Protein AF-0000000084486365 (afdb_homodimer)

pLDDT: mean 83.42, std 15.16, range [34.78, 98.06]

Nearest PDB structures (foldseek):
  6p5a-assembly1_G  TM=8.362E-01  e=6.648E-23  Drosophila melanogaster
  2bw3-assembly1_A  TM=2.701E-01  e=7.515E-05  Musca domestica
  3n4q-assembly1_B  TM=5.132E-01  e=3.048E+00  Human herpesvirus 5 strain Towne
  8iyj-assembly1_IK  TM=4.017E-01  e=9.179E+00  Mus musculus
  6p5a-assembly1_G  TM=8.385E-01  e=1.028E-22  Drosophila melanogaster

Radius of gyration: 39.22 Å; Cα contacts (8 Å, |Δi|>4): 2254; chains: 2; bounding box: 100×98×135 Å

Secondary structure (DSSP, 8-state):
---S-GGGS-HHHHHHHHHHHHHHHHHHHHHHHHHHHHHHHHHHHHHHHHHHHHHHHSS-HHHHHHHHHHHHHTTS-GGG----HHHHHHHHHHHHH-HHHHHHHHHHS----HHHHHHHHHTS---SS--HHHHHHHHHHHHTS-TGGGEEEEEEEEEE-B---EEETTTTEEESEEE-SS-EEEEE--EEEEEEEEESSS-EEEEEEEEEESSS--HHHHHHHHHHHHHHHHHTT-EEEEEEE---HHHHHHHHHHHHHHHHHHHHHT-----SSEEETTEEEEEEE-HHHHHHHHHHHHHHEEEEEEETTEEEEE-HHHHHHHHHHHT-SSS--SSTT--HHHH-TTT--TT-HHHHHHHT-HHHHHHHHHHTT-EETTEE-S-TTHHHHHHHHHHHHHHHHHTS--SSS-SSTTSS-B-TTSTHHHHHHHHHHHHHH-EEEETTT--EEPPPHHHHHHHHHHHHHHHHHHHHHHHT-S-B-GGGSSSHHHHHHHHHHHHTSSS-SS-BHHHHHHHHHHHHHSTT-----TT-SS----PEES---HHHHHTS------------S----------HHHHHHHHHHHHHHHHHHHHHTTT-HHHHHHHB-SS--GGGHHHHHT--STTSS--B-HHHHHHHHHHHHHHHHHHHHHTTSB-HHHHHHHHHHHH-------SSS-HHHHHHHHHHHHHHHHHHHHHHHHHTTTT-TT--GGG---HHHHHHHHHHHHHGGG-/---S-GGGS-HHHHHHHHHHHHHHHHHHHHHHHHHHHHHHHHHHHHHHHSTTTSTTTSS-HHHHHHHHHHHHHTTS-GGG----HHHHHHHHHHHHH-HHHHHHHHHHS----HHHHHHHHHTS---SS--HHHHHHHHHHHHTS-TGGGEEEEEEEEEE-B---EEETTTTEEESEEE-SS-EEEEE--EEEEEEEEESSS-EEEEEEEEEESSS--HHHHHHHHHHHHHHHHHTT-EEEEEEE---HHHHHHHHHHHHHHHHHHHHHT-----SSEEETTEEEEEEE-HHHHHHHHHHHHHHEEEEEEETTEEEEE-HHHHHHHHHHHT-SSS--SSTT--HHHH-TTT--TT-HHHHHHHT-HHHHHHHHHHTT-EETTEE-S-TTHHHHHHHHHHHHHHHHHTS--SSS-SSTTSS-B-TTSTHHHHHHHHHHHHHH-EEEETTT--EEPPPHHHHHHHHHHHHHHHHHHHHHHHT-S-B-GGGSSSHHHHHHHHHHHHTTTT-SS-BHHHHHHHHHHHHHSTT-----TT-SS----PEES---HHHHHTS------------S----------HHHHHHHHHHHHHHHHHHHHHTTT-HHHHHHHB-SS--GGGHHHHHT--STTSS--B-HHHHHHHHHHHHHHHHHHHHHTTSB-HHHHHHHHHHHH-------SSS-HHHHHHHHHHHHHHHHHHHHHHHHHTTTT-TT--GGG---HHHHHHHHHHHHHGGG-

Organism: NCBI:txid1629725

Sequence (1486 aa):
MNVNSVNQLHPQAKRLYWEVRRLLKRQVYLKMKTSKFQERARQYRNWVKNHEHEIVNGMNKLACGFIKAQLRNYNRKKSSRRFSEDDKVFALTLFKSSPRCYKLLRGIFALPSKTILLQTLRKFPFKTGINDNVLESLKLRISKMSKYDRYSILMFDEMQLSANITYNISEDCFVGFQDVGEETHKVIANHVLVFMLRGLRSKWKQPLAYYFVYRTMSSAQLYVTIKSVIRACQNIGLNIVATVSDQGSTNRGAVSLLMSETNRLCAQKGEENKYLGYLIDNKEVVHIFDPPHLLKCLRNTFLDNNIHFLWEGVQKTASWSHVIMFYENDQGNDDIRLVPKLTDRHIYKEKINKMKVSLAAQIFSQRLSATMRKFAGCNIPGVMVLEKSAADTADFLLFIDKVFDSVNGTAVVSNKHLRCAISNKSPHISFWNNAIEVFSSMKFCNRYTNKPVPAPPTINNWILALKGLRYIWNKLEQVGFKFLSLRNINQDPLENLFGCIRAHGFRDVNPTCSNFVYLFKTSVLNNAMNAHSKFANCEEDGSTGLLDSFKCILECHDENYGHTAHFSGNIHVSPLKDNSVSEATKAYVAGYVARQLLNVVRNCDTCKKELIADEQTDLHAVIQARSYSPQALCYPSTYFSKLFGNLIHIIADTLPQIGHLKHVSVIMKTFIFENLKSTFSCTSHQLFEHMVNFTITFMCRVWAKNVNNILKGATCYGKDPDSIHDSVKKIALKYCLTHRKRKMNVNSVNQLHPQAKRLYWEVRRLLKRQVYLKMKTSKFQERARQYRNWVKNHEHEIVNGMNKLACGFIKAQLRNYNRKKSSRRFSEDDKVFALTLFKSSPRCYKLLRGIFALPSKTILLQTLRKFPFKTGINDNVLESLKLRISKMSKYDRYSILMFDEMQLSANITYNISEDCFVGFQDVGEETHKVIANHVLVFMLRGLRSKWKQPLAYYFVYRTMSSAQLYVTIKSVIRACQNIGLNIVATVSDQGSTNRGAVSLLMSETNRLCAQKGEENKYLGYLIDNKEVVHIFDPPHLLKCLRNTFLDNNIHFLWEGVQKTASWSHVIMFYENDQGNDDIRLVPKLTDRHIYKEKINKMKVSLAAQIFSQRLSATMRKFAGCNIPGVMVLEKSAADTADFLLFIDKVFDSVNGTAVVSNKHLRCAISNKSPHISFWNNAIEVFSSMKFCNRYTNKPVPAPPTINNWILALKGLRYIWNKLEQVGFKFLSLRNINQDPLENLFGCIRAHGFRDVNPTCSNFVYLFKTSVLNNAMNAHSKFANCEEDGSTGLLDSFKCILECHDENYGHTAHFSGNIHVSPLKDNSVSEATKAYVAGYVARQLLNVVRNCDTCKKELIADEQTDLHAVIQARSYSPQALCYPSTYFSKLFGNLIHIIADTLPQIGHLKHVSVIMKTFIFENLKSTFSCTSHQLFEHMVNFTITFMCRVWAKNVNNILKGATCYGKDPDSIHDSVKKIALKYCLTHRKRK

Solvent-accessible surface area (backbone atoms only — not comparable to full-atom values): 79668 Å² total; per-residue (Å²): 127,89,76,90,62,73,84,78,41,54,76,67,33,36,55,36,47,53,49,36,52,52,46,48,53,50,36,52,51,32,47,50,51,24,48,50,18,43,46,45,36,44,47,46,46,46,40,48,62,56,38,50,48,53,69,32,63,67,33,50,70,64,44,35,52,47,53,50,46,35,66,70,24,52,86,41,56,84,90,67,48,78,75,54,70,67,52,47,52,51,48,45,52,46,33,55,56,27,56,67,42,34,54,53,45,44,74,51,40,72,55,82,51,71,68,55,47,51,52,56,50,62,58,47,85,76,61,58,25,80,40,64,68,59,48,52,56,46,28,59,52,48,70,72,45,55,81,68,53,33,33,26,33,40,32,44,53,72,45,72,33,34,62,37,49,42,66,38,77,91,73,27,30,51,40,22,38,19,26,71,48,88,50,59,39,94,43,68,14,32,18,35,39,37,36,32,38,32,28,53,74,44,58,31,38,41,77,60,31,39,30,34,24,52,79,62,68,53,28,68,57,47,39,52,49,52,52,51,53,51,49,56,44,42,73,46,64,37,42,59,52,30,35,34,31,58,84,48,69,42,52,49,46,16,52,50,52,42,40,51,51,34,49,50,52,25,54,73,69,73,42,80,76,83,64,92,37,24,57,57,93,87,40,64,30,33,63,31,51,21,58,68,55,45,49,25,52,45,48,61,52,38,65,53,21,26,40,36,31,46,56,97,89,38,85,38,49,27,45,49,66,50,56,50,42,44,54,64,61,41,62,49,92,67,74,63,46,82,62,70,87,65,43,38,46,66,65,39,78,92,55,38,56,76,83,45,43,61,55,36,51,56,64,26,22,60,66,51,15,36,53,40,39,67,37,25,50,42,70,44,92,93,47,82,52,34,55,53,63,29,33,35,25,16,49,48,25,36,52,51,33,50,54,54,31,48,51,51,2,60,41,79,72,46,93,48,82,46,36,15,23,46,35,94,84,41,64,55,65,65,50,45,55,52,47,43,52,27,54,71,51,48,43,36,25,31,64,88,75,69,41,78,42,82,76,58,68,57,51,59,42,50,42,46,26,51,53,39,51,54,52,49,50,56,55,41,42,74,76,63,51,72,61,44,36,36,49,58,68,46,56,48,67,59,51,46,50,52,50,54,56,26,57,51,31,57,75,49,61,44,45,32,50,60,54,41,51,53,46,52,51,45,48,53,56,55,26,53,79,63,80,65,57,91,81,46,86,43,75,77,68,90,39,43,38,67,55,69,68,67,62,64,55,56,64,51,67,73,74,72,71,79,68,76,72,78,74,82,70,86,82,66,70,75,83,89,82,76,50,70,67,53,49,39,42,40,29,43,51,35,6,48,52,41,48,55,49,35,60,73,57,70,63,41,67,66,53,45,61,53,37,35,38,93,65,90,53,80,62,41,49,63,51,60,56,64,54,86,54,94,79,79,67,49,55,45,13,72,66,40,30,52,52,48,43,53,49,50,50,48,49,57,46,40,42,58,75,43,46,52,38,75,40,38,63,60,50,48,49,56,51,44,66,73,75,52,86,81,85,77,78,52,83,88,47,68,58,67,59,52,49,50,54,50,49,51,56,51,46,45,48,48,49,27,49,53,41,33,32,22,39,72,52,36,65,42,83,93,63,55,51,87,76,45,80,49,60,52,48,24,51,28,38,51,48,24,66,68,54,47,80,76,108,128,90,72,91,60,71,86,77,43,52,74,68,34,35,52,36,47,52,47,36,50,50,46,49,51,48,37,52,48,35,48,51,46,21,49,49,24,42,48,44,26,48,49,46,47,42,25,65,75,24,26,70,44,40,68,16,57,75,25,46,66,65,42,20,52,47,52,49,44,33,66,69,25,48,84,41,55,81,90,67,47,78,75,53,72,66,52,46,52,52,48,45,52,45,32,56,58,29,56,67,43,34,52,54,46,44,74,52,39,74,55,82,51,70,66,56,47,52,50,55,51,62,58,46,83,75,63,55,25,81,41,64,68,59,50,53,56,47,28,60,54,48,70,73,44,55,81,68,52,33,34,24,35,40,32,45,54,72,46,70,33,33,64,36,49,44,66,38,77,92,73,26,28,51,39,20,38,19,26,70,48,87,51,59,38,93,42,69,15,33,18,36,39,36,36,33,38,30,28,54,72,46,58,33,38,41,78,60,32,39,30,34,23,50,79,62,66,53,28,69,58,47,38,53,49,52,52,53,53,51,50,56,44,42,72,45,63,37,41,58,52,29,38,35,31,60,83,46,68,42,52,51,48,15,52,49,51,43,40,51,50,33,50,49,53,26,54,73,69,73,41,80,75,83,64,92,37,24,57,57,95,87,39,64,30,33,64,32,51,21,56,67,57,45,49,25,51,46,48,61,50,38,66,55,22,27,40,34,32,46,54,97,90,38,86,37,49,27,44,48,64,48,56,49,44,42,54,65,61,41,61,51,91,67,75,64,47,82,65,71,87,67,44,38,45,65,65,39,78,94,54,39,55,75,82,46,42,61,54,37,52,55,64,27,21,61,66,52,15,35,54,40,39,66,37,25,51,41,70,44,92,93,47,82,54,34,57,54,63,29,34,36,25,17,49,49,25,35,51,53,32,50,54,53,30,47,51,52,3,62,40,79,74,44,95,46,80,45,37,16,23,46,35,92,83,40,65,52,66,65,50,47,56,52,49,42,52,28,54,69,50,49,43,36,24,30,63,86,77,68,40,78,44,82,78,59,68,57,52,58,42,49,42,45,24,51,53,40,50,53,51,50,48,57,55,41,42,72,75,63,48,72,61,44,36,36,50,60,69,45,56,46,65,59,52,46,51,51,51,54,54,26,57,50,39,56,72,46,61,44,43,31,50,60,53,42,51,53,46,52,50,45,53,54,56,55,26,50,77,65,80,66,59,92,83,46,87,42,74,76,68,90,34,41,38,67,57,70,68,67,62,64,56,53,65,52,66,73,73,73,71,80,68,77,72,77,75,83,70,88,82,66,72,76,81,89,81,77,48,69,66,54,50,37,40,39,29,43,52,36,6,48,53,42,49,55,50,35,61,74,56,70,64,41,66,66,55,46,62,53,37,36,37,94,65,89,53,81,61,41,48,63,52,60,57,65,55,85,55,96,78,77,66,49,54,44,13,73,66,42,30,52,53,48,45,52,49,50,49,51,49,57,45,40,41,58,74,42,47,53,39,75,40,38,64,60,48,50,49,57,52,44,65,72,75,51,86,82,84,78,77,51,83,88,47,67,58,68,59,53,48,51,55,50,49,50,55,51,46,45,48,46,48,26,50,53,41,32,32,22,38,72,52,37,65,41,82,93,66,55,50,86,77,46,80,48,59,52,49,22,52,28,36,52,49,25,67,68,55,47,78,76,108

Foldseek 3Di:
DPPPDLVPDPPVVSVVVVVVVVVVVVVVVVVVVVVVVVVVVVVVVCCCVVVLCVVCVVPDPLVSLQVVLQVQPVPPDLVPRDDDPSLLLSLLVVCLLDVVVSVVVVVVTNHDDPVVSVVLLVLFDDDAAFDPLVLVLLLVLLVVDDPQQLEKAKEKDKDFFAQFWFQDPSQRAIFFFWFNPPDTDLAGFGMKMWMKMATWPAQAIFTGHMTTHHPDDALVSVLVRVLVVVVSSVVSPHAHAEYEYADDPSPVSNQVVQQVVQCVVCVVVVHDPPALGGDRPNHGYAYAYFLLNLLLVVLVQLLFKWKWWADPNDTAIAHLVQVVLQVVLQCDDPNDGQQVVDDCCLRPPVNHDSVFSVSSLSSLDLSSLVVQLVLAVVCDPPDNSGHVSSNRNSVVSPLSNLLSLQLQAADCDDPDQRNHWDAPPRCNVVSLVVSLRGLVRMWIAGPVPRHTDDDDVSSVSSNSNSVSVVVSCVVVVVVPDGTTRSNSVHCQLVQLLLVSLLSSDPPGSHHGSVSSSSSSSSCNASWVPRDDDPPRSHDDSPHTYSRPHPVSSSPPPPPPPPPPPPPPDDQDADDDDDDPVNLLVLQQVLQVLLVVLCVVVVNDPLSCPQFADPDDDPSCVVVVVPCPDPPDTGRGDPQSSVLSSVLLRLLVRRCLVCNRDTNSLSVSVVVCVVPGDDPRDDPVDPSVVVSSNVVNVVSSRVVSVVLVCLLVVVPQPPDDLVPDPRPSSSSSNVNNVVCVVVD/DPPVDLVPDPPVVSVVVVVVVVVVVVVVVVVVVVCVVVVVVCCVVCCVVCVLPVVCPVPPVLVSLQVNLQVQPVPDDLVPRDDDPSLLLSLLVVCLLPVVVSVVVVVVGNHDDPVVSVVLLVLFDDDAAFDPLVLVLLLVLLVVDDPLQLEKAKEKDKDFFAQFWFQDPSQRAIFFFWFNPVDTDLAGFGMKMWMKMATWPAQAIFTGHMTTHHPDDALVSVLVRVLVVVVSSVVSPHAHAEYEYADDPSPVSNQVVQQVVQCVVCVVVVHDPPALGGDRPNHGYAYAYFLLNLLLVVLVQLLFKWKWWADPNDTAIAHLVQVVLQVVLQCDDPNDGQQVVDDCCLRPPVNHDSVFSVSSLSSLDLSSLVVQLVLAVVCDPPDNSGHVSSNRNSVVSPLSNLLSLQLQAADCDDPDQRNHWDAPPGCNVVSLVVSLRGLVGMWIAGPVPRHTDDDDVSSVSSNSNSVSVVVSVVVVVVVPDGTTRSNSVHCQVVQLLLVSLLVSVVPRSHHGSVSSSSSSSSPNASWLPRDDDPPRSHDRSPHTYSRDHPVSSSPPPPPPPPPPPPPPDDQDADDDDDDPVNLLVLQQVLQVLLVVLCVVVVNDPLSCPQFADPDDDPSCVVVVVPCPDPPDTGRGHPQSSVLSSVLLRSLVRRCLVCNRDTNNLSVSVVVCVVPGDDPRDDPVDPSVVVSSNVVNVVSSRVVSVVLVCLLVVVPQPPDDLVPDPRPSSSSSNVNNVVCVVVD

Structure (mmCIF, N/CA/C/O backbone):
data_AF-0000000084486365-model_v1
#
loop_
_entity.id
_entity.type
_entity.pdbx_description
1 polymer 'THAP-type domain-containing protein'
#
loop_
_atom_site.group_PDB
_atom_site.id
_atom_site.type_symbol
_atom_site.label_atom_id
_atom_site.label_alt_id
_atom_site.label_comp_id
_atom_site.label_asym_id
_atom_site.label_entity_id
_atom_site.label_seq_id
_atom_site.pdbx_PDB_ins_code
_atom_site.Cartn_x
_atom_site.Cartn_y
_atom_site.Cartn_z
_atom_site.occupancy
_atom_site.B_iso_or_equiv
_atom_site.auth_seq_id
_atom_site.auth_comp_id
_atom_site.auth_asym_id
_atom_site.auth_atom_id
_atom_site.pdbx_PDB_model_num
ATOM 1 N N . MET A 1 1 ? 1.528 24.141 -79.062 1 48 1 MET A N 1
ATOM 2 C CA . MET A 1 1 ? 1.257 23.125 -80.062 1 48 1 MET A CA 1
ATOM 3 C C . MET A 1 1 ? 0.77 23.766 -81.375 1 48 1 MET A C 1
ATOM 5 O O . MET A 1 1 ? -0.382 24.203 -81.438 1 48 1 MET A O 1
ATOM 9 N N . ASN A 1 2 ? 1.585 24.5 -81.938 1 50.94 2 ASN A N 1
ATOM 10 C CA . ASN A 1 2 ? 1.21 25.375 -83.062 1 50.94 2 ASN A CA 1
ATOM 11 C C . ASN A 1 2 ? 0.78 24.562 -84.25 1 50.94 2 ASN A C 1
ATOM 13 O O . ASN A 1 2 ? 1.569 24.359 -85.188 1 50.94 2 ASN A O 1
ATOM 17 N N . VAL A 1 3 ? -0.101 23.391 -84.125 1 57.38 3 VAL A N 1
ATOM 18 C CA . VAL A 1 3 ? -0.648 22.812 -85.375 1 57.38 3 VAL A CA 1
ATOM 19 C C . VAL A 1 3 ? -1.825 23.656 -85.875 1 57.38 3 VAL A C 1
ATOM 21 O O . VAL A 1 3 ? -2.812 23.828 -85.125 1 57.38 3 VAL A O 1
ATOM 24 N N . ASN A 1 4 ? -1.7 24.578 -86.875 1 55.47 4 ASN A N 1
ATOM 25 C CA . ASN A 1 4 ? -2.654 25.516 -87.438 1 55.47 4 ASN A CA 1
ATOM 26 C C . ASN A 1 4 ? -3.904 24.812 -87.938 1 55.47 4 ASN A C 1
ATOM 28 O O . ASN A 1 4 ? -5.008 25.359 -87.875 1 55.47 4 ASN A O 1
ATOM 32 N N . SER A 1 5 ? -3.93 23.719 -88.938 1 60.94 5 SER A N 1
ATOM 33 C CA . SER A 1 5 ? -5.117 23.031 -89.438 1 60.94 5 SER A CA 1
ATOM 34 C C . SER A 1 5 ? -4.996 21.516 -89.25 1 60.94 5 SER A C 1
ATOM 36 O O . SER A 1 5 ? -4.016 20.922 -89.688 1 60.94 5 SER A O 1
ATOM 38 N N . VAL A 1 6 ? -5.754 20.797 -88.375 1 65.81 6 VAL A N 1
ATOM 39 C CA . VAL A 1 6 ? -5.707 19.391 -88 1 65.81 6 VAL A CA 1
ATOM 40 C C . VAL A 1 6 ? -5.934 18.516 -89.188 1 65.81 6 VAL A C 1
ATOM 42 O O . VAL A 1 6 ? -5.383 17.422 -89.312 1 65.81 6 VAL A O 1
ATOM 45 N N . ASN A 1 7 ? -6.648 19.062 -90.25 1 63.66 7 ASN A N 1
ATOM 46 C CA . ASN A 1 7 ? -6.992 18.297 -91.438 1 63.66 7 ASN A CA 1
ATOM 47 C C . ASN A 1 7 ? -5.781 18.094 -92.312 1 63.66 7 ASN A C 1
ATOM 49 O O . ASN A 1 7 ? -5.797 17.234 -93.25 1 63.66 7 ASN A O 1
ATOM 53 N N . GLN A 1 8 ? -4.758 18.906 -92.375 1 63.84 8 GLN A N 1
ATOM 54 C CA . GLN A 1 8 ? -3.615 18.766 -93.312 1 63.84 8 GLN A CA 1
ATOM 55 C C . GLN A 1 8 ? -2.559 17.844 -92.688 1 63.84 8 GLN A C 1
ATOM 57 O O . GLN A 1 8 ? -1.506 17.625 -93.312 1 63.84 8 GLN A O 1
ATOM 62 N N . LEU A 1 9 ? -2.791 17.312 -91.625 1 64.94 9 LEU A N 1
ATOM 63 C CA . LEU A 1 9 ? -1.78 16.469 -91 1 64.94 9 LEU A CA 1
ATOM 64 C C . LEU A 1 9 ? -1.882 15.039 -91.5 1 64.94 9 LEU A C 1
ATOM 66 O O . LEU A 1 9 ? -2.961 14.586 -91.875 1 64.94 9 LEU A O 1
ATOM 70 N N . HIS A 1 10 ? -0.843 14.32 -91.938 1 70.06 10 HIS A N 1
ATOM 71 C CA . HIS A 1 10 ? -0.833 12.914 -92.312 1 70.06 10 HIS A CA 1
ATOM 72 C C . HIS A 1 10 ? -1.563 12.047 -91.312 1 70.06 10 HIS A C 1
ATOM 74 O O . HIS A 1 10 ? -1.609 12.391 -90.125 1 70.06 10 HIS A O 1
ATOM 80 N N . PRO A 1 11 ? -2.26 11.008 -91.875 1 68.25 11 PRO A N 1
ATOM 81 C CA . PRO A 1 11 ? -3.189 10.242 -91.062 1 68.25 11 PRO A CA 1
ATOM 82 C C . PRO A 1 11 ? -2.574 9.82 -89.688 1 68.25 11 PRO A C 1
ATOM 84 O O . PRO A 1 11 ? -3.248 9.852 -88.688 1 68.25 11 PRO A O 1
ATOM 87 N N . GLN A 1 12 ? -1.379 9.602 -89.688 1 69.69 12 GLN A N 1
ATOM 88 C CA . GLN A 1 12 ? -0.752 9.18 -88.438 1 69.69 12 GLN A CA 1
ATOM 89 C C . GLN A 1 12 ? -0.535 10.367 -87.5 1 69.69 12 GLN A C 1
ATOM 91 O O . GLN A 1 12 ? -0.711 10.242 -86.312 1 69.69 12 GLN A O 1
ATOM 96 N N . ALA A 1 13 ? -0.317 11.484 -88.125 1 69.81 13 ALA A N 1
ATOM 97 C CA . ALA A 1 13 ? -0.112 12.703 -87.312 1 69.81 13 ALA A CA 1
ATOM 98 C C . ALA A 1 13 ? -1.427 13.203 -86.75 1 69.81 13 ALA A C 1
ATOM 100 O O . ALA A 1 13 ? -1.454 13.719 -85.625 1 69.81 13 ALA A O 1
ATOM 101 N N . LYS A 1 14 ? -2.41 12.898 -87.562 1 74.19 14 LYS A N 1
ATOM 102 C CA . LYS A 1 14 ? -3.732 13.305 -87.062 1 74.19 14 LYS A CA 1
ATOM 103 C C . LYS A 1 14 ? -4.145 12.516 -85.875 1 74.19 14 LYS A C 1
ATOM 105 O O . LYS A 1 14 ? -4.695 13.078 -84.875 1 74.19 14 LYS A O 1
ATOM 110 N N . ARG A 1 15 ? -3.834 11.195 -85.875 1 74.75 15 ARG A N 1
ATOM 111 C CA . ARG A 1 15 ? -4.148 10.359 -84.688 1 74.75 15 ARG A CA 1
ATOM 112 C C . ARG A 1 15 ? -3.361 10.805 -83.5 1 74.75 15 ARG A C 1
ATOM 114 O O . ARG A 1 15 ? -3.906 10.867 -82.375 1 74.75 15 ARG A O 1
ATOM 121 N N . LEU A 1 16 ? -2.197 11.195 -83.688 1 73.12 16 LEU A N 1
ATOM 122 C CA . LEU A 1 16 ? -1.341 11.586 -82.625 1 73.12 16 LEU A CA 1
ATOM 123 C C . LEU A 1 16 ? -1.734 12.953 -82.062 1 73.12 16 LEU A C 1
ATOM 125 O O . LEU A 1 16 ? -1.661 13.195 -80.875 1 73.12 16 LEU A O 1
ATOM 129 N N . TYR A 1 17 ? -2.234 13.719 -82.938 1 73.38 17 TYR A N 1
ATOM 130 C CA . TYR A 1 17 ? -2.707 15.031 -82.562 1 73.38 17 TYR A CA 1
ATOM 131 C C . TYR A 1 17 ? -3.908 14.906 -81.625 1 73.38 17 TYR A C 1
ATOM 133 O O . TYR A 1 17 ? -3.965 15.562 -80.562 1 73.38 17 TYR A O 1
ATOM 141 N N . TRP A 1 18 ? -4.82 14.047 -82.062 1 76 18 TRP A N 1
ATOM 142 C CA . TRP A 1 18 ? -6.004 13.898 -81.25 1 76 18 TRP A CA 1
ATOM 143 C C . TRP A 1 18 ? -5.652 13.203 -79.938 1 76 18 TRP A C 1
ATOM 145 O O . TRP A 1 18 ? -6.234 13.508 -78.875 1 76 18 TRP A O 1
ATOM 155 N N . GLU A 1 19 ? -4.59 12.406 -79.938 1 75.69 19 GLU A N 1
ATOM 156 C CA . GLU A 1 19 ? -4.137 11.797 -78.688 1 75.69 19 GLU A CA 1
ATOM 157 C C . GLU A 1 19 ? -3.461 12.82 -77.812 1 75.69 19 GLU A C 1
ATOM 159 O O . GLU A 1 19 ? -3.646 12.797 -76.562 1 75.69 19 GLU A O 1
ATOM 164 N N . VAL A 1 20 ? -2.807 13.766 -78.312 1 73.5 20 VAL A N 1
ATOM 165 C CA . VAL A 1 20 ? -2.189 14.836 -77.562 1 73.5 20 VAL A CA 1
ATOM 166 C C . VAL A 1 20 ? -3.275 15.719 -76.938 1 73.5 20 VAL A C 1
ATOM 168 O O . VAL A 1 20 ? -3.191 16.078 -75.75 1 73.5 20 VAL A O 1
ATOM 171 N N . ARG A 1 21 ? -4.301 15.969 -77.75 1 72 21 ARG A N 1
ATOM 172 C CA . ARG A 1 21 ? -5.375 16.812 -77.25 1 72 21 ARG A CA 1
ATOM 173 C C . ARG A 1 21 ? -6.117 16.125 -76.125 1 72 21 ARG A C 1
ATOM 175 O O . ARG A 1 21 ? -6.465 16.766 -75.125 1 72 21 ARG A O 1
ATOM 182 N N . ARG A 1 22 ? -6.332 14.812 -76.312 1 74.25 22 ARG A N 1
ATOM 183 C CA . ARG A 1 22 ? -6.973 14.047 -75.25 1 74.25 22 ARG A CA 1
ATOM 184 C C . ARG A 1 22 ? -6.109 14.016 -74 1 74.25 22 ARG A C 1
ATOM 186 O O . ARG A 1 22 ? -6.613 14.203 -72.875 1 74.25 22 ARG A O 1
ATOM 193 N N . LEU A 1 23 ? -4.879 13.938 -74.125 1 73.94 23 LEU A N 1
ATOM 194 C CA . LEU A 1 23 ? -3.979 13.844 -73 1 73.94 23 LEU A CA 1
ATOM 195 C C . LEU A 1 23 ? -3.809 15.203 -72.312 1 73.94 23 LEU A C 1
ATOM 197 O O . LEU A 1 23 ? -3.699 15.281 -71.125 1 73.94 23 LEU A O 1
ATOM 201 N N . LEU A 1 24 ? -3.924 16.234 -73.062 1 74.62 24 LEU A N 1
ATOM 202 C CA . LEU A 1 24 ? -3.848 17.578 -72.5 1 74.62 24 LEU A CA 1
ATOM 203 C C . LEU A 1 24 ? -5.09 17.891 -71.688 1 74.62 24 LEU A C 1
ATOM 205 O O . LEU A 1 24 ? -4.988 18.453 -70.625 1 74.62 24 LEU A O 1
ATOM 209 N N . LYS A 1 25 ? -6.207 17.5 -72.25 1 74.25 25 LYS A N 1
ATOM 210 C CA . LYS A 1 25 ? -7.426 17.688 -71.438 1 74.25 25 LYS A CA 1
ATOM 211 C C . LYS A 1 25 ? -7.387 16.875 -70.125 1 74.25 25 LYS A C 1
ATOM 213 O O . LYS A 1 25 ? -7.793 17.359 -69.125 1 74.25 25 LYS A O 1
ATOM 218 N N . ARG A 1 26 ? -6.898 15.688 -70.25 1 73.75 26 ARG A N 1
ATOM 219 C CA . ARG A 1 26 ? -6.793 14.844 -69.062 1 73.75 26 ARG A CA 1
ATOM 220 C C . ARG A 1 26 ? -5.766 15.414 -68.125 1 73.75 26 ARG A C 1
ATOM 222 O O . ARG A 1 26 ? -5.965 15.359 -66.875 1 73.75 26 ARG A O 1
ATOM 229 N N . GLN A 1 27 ? -4.789 16.047 -68.625 1 70.69 27 GLN A N 1
ATOM 230 C CA . GLN A 1 27 ? -3.793 16.688 -67.75 1 70.69 27 GLN A CA 1
ATOM 231 C C . GLN A 1 27 ? -4.387 17.891 -67.062 1 70.69 27 GLN A C 1
ATOM 233 O O . GLN A 1 27 ? -4.129 18.078 -65.875 1 70.69 27 GLN A O 1
ATOM 238 N N . VAL A 1 28 ? -5.133 18.641 -67.75 1 72.62 28 VAL A N 1
ATOM 239 C CA . VAL A 1 28 ? -5.781 19.781 -67.125 1 72.62 28 VAL A CA 1
ATOM 240 C C . VAL A 1 28 ? -6.734 19.297 -66 1 72.62 28 VAL A C 1
ATOM 242 O O . VAL A 1 28 ? -6.773 19.859 -64.938 1 72.62 28 VAL A O 1
ATOM 245 N N . TYR A 1 29 ? -7.441 18.234 -66.375 1 71.25 29 TYR A N 1
ATOM 246 C CA . TYR A 1 29 ? -8.344 17.656 -65.375 1 71.25 29 TYR A CA 1
ATOM 247 C C . TYR A 1 29 ? -7.574 17.125 -64.188 1 71.25 29 TYR A C 1
ATOM 249 O O . TYR A 1 29 ? -7.953 17.375 -63.031 1 71.25 29 TYR A O 1
ATOM 257 N N . LEU A 1 30 ? -6.473 16.531 -64.375 1 68.5 30 LEU A N 1
ATOM 258 C CA . LEU A 1 30 ? -5.684 15.992 -63.281 1 68.5 30 LEU A CA 1
ATOM 259 C C . LEU A 1 30 ? -5 17.109 -62.5 1 68.5 30 LEU A C 1
ATOM 261 O O . LEU A 1 30 ? -4.895 17.031 -61.281 1 68.5 30 LEU A O 1
ATOM 265 N N . LYS A 1 31 ? -4.68 18.156 -63.125 1 70.88 31 LYS A N 1
ATOM 266 C CA . LYS A 1 31 ? -4.121 19.312 -62.438 1 70.88 31 LYS A CA 1
ATOM 267 C C . LYS A 1 31 ? -5.176 20 -61.562 1 70.88 31 LYS A C 1
ATOM 269 O O . LYS A 1 31 ? -4.887 20.422 -60.438 1 70.88 31 LYS A O 1
ATOM 274 N N . MET A 1 32 ? -6.262 20.109 -62.125 1 68 32 MET A N 1
ATOM 275 C CA . MET A 1 32 ? -7.344 20.688 -61.312 1 68 32 MET A CA 1
ATOM 276 C C . MET A 1 32 ? -7.688 19.781 -60.125 1 68 32 MET A C 1
ATOM 278 O O . MET A 1 32 ? -7.914 20.266 -59.031 1 68 32 MET A O 1
ATOM 282 N N . LYS A 1 33 ? -7.75 18.5 -60.406 1 65.19 33 LYS A N 1
ATOM 283 C CA . LYS A 1 33 ? -8 17.547 -59.312 1 65.19 33 LYS A CA 1
ATOM 284 C C . LYS A 1 33 ? -6.863 17.578 -58.312 1 65.19 33 LYS A C 1
ATOM 286 O O . LYS A 1 33 ? -7.105 17.531 -57.094 1 65.19 33 LYS A O 1
ATOM 291 N N . THR A 1 34 ? -5.707 17.703 -58.812 1 63.44 34 THR A N 1
ATOM 292 C CA . THR A 1 34 ? -4.547 17.828 -57.938 1 63.44 34 THR A CA 1
ATOM 293 C C . THR A 1 34 ? -4.59 19.156 -57.188 1 63.44 34 THR A C 1
ATOM 295 O O . THR A 1 34 ? -4.305 19.188 -55.969 1 63.44 34 THR A O 1
ATOM 298 N N . SER A 1 35 ? -4.906 20.188 -57.844 1 69.5 35 SER A N 1
ATOM 299 C CA . SER A 1 35 ? -5.027 21.484 -57.156 1 69.5 35 SER A CA 1
ATOM 300 C C . SER A 1 35 ? -6.16 21.453 -56.125 1 69.5 35 SER A C 1
ATOM 302 O O . SER A 1 35 ? -6.02 22 -55.031 1 69.5 35 SER A O 1
ATOM 304 N N . LYS A 1 36 ? -7.223 20.828 -56.406 1 62.78 36 LYS A N 1
ATOM 305 C CA . LYS A 1 36 ? -8.312 20.703 -55.438 1 62.78 36 LYS A CA 1
ATOM 306 C C . LYS A 1 36 ? -7.914 19.828 -54.281 1 62.78 36 LYS A C 1
ATOM 308 O O . LYS A 1 36 ? -8.211 20.141 -53.125 1 62.78 36 LYS A O 1
ATOM 313 N N . PHE A 1 37 ? -7.18 18.797 -54.688 1 57.91 37 PHE A N 1
ATOM 314 C CA . PHE A 1 37 ? -6.738 17.938 -53.594 1 57.91 37 PHE A CA 1
ATOM 315 C C . PHE A 1 37 ? -5.574 18.578 -52.844 1 57.91 37 PHE A C 1
ATOM 317 O O . PHE A 1 37 ? -5.473 18.438 -51.625 1 57.91 37 PHE A O 1
ATOM 324 N N . GLN A 1 38 ? -4.848 19.312 -53.438 1 61.28 38 GLN A N 1
ATOM 325 C CA . GLN A 1 38 ? -3.82 20.141 -52.812 1 61.28 38 GLN A CA 1
ATOM 326 C C . GLN A 1 38 ? -4.441 21.25 -51.969 1 61.28 38 GLN A C 1
ATOM 328 O O . GLN A 1 38 ? -3.977 21.531 -50.875 1 61.28 38 GLN A O 1
ATOM 333 N N . GLU A 1 39 ? -5.387 21.875 -52.531 1 61.94 39 GLU A N 1
ATOM 334 C CA . GLU A 1 39 ? -6.105 22.875 -51.719 1 61.94 39 GLU A CA 1
ATOM 335 C C . GLU A 1 39 ? -6.867 22.219 -50.562 1 61.94 39 GLU A C 1
ATOM 337 O O . GLU A 1 39 ? -6.883 22.734 -49.469 1 61.94 39 GLU A O 1
ATOM 342 N N . ARG A 1 40 ? -7.473 21.047 -50.75 1 50.38 40 ARG A N 1
ATOM 343 C CA . ARG A 1 40 ? -8.078 20.328 -49.656 1 50.38 40 ARG A CA 1
ATOM 344 C C . ARG A 1 40 ? -7.02 19.797 -48.688 1 50.38 40 ARG A C 1
ATOM 346 O O . ARG A 1 40 ? -7.191 19.875 -47.469 1 50.38 40 ARG A O 1
ATOM 353 N N . ALA A 1 41 ? -5.938 19.375 -49.219 1 49.5 41 ALA A N 1
ATOM 354 C CA . ALA A 1 41 ? -4.793 19 -48.375 1 49.5 41 ALA A CA 1
ATOM 355 C C . ALA A 1 41 ? -4.199 20.234 -47.688 1 49.5 41 ALA A C 1
ATOM 357 O O . ALA A 1 41 ? -3.826 20.172 -46.531 1 49.5 41 ALA A O 1
ATOM 358 N N . ARG A 1 42 ? -4.094 21.297 -48.312 1 53.16 42 ARG A N 1
ATOM 359 C CA . ARG A 1 42 ? -3.725 22.562 -47.719 1 53.16 42 ARG A CA 1
ATOM 360 C C . ARG A 1 42 ? -4.809 23.047 -46.75 1 53.16 42 ARG A C 1
ATOM 362 O O . ARG A 1 42 ? -4.508 23.547 -45.688 1 53.16 42 ARG A O 1
ATOM 369 N N . GLN A 1 43 ? -6.055 22.953 -47.062 1 49.22 43 GLN A N 1
ATOM 370 C CA . GLN A 1 43 ? -7.109 23.297 -46.125 1 49.22 43 GLN A CA 1
ATOM 371 C C . GLN A 1 43 ? -7.121 22.328 -44.938 1 49.22 43 GLN A C 1
ATOM 373 O O . GLN A 1 43 ? -7.262 22.75 -43.781 1 49.22 43 GLN A O 1
ATOM 378 N N . TYR A 1 44 ? -6.867 21.031 -45.219 1 43 44 TYR A N 1
ATOM 379 C CA . TYR A 1 44 ? -6.727 20.078 -44.094 1 43 44 TYR A CA 1
ATOM 380 C C . TYR A 1 44 ? -5.402 20.281 -43.375 1 43 44 TYR A C 1
ATOM 382 O O . TYR A 1 44 ? -5.352 20.25 -42.156 1 43 44 TYR A O 1
ATOM 390 N N . ARG A 1 45 ? -4.359 20.531 -43.844 1 42.81 45 ARG A N 1
ATOM 391 C CA . ARG A 1 45 ? -3.107 21.016 -43.281 1 42.81 45 ARG A CA 1
ATOM 392 C C . ARG A 1 45 ? -3.277 22.391 -42.656 1 42.81 45 ARG A C 1
ATOM 394 O O . ARG A 1 45 ? -2.795 22.641 -41.531 1 42.81 45 ARG A O 1
ATOM 401 N N . ASN A 1 46 ? -3.77 23.312 -43.312 1 44.5 46 ASN A N 1
ATOM 402 C CA . ASN A 1 46 ? -4.137 24.562 -42.688 1 44.5 46 ASN A CA 1
ATOM 403 C C . ASN A 1 46 ? -5.234 24.375 -41.625 1 44.5 46 ASN A C 1
ATOM 405 O O . ASN A 1 46 ? -5.234 25.031 -40.594 1 44.5 46 ASN A O 1
ATOM 409 N N . TRP A 1 47 ? -6.238 23.469 -41.844 1 41.78 47 TRP A N 1
ATOM 410 C CA . TRP A 1 47 ? -7.164 23.109 -40.781 1 41.78 47 TRP A CA 1
ATOM 411 C C . TRP A 1 47 ? -6.449 22.344 -39.656 1 41.78 47 TRP A C 1
ATOM 413 O O . TRP A 1 47 ? -6.637 22.641 -38.469 1 41.78 47 TRP A O 1
ATOM 423 N N . VAL A 1 48 ? -5.582 21.344 -39.688 1 41.25 48 VAL A N 1
ATOM 424 C CA . VAL A 1 48 ? -4.66 20.766 -38.688 1 41.25 48 VAL A CA 1
ATOM 425 C C . VAL A 1 48 ? -3.674 21.844 -38.25 1 41.25 48 VAL A C 1
ATOM 427 O O . VAL A 1 48 ? -3.402 21.969 -37.031 1 41.25 48 VAL A O 1
ATOM 430 N N . LYS A 1 49 ? -3.016 22.531 -38.812 1 42.09 49 LYS A N 1
ATOM 431 C CA . LYS A 1 49 ? -2.186 23.672 -38.469 1 42.09 49 LYS A CA 1
ATOM 432 C C . LYS A 1 49 ? -3.029 24.797 -37.844 1 42.09 49 LYS A C 1
ATOM 434 O O . LYS A 1 49 ? -2.627 25.422 -36.875 1 42.09 49 LYS A O 1
ATOM 439 N N . ASN A 1 50 ? -4.055 25.266 -38.344 1 38.78 50 ASN A N 1
ATOM 440 C CA . ASN A 1 50 ? -4.996 26.219 -37.781 1 38.78 50 ASN A CA 1
ATOM 441 C C . ASN A 1 50 ? -5.938 25.547 -36.781 1 38.78 50 ASN A C 1
ATOM 443 O O . ASN A 1 50 ? -6.383 26.172 -35.812 1 38.78 50 ASN A O 1
ATOM 447 N N . HIS A 1 51 ? -6.496 24.312 -36.875 1 39.31 51 HIS A N 1
ATOM 448 C CA . HIS A 1 51 ? -7.305 23.672 -35.844 1 39.31 51 HIS A CA 1
ATOM 449 C C . HIS A 1 51 ? -6.449 22.797 -34.938 1 39.31 51 HIS A C 1
ATOM 451 O O . HIS A 1 51 ? -6.949 22.234 -33.938 1 39.31 51 HIS A O 1
ATOM 457 N N . GLU A 1 52 ? -5.379 22.188 -35.062 1 42.44 52 GLU A N 1
ATOM 458 C CA . GLU A 1 52 ? -4.379 21.906 -34.031 1 42.44 52 GLU A CA 1
ATOM 459 C C . GLU A 1 52 ? -4.234 23.062 -33.062 1 42.44 52 GLU A C 1
ATOM 461 O O . GLU A 1 52 ? -4.094 22.859 -31.859 1 42.44 52 GLU A O 1
ATOM 466 N N . HIS A 1 53 ? -4.203 24.172 -33.469 1 40.44 53 HIS A N 1
ATOM 467 C CA . HIS A 1 53 ? -4.246 25.375 -32.625 1 40.44 53 HIS A CA 1
ATOM 468 C C . HIS A 1 53 ? -5.613 25.547 -31.969 1 40.44 53 HIS A C 1
ATOM 470 O O . HIS A 1 53 ? -5.715 26.047 -30.859 1 40.44 53 HIS A O 1
ATOM 476 N N . GLU A 1 54 ? -6.695 25.328 -32.562 1 41.09 54 GLU A N 1
ATOM 477 C CA . GLU A 1 54 ? -8.023 25.484 -31.969 1 41.09 54 GLU A CA 1
ATOM 478 C C . GLU A 1 54 ? -8.383 24.312 -31.078 1 41.09 54 GLU A C 1
ATOM 480 O O . GLU A 1 54 ? -9.039 24.484 -30.047 1 41.09 54 GLU A O 1
ATOM 485 N N . ILE A 1 55 ? -8.227 23.031 -31.531 1 42.28 55 ILE A N 1
ATOM 486 C CA . ILE A 1 55 ? -8.453 21.938 -30.609 1 42.28 55 ILE A CA 1
ATOM 487 C C . ILE A 1 55 ? -7.711 22.188 -29.297 1 42.28 55 ILE A C 1
ATOM 489 O O . ILE A 1 55 ? -8.242 21.938 -28.203 1 42.28 55 ILE A O 1
ATOM 493 N N . VAL A 1 56 ? -6.355 22.578 -29.391 1 46.28 56 VAL A N 1
ATOM 494 C CA . VAL A 1 56 ? -5.41 22.75 -28.281 1 46.28 56 VAL A CA 1
ATOM 495 C C . VAL A 1 56 ? -5.676 24.062 -27.578 1 46.28 56 VAL A C 1
ATOM 497 O O . VAL A 1 56 ? -5.191 24.281 -26.453 1 46.28 56 VAL A O 1
ATOM 500 N N . ASN A 1 57 ? -6.148 24.953 -28.281 1 44.78 57 ASN A N 1
ATOM 501 C CA . ASN A 1 57 ? -6.188 26.25 -27.609 1 44.78 57 ASN A CA 1
ATOM 502 C C . ASN A 1 57 ? -6.938 26.188 -26.281 1 44.78 57 ASN A C 1
ATOM 504 O O . ASN A 1 57 ? -6.559 26.844 -25.312 1 44.78 57 ASN A O 1
ATOM 508 N N . GLY A 1 58 ? -8.023 25.391 -26.312 1 53.94 58 GLY A N 1
ATOM 509 C CA . GLY A 1 58 ? -8.719 25.438 -25.047 1 53.94 58 GLY A CA 1
ATOM 510 C C . GLY A 1 58 ? -8.266 24.359 -24.078 1 53.94 58 GLY A C 1
ATOM 511 O O . GLY A 1 58 ? -8.664 24.359 -22.906 1 53.94 58 GLY A O 1
ATOM 512 N N . MET A 1 59 ? -7.359 23.516 -24.656 1 60.25 59 MET A N 1
ATOM 513 C CA . MET A 1 59 ? -6.961 22.422 -23.781 1 60.25 59 MET A CA 1
ATOM 514 C C . MET A 1 59 ? -5.715 22.797 -22.984 1 60.25 59 MET A C 1
ATOM 516 O O . MET A 1 59 ? -4.922 23.641 -23.406 1 60.25 59 MET A O 1
ATOM 520 N N . ASN A 1 60 ? -5.691 22.281 -21.844 1 67.94 60 ASN A N 1
ATOM 521 C CA . ASN A 1 60 ? -4.48 22.422 -21.031 1 67.94 60 ASN A CA 1
ATOM 522 C C . ASN A 1 60 ? -3.244 21.953 -21.797 1 67.94 60 ASN A C 1
ATOM 524 O O . ASN A 1 60 ? -3.326 21.031 -22.609 1 67.94 60 ASN A O 1
ATOM 528 N N . LYS A 1 61 ? -2.176 22.641 -21.719 1 69.38 61 LYS A N 1
ATOM 529 C CA . LYS A 1 61 ? -0.926 22.406 -22.422 1 69.38 61 LYS A CA 1
ATOM 530 C C . LYS A 1 61 ? -0.494 20.938 -22.312 1 69.38 61 LYS A C 1
ATOM 532 O O . LYS A 1 61 ? -0.016 20.359 -23.281 1 69.38 61 LYS A O 1
ATOM 537 N N . LEU A 1 62 ? -0.726 20.391 -21.266 1 75.06 62 LEU A N 1
ATOM 538 C CA . LEU A 1 62 ? -0.304 19.016 -21.047 1 75.06 62 LEU A CA 1
ATOM 539 C C . LEU A 1 62 ? -1.162 18.047 -21.844 1 75.06 62 LEU A C 1
ATOM 541 O O . LEU A 1 62 ? -0.643 17.094 -22.453 1 75.06 62 LEU A O 1
ATOM 545 N N . ALA A 1 63 ? -2.436 18.312 -21.812 1 76.12 63 ALA A N 1
ATOM 546 C CA . ALA A 1 63 ? -3.346 17.453 -22.578 1 76.12 63 ALA A CA 1
ATOM 547 C C . ALA A 1 63 ? -3.064 17.547 -24.062 1 76.12 63 ALA A C 1
ATOM 549 O O . ALA A 1 63 ? -3.07 16.531 -24.766 1 76.12 63 ALA A O 1
ATOM 550 N N . CYS A 1 64 ? -2.783 18.719 -24.422 1 76.44 64 CYS A N 1
ATOM 551 C CA . CYS A 1 64 ? -2.465 18.938 -25.828 1 76.44 64 CYS A CA 1
ATOM 552 C C . CYS A 1 64 ? -1.177 18.219 -26.219 1 76.44 64 CYS A C 1
ATOM 554 O O . CYS A 1 64 ? -1.112 17.578 -27.266 1 76.44 64 CYS A O 1
ATOM 556 N N . GLY A 1 65 ? -0.226 18.422 -25.391 1 76.56 65 GLY A N 1
ATOM 557 C CA . GLY A 1 65 ? 1.037 17.734 -25.641 1 76.56 65 GLY A CA 1
ATOM 558 C C . GLY A 1 65 ? 0.899 16.234 -25.703 1 76.56 65 GLY A C 1
ATOM 559 O O . GLY A 1 65 ? 1.528 15.586 -26.547 1 76.56 65 GLY A O 1
ATOM 560 N N . PHE A 1 66 ? 0.09 15.758 -24.922 1 84.56 66 PHE A N 1
ATOM 561 C CA . PHE A 1 66 ? -0.143 14.32 -24.859 1 84.56 66 PHE A CA 1
ATOM 562 C C . PHE A 1 66 ? -0.788 13.828 -26.156 1 84.56 66 PHE A C 1
ATOM 564 O O . PHE A 1 66 ? -0.354 12.828 -26.734 1 84.56 66 PHE A O 1
ATOM 571 N N . ILE A 1 67 ? -1.815 14.484 -26.516 1 78.19 67 ILE A N 1
ATOM 572 C CA . ILE A 1 67 ? -2.545 14.078 -27.703 1 78.19 67 ILE A CA 1
ATOM 573 C C . ILE A 1 67 ? -1.626 14.164 -28.922 1 78.19 67 ILE A C 1
ATOM 575 O O . ILE A 1 67 ? -1.625 13.266 -29.781 1 78.19 67 ILE A O 1
ATOM 579 N N . LYS A 1 68 ? -0.805 15.164 -28.891 1 75.81 68 LYS A N 1
ATOM 580 C CA . LYS A 1 68 ? 0.161 15.32 -29.969 1 75.81 68 LYS A CA 1
ATOM 581 C C . LYS A 1 68 ? 1.152 14.156 -30 1 75.81 68 LYS A C 1
ATOM 583 O O . LYS A 1 68 ? 1.509 13.656 -31.062 1 75.81 68 LYS A O 1
ATOM 588 N N . ALA A 1 69 ? 1.543 13.797 -28.859 1 83.75 69 ALA A N 1
ATOM 589 C CA . ALA A 1 69 ? 2.492 12.695 -28.734 1 83.75 69 ALA A CA 1
ATOM 590 C C . ALA A 1 69 ? 1.877 11.383 -29.234 1 83.75 69 ALA A C 1
ATOM 592 O O . ALA A 1 69 ? 2.559 10.57 -29.859 1 83.75 69 ALA A O 1
ATOM 593 N N . GLN A 1 70 ? 0.651 11.227 -28.859 1 82.19 70 GLN A N 1
ATOM 594 C CA . GLN A 1 70 ? -0.028 10.008 -29.297 1 82.19 70 GLN A CA 1
ATOM 595 C C . GLN A 1 70 ? -0.158 9.961 -30.812 1 82.19 70 GLN A C 1
ATOM 597 O O . GLN A 1 70 ? 0.051 8.914 -31.438 1 82.19 70 GLN A O 1
ATOM 602 N N . LEU A 1 71 ? -0.426 11.086 -31.312 1 72.94 71 LEU A N 1
ATOM 603 C CA . LEU A 1 71 ? -0.61 11.172 -32.75 1 72.94 71 LEU A CA 1
ATOM 604 C C . LEU A 1 71 ? 0.714 10.977 -33.5 1 72.94 71 LEU A C 1
ATOM 606 O O . LEU A 1 71 ? 0.753 10.367 -34.562 1 72.94 71 LEU A O 1
ATOM 610 N N . ARG A 1 72 ? 1.728 11.391 -32.875 1 76.88 72 ARG A N 1
ATOM 611 C CA . ARG A 1 72 ? 3.062 11.258 -33.438 1 76.88 72 ARG A CA 1
ATOM 612 C C . ARG A 1 72 ? 3.525 9.805 -33.406 1 76.88 72 ARG A C 1
ATOM 614 O O . ARG A 1 72 ? 4.184 9.352 -34.344 1 76.88 72 ARG A O 1
ATOM 621 N N . ASN A 1 73 ? 3.15 9.047 -32.344 1 80.69 73 ASN A N 1
ATOM 622 C CA . ASN A 1 73 ? 3.756 7.746 -32.125 1 80.69 73 ASN A CA 1
ATOM 623 C C . ASN A 1 73 ? 2.797 6.609 -32.469 1 80.69 73 ASN A C 1
ATOM 625 O O . ASN A 1 73 ? 3.174 5.438 -32.438 1 80.69 73 ASN A O 1
ATOM 629 N N . TYR A 1 74 ? 1.591 6.836 -32.688 1 68.81 74 TYR A N 1
ATOM 630 C CA . TYR A 1 74 ? 0.578 5.789 -32.781 1 68.81 74 TYR A CA 1
ATOM 631 C C . TYR A 1 74 ? 0.893 4.828 -33.906 1 68.81 74 TYR A C 1
ATOM 633 O O . TYR A 1 74 ? 0.627 3.627 -33.812 1 68.81 74 TYR A O 1
ATOM 641 N N . ASN A 1 75 ? 1.509 5.258 -34.969 1 61.88 75 ASN A N 1
ATOM 642 C CA . ASN A 1 75 ? 1.739 4.387 -36.125 1 61.88 75 ASN A CA 1
ATOM 643 C C . ASN A 1 75 ? 3.164 3.84 -36.125 1 61.88 75 ASN A C 1
ATOM 645 O O . ASN A 1 75 ? 3.59 3.23 -37.094 1 61.88 75 ASN A O 1
ATOM 649 N N . ARG A 1 76 ? 3.801 4.098 -35.094 1 72.44 76 ARG A N 1
ATOM 650 C CA . ARG A 1 76 ? 5.184 3.643 -35.031 1 72.44 76 ARG A CA 1
ATOM 651 C C . ARG A 1 76 ? 5.309 2.375 -34.188 1 72.44 76 ARG A C 1
ATOM 653 O O . ARG A 1 76 ? 4.539 2.17 -33.25 1 72.44 76 ARG A O 1
ATOM 660 N N . LYS A 1 77 ? 6.207 1.558 -34.719 1 71.25 77 LYS A N 1
ATOM 661 C CA . LYS A 1 77 ? 6.516 0.395 -33.875 1 71.25 77 LYS A CA 1
ATOM 662 C C . LYS A 1 77 ? 7.074 0.818 -32.531 1 71.25 77 LYS A C 1
ATOM 664 O O . LYS A 1 77 ? 7.605 1.921 -32.406 1 71.25 77 LYS A O 1
ATOM 669 N N . LYS A 1 78 ? 6.941 0.028 -31.578 1 77 78 LYS A N 1
ATOM 670 C CA . LYS A 1 78 ? 7.34 0.353 -30.203 1 77 78 LYS A CA 1
ATOM 671 C C . LYS A 1 78 ? 8.789 0.833 -30.156 1 77 78 LYS A C 1
ATOM 673 O O . LYS A 1 78 ? 9.102 1.802 -29.469 1 77 78 LYS A O 1
ATOM 678 N N . SER A 1 79 ? 9.648 0.189 -30.891 1 74.31 79 SER A N 1
ATOM 679 C CA . SER A 1 79 ? 11.07 0.498 -30.828 1 74.31 79 SER A CA 1
ATOM 680 C C . SER A 1 79 ? 11.391 1.788 -31.578 1 74.31 79 SER A C 1
ATOM 682 O O . SER A 1 79 ? 12.422 2.414 -31.344 1 74.31 79 SER A O 1
ATOM 684 N N . SER A 1 80 ? 10.43 2.322 -32.438 1 75.12 80 SER A N 1
ATOM 685 C CA . SER A 1 80 ? 10.703 3.482 -33.281 1 75.12 80 SER A CA 1
ATOM 686 C C . SER A 1 80 ? 10.008 4.73 -32.75 1 75.12 80 SER A C 1
ATOM 688 O O . SER A 1 80 ? 10.094 5.801 -33.344 1 75.12 80 SER A O 1
ATOM 690 N N . ARG A 1 81 ? 9.312 4.539 -31.719 1 84.25 81 ARG A N 1
ATOM 691 C CA . ARG A 1 81 ? 8.625 5.688 -31.141 1 84.25 81 ARG A CA 1
ATOM 692 C C . ARG A 1 81 ? 9.625 6.707 -30.594 1 84.25 81 ARG A C 1
ATOM 694 O O . ARG A 1 81 ? 10.688 6.336 -30.094 1 84.25 81 ARG A O 1
ATOM 701 N N . ARG A 1 82 ? 9.383 7.988 -30.844 1 82.12 82 ARG A N 1
ATOM 702 C CA . ARG A 1 82 ? 10.227 9.078 -30.359 1 82.12 82 ARG A CA 1
ATOM 703 C C . ARG A 1 82 ? 9.453 9.984 -29.406 1 82.12 82 ARG A C 1
ATOM 705 O O . ARG A 1 82 ? 8.305 10.352 -29.688 1 82.12 82 ARG A O 1
ATOM 712 N N . PHE A 1 83 ? 10.07 10.258 -28.344 1 87.5 83 PHE A N 1
ATOM 713 C CA . PHE A 1 83 ? 9.422 11.062 -27.312 1 87.5 83 PHE A CA 1
ATOM 714 C C . PHE A 1 83 ? 10.211 12.336 -27.047 1 87.5 83 PHE A C 1
ATOM 716 O O . PHE A 1 83 ? 11.445 12.305 -26.953 1 87.5 83 PHE A O 1
ATOM 723 N N . SER A 1 84 ? 9.523 13.414 -27.016 1 82.25 84 SER A N 1
ATOM 724 C CA . SER A 1 84 ? 10.148 14.672 -26.609 1 82.25 84 SER A CA 1
ATOM 725 C C . SER A 1 84 ? 10.453 14.68 -25.125 1 82.25 84 SER A C 1
ATOM 727 O O . SER A 1 84 ? 10 13.805 -24.391 1 82.25 84 SER A O 1
ATOM 729 N N . GLU A 1 85 ? 11.156 15.68 -24.688 1 78.31 85 GLU A N 1
ATOM 730 C CA . GLU A 1 85 ? 11.477 15.805 -23.266 1 78.31 85 GLU A CA 1
ATOM 731 C C . GLU A 1 85 ? 10.227 16.078 -22.438 1 78.31 85 GLU A C 1
ATOM 733 O O . GLU A 1 85 ? 10.094 15.578 -21.312 1 78.31 85 GLU A O 1
ATOM 738 N N . ASP A 1 86 ? 9.367 16.812 -23.078 1 75.88 86 ASP A N 1
ATOM 739 C CA . ASP A 1 86 ? 8.117 17.094 -22.391 1 75.88 86 ASP A CA 1
ATOM 740 C C . ASP A 1 86 ? 7.27 15.836 -22.234 1 75.88 86 ASP A C 1
ATOM 742 O O . ASP A 1 86 ? 6.609 15.648 -21.203 1 75.88 86 ASP A O 1
ATOM 746 N N . ASP A 1 87 ? 7.395 15.039 -23.25 1 83.88 87 ASP A N 1
ATOM 747 C CA . ASP A 1 87 ? 6.68 13.766 -23.188 1 83.88 87 ASP A CA 1
ATOM 748 C C . ASP A 1 87 ? 7.203 12.898 -22.047 1 83.88 87 ASP A C 1
ATOM 750 O O . ASP A 1 87 ? 6.426 12.266 -21.328 1 83.88 87 ASP A O 1
ATOM 754 N N . LYS A 1 88 ? 8.453 12.93 -21.953 1 83.31 88 LYS A N 1
ATOM 755 C CA . LYS A 1 88 ? 9.102 12.086 -20.953 1 83.31 88 LYS A CA 1
ATOM 756 C C . LYS A 1 88 ? 8.805 12.578 -19.547 1 83.31 88 LYS A C 1
ATOM 758 O O . LYS A 1 88 ? 8.602 11.773 -18.625 1 83.31 88 LYS A O 1
ATOM 763 N N . VAL A 1 89 ? 8.773 13.867 -19.453 1 76.56 89 VAL A N 1
ATOM 764 C CA . VAL A 1 89 ? 8.5 14.453 -18.156 1 76.56 89 VAL A CA 1
ATOM 765 C C . VAL A 1 89 ? 7.062 14.125 -17.734 1 76.56 89 VAL A C 1
ATOM 767 O O . VAL A 1 89 ? 6.809 13.789 -16.578 1 76.56 89 VAL A O 1
ATOM 770 N N . PHE A 1 90 ? 6.254 14.234 -18.703 1 78.56 90 PHE A N 1
ATOM 771 C CA . PHE A 1 90 ? 4.855 13.898 -18.438 1 78.56 90 PHE A CA 1
ATOM 772 C C . PHE A 1 90 ? 4.715 12.43 -18.062 1 78.56 90 PHE A C 1
ATOM 774 O O . PHE A 1 90 ? 4.02 12.102 -17.094 1 78.56 90 PHE A O 1
ATOM 781 N N . ALA A 1 91 ? 5.328 11.625 -18.75 1 85.25 91 ALA A N 1
ATOM 782 C CA . ALA A 1 91 ? 5.27 10.18 -18.516 1 85.25 91 ALA A CA 1
ATOM 783 C C . ALA A 1 91 ? 5.867 9.836 -17.156 1 85.25 91 ALA A C 1
ATOM 785 O O . ALA A 1 91 ? 5.379 8.938 -16.469 1 85.25 91 ALA A O 1
ATOM 786 N N . LEU A 1 92 ? 6.863 10.57 -16.781 1 80.62 92 LEU A N 1
ATOM 787 C CA . LEU A 1 92 ? 7.5 10.352 -15.492 1 80.62 92 LEU A CA 1
ATOM 788 C C . LEU A 1 92 ? 6.539 10.68 -14.352 1 80.62 92 LEU A C 1
ATOM 790 O O . LEU A 1 92 ? 6.523 9.992 -13.328 1 80.62 92 LEU A O 1
ATOM 794 N N . THR A 1 93 ? 5.828 11.664 -14.609 1 74.81 93 THR A N 1
ATOM 795 C CA . THR A 1 93 ? 4.848 12.062 -13.609 1 74.81 93 THR A CA 1
ATOM 796 C C . THR A 1 93 ? 3.789 10.977 -13.422 1 74.81 93 THR A C 1
ATOM 798 O O . THR A 1 93 ? 3.406 10.664 -12.289 1 74.81 93 THR A O 1
ATOM 801 N N . LEU A 1 94 ? 3.379 10.453 -14.492 1 78.56 94 LEU A N 1
ATOM 802 C CA . LEU A 1 94 ? 2.385 9.383 -14.453 1 78.56 94 LEU A CA 1
ATOM 803 C C . LEU A 1 94 ? 2.967 8.125 -13.82 1 78.56 94 LEU A C 1
ATOM 805 O O . LEU A 1 94 ? 2.307 7.465 -13.016 1 78.56 94 LEU A O 1
ATOM 809 N N . PHE A 1 95 ? 4.121 7.809 -14.148 1 78.62 95 PHE A N 1
ATOM 810 C CA . PHE A 1 95 ? 4.781 6.598 -13.68 1 78.62 95 PHE A CA 1
ATOM 811 C C . PHE A 1 95 ? 5.008 6.656 -12.172 1 78.62 95 PHE A C 1
ATOM 813 O O . PHE A 1 95 ? 4.816 5.66 -11.469 1 78.62 95 PHE A O 1
ATOM 820 N N . LYS A 1 96 ? 5.375 7.688 -11.766 1 72.5 96 LYS A N 1
ATOM 821 C CA . LYS A 1 96 ? 5.68 7.832 -10.344 1 72.5 96 LYS A CA 1
ATOM 822 C C . LYS A 1 96 ? 4.402 7.867 -9.508 1 72.5 96 LYS A C 1
ATOM 824 O O . LYS A 1 96 ? 4.414 7.5 -8.328 1 72.5 96 LYS A O 1
ATOM 829 N N . SER A 1 97 ? 3.381 8.43 -10.141 1 71.19 97 SER A N 1
ATOM 830 C CA . SER A 1 97 ? 2.105 8.414 -9.43 1 71.19 97 SER A CA 1
ATOM 831 C C . SER A 1 97 ? 1.62 6.984 -9.203 1 71.19 97 SER A C 1
ATOM 833 O O . SER A 1 97 ? 1.082 6.668 -8.141 1 71.19 97 SER A O 1
ATO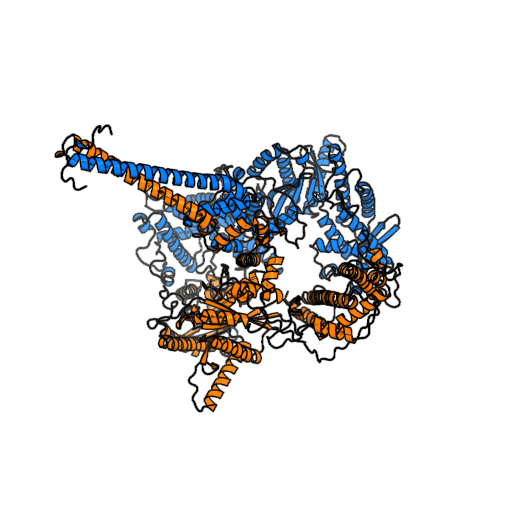M 835 N N . SER A 1 98 ? 1.801 6.172 -10.219 1 73.5 98 SER A N 1
ATOM 836 C CA . SER A 1 98 ? 1.46 4.758 -10.094 1 73.5 98 SER A CA 1
ATOM 837 C C . SER A 1 98 ? 2.086 3.941 -11.227 1 73.5 98 SER A C 1
ATOM 839 O O . SER A 1 98 ? 1.611 3.977 -12.359 1 73.5 98 SER A O 1
ATOM 841 N N . PRO A 1 99 ? 3.068 3.211 -10.844 1 73.38 99 PRO A N 1
ATOM 842 C CA . PRO A 1 99 ? 3.678 2.375 -11.875 1 73.38 99 PRO A CA 1
ATOM 843 C C . PRO A 1 99 ? 2.697 1.366 -12.477 1 73.38 99 PRO A C 1
ATOM 845 O O . PRO A 1 99 ? 2.768 1.062 -13.664 1 73.38 99 PRO A O 1
ATOM 848 N N . ARG A 1 100 ? 1.814 0.936 -11.656 1 72.12 100 ARG A N 1
ATOM 849 C CA . ARG A 1 100 ? 0.828 -0.025 -12.141 1 72.12 100 ARG A CA 1
ATOM 850 C C . ARG A 1 100 ? -0.104 0.615 -13.164 1 72.12 100 ARG A C 1
ATOM 852 O O . ARG A 1 100 ? -0.38 0.028 -14.211 1 72.12 100 ARG A O 1
ATOM 859 N N . CYS A 1 101 ? -0.56 1.755 -12.75 1 74.88 101 CYS A N 1
ATOM 860 C CA . CYS A 1 101 ? -1.434 2.469 -13.672 1 74.88 101 CYS A CA 1
ATOM 861 C C . CYS A 1 101 ? -0.688 2.844 -14.945 1 74.88 101 CYS A C 1
ATOM 863 O O . CYS A 1 101 ? -1.263 2.818 -16.031 1 74.88 101 CYS A O 1
ATOM 865 N N . TYR A 1 102 ? 0.561 3.15 -14.789 1 82.75 102 TYR A N 1
ATOM 866 C CA . TYR A 1 102 ? 1.363 3.514 -15.953 1 82.75 102 TYR A CA 1
ATOM 867 C C . TYR A 1 102 ? 1.484 2.342 -16.922 1 82.75 102 TYR A C 1
ATOM 869 O O . TYR A 1 102 ? 1.443 2.525 -18.141 1 82.75 102 TYR A O 1
ATOM 877 N N . LYS A 1 103 ? 1.683 1.185 -16.344 1 80.06 103 LYS A N 1
ATOM 878 C CA . LYS A 1 103 ? 1.755 -0.005 -17.188 1 80.06 103 LYS A CA 1
ATOM 879 C C . LYS A 1 103 ? 0.458 -0.207 -17.953 1 80.06 103 LYS A C 1
ATOM 881 O O . LYS A 1 103 ? 0.484 -0.588 -19.125 1 80.06 103 LYS A O 1
ATOM 886 N N . LEU A 1 104 ? -0.609 -0.01 -17.312 1 76.81 104 LEU A N 1
ATOM 887 C CA . LEU A 1 104 ? -1.904 -0.096 -17.984 1 76.81 104 LEU A CA 1
ATOM 888 C C . LEU A 1 104 ? -2.018 0.947 -19.078 1 76.81 104 LEU A C 1
ATOM 890 O O . LEU A 1 104 ? -2.455 0.636 -20.188 1 76.81 104 LEU A O 1
ATOM 894 N N . LEU A 1 105 ? -1.6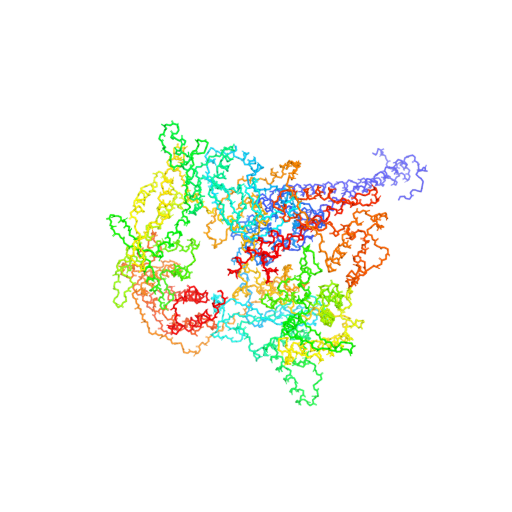12 2.131 -18.828 1 84 105 LEU A N 1
ATOM 895 C CA . LEU A 1 105 ? -1.683 3.225 -19.797 1 84 105 LEU A CA 1
ATOM 896 C C . LEU A 1 105 ? -0.773 2.957 -20.984 1 84 105 LEU A C 1
ATOM 898 O O . LEU A 1 105 ? -1.106 3.314 -22.125 1 84 105 LEU A O 1
ATOM 902 N N . ARG A 1 106 ? 0.326 2.326 -20.672 1 84.81 106 ARG A N 1
ATOM 903 C CA . ARG A 1 106 ? 1.267 2.004 -21.734 1 84.81 106 ARG A CA 1
ATOM 904 C C . ARG A 1 106 ? 0.677 0.971 -22.688 1 84.81 106 ARG A C 1
ATOM 906 O O . ARG A 1 106 ? 1.049 0.92 -23.859 1 84.81 106 ARG A O 1
ATOM 913 N N . GLY A 1 107 ? -0.147 0.143 -22.125 1 76.62 107 GLY A N 1
ATOM 914 C CA . GLY A 1 107 ? -0.831 -0.829 -22.953 1 76.62 107 GLY A CA 1
ATOM 915 C C . GLY A 1 107 ? -1.866 -0.204 -23.875 1 76.62 107 GLY A C 1
ATOM 916 O O . GLY A 1 107 ? -2.203 -0.769 -24.922 1 76.62 107 GLY A O 1
ATOM 917 N N . ILE A 1 108 ? -2.275 0.968 -23.5 1 77.38 108 ILE A N 1
ATOM 918 C CA . ILE A 1 108 ? -3.348 1.636 -24.234 1 77.38 108 ILE A CA 1
ATOM 919 C C . ILE A 1 108 ? -2.764 2.744 -25.109 1 77.38 108 ILE A C 1
ATOM 921 O O . ILE A 1 108 ? -3.191 2.934 -26.25 1 77.38 108 ILE A O 1
ATOM 925 N N . PHE A 1 109 ? -1.717 3.463 -24.531 1 85.31 109 PHE A N 1
ATOM 926 C CA . PHE A 1 109 ? -1.161 4.637 -25.203 1 85.31 109 PHE A CA 1
ATOM 927 C C . PHE A 1 109 ? 0.31 4.422 -25.531 1 85.31 109 PHE A C 1
ATOM 929 O O . PHE A 1 109 ? 0.952 3.521 -24.984 1 85.31 109 PHE A O 1
ATOM 936 N N . ALA A 1 110 ? 0.677 5.238 -26.438 1 87.19 110 ALA A N 1
ATOM 937 C CA . ALA A 1 110 ? 2.104 5.238 -26.766 1 87.19 110 ALA A CA 1
ATOM 938 C C . ALA A 1 110 ? 2.891 6.066 -25.75 1 87.19 110 ALA A C 1
ATOM 940 O O . ALA A 1 110 ? 3.084 7.27 -25.938 1 87.19 110 ALA A O 1
ATOM 941 N N . LEU A 1 111 ? 3.361 5.418 -24.781 1 89.31 111 LEU A N 1
ATOM 942 C CA . LEU A 1 111 ? 4.137 6.062 -23.734 1 89.31 111 LEU A CA 1
ATOM 943 C C . LEU A 1 111 ? 5.523 5.441 -23.625 1 89.31 111 LEU A C 1
ATOM 945 O O . LEU A 1 111 ? 5.719 4.277 -23.969 1 89.31 111 LEU A O 1
ATOM 949 N N . PRO A 1 112 ? 6.477 6.258 -23.203 1 88.44 112 PRO A N 1
ATOM 950 C CA . PRO A 1 112 ? 7.832 5.723 -23.047 1 88.44 112 PRO A CA 1
ATOM 951 C C . PRO A 1 112 ? 7.898 4.551 -22.062 1 88.44 112 PRO A C 1
ATOM 953 O O . PRO A 1 112 ? 7.117 4.492 -21.109 1 88.44 112 PRO A O 1
ATOM 956 N N . SER A 1 113 ? 8.82 3.682 -22.328 1 86.81 113 SER A N 1
ATOM 957 C CA . SER A 1 113 ? 9.023 2.543 -21.438 1 86.81 113 SER A CA 1
ATOM 958 C C . SER A 1 113 ? 9.688 2.971 -20.125 1 86.81 113 SER A C 1
ATOM 960 O O . SER A 1 113 ? 10.211 4.082 -20.031 1 86.81 113 SER A O 1
ATOM 962 N N . LYS A 1 114 ? 9.625 2.119 -19.188 1 85.38 114 LYS A N 1
ATOM 963 C CA . LYS A 1 114 ? 10.258 2.365 -17.891 1 85.38 114 LYS A CA 1
ATOM 964 C C . LYS A 1 114 ? 11.75 2.625 -18.047 1 85.38 114 LYS A C 1
ATOM 966 O O . LYS A 1 114 ? 12.312 3.488 -17.375 1 85.38 114 LYS A O 1
ATOM 971 N N . THR A 1 115 ? 12.359 1.947 -18.953 1 82.38 115 THR A N 1
ATOM 972 C CA . THR A 1 115 ? 13.797 2.076 -19.172 1 82.38 115 THR A CA 1
ATOM 973 C C . THR A 1 115 ? 14.148 3.469 -19.688 1 82.38 115 THR A C 1
ATOM 975 O O . THR A 1 115 ? 15.133 4.066 -19.266 1 82.38 115 THR A O 1
ATOM 978 N N . ILE A 1 116 ? 13.312 3.965 -20.562 1 85.25 116 ILE A N 1
ATOM 979 C CA . ILE A 1 116 ? 13.531 5.297 -21.109 1 85.25 116 ILE A CA 1
ATOM 980 C C . ILE A 1 116 ? 13.383 6.344 -20 1 85.25 116 ILE A C 1
ATOM 982 O O . ILE A 1 116 ? 14.156 7.297 -19.938 1 85.25 116 ILE A O 1
ATOM 986 N N . LEU A 1 117 ? 12.383 6.145 -19.188 1 84.94 117 LEU A N 1
ATOM 987 C CA . LEU A 1 117 ? 12.133 7.094 -18.109 1 84.94 117 LEU A CA 1
ATOM 988 C C . LEU A 1 117 ? 13.289 7.098 -17.109 1 84.94 117 LEU A C 1
ATOM 990 O O . LEU A 1 117 ? 13.719 8.164 -16.672 1 84.94 117 LEU A O 1
ATOM 994 N N . LEU A 1 118 ? 13.805 5.93 -16.828 1 79.62 118 LEU A N 1
ATOM 995 C CA . LEU A 1 118 ? 14.906 5.824 -15.891 1 79.62 118 LEU A CA 1
ATOM 996 C C . LEU A 1 118 ? 16.188 6.418 -16.484 1 79.62 118 LEU A C 1
ATOM 998 O O . LEU A 1 118 ? 16.969 7.035 -15.766 1 79.62 118 LEU A O 1
ATOM 1002 N N . GLN A 1 119 ? 16.312 6.215 -17.766 1 79.62 119 GLN A N 1
ATOM 1003 C CA . GLN A 1 119 ? 17.469 6.809 -18.438 1 79.62 119 GLN A CA 1
ATOM 1004 C C . GLN A 1 119 ? 17.375 8.336 -18.438 1 79.62 119 GLN A C 1
ATOM 1006 O O . GLN A 1 119 ? 18.406 9.008 -18.281 1 79.62 119 GLN A O 1
ATOM 1011 N N . THR A 1 120 ? 16.219 8.758 -18.625 1 77.88 120 THR A N 1
ATOM 1012 C CA . THR A 1 120 ? 16 10.203 -18.594 1 77.88 120 THR A CA 1
ATOM 1013 C C . THR A 1 120 ? 16.359 10.766 -17.219 1 77.88 120 THR A C 1
ATOM 1015 O O . THR A 1 120 ? 16.969 11.828 -17.109 1 77.88 120 THR A O 1
ATOM 1018 N N . LEU A 1 121 ? 16.047 10.125 -16.219 1 77.25 121 LEU A N 1
ATOM 1019 C CA . LEU A 1 121 ? 16.312 10.578 -14.859 1 77.25 121 LEU A CA 1
ATOM 1020 C C . LEU A 1 121 ? 17.812 10.516 -14.562 1 77.25 121 LEU A C 1
ATOM 1022 O O . LEU A 1 121 ? 18.328 11.32 -13.773 1 77.25 121 LEU A O 1
ATOM 1026 N N . ARG A 1 122 ? 18.453 9.562 -15.18 1 75 122 ARG A N 1
ATOM 1027 C CA . ARG A 1 122 ? 19.891 9.406 -14.969 1 75 122 ARG A CA 1
ATOM 1028 C C . ARG A 1 122 ? 20.656 10.586 -15.555 1 75 122 ARG A C 1
ATOM 1030 O O . ARG A 1 122 ? 21.75 10.898 -15.094 1 75 122 ARG A O 1
ATOM 1037 N N . LYS A 1 123 ? 20.062 11.141 -16.531 1 72.31 123 LYS A N 1
ATOM 1038 C CA . LYS A 1 123 ? 20.703 12.281 -17.156 1 72.31 123 LYS A CA 1
ATOM 1039 C C . LYS A 1 123 ? 20.672 13.508 -16.25 1 72.31 123 LYS A C 1
ATOM 1041 O O . LYS A 1 123 ? 21.422 14.461 -16.469 1 72.31 123 LYS A O 1
ATOM 1046 N N . PHE A 1 124 ? 19.875 13.438 -15.258 1 71.81 124 PHE A N 1
ATOM 1047 C CA . PHE A 1 124 ? 19.781 14.531 -14.297 1 71.81 124 PHE A CA 1
ATOM 1048 C C . PHE A 1 124 ? 20.594 14.227 -13.047 1 71.81 124 PHE A C 1
ATOM 1050 O O . PHE A 1 124 ? 20.109 13.531 -12.148 1 71.81 124 PHE A O 1
ATOM 1057 N N . PRO A 1 125 ? 21.766 14.805 -13.086 1 69.81 125 PRO A N 1
ATOM 1058 C CA . PRO A 1 125 ? 22.578 14.492 -11.906 1 69.81 125 PRO A CA 1
ATOM 1059 C C . PRO A 1 125 ? 22.078 15.219 -10.656 1 69.81 125 PRO A C 1
ATOM 1061 O O . PRO A 1 125 ? 21.859 16.438 -10.68 1 69.81 125 PRO A O 1
ATOM 1064 N N . PHE A 1 126 ? 21.609 14.641 -9.742 1 76.44 126 PHE A N 1
ATOM 1065 C CA . PHE A 1 126 ? 21.266 15.195 -8.438 1 76.44 126 PHE A CA 1
ATOM 1066 C C . PHE A 1 126 ? 21.953 14.406 -7.324 1 76.44 126 PHE A C 1
ATOM 1068 O O . PHE A 1 126 ? 21.5 13.328 -6.953 1 76.44 126 PHE A O 1
ATOM 1075 N N . LYS A 1 127 ? 23.016 14.961 -6.852 1 81.62 127 LYS A N 1
ATOM 1076 C CA . LYS A 1 127 ? 23.797 14.312 -5.809 1 81.62 127 LYS A CA 1
ATOM 1077 C C . LYS A 1 127 ? 23.469 14.875 -4.43 1 81.62 127 LYS A C 1
ATOM 1079 O O . LYS A 1 127 ? 22.703 15.836 -4.316 1 81.62 127 LYS A O 1
ATOM 1084 N N . THR A 1 128 ? 23.953 14.195 -3.48 1 89.75 128 THR A N 1
ATOM 1085 C CA . THR A 1 128 ? 23.766 14.672 -2.113 1 89.75 128 THR A CA 1
ATOM 1086 C C . THR A 1 128 ? 24.438 16.031 -1.911 1 89.75 128 THR A C 1
ATOM 1088 O O . THR A 1 128 ? 25.531 16.266 -2.432 1 89.75 128 THR A O 1
ATOM 1091 N N . GLY A 1 129 ? 23.766 16.828 -1.185 1 89.88 129 GLY A N 1
ATOM 1092 C CA . GLY A 1 129 ? 24.297 18.156 -0.942 1 89.88 129 GLY A CA 1
ATOM 1093 C C . GLY A 1 129 ? 23.719 19.219 -1.873 1 89.88 129 GLY A C 1
ATOM 1094 O O . GLY A 1 129 ? 22.656 19.016 -2.461 1 89.88 129 GLY A O 1
ATOM 1095 N N . ILE A 1 130 ? 24.375 20.297 -1.918 1 88.5 130 ILE A N 1
ATOM 1096 C CA . ILE A 1 130 ? 23.922 21.422 -2.729 1 88.5 130 ILE A CA 1
ATOM 1097 C C . ILE A 1 130 ? 24.297 21.188 -4.191 1 88.5 130 ILE A C 1
ATOM 1099 O O . ILE A 1 130 ? 25.438 20.859 -4.508 1 88.5 130 ILE A O 1
ATOM 1103 N N . ASN A 1 131 ? 23.328 21.188 -4.98 1 79.56 131 ASN A N 1
ATOM 1104 C CA . ASN A 1 131 ? 23.547 20.953 -6.402 1 79.56 131 ASN A CA 1
ATOM 1105 C C . ASN A 1 131 ? 23.734 22.266 -7.168 1 79.56 131 ASN A C 1
ATOM 1107 O O . ASN A 1 131 ? 22.781 23.031 -7.32 1 79.56 131 ASN A O 1
ATOM 1111 N N . ASP A 1 132 ? 24.812 22.359 -7.777 1 76.88 132 ASP A N 1
ATOM 1112 C CA . ASP A 1 132 ? 25.172 23.609 -8.461 1 76.88 132 ASP A CA 1
ATOM 1113 C C . ASP A 1 132 ? 24.297 23.828 -9.688 1 76.88 132 ASP A C 1
ATOM 1115 O O . ASP A 1 132 ? 23.938 24.969 -10.008 1 76.88 132 ASP A O 1
ATOM 1119 N N . ASN A 1 133 ? 23.953 22.766 -10.281 1 72.56 133 ASN A N 1
ATOM 1120 C CA . ASN A 1 133 ? 23.125 22.891 -11.477 1 72.56 133 ASN A CA 1
ATOM 1121 C C . ASN A 1 133 ? 21.734 23.406 -11.148 1 72.56 133 ASN A C 1
ATOM 1123 O O . ASN A 1 133 ? 21.172 24.219 -11.891 1 72.56 133 ASN A O 1
ATOM 1127 N N . VAL A 1 134 ? 21.312 23 -10.078 1 76.38 134 VAL A N 1
ATOM 1128 C CA . VAL A 1 134 ? 20 23.453 -9.641 1 76.38 134 VAL A CA 1
ATOM 1129 C C . VAL A 1 134 ? 20.062 24.922 -9.219 1 76.38 134 VAL A C 1
ATOM 1131 O O . VAL A 1 134 ? 19.156 25.703 -9.531 1 76.38 134 VAL A O 1
ATOM 1134 N N . LEU A 1 135 ? 21.156 25.297 -8.625 1 83.69 135 LEU A N 1
ATOM 1135 C CA . LEU A 1 135 ? 21.312 26.672 -8.148 1 83.69 135 LEU A CA 1
ATOM 1136 C C . LEU A 1 135 ? 21.438 27.641 -9.32 1 83.69 135 LEU A C 1
ATOM 1138 O O . LEU A 1 135 ? 20.922 28.75 -9.258 1 83.69 135 LEU A O 1
ATOM 1142 N N . GLU A 1 136 ? 22.047 27.125 -10.289 1 79.94 136 GLU A N 1
ATOM 1143 C CA . GLU A 1 136 ? 22.203 27.984 -11.461 1 79.94 136 GLU A CA 1
ATOM 1144 C C . GLU A 1 136 ? 20.875 28.203 -12.164 1 79.94 136 GLU A C 1
ATOM 1146 O O . GLU A 1 136 ? 20.594 29.328 -12.617 1 79.94 136 GLU A O 1
ATOM 1151 N N . SER A 1 137 ? 20.203 27.234 -12.219 1 76.31 137 SER A N 1
ATOM 1152 C CA . SER A 1 137 ? 18.891 27.344 -12.828 1 76.31 137 SER A CA 1
ATOM 1153 C C . SER A 1 137 ? 17.969 28.25 -12 1 76.31 137 SER A C 1
ATOM 1155 O O . SER A 1 137 ? 17.156 28.984 -12.547 1 76.31 137 SER A O 1
ATOM 1157 N N . LEU A 1 138 ? 18.125 28.156 -10.734 1 83 138 LEU A N 1
ATOM 1158 C CA . LEU A 1 138 ? 17.328 28.969 -9.828 1 83 138 LEU A CA 1
ATOM 1159 C C . LEU A 1 138 ? 17.734 30.438 -9.922 1 83 138 LEU A C 1
ATOM 1161 O O . LEU A 1 138 ? 16.891 31.328 -9.812 1 83 138 LEU A O 1
ATOM 1165 N N . LYS A 1 139 ? 19 30.641 -10.117 1 86.06 139 LYS A N 1
ATOM 1166 C CA . LYS A 1 139 ? 19.516 32 -10.234 1 86.06 139 LYS A CA 1
ATOM 1167 C C . LYS A 1 139 ? 18.859 32.75 -11.406 1 86.06 139 LYS A C 1
ATOM 1169 O O . LYS A 1 139 ? 18.5 33.906 -11.289 1 86.06 139 LYS A O 1
ATOM 1174 N N . LEU A 1 140 ? 18.688 32 -12.43 1 79.69 140 LEU A N 1
ATOM 1175 C CA . LEU A 1 140 ? 18.078 32.594 -13.617 1 79.69 140 LEU A CA 1
ATOM 1176 C C . LEU A 1 140 ? 16.625 32.969 -13.359 1 79.69 140 LEU A C 1
ATOM 1178 O O . LEU A 1 140 ? 16.172 34.031 -13.781 1 79.69 140 LEU A O 1
ATOM 1182 N N . ARG A 1 141 ? 15.977 32.188 -12.711 1 79.88 141 ARG A N 1
ATOM 1183 C CA . ARG A 1 141 ? 14.57 32.438 -12.414 1 79.88 141 ARG A CA 1
ATOM 1184 C C . ARG A 1 141 ? 14.422 33.562 -11.406 1 79.88 141 ARG A C 1
ATOM 1186 O O . ARG A 1 141 ? 13.477 34.344 -11.484 1 79.88 141 ARG A O 1
ATOM 1193 N N . ILE A 1 142 ? 15.266 33.562 -10.477 1 87.31 142 ILE A N 1
ATOM 1194 C CA . ILE A 1 142 ? 15.211 34.562 -9.398 1 87.31 142 ILE A CA 1
ATOM 1195 C C . ILE A 1 142 ? 15.492 35.938 -9.953 1 87.31 142 ILE A C 1
ATOM 1197 O O . ILE A 1 142 ? 14.898 36.938 -9.508 1 87.31 142 ILE A O 1
ATOM 1201 N N . SER A 1 143 ? 16.281 35.969 -10.922 1 85.62 143 SER A N 1
ATOM 1202 C CA . SER A 1 143 ? 16.625 37.281 -11.523 1 85.62 143 SER A CA 1
ATOM 1203 C C . SER A 1 143 ? 15.406 37.906 -12.18 1 85.62 143 SER A C 1
ATOM 1205 O O . SER A 1 143 ? 15.328 39.125 -12.305 1 85.62 143 SER A O 1
ATOM 1207 N N . LYS A 1 144 ? 14.445 37.062 -12.492 1 82.5 144 LYS A N 1
ATOM 1208 C CA . LYS A 1 144 ? 13.242 37.562 -13.164 1 82.5 144 LYS A CA 1
ATOM 1209 C C . LYS A 1 144 ? 12.133 37.875 -12.164 1 82.5 144 LYS A C 1
ATOM 1211 O O . LYS A 1 144 ? 11.117 38.469 -12.516 1 82.5 144 LYS A O 1
ATOM 1216 N N . MET A 1 145 ? 12.406 37.594 -10.977 1 85.62 145 MET A N 1
ATOM 1217 C CA . MET A 1 145 ? 11.398 37.781 -9.938 1 85.62 145 MET A CA 1
ATOM 1218 C C . MET A 1 145 ? 11.398 39.219 -9.422 1 85.62 145 MET A C 1
ATOM 1220 O O . MET A 1 145 ? 12.414 39.906 -9.492 1 85.62 145 MET A O 1
ATOM 1224 N N . SER A 1 146 ? 10.258 39.531 -8.953 1 86.19 146 SER A N 1
ATOM 1225 C CA . SER A 1 146 ? 10.164 40.844 -8.297 1 86.19 146 SER A CA 1
ATOM 1226 C C . SER A 1 146 ? 10.922 40.844 -6.977 1 86.19 146 SER A C 1
ATOM 1228 O O . SER A 1 146 ? 11.227 39.781 -6.422 1 86.19 146 SER A O 1
ATOM 1230 N N . LYS A 1 147 ? 11.148 41.969 -6.477 1 85.62 147 LYS A N 1
ATOM 1231 C CA . LYS A 1 147 ? 11.898 42.156 -5.238 1 85.62 147 LYS A CA 1
ATOM 1232 C C . LYS A 1 147 ? 11.203 41.469 -4.062 1 85.62 147 LYS A C 1
ATOM 1234 O O . LYS A 1 147 ? 11.859 40.875 -3.199 1 85.62 147 LYS A O 1
ATOM 1239 N N . TYR A 1 148 ? 9.945 41.5 -4.078 1 87.12 148 TYR A N 1
ATOM 1240 C CA . TYR A 1 148 ? 9.188 40.969 -2.949 1 87.12 148 TYR A CA 1
ATOM 1241 C C . TYR A 1 148 ? 9.078 39.469 -3.02 1 87.12 148 TYR A C 1
ATOM 1243 O O . TYR A 1 148 ? 8.969 38.781 -1.988 1 87.12 148 TYR A O 1
ATOM 1251 N N . ASP A 1 149 ? 9.219 38.938 -4.203 1 89.25 149 ASP A N 1
ATOM 1252 C CA . ASP A 1 149 ? 9.07 37.5 -4.395 1 89.25 149 ASP A CA 1
ATOM 1253 C C . ASP A 1 149 ? 10.367 36.781 -4.039 1 89.25 149 ASP A C 1
ATOM 1255 O O . ASP A 1 149 ? 10.375 35.531 -3.951 1 89.25 149 ASP A O 1
ATOM 1259 N N . ARG A 1 150 ? 11.367 37.531 -3.701 1 92.69 150 ARG A N 1
ATOM 1260 C CA . ARG A 1 150 ? 12.664 36.938 -3.381 1 92.69 150 ARG A CA 1
ATOM 1261 C C . ARG A 1 150 ? 12.758 36.594 -1.9 1 92.69 150 ARG A C 1
ATOM 1263 O O . ARG A 1 150 ? 13.664 35.844 -1.484 1 92.69 150 ARG A O 1
ATOM 1270 N N . TYR A 1 151 ? 11.781 37.062 -1.137 1 94.69 151 TYR A N 1
ATOM 1271 C CA . TYR A 1 151 ? 11.75 36.719 0.281 1 94.69 151 TYR A CA 1
ATOM 1272 C C . TYR A 1 151 ? 11.203 35.312 0.49 1 94.69 151 TYR A C 1
ATOM 1274 O O . TYR A 1 151 ? 10.141 34.969 -0.023 1 94.69 151 TYR A O 1
ATOM 1282 N N . SER A 1 152 ? 11.992 34.5 1.165 1 94.62 152 SER A N 1
ATOM 1283 C CA . SER A 1 152 ? 11.625 33.094 1.309 1 94.62 152 SER A CA 1
ATOM 1284 C C . SER A 1 152 ? 12.055 32.531 2.664 1 94.62 152 SER A C 1
ATOM 1286 O O . SER A 1 152 ? 12.734 33.219 3.43 1 94.62 152 SER A O 1
ATOM 1288 N N . ILE A 1 153 ? 11.57 31.375 2.965 1 96.31 153 ILE A N 1
ATOM 1289 C CA . ILE A 1 153 ? 11.977 30.656 4.168 1 96.31 153 ILE A CA 1
ATOM 1290 C C . ILE A 1 153 ? 12.648 29.344 3.781 1 96.31 153 ILE A C 1
ATOM 1292 O O . ILE A 1 153 ? 12.43 28.828 2.684 1 96.31 153 ILE A O 1
ATOM 1296 N N . LEU A 1 154 ? 13.5 28.891 4.672 1 97.19 154 LEU A N 1
ATOM 1297 C CA . LEU A 1 154 ? 14.18 27.609 4.5 1 97.19 154 LEU A CA 1
ATOM 1298 C C . LEU A 1 154 ? 13.719 26.609 5.551 1 97.19 154 LEU A C 1
ATOM 1300 O O . LEU A 1 154 ? 13.859 26.859 6.754 1 97.19 154 LEU A O 1
ATOM 1304 N N . MET A 1 155 ? 13.164 25.578 5.102 1 97 155 MET A N 1
ATOM 1305 C CA . MET A 1 155 ? 12.727 24.547 6.027 1 97 155 MET A CA 1
ATOM 1306 C C . MET A 1 155 ? 13.562 23.281 5.867 1 97 155 MET A C 1
ATOM 1308 O O . MET A 1 155 ? 14.109 23.031 4.793 1 97 155 MET A O 1
ATOM 1312 N N . PHE A 1 156 ? 13.695 22.516 6.898 1 97.25 156 PHE A N 1
ATOM 1313 C CA . PHE A 1 156 ? 14.398 21.25 6.809 1 97.25 156 PHE A CA 1
ATOM 1314 C C . PHE A 1 156 ? 13.812 20.234 7.785 1 97.25 156 PHE A C 1
ATOM 1316 O O . PHE A 1 156 ? 13.297 20.609 8.84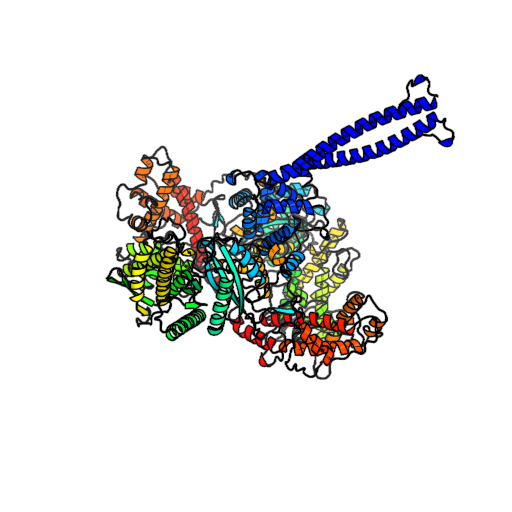4 1 97.25 156 PHE A O 1
ATOM 1323 N N . ASP A 1 157 ? 13.766 19.062 7.402 1 95.38 157 ASP A N 1
ATOM 1324 C CA . ASP A 1 157 ? 13.258 17.953 8.188 1 95.38 157 ASP A CA 1
ATOM 1325 C C . ASP A 1 157 ? 13.844 16.625 7.703 1 95.38 157 ASP A C 1
ATOM 1327 O O . ASP A 1 157 ? 14.508 16.578 6.664 1 95.38 157 ASP A O 1
ATOM 1331 N N . GLU A 1 158 ? 13.656 15.633 8.586 1 94.75 158 GLU A N 1
ATOM 1332 C CA . GLU A 1 158 ? 14.18 14.305 8.273 1 94.75 158 GLU A CA 1
ATOM 1333 C C . GLU A 1 158 ? 13.047 13.32 7.992 1 94.75 158 GLU A C 1
ATOM 1335 O O . GLU A 1 158 ? 11.945 13.469 8.516 1 94.75 158 GLU A O 1
ATOM 1340 N N . MET A 1 159 ? 13.297 12.375 7.133 1 93.31 159 MET A N 1
ATOM 1341 C CA . MET A 1 159 ? 12.375 11.281 6.836 1 93.31 159 MET A CA 1
ATOM 1342 C C . MET A 1 159 ? 13.07 9.93 6.969 1 93.31 159 MET A C 1
ATOM 1344 O O . MET A 1 159 ? 14.242 9.797 6.609 1 93.31 159 MET A O 1
ATOM 1348 N N . GLN A 1 160 ? 12.375 9.008 7.43 1 93.31 160 GLN A N 1
ATOM 1349 C CA . GLN A 1 160 ? 12.922 7.664 7.578 1 93.31 160 GLN A CA 1
ATOM 1350 C C . GLN A 1 160 ? 13.008 6.953 6.234 1 93.31 160 GLN A C 1
ATOM 1352 O O . GLN A 1 160 ? 12.102 7.082 5.402 1 93.31 160 GLN A O 1
ATOM 1357 N N . LEU A 1 161 ? 14.062 6.238 6.043 1 94.25 161 LEU A N 1
ATOM 1358 C CA . LEU A 1 161 ? 14.289 5.422 4.855 1 94.25 161 LEU A CA 1
ATOM 1359 C C . LEU A 1 161 ? 14.531 3.967 5.234 1 94.25 161 LEU A C 1
ATOM 1361 O O . LEU A 1 161 ? 14.852 3.666 6.387 1 94.25 161 LEU A O 1
ATOM 1365 N N . SER A 1 162 ? 14.336 3.08 4.254 1 92.5 162 SER A N 1
ATOM 1366 C CA . SER A 1 162 ? 14.719 1.687 4.445 1 92.5 162 SER A CA 1
ATOM 1367 C C . SER A 1 162 ? 16.219 1.488 4.203 1 92.5 162 SER A C 1
ATOM 1369 O O . SER A 1 162 ? 16.75 1.963 3.201 1 92.5 162 SER A O 1
ATOM 1371 N N . ALA A 1 163 ? 16.812 0.799 5.098 1 94.25 163 ALA A N 1
ATOM 1372 C CA . ALA A 1 163 ? 18.234 0.521 4.938 1 94.25 163 ALA A CA 1
ATOM 1373 C C . ALA A 1 163 ? 18.484 -0.396 3.744 1 94.25 163 ALA A C 1
ATOM 1375 O O . ALA A 1 163 ? 17.938 -1.499 3.676 1 94.25 163 ALA A O 1
ATOM 1376 N N . ASN A 1 164 ? 19.297 0.067 2.799 1 95.56 164 ASN A N 1
ATOM 1377 C CA . ASN A 1 164 ? 19.578 -0.645 1.558 1 95.56 164 ASN A CA 1
ATOM 1378 C C . ASN A 1 164 ? 20.781 -0.042 0.833 1 95.56 164 ASN A C 1
ATOM 1380 O O . ASN A 1 164 ? 21 1.171 0.878 1 95.56 164 ASN A O 1
ATOM 1384 N N . ILE A 1 165 ? 21.547 -0.862 0.262 1 96.38 165 ILE A N 1
ATOM 1385 C CA . ILE A 1 165 ? 22.672 -0.387 -0.544 1 96.38 165 ILE A CA 1
ATOM 1386 C C . ILE A 1 165 ? 22.484 -0.815 -1.997 1 96.38 165 ILE A C 1
ATOM 1388 O O . ILE A 1 165 ? 22.078 -1.95 -2.27 1 96.38 165 ILE A O 1
ATOM 1392 N N . THR A 1 166 ? 22.656 0.053 -2.936 1 95.69 166 THR A N 1
ATOM 1393 C CA . THR A 1 166 ? 22.516 -0.224 -4.359 1 95.69 166 THR A CA 1
ATOM 1394 C C . THR A 1 166 ? 23.703 0.341 -5.137 1 95.69 166 THR A C 1
ATOM 1396 O O . THR A 1 166 ? 24.156 1.458 -4.867 1 95.69 166 THR A O 1
ATOM 1399 N N . TYR A 1 167 ? 24.188 -0.465 -6.016 1 95.38 167 TYR A N 1
ATOM 1400 C CA . TYR A 1 167 ? 25.312 -0.018 -6.832 1 95.38 167 TYR A CA 1
ATOM 1401 C C . TYR A 1 167 ? 24.828 0.772 -8.039 1 95.38 167 TYR A C 1
ATOM 1403 O O . TYR A 1 167 ? 24.078 0.256 -8.867 1 95.38 167 TYR A O 1
ATOM 1411 N N . ASN A 1 168 ? 25.203 2.002 -8.055 1 89.81 168 ASN A N 1
ATOM 1412 C CA . ASN A 1 168 ? 24.922 2.855 -9.203 1 89.81 168 ASN A CA 1
ATOM 1413 C C . ASN A 1 168 ? 26.078 2.828 -10.203 1 89.81 168 ASN A C 1
ATOM 1415 O O . ASN A 1 168 ? 27.125 3.447 -9.977 1 89.81 168 ASN A O 1
ATOM 1419 N N . ILE A 1 169 ? 25.875 2.297 -11.352 1 86.5 169 ILE A N 1
ATOM 1420 C CA . ILE A 1 169 ? 26.922 2.068 -12.336 1 86.5 169 ILE A CA 1
ATOM 1421 C C . ILE A 1 169 ? 27.328 3.398 -12.969 1 86.5 169 ILE A C 1
ATOM 1423 O O . ILE A 1 169 ? 28.516 3.617 -13.242 1 86.5 169 ILE A O 1
ATOM 1427 N N . SER A 1 170 ? 26.406 4.289 -13.195 1 79.31 170 SER A N 1
ATOM 1428 C CA . SER A 1 170 ? 26.672 5.547 -13.875 1 79.31 170 SER A CA 1
ATOM 1429 C C . SER A 1 170 ? 27.594 6.441 -13.047 1 79.31 170 SER A C 1
ATOM 1431 O O . SER A 1 170 ? 28.484 7.094 -13.586 1 79.31 170 SER A O 1
ATOM 1433 N N . GLU A 1 171 ? 27.406 6.41 -11.781 1 84.19 171 GLU A N 1
ATOM 1434 C CA . GLU A 1 171 ? 28.219 7.254 -10.898 1 84.19 171 GLU A CA 1
ATOM 1435 C C . GLU A 1 171 ? 29.328 6.453 -10.234 1 84.19 171 GLU A C 1
ATOM 1437 O O . GLU A 1 171 ? 30.234 7.027 -9.617 1 84.19 171 GLU A O 1
ATOM 1442 N N . ASP A 1 172 ? 29.344 5.16 -10.406 1 90.75 172 ASP A N 1
ATOM 1443 C CA . ASP A 1 172 ? 30.344 4.246 -9.867 1 90.75 172 ASP A CA 1
ATOM 1444 C C . ASP A 1 172 ? 30.453 4.379 -8.352 1 90.75 172 ASP A C 1
ATOM 1446 O O . ASP A 1 172 ? 31.547 4.613 -7.82 1 90.75 172 ASP A O 1
ATOM 1450 N N . CYS A 1 173 ? 29.406 4.328 -7.703 1 92.38 173 CYS A N 1
ATOM 1451 C CA . CYS A 1 173 ? 29.375 4.383 -6.246 1 92.38 173 CYS A CA 1
ATOM 1452 C C . CYS A 1 173 ? 28.172 3.617 -5.695 1 92.38 173 CYS A C 1
ATOM 1454 O O . CYS A 1 173 ? 27.219 3.34 -6.426 1 92.38 173 CYS A O 1
ATOM 1456 N N . PHE A 1 174 ? 28.266 3.217 -4.473 1 95.19 174 PHE A N 1
ATOM 1457 C CA . PHE A 1 174 ? 27.141 2.611 -3.781 1 95.19 174 PHE A CA 1
ATOM 1458 C C . PHE A 1 174 ? 26.266 3.678 -3.123 1 95.19 174 PHE A C 1
ATOM 1460 O O . PHE A 1 174 ? 26.781 4.562 -2.434 1 95.19 174 PHE A O 1
ATOM 1467 N N . VAL A 1 175 ? 24.984 3.674 -3.418 1 94.56 175 VAL A N 1
ATOM 1468 C CA . VAL A 1 175 ? 24.016 4.551 -2.76 1 94.56 175 VAL A CA 1
ATOM 1469 C C . VAL A 1 175 ? 23.391 3.832 -1.566 1 94.56 175 VAL A C 1
ATOM 1471 O O . VAL A 1 175 ? 22.844 2.734 -1.711 1 94.56 175 VAL A O 1
ATOM 1474 N N . GLY A 1 176 ? 23.484 4.379 -0.41 1 95.69 176 GLY A N 1
ATOM 1475 C CA . GLY A 1 176 ? 22.922 3.758 0.777 1 95.69 176 GLY A CA 1
ATOM 1476 C C . GLY A 1 176 ? 23.719 4.02 2.033 1 95.69 176 GLY A C 1
ATOM 1477 O O . GLY A 1 176 ? 23.234 3.812 3.146 1 95.69 176 GLY A O 1
ATOM 1478 N N . PHE A 1 177 ? 24.953 4.469 1.813 1 95.94 177 PHE A N 1
ATOM 1479 C CA . PHE A 1 177 ? 25.812 4.832 2.939 1 95.94 177 PHE A CA 1
ATOM 1480 C C . PHE A 1 177 ? 25.547 6.27 3.377 1 95.94 177 PHE A C 1
ATOM 1482 O O . PHE A 1 177 ? 24.969 7.055 2.623 1 95.94 177 PHE A O 1
ATOM 1489 N N . GLN A 1 178 ? 25.906 6.516 4.598 1 95.38 178 GLN A N 1
ATOM 1490 C CA . GLN A 1 178 ? 25.797 7.895 5.066 1 95.38 178 GLN A CA 1
ATOM 1491 C C . GLN A 1 178 ? 26.625 8.836 4.199 1 95.38 178 GLN A C 1
ATOM 1493 O O . GLN A 1 178 ? 27.797 8.578 3.93 1 95.38 178 GLN A O 1
ATOM 1498 N N . ASP A 1 179 ? 25.953 9.781 3.678 1 93.25 179 ASP A N 1
ATOM 1499 C CA . ASP A 1 179 ? 26.547 10.758 2.766 1 93.25 179 ASP A CA 1
ATOM 1500 C C . ASP A 1 179 ? 26.125 12.18 3.125 1 93.25 179 ASP A C 1
ATOM 1502 O O . ASP A 1 179 ? 24.984 12.578 2.865 1 93.25 179 ASP A O 1
ATOM 1506 N N . VAL A 1 180 ? 27.078 13.008 3.65 1 87.38 180 VAL A N 1
ATOM 1507 C CA . VAL A 1 180 ? 26.766 14.359 4.098 1 87.38 180 VAL A CA 1
ATOM 1508 C C . VAL A 1 180 ? 27.234 15.367 3.053 1 87.38 180 VAL A C 1
ATOM 1510 O O . VAL A 1 180 ? 27.453 16.547 3.367 1 87.38 180 VAL A O 1
ATOM 1513 N N . GLY A 1 181 ? 27.406 14.875 1.785 1 81 181 GLY A N 1
ATOM 1514 C CA . GLY A 1 181 ? 27.797 15.75 0.695 1 81 181 GLY A CA 1
ATOM 1515 C C . GLY A 1 181 ? 29.297 15.711 0.41 1 81 181 GLY A C 1
ATOM 1516 O O . GLY A 1 181 ? 29.719 15.188 -0.617 1 81 181 GLY A O 1
ATOM 1517 N N . GLU A 1 182 ? 30.094 16.125 1.377 1 76.25 182 GLU A N 1
ATOM 1518 C CA . GLU A 1 182 ? 31.547 16.188 1.198 1 76.25 182 GLU A CA 1
ATOM 1519 C C . GLU A 1 182 ? 32.219 14.867 1.595 1 76.25 182 GLU A C 1
ATOM 1521 O O . GLU A 1 182 ? 33.25 14.508 1.056 1 76.25 182 GLU A O 1
ATOM 1526 N N . GLU A 1 183 ? 31.562 14.203 2.486 1 83.62 183 GLU A N 1
ATOM 1527 C CA . GLU A 1 183 ? 32.156 12.992 3.023 1 83.62 183 GLU A CA 1
ATOM 1528 C C . GLU A 1 183 ? 31.156 11.852 3.113 1 83.62 183 GLU A C 1
ATOM 1530 O O . GLU A 1 183 ? 29.969 12.086 3.385 1 83.62 183 GLU A O 1
ATOM 1535 N N . THR A 1 184 ? 31.688 10.711 2.795 1 89.88 184 THR A N 1
ATOM 1536 C CA . THR A 1 184 ? 30.906 9.5 2.971 1 89.88 184 THR A CA 1
ATOM 1537 C C . THR A 1 184 ? 31.453 8.664 4.125 1 89.88 184 THR A C 1
ATOM 1539 O O . THR A 1 184 ? 32.656 8.641 4.363 1 89.88 184 THR A O 1
ATOM 1542 N N . HIS A 1 185 ? 30.578 8.062 4.844 1 91.19 185 HIS A N 1
ATOM 1543 C CA . HIS A 1 185 ? 30.969 7.246 5.984 1 91.19 185 HIS A CA 1
ATOM 1544 C C . HIS A 1 185 ? 30.516 5.801 5.812 1 91.19 185 HIS A C 1
ATOM 1546 O O . HIS A 1 185 ? 29.5 5.547 5.156 1 91.19 185 HIS A O 1
ATOM 1552 N N . LYS A 1 186 ? 31.328 4.93 6.5 1 91 186 LYS A N 1
ATOM 1553 C CA . LYS A 1 186 ? 31.016 3.506 6.406 1 91 186 LYS A CA 1
ATOM 1554 C C . LYS A 1 186 ? 29.875 3.125 7.344 1 91 186 LYS A C 1
ATOM 1556 O O . LYS A 1 186 ? 30.031 2.23 8.18 1 91 186 LYS A O 1
ATOM 1561 N N . VAL A 1 187 ? 28.812 3.738 7.238 1 94.06 187 VAL A N 1
ATOM 1562 C CA . VAL A 1 187 ? 27.578 3.471 7.988 1 94.06 187 VAL A CA 1
ATOM 1563 C C . VAL A 1 187 ? 26.375 3.496 7.047 1 94.06 187 VAL A C 1
ATOM 1565 O O . VAL A 1 187 ? 26.328 4.316 6.129 1 94.06 187 VAL A O 1
ATOM 1568 N N . ILE A 1 188 ? 25.531 2.596 7.312 1 95.44 188 ILE A N 1
ATOM 1569 C CA . ILE A 1 188 ? 24.375 2.49 6.43 1 95.44 188 ILE A CA 1
ATOM 1570 C C . ILE A 1 188 ? 23.328 3.521 6.832 1 95.44 188 ILE A C 1
ATOM 1572 O O . ILE A 1 188 ? 22.938 3.594 8 1 95.44 188 ILE A O 1
ATOM 1576 N N . ALA A 1 189 ? 22.875 4.289 5.867 1 96.12 189 ALA A N 1
ATOM 1577 C CA . ALA A 1 189 ? 21.906 5.359 6.121 1 96.12 189 ALA A CA 1
ATOM 1578 C C . ALA A 1 189 ? 20.484 4.805 6.234 1 96.12 189 ALA A C 1
ATOM 1580 O O . ALA A 1 189 ? 20.125 3.857 5.535 1 96.12 189 ALA A O 1
ATOM 1581 N N . ASN A 1 190 ? 19.672 5.34 7.176 1 95.44 190 ASN A N 1
ATOM 1582 C CA . ASN A 1 190 ? 18.266 4.969 7.301 1 95.44 190 ASN A CA 1
ATOM 1583 C C . ASN A 1 190 ? 17.375 6.195 7.43 1 95.44 190 ASN A C 1
ATOM 1585 O O . ASN A 1 190 ? 16.203 6.078 7.793 1 95.44 190 ASN A O 1
ATOM 1589 N N . HIS A 1 191 ? 17.922 7.457 7.227 1 96.31 191 HIS A N 1
ATOM 1590 C CA . HIS A 1 191 ? 17.188 8.711 7.184 1 96.31 191 HIS A CA 1
ATOM 1591 C C . HIS A 1 191 ? 17.734 9.633 6.098 1 96.31 191 HIS A C 1
ATOM 1593 O O . HIS A 1 191 ? 18.859 9.438 5.609 1 96.31 191 HIS A O 1
ATOM 1599 N N . VAL A 1 192 ? 16.891 10.508 5.695 1 96.69 192 VAL A N 1
ATOM 1600 C CA . VAL A 1 192 ? 17.328 11.555 4.77 1 96.69 192 VAL A CA 1
ATOM 1601 C C . VAL A 1 192 ? 16.891 12.922 5.297 1 96.69 192 VAL A C 1
ATOM 1603 O O . VAL A 1 192 ? 15.781 13.07 5.805 1 96.69 192 VAL A O 1
ATOM 1606 N N . LEU A 1 193 ? 17.812 13.82 5.402 1 97.06 193 LEU A N 1
ATOM 1607 C CA . LEU A 1 193 ? 17.547 15.211 5.734 1 97.06 193 LEU A CA 1
ATOM 1608 C C . LEU A 1 193 ? 17.328 16.047 4.473 1 97.06 193 LEU A C 1
ATOM 1610 O O . LEU A 1 193 ? 18.172 16.031 3.572 1 97.06 193 LEU A O 1
ATOM 1614 N N . VAL A 1 194 ? 16.234 16.734 4.387 1 96.19 194 VAL A N 1
ATOM 1615 C CA . VAL A 1 194 ? 15.906 17.484 3.182 1 96.19 194 VAL A CA 1
ATOM 1616 C C . VAL A 1 194 ? 15.742 18.969 3.531 1 96.19 194 VAL A C 1
ATOM 1618 O O . VAL A 1 194 ? 15.164 19.297 4.562 1 96.19 194 VAL A O 1
ATOM 1621 N N . PHE A 1 195 ? 16.312 19.828 2.73 1 96 195 PHE A N 1
ATOM 1622 C CA . PHE A 1 195 ? 16.125 21.266 2.795 1 96 195 PHE A CA 1
ATOM 1623 C C . PHE A 1 195 ? 15.227 21.75 1.657 1 96 195 PHE A C 1
ATOM 1625 O O . PHE A 1 195 ? 15.383 21.312 0.514 1 96 195 PHE A O 1
ATOM 1632 N N . MET A 1 196 ? 14.312 22.594 1.979 1 93.69 196 MET A N 1
ATOM 1633 C CA . MET A 1 196 ? 13.375 23.094 0.975 1 93.69 196 MET A CA 1
ATOM 1634 C C . MET A 1 196 ? 13.102 24.578 1.171 1 93.69 196 MET A C 1
ATOM 1636 O O . MET A 1 196 ? 12.992 25.047 2.305 1 93.69 196 MET A O 1
ATOM 1640 N N . LEU A 1 197 ? 12.953 25.281 0.045 1 92.06 197 LEU A N 1
ATOM 1641 C CA . LEU A 1 197 ? 12.641 26.703 0.045 1 92.06 197 LEU A CA 1
ATOM 1642 C C . LEU A 1 197 ? 11.156 26.938 -0.217 1 92.06 197 LEU A C 1
ATOM 1644 O O . LEU A 1 197 ? 10.523 26.172 -0.946 1 92.06 197 LEU A O 1
ATOM 1648 N N . ARG A 1 198 ? 10.664 27.953 0.428 1 92.06 198 ARG A N 1
ATOM 1649 C CA . ARG A 1 198 ? 9.289 28.375 0.175 1 92.06 198 ARG A CA 1
ATOM 1650 C C . ARG A 1 198 ? 9.188 29.891 0.132 1 92.06 198 ARG A C 1
ATOM 1652 O O . ARG A 1 198 ? 9.758 30.594 0.976 1 92.06 198 ARG A O 1
ATOM 1659 N N . GLY A 1 199 ? 8.461 30.375 -0.888 1 90.81 199 GLY A N 1
ATOM 1660 C CA . GLY A 1 199 ? 8.227 31.812 -0.978 1 90.81 199 GLY A CA 1
ATOM 1661 C C . GLY A 1 199 ? 7.203 32.312 0.026 1 90.81 199 GLY A C 1
ATOM 1662 O O . GLY A 1 199 ? 6.258 31.594 0.368 1 90.81 199 GLY A O 1
ATOM 1663 N N . LEU A 1 200 ? 7.367 33.562 0.44 1 91.31 200 LEU A N 1
ATOM 1664 C CA . LEU A 1 200 ? 6.473 34.125 1.442 1 91.31 200 LEU A CA 1
ATOM 1665 C C . LEU A 1 200 ? 5.266 34.781 0.783 1 91.31 200 LEU A C 1
ATOM 1667 O O . LEU A 1 200 ? 4.145 34.688 1.288 1 91.31 200 LEU A O 1
ATOM 1671 N N . ARG A 1 201 ? 5.551 35.469 -0.214 1 83.56 201 ARG A N 1
ATOM 1672 C CA . ARG A 1 201 ? 4.461 36.156 -0.889 1 83.56 201 ARG A CA 1
ATOM 1673 C C . ARG A 1 201 ? 3.836 35.281 -1.97 1 83.56 201 ARG A C 1
ATOM 1675 O O . ARG A 1 201 ? 2.627 35.062 -1.957 1 83.56 201 ARG A O 1
ATOM 1682 N N . SER A 1 202 ? 4.762 34.844 -2.934 1 76.38 202 SER A N 1
ATOM 1683 C CA . SER A 1 202 ? 4.285 33.969 -3.984 1 76.38 202 SER A CA 1
ATOM 1684 C C . SER A 1 202 ? 4.355 32.5 -3.545 1 76.38 202 SER A C 1
ATOM 1686 O O . SER A 1 202 ? 5.242 32.125 -2.781 1 76.38 202 SER A O 1
ATOM 1688 N N . LYS A 1 203 ? 3.35 31.75 -3.943 1 75.12 203 LYS A N 1
ATOM 1689 C CA . LYS A 1 203 ? 3.211 30.375 -3.49 1 75.12 203 LYS A CA 1
ATOM 1690 C C . LYS A 1 203 ? 4.113 29.438 -4.293 1 75.12 203 LYS A C 1
ATOM 1692 O O . LYS A 1 203 ? 3.627 28.562 -5 1 75.12 203 LYS A O 1
ATOM 1697 N N . TRP A 1 204 ? 5.504 29.672 -4.109 1 80.25 204 TRP A N 1
ATOM 1698 C CA . TRP A 1 204 ? 6.402 28.719 -4.754 1 80.25 204 TRP A CA 1
ATOM 1699 C C . TRP A 1 204 ? 7.184 27.922 -3.715 1 80.25 204 TRP A C 1
ATOM 1701 O O . TRP A 1 204 ? 7.363 28.375 -2.582 1 80.25 204 TRP A O 1
ATOM 1711 N N . LYS A 1 205 ? 7.492 26.766 -4.031 1 87.25 205 LYS A N 1
ATOM 1712 C CA . LYS A 1 205 ? 8.328 25.906 -3.195 1 87.25 205 LYS A CA 1
ATOM 1713 C C . LYS A 1 205 ? 9.359 25.156 -4.035 1 87.25 205 LYS A C 1
ATOM 1715 O O . LYS A 1 205 ? 9.125 24.891 -5.215 1 87.25 205 LYS A O 1
ATOM 1720 N N . GLN A 1 206 ? 10.547 24.875 -3.396 1 84.88 206 GLN A N 1
ATOM 1721 C CA . GLN A 1 206 ? 11.625 24.234 -4.145 1 84.88 206 GLN A CA 1
ATOM 1722 C C . GLN A 1 206 ? 12.508 23.406 -3.223 1 84.88 206 GLN A C 1
ATOM 1724 O O . GLN A 1 206 ? 13.234 23.953 -2.389 1 84.88 206 GLN A O 1
ATOM 1729 N N . PRO A 1 207 ? 12.406 22.047 -3.422 1 88.56 207 PRO A N 1
ATOM 1730 C CA . PRO A 1 207 ? 13.438 21.266 -2.742 1 88.56 207 PRO A CA 1
ATOM 1731 C C . PRO A 1 207 ? 14.852 21.594 -3.221 1 88.56 207 PRO A C 1
ATOM 1733 O O . PRO A 1 207 ? 15.07 21.781 -4.418 1 88.56 207 PRO A O 1
ATOM 1736 N N . LEU A 1 208 ? 15.797 21.703 -2.324 1 89.75 208 LEU A N 1
ATOM 1737 C CA . LEU A 1 208 ? 17.109 22.234 -2.662 1 89.75 208 LEU A CA 1
ATOM 1738 C C . LEU A 1 208 ? 18.188 21.172 -2.502 1 89.75 208 LEU A C 1
ATOM 1740 O O . LEU A 1 208 ? 19.047 21 -3.379 1 89.75 208 LEU A O 1
ATOM 1744 N N . ALA A 1 209 ? 18.172 20.531 -1.366 1 93 209 ALA A N 1
ATOM 1745 C CA . ALA A 1 209 ? 19.266 19.609 -1.048 1 93 209 ALA A CA 1
ATOM 1746 C C . ALA A 1 209 ? 18.781 18.484 -0.127 1 93 209 ALA A C 1
ATOM 1748 O O . ALA A 1 209 ? 17.797 18.656 0.594 1 93 209 ALA A O 1
ATOM 1749 N N . TYR A 1 210 ? 19.469 17.375 -0.191 1 95.19 210 TYR A N 1
ATOM 1750 C CA . TYR A 1 210 ? 19.203 16.266 0.721 1 95.19 210 TYR A CA 1
ATOM 1751 C C . TYR A 1 210 ? 20.5 15.625 1.19 1 95.19 210 TYR A C 1
ATOM 1753 O O . TYR A 1 210 ? 21.531 15.75 0.53 1 95.19 210 TYR A O 1
ATOM 1761 N N . TYR A 1 211 ? 20.5 15.008 2.33 1 96.12 211 TYR A N 1
ATOM 1762 C CA . TYR A 1 211 ? 21.641 14.336 2.941 1 96.12 211 TYR A CA 1
ATOM 1763 C C . TYR A 1 211 ? 21.219 13.008 3.553 1 96.12 211 TYR A C 1
ATOM 1765 O O . TYR A 1 211 ? 20.203 12.922 4.242 1 96.12 211 TYR A O 1
ATOM 1773 N N . PHE A 1 212 ? 21.953 11.969 3.291 1 96.31 212 PHE A N 1
ATOM 1774 C CA . PHE A 1 212 ? 21.672 10.664 3.879 1 96.31 212 PHE A CA 1
ATOM 1775 C C . PHE A 1 212 ? 22.375 10.508 5.219 1 96.31 212 PHE A C 1
ATOM 1777 O O . PHE A 1 212 ? 23.594 10.703 5.305 1 96.31 212 PHE A O 1
ATOM 1784 N N . VAL A 1 213 ? 21.625 10.125 6.207 1 95.56 213 VAL A N 1
ATOM 1785 C CA . VAL A 1 213 ? 22.203 10.062 7.539 1 95.56 213 VAL A CA 1
ATOM 1786 C C . VAL A 1 213 ? 21.719 8.805 8.258 1 95.56 213 VAL A C 1
ATOM 1788 O O . VAL A 1 213 ? 20.688 8.25 7.906 1 95.56 213 VAL A O 1
ATOM 1791 N N . TYR A 1 214 ? 22.531 8.32 9.133 1 93.69 214 TYR A N 1
ATOM 1792 C CA . TYR A 1 214 ? 22.109 7.266 10.047 1 93.69 214 TYR A CA 1
ATOM 1793 C C . TYR A 1 214 ? 21.422 7.855 11.273 1 93.69 214 TYR A C 1
ATOM 1795 O O . TYR A 1 214 ? 22.047 8.578 12.062 1 93.69 214 TYR A O 1
ATOM 1803 N N . ARG A 1 215 ? 20.203 7.566 11.445 1 89.88 215 ARG A N 1
ATOM 1804 C CA . ARG A 1 215 ? 19.344 8.07 12.523 1 89.88 215 ARG A CA 1
ATOM 1805 C C . ARG A 1 215 ? 19.125 9.57 12.391 1 89.88 215 ARG A C 1
ATOM 1807 O O . ARG A 1 215 ? 18.172 10.008 11.75 1 89.88 215 ARG A O 1
ATOM 1814 N N . THR A 1 216 ? 20.047 10.406 12.898 1 90.38 216 THR A N 1
ATOM 1815 C CA . THR A 1 216 ? 19.922 11.852 12.789 1 90.38 216 THR A CA 1
ATOM 1816 C C . THR A 1 216 ? 21.297 12.492 12.594 1 90.38 216 THR A C 1
ATOM 1818 O O . THR A 1 216 ? 22.312 11.914 12.961 1 90.38 216 THR A O 1
ATOM 1821 N N . MET A 1 217 ? 21.266 13.523 11.93 1 90.94 217 MET A N 1
ATOM 1822 C CA . MET A 1 217 ? 22.484 14.312 11.781 1 90.94 217 MET A CA 1
ATOM 1823 C C . MET A 1 217 ? 22.875 14.953 13.109 1 90.94 217 MET A C 1
ATOM 1825 O O . MET A 1 217 ? 22.016 15.422 13.859 1 90.94 217 MET A O 1
ATOM 1829 N N . SER A 1 218 ? 24.156 15.008 13.445 1 92.62 218 SER A N 1
ATOM 1830 C CA . SER A 1 218 ? 24.609 15.648 14.672 1 92.62 218 SER A CA 1
ATOM 1831 C C . SER A 1 218 ? 24.359 17.156 14.633 1 92.62 218 SER A C 1
ATOM 1833 O O . SER A 1 218 ? 24.312 17.75 13.555 1 92.62 218 SER A O 1
ATOM 1835 N N . SER A 1 219 ? 24.219 17.812 15.797 1 96.19 219 SER A N 1
ATOM 1836 C CA . SER A 1 219 ? 23.969 19.25 15.891 1 96.19 219 SER A CA 1
ATOM 1837 C C . SER A 1 219 ? 25.078 20.047 15.234 1 96.19 219 SER A C 1
ATOM 1839 O O . SER A 1 219 ? 24.828 21.062 14.586 1 96.19 219 SER A O 1
ATOM 1841 N N . ALA A 1 220 ? 26.281 19.547 15.375 1 94.88 220 ALA A N 1
ATOM 1842 C CA . ALA A 1 220 ? 27.438 20.234 14.82 1 94.88 220 ALA A CA 1
ATOM 1843 C C . ALA A 1 220 ? 27.422 20.219 13.297 1 94.88 220 ALA A C 1
ATOM 1845 O O . ALA A 1 220 ? 27.672 21.234 12.648 1 94.88 220 ALA A O 1
ATOM 1846 N N . GLN A 1 221 ? 27.141 19.062 12.805 1 93.88 221 GLN A N 1
ATOM 1847 C CA . GLN A 1 221 ? 27.094 18.938 11.352 1 93.88 221 GLN A CA 1
ATOM 1848 C C . GLN A 1 221 ? 25.906 19.719 10.773 1 93.88 221 GLN A C 1
ATOM 1850 O O . GLN A 1 221 ? 26.016 20.312 9.703 1 93.88 221 GLN A O 1
ATOM 1855 N N . LEU A 1 222 ? 24.812 19.672 11.461 1 96.31 222 LEU A N 1
ATOM 1856 C CA . LEU A 1 222 ? 23.641 20.406 11.016 1 96.31 222 LEU A CA 1
ATOM 1857 C C . LEU A 1 222 ? 23.906 21.906 11.008 1 96.31 222 LEU A C 1
ATOM 1859 O O . LEU A 1 222 ? 23.438 22.609 10.109 1 96.31 222 LEU A O 1
ATOM 1863 N N . TYR A 1 223 ? 24.609 22.375 12.023 1 96.81 223 TYR A N 1
ATOM 1864 C CA . TYR A 1 223 ? 25.031 23.766 12.109 1 96.81 223 TYR A CA 1
ATOM 1865 C C . TYR A 1 223 ? 25.781 24.203 10.852 1 96.81 223 TYR A C 1
ATOM 1867 O O . TYR A 1 223 ? 25.453 25.219 10.234 1 96.81 223 TYR A O 1
ATOM 1875 N N . VAL A 1 224 ? 26.703 23.359 10.414 1 95.06 224 VAL A N 1
ATOM 1876 C CA . VAL A 1 224 ? 27.531 23.656 9.25 1 95.06 224 VAL A CA 1
ATOM 1877 C C . VAL A 1 224 ? 26.672 23.594 7.98 1 95.06 224 VAL A C 1
ATOM 1879 O O . VAL A 1 224 ? 26.812 24.438 7.09 1 95.06 224 VAL A O 1
ATOM 1882 N N . THR A 1 225 ? 25.844 22.625 7.938 1 95.19 225 THR A N 1
ATOM 1883 C CA . THR A 1 225 ? 25.016 22.406 6.754 1 95.19 225 THR A CA 1
ATOM 1884 C C . THR A 1 225 ? 24.016 23.547 6.562 1 95.19 225 THR A C 1
ATOM 1886 O O . THR A 1 225 ? 23.828 24.031 5.445 1 95.19 225 THR A O 1
ATOM 1889 N N . ILE A 1 226 ? 23.391 24.016 7.625 1 97.5 226 ILE A N 1
ATOM 1890 C CA . ILE A 1 226 ? 22.438 25.125 7.559 1 97.5 226 ILE A CA 1
ATOM 1891 C C . ILE A 1 226 ? 23.125 26.375 7.012 1 97.5 226 ILE A C 1
ATOM 1893 O O . ILE A 1 226 ? 22.594 27.031 6.121 1 97.5 226 ILE A O 1
ATOM 1897 N N . LYS A 1 227 ? 24.297 26.641 7.473 1 96.88 227 LYS A N 1
ATOM 1898 C CA . LYS A 1 227 ? 25.047 27.812 7.031 1 96.88 227 LYS A CA 1
ATOM 1899 C C . LYS A 1 227 ? 25.375 27.734 5.543 1 96.88 227 LYS A C 1
ATOM 1901 O O . LYS A 1 227 ? 25.188 28.703 4.809 1 96.88 227 LYS A O 1
ATOM 1906 N N . SER A 1 228 ? 25.766 26.516 5.203 1 95.25 228 SER A N 1
ATOM 1907 C CA . SER A 1 228 ? 26.156 26.312 3.811 1 95.25 228 SER A CA 1
ATOM 1908 C C . SER A 1 228 ? 24.953 26.484 2.877 1 95.25 228 SER A C 1
ATOM 1910 O O . SER A 1 228 ? 25.078 27.109 1.813 1 95.25 228 SER A O 1
ATOM 1912 N N . VAL A 1 229 ? 23.828 26 3.248 1 96.19 229 VAL A N 1
ATOM 1913 C CA . VAL A 1 229 ? 22.641 26.062 2.408 1 96.19 229 VAL A CA 1
ATOM 1914 C C . VAL A 1 229 ? 22.141 27.5 2.33 1 96.19 229 VAL A C 1
ATOM 1916 O O . VAL A 1 229 ? 21.781 27.984 1.254 1 96.19 229 VAL A O 1
ATOM 1919 N N . ILE A 1 230 ? 22.141 28.234 3.451 1 97.56 230 ILE A N 1
ATOM 1920 C CA . ILE A 1 230 ? 21.672 29.609 3.479 1 97.56 230 ILE A CA 1
ATOM 1921 C C . ILE A 1 230 ? 22.578 30.484 2.611 1 97.56 230 ILE A C 1
ATOM 1923 O O . ILE A 1 230 ? 22.109 31.312 1.834 1 97.56 230 ILE A O 1
ATOM 1927 N N . ARG A 1 231 ? 23.875 30.25 2.703 1 96.38 231 ARG A N 1
ATOM 1928 C CA . ARG A 1 231 ? 24.828 31 1.902 1 96.38 231 ARG A CA 1
ATOM 1929 C C . ARG A 1 231 ? 24.594 30.781 0.412 1 96.38 231 ARG A C 1
ATOM 1931 O O . ARG A 1 231 ? 24.641 31.734 -0.375 1 96.38 231 ARG A O 1
ATOM 1938 N N . ALA A 1 232 ? 24.375 29.531 0.115 1 94.94 232 ALA A N 1
ATOM 1939 C CA . ALA A 1 232 ? 24.109 29.203 -1.285 1 94.94 232 ALA A CA 1
ATOM 1940 C C . ALA A 1 232 ? 22.859 29.922 -1.794 1 94.94 232 ALA A C 1
ATOM 1942 O O . ALA A 1 232 ? 22.844 30.406 -2.924 1 94.94 232 ALA A O 1
ATOM 1943 N N . CYS A 1 233 ? 21.859 30 -1.007 1 95.06 233 CYS A N 1
ATOM 1944 C CA . CYS A 1 233 ? 20.594 30.641 -1.382 1 95.06 233 CYS A CA 1
ATOM 1945 C C . CYS A 1 233 ? 20.766 32.156 -1.499 1 95.06 233 CYS A C 1
ATOM 1947 O O . CYS A 1 233 ? 20.219 32.781 -2.416 1 95.06 233 CYS A O 1
ATOM 1949 N N . GLN A 1 234 ? 21.5 32.75 -0.607 1 95.25 234 GLN A N 1
ATOM 1950 C CA . GLN A 1 234 ? 21.719 34.188 -0.621 1 95.25 234 GLN A CA 1
ATOM 1951 C C . GLN A 1 234 ? 22.562 34.594 -1.822 1 95.25 234 GLN A C 1
ATOM 1953 O O . GLN A 1 234 ? 22.344 35.656 -2.4 1 95.25 234 GLN A O 1
ATOM 1958 N N . ASN A 1 235 ? 23.438 33.75 -2.176 1 93.25 235 ASN A N 1
ATOM 1959 C CA . ASN A 1 235 ? 24.312 34.031 -3.299 1 93.25 235 ASN A CA 1
ATOM 1960 C C . ASN A 1 235 ? 23.547 34.094 -4.617 1 93.25 235 ASN A C 1
ATOM 1962 O O . ASN A 1 235 ? 23.984 34.75 -5.566 1 93.25 235 ASN A O 1
ATOM 1966 N N . ILE A 1 236 ? 22.484 33.438 -4.645 1 91.88 236 ILE A N 1
ATOM 1967 C CA . ILE A 1 236 ? 21.719 33.438 -5.891 1 91.88 236 ILE A CA 1
ATOM 1968 C C . ILE A 1 236 ? 20.672 34.531 -5.859 1 91.88 236 ILE A C 1
ATOM 1970 O O . ILE A 1 236 ? 19.859 34.656 -6.777 1 91.88 236 ILE A O 1
ATOM 1974 N N . GLY A 1 237 ? 20.594 35.281 -4.805 1 92.31 237 GLY A N 1
ATOM 1975 C CA . GLY A 1 237 ? 19.766 36.5 -4.781 1 92.31 237 GLY A CA 1
ATOM 1976 C C . GLY A 1 237 ? 18.547 36.344 -3.898 1 92.31 237 GLY A C 1
ATOM 1977 O O . GLY A 1 237 ? 17.688 37.25 -3.865 1 92.31 237 GLY A O 1
ATOM 1978 N N . LEU A 1 238 ? 18.422 35.312 -3.172 1 94.31 238 LEU A N 1
ATOM 1979 C CA . LEU A 1 238 ? 17.266 35.125 -2.303 1 94.31 238 LEU A CA 1
ATOM 1980 C C . LEU A 1 238 ? 17.5 35.781 -0.938 1 94.31 238 LEU A C 1
ATOM 1982 O O . LEU A 1 238 ? 18.641 35.875 -0.486 1 94.31 238 LEU A O 1
ATOM 1986 N N . ASN A 1 239 ? 16.438 36.219 -0.386 1 95.12 239 ASN A N 1
ATOM 1987 C CA . ASN A 1 239 ? 16.469 36.719 0.981 1 95.12 239 ASN A CA 1
ATOM 1988 C C . ASN A 1 239 ? 15.797 35.75 1.952 1 95.12 239 ASN A C 1
ATOM 1990 O O . ASN A 1 239 ? 14.57 35.75 2.082 1 95.12 239 ASN A O 1
ATOM 1994 N N . ILE A 1 240 ? 16.625 35.062 2.686 1 97 240 ILE A N 1
ATOM 1995 C CA . ILE A 1 240 ? 16.094 34.094 3.646 1 97 240 ILE A CA 1
ATOM 1996 C C . ILE A 1 240 ? 15.75 34.812 4.953 1 97 240 ILE A C 1
ATOM 1998 O O . ILE A 1 240 ? 16.641 35.281 5.66 1 97 240 ILE A O 1
ATOM 2002 N N . VAL A 1 241 ? 14.492 34.781 5.262 1 96.38 241 VAL A N 1
ATOM 2003 C CA . VAL A 1 241 ? 14.016 35.562 6.414 1 96.38 241 VAL A CA 1
ATOM 2004 C C . VAL A 1 241 ? 13.992 34.656 7.648 1 96.38 241 VAL A C 1
ATOM 2006 O O . VAL A 1 241 ? 14.211 35.125 8.766 1 96.38 241 VAL A O 1
ATOM 2009 N N . ALA A 1 242 ? 13.664 33.375 7.34 1 97.81 242 ALA A N 1
ATOM 2010 C CA . ALA A 1 242 ? 13.5 32.469 8.484 1 97.81 242 ALA A CA 1
ATOM 2011 C C . ALA A 1 242 ? 13.859 31.047 8.109 1 97.81 242 ALA A C 1
ATOM 2013 O O . ALA A 1 242 ? 13.789 30.656 6.941 1 97.81 242 ALA A O 1
ATOM 2014 N N . THR A 1 243 ? 14.305 30.312 9.109 1 98.06 243 THR A N 1
ATOM 2015 C CA . THR A 1 243 ? 14.398 28.859 9.016 1 98.06 243 THR A CA 1
ATOM 2016 C C . THR A 1 243 ? 13.336 28.188 9.883 1 98.06 243 THR A C 1
ATOM 2018 O O . THR A 1 243 ? 12.93 28.734 10.914 1 98.06 243 THR A O 1
ATOM 2021 N N . VAL A 1 244 ? 12.805 27.078 9.43 1 98.06 244 VAL A N 1
ATOM 2022 C CA . VAL A 1 244 ? 11.734 26.391 10.156 1 98.06 244 VAL A CA 1
ATOM 2023 C C . VAL A 1 244 ? 12.094 24.922 10.336 1 98.06 244 VAL A C 1
ATOM 2025 O O . VAL A 1 244 ? 12.539 24.266 9.391 1 98.06 244 VAL A O 1
ATOM 2028 N N . SER A 1 245 ? 11.977 24.391 11.508 1 97.56 245 SER A N 1
ATOM 2029 C CA . SER A 1 245 ? 12.211 22.984 11.781 1 97.56 245 SER A CA 1
ATOM 2030 C C . SER A 1 245 ? 11.375 22.5 12.969 1 97.56 245 SER A C 1
ATOM 2032 O O . SER A 1 245 ? 10.734 23.312 13.648 1 97.56 245 SER A O 1
ATOM 2034 N N . ASP A 1 246 ? 11.375 21.234 13.234 1 94.69 246 ASP A N 1
ATOM 2035 C CA . ASP A 1 246 ? 10.766 20.703 14.453 1 94.69 246 ASP A CA 1
ATOM 2036 C C . ASP A 1 246 ? 11.656 20.953 15.664 1 94.69 246 ASP A C 1
ATOM 2038 O O . ASP A 1 246 ? 12.734 21.531 15.539 1 94.69 246 ASP A O 1
ATOM 2042 N N . GLN A 1 247 ? 11.227 20.531 16.828 1 93.94 247 GLN A N 1
ATOM 2043 C CA . GLN A 1 247 ? 11.945 20.906 18.047 1 93.94 247 GLN A CA 1
ATOM 2044 C C . GLN A 1 247 ? 12.812 19.75 18.547 1 93.94 247 GLN A C 1
ATOM 2046 O O . GLN A 1 247 ? 13.016 19.578 19.75 1 93.94 247 GLN A O 1
ATOM 2051 N N . GLY A 1 248 ? 13.211 18.922 17.656 1 92.44 248 GLY A N 1
ATOM 2052 C CA . GLY A 1 248 ? 14.102 17.859 18.078 1 92.44 248 GLY A CA 1
ATOM 2053 C C . GLY A 1 248 ? 15.375 18.375 18.734 1 92.44 248 GLY A C 1
ATOM 2054 O O . GLY A 1 248 ? 15.82 19.484 18.453 1 92.44 248 GLY A O 1
ATOM 2055 N N . SER A 1 249 ? 15.961 17.578 19.531 1 94 249 SER A N 1
ATOM 2056 C CA . SER A 1 249 ? 17.125 18 20.297 1 94 249 SER A CA 1
ATOM 2057 C C . SER A 1 249 ? 18.281 18.406 19.375 1 94 249 SER A C 1
ATOM 2059 O O . SER A 1 249 ? 18.969 19.391 19.656 1 94 249 SER A O 1
ATOM 2061 N N . THR A 1 250 ? 18.422 17.719 18.281 1 95.19 250 THR A N 1
ATOM 2062 C CA . THR A 1 250 ? 19.5 18.016 17.344 1 95.19 250 THR A CA 1
ATOM 2063 C C . THR A 1 250 ? 19.266 19.375 16.672 1 95.19 250 THR A C 1
ATOM 2065 O O . THR A 1 250 ? 20.203 20.141 16.484 1 95.19 250 THR A O 1
ATOM 2068 N N . ASN A 1 251 ? 18.078 19.656 16.312 1 96.25 251 ASN A N 1
ATOM 2069 C CA . ASN A 1 251 ? 17.75 20.938 15.703 1 96.25 251 ASN A CA 1
ATOM 2070 C C . ASN A 1 251 ? 17.953 22.094 16.688 1 96.25 251 ASN A C 1
ATOM 2072 O O . ASN A 1 251 ? 18.5 23.125 16.328 1 96.25 251 ASN A O 1
ATOM 2076 N N . ARG A 1 252 ? 17.531 21.906 17.922 1 96.19 252 ARG A N 1
ATOM 2077 C CA . ARG A 1 252 ? 17.703 22.922 18.938 1 96.19 252 ARG A CA 1
ATOM 2078 C C . ARG A 1 252 ? 19.188 23.203 19.203 1 96.19 252 ARG A C 1
ATOM 2080 O O . ARG A 1 252 ? 19.594 24.344 19.375 1 96.19 252 ARG A O 1
ATOM 2087 N N . GLY A 1 253 ? 19.891 22.078 19.234 1 96.56 253 GLY A N 1
ATOM 2088 C CA . GLY A 1 253 ? 21.328 22.219 19.422 1 96.56 253 GLY A CA 1
ATOM 2089 C C . GLY A 1 253 ? 22 23 18.297 1 96.56 253 GLY A C 1
ATOM 2090 O O . GLY A 1 253 ? 22.844 23.859 18.562 1 96.56 253 GLY A O 1
ATOM 2091 N N . ALA A 1 254 ? 21.625 22.766 17.094 1 97.56 254 ALA A N 1
ATOM 2092 C CA . ALA A 1 254 ? 22.188 23.453 15.945 1 97.56 254 ALA A CA 1
ATOM 2093 C C . ALA A 1 254 ? 21.844 24.938 15.961 1 97.56 254 ALA A C 1
ATOM 2095 O O . ALA A 1 254 ? 22.688 25.797 15.688 1 97.56 254 ALA A O 1
ATOM 2096 N N . VAL A 1 255 ? 20.641 25.266 16.297 1 96.69 255 VAL A N 1
ATOM 2097 C CA . VAL A 1 255 ? 20.172 26.641 16.359 1 96.69 255 VAL A CA 1
ATOM 2098 C C . VAL A 1 255 ? 20.906 27.391 17.469 1 96.69 255 VAL A C 1
ATOM 2100 O O . VAL A 1 255 ? 21.297 28.547 17.297 1 96.69 255 VAL A O 1
ATOM 2103 N N . SER A 1 256 ? 21.031 26.703 18.562 1 96.62 256 SER A N 1
ATOM 2104 C CA . SER A 1 256 ? 21.75 27.297 19.688 1 96.62 256 SER A CA 1
ATOM 2105 C C . SER A 1 256 ? 23.172 27.656 19.297 1 96.62 256 SER A C 1
ATOM 2107 O O . SER A 1 256 ? 23.703 28.672 19.734 1 96.62 256 SER A O 1
ATOM 2109 N N . LEU A 1 257 ? 23.781 26.812 18.547 1 97.19 257 LEU A N 1
ATOM 2110 C CA . LEU A 1 257 ? 25.141 27.078 18.062 1 97.19 257 LEU A CA 1
ATOM 2111 C C . LEU A 1 257 ? 25.172 28.281 17.141 1 97.19 257 LEU A C 1
ATOM 2113 O O . LEU A 1 257 ? 26.094 29.109 17.219 1 97.19 257 LEU A O 1
ATOM 2117 N N . LEU A 1 258 ? 24.234 28.391 16.344 1 97.25 258 LEU A N 1
ATOM 2118 C CA . LEU A 1 258 ? 24.141 29.531 15.438 1 97.25 258 LEU A CA 1
ATOM 2119 C C . LEU A 1 258 ? 23.938 30.828 16.219 1 97.25 258 LEU A C 1
ATOM 2121 O O . LEU A 1 258 ? 24.578 31.844 15.906 1 97.25 258 LEU A O 1
ATOM 2125 N N . MET A 1 259 ? 23.094 30.797 17.219 1 96.38 259 MET A N 1
ATOM 2126 C CA . MET A 1 259 ? 22.828 31.969 18.047 1 96.38 259 MET A CA 1
ATOM 2127 C C . MET A 1 259 ? 24.062 32.375 18.828 1 96.38 259 MET A C 1
ATOM 2129 O O . MET A 1 259 ? 24.359 33.562 18.969 1 96.38 259 MET A O 1
ATOM 2133 N N . SER A 1 260 ? 24.734 31.375 19.344 1 95.75 260 SER A N 1
ATOM 2134 C CA . SER A 1 260 ? 25.969 31.641 20.109 1 95.75 260 SER A CA 1
ATOM 2135 C C . SER A 1 260 ? 27.031 32.281 19.234 1 95.75 260 SER A C 1
ATOM 2137 O O . SER A 1 260 ? 27.766 33.156 19.688 1 95.75 260 SER A O 1
ATOM 2139 N N . GLU A 1 261 ? 27.078 31.812 18.062 1 95.62 261 GLU A N 1
ATOM 2140 C CA . GLU A 1 261 ? 28.031 32.406 17.125 1 95.62 261 GLU A CA 1
ATOM 2141 C C . GLU A 1 261 ? 27.703 33.875 16.859 1 95.62 261 GLU A C 1
ATOM 2143 O O . GLU A 1 261 ? 28.609 34.719 16.766 1 95.62 261 GLU A O 1
ATOM 2148 N N . THR A 1 262 ? 26.531 34.219 16.703 1 95.19 262 THR A N 1
ATOM 2149 C CA . THR A 1 262 ? 26.094 35.594 16.469 1 95.19 262 THR A CA 1
ATOM 2150 C C . THR A 1 262 ? 26.422 36.469 17.688 1 95.19 262 THR A C 1
ATOM 2152 O O . THR A 1 262 ? 26.844 37.625 17.531 1 95.19 262 THR A O 1
ATOM 2155 N N . ASN A 1 263 ? 26.172 35.938 18.828 1 94.5 263 ASN A N 1
ATOM 2156 C CA . ASN A 1 263 ? 26.516 36.656 20.062 1 94.5 263 ASN A CA 1
ATOM 2157 C C . ASN A 1 263 ? 28 36.969 20.125 1 94.5 263 ASN A C 1
ATOM 2159 O O . ASN A 1 263 ? 28.391 38.062 20.531 1 94.5 263 ASN A O 1
ATOM 2163 N N . ARG A 1 264 ? 28.75 36.031 19.734 1 94 264 ARG A N 1
ATOM 2164 C CA . ARG A 1 264 ? 30.188 36.219 19.734 1 94 264 ARG A CA 1
ATOM 2165 C C . ARG A 1 264 ? 30.609 37.281 18.719 1 94 264 ARG A C 1
ATOM 2167 O O . ARG A 1 264 ? 31.5 38.094 19 1 94 264 ARG A O 1
ATOM 2174 N N . LEU A 1 265 ? 30.016 37.219 17.609 1 93.19 265 LEU A N 1
ATOM 2175 C CA . LEU A 1 265 ? 30.328 38.188 16.562 1 93.19 265 LEU A CA 1
ATOM 2176 C C . LEU A 1 265 ? 29.984 39.594 17.016 1 93.19 265 LEU A C 1
ATOM 2178 O O . LEU A 1 265 ? 30.75 40.531 16.766 1 93.19 265 LEU A O 1
ATOM 2182 N N . CYS A 1 266 ? 28.859 39.75 17.578 1 93.06 266 CYS A N 1
ATOM 2183 C CA . CYS A 1 266 ? 28.453 41.062 18.078 1 93.06 266 CYS A CA 1
ATOM 2184 C C . CYS A 1 266 ? 29.359 41.531 19.203 1 93.06 266 CYS A C 1
ATOM 2186 O O . CYS A 1 266 ? 29.719 42.719 19.266 1 93.06 266 CYS A O 1
ATOM 2188 N N . ALA A 1 267 ? 29.75 40.688 20.062 1 93.38 267 ALA A N 1
ATOM 2189 C CA . ALA A 1 267 ? 30.656 41.031 21.156 1 93.38 267 ALA A CA 1
ATOM 2190 C C . ALA A 1 267 ? 32 41.469 20.609 1 93.38 267 ALA A C 1
ATOM 2192 O O . ALA A 1 267 ? 32.625 42.406 21.125 1 93.38 267 ALA A O 1
ATOM 2193 N N . GLN A 1 268 ? 32.438 40.844 19.641 1 92.69 268 GLN A N 1
ATOM 2194 C CA . GLN A 1 268 ? 33.719 41.188 19.031 1 92.69 268 GLN A CA 1
ATOM 2195 C C . GLN A 1 268 ? 33.688 42.562 18.375 1 92.69 268 GLN A C 1
ATOM 2197 O O . GLN A 1 268 ? 34.656 43.281 18.359 1 92.69 268 GLN A O 1
ATOM 2202 N N . LYS A 1 269 ? 32.531 42.844 17.828 1 91.94 269 LYS A N 1
ATOM 2203 C CA . LYS A 1 269 ? 32.344 44.156 17.203 1 91.94 269 LYS A CA 1
ATOM 2204 C C . LYS A 1 269 ? 32.031 45.219 18.25 1 91.94 269 LYS A C 1
ATOM 2206 O O . LYS A 1 269 ? 31.938 46.406 17.906 1 91.94 269 LYS A O 1
ATOM 2211 N N . GLY A 1 270 ? 31.812 44.938 19.438 1 87.94 270 GLY A N 1
ATOM 2212 C CA . GLY A 1 270 ? 31.484 45.875 20.5 1 87.94 270 GLY A CA 1
ATOM 2213 C C . GLY A 1 270 ? 30.047 46.344 20.453 1 87.94 270 GLY A C 1
ATOM 2214 O O . GLY A 1 270 ? 29.75 47.438 20.922 1 87.94 270 GLY A O 1
ATOM 2215 N N . GLU A 1 271 ? 29.25 45.594 19.734 1 88.12 271 GLU A N 1
ATOM 2216 C CA . GLU A 1 271 ? 27.859 45.969 19.578 1 88.12 271 GLU A CA 1
ATOM 2217 C C . GLU A 1 271 ? 26.938 45.031 20.391 1 88.12 271 GLU A C 1
ATOM 2219 O O . GLU A 1 271 ? 27.266 43.875 20.609 1 88.12 271 GLU A O 1
ATOM 2224 N N . GLU A 1 272 ? 25.953 45.656 20.922 1 89.69 272 GLU A N 1
ATOM 2225 C CA . GLU A 1 272 ? 24.938 44.844 21.578 1 89.69 272 GLU A CA 1
ATOM 2226 C C . GLU A 1 272 ? 24.109 44.062 20.562 1 89.69 272 GLU A C 1
ATOM 2228 O O . GLU A 1 272 ? 23.766 44.594 19.5 1 89.69 272 GLU A O 1
ATOM 2233 N N . ASN A 1 273 ? 23.922 42.781 20.875 1 89.12 273 ASN A N 1
ATOM 2234 C CA . ASN A 1 273 ? 23.141 41.938 19.984 1 89.12 273 ASN A CA 1
ATOM 2235 C C . ASN A 1 273 ? 21.688 42.344 19.938 1 89.12 273 ASN A C 1
ATOM 2237 O O . ASN A 1 273 ? 20.938 42.125 20.891 1 89.12 273 ASN A O 1
ATOM 2241 N N . LYS A 1 274 ? 21.328 42.938 18.938 1 89.25 274 LYS A N 1
ATOM 2242 C CA . LYS A 1 274 ? 19.953 43.438 18.781 1 89.25 274 LYS A CA 1
ATOM 2243 C C . LYS A 1 274 ? 19.109 42.469 17.953 1 89.25 274 LYS A C 1
ATOM 2245 O O . LYS A 1 274 ? 17.922 42.688 17.734 1 89.25 274 LYS A O 1
ATOM 2250 N N . TYR A 1 275 ? 19.719 41.344 17.641 1 91.81 275 TYR A N 1
ATOM 2251 C CA . TYR A 1 275 ? 19.031 40.438 16.719 1 91.81 275 TYR A CA 1
ATOM 2252 C C . TYR A 1 275 ? 18.281 39.375 17.484 1 91.81 275 TYR A C 1
ATOM 2254 O O . TYR A 1 275 ? 18.734 38.906 18.531 1 91.81 275 TYR A O 1
ATOM 2262 N N . LEU A 1 276 ? 17.094 39.031 16.969 1 93.69 276 LEU A N 1
ATOM 2263 C CA . LEU A 1 276 ? 16.344 37.906 17.531 1 93.69 276 LEU A CA 1
ATOM 2264 C C . LEU A 1 276 ? 16.844 36.594 16.938 1 93.69 276 LEU A C 1
ATOM 2266 O O . LEU A 1 276 ? 16.828 35.562 17.625 1 93.69 276 LEU A O 1
ATOM 2270 N N . GLY A 1 277 ? 17.281 36.688 15.719 1 95.75 277 GLY A N 1
ATOM 2271 C CA . GLY A 1 277 ? 17.812 35.531 15.039 1 95.75 277 GLY A CA 1
ATOM 2272 C C . GLY A 1 277 ? 19.328 35.5 15 1 95.75 277 GLY A C 1
ATOM 2273 O O . GLY A 1 277 ? 20 36 15.898 1 95.75 277 GLY A O 1
ATOM 2274 N N . TYR A 1 278 ? 19.875 34.688 14.156 1 96.69 278 TYR A N 1
ATOM 2275 C CA . TYR A 1 278 ? 21.312 34.594 13.992 1 96.69 278 TYR A CA 1
ATOM 2276 C C . TYR A 1 278 ? 21.766 35.219 12.672 1 96.69 278 TYR A C 1
ATOM 2278 O O . TYR A 1 278 ? 20.953 35.375 11.75 1 96.69 278 TYR A O 1
ATOM 2286 N N . LEU A 1 279 ? 22.984 35.531 12.648 1 95.56 279 LEU A N 1
ATOM 2287 C CA . LEU A 1 279 ? 23.547 36.219 11.484 1 95.56 279 LEU A CA 1
ATOM 2288 C C . LEU A 1 279 ? 24.328 35.25 10.617 1 95.56 279 LEU A C 1
ATOM 2290 O O . LEU A 1 279 ? 25.125 34.438 11.141 1 95.56 279 LEU A O 1
ATOM 2294 N N . ILE A 1 280 ? 24 35.25 9.375 1 95.19 280 ILE A N 1
ATOM 2295 C CA . ILE A 1 280 ? 24.797 34.531 8.367 1 95.19 280 ILE A CA 1
ATOM 2296 C C . ILE A 1 280 ? 25.25 35.531 7.301 1 95.19 280 ILE A C 1
ATOM 2298 O O . ILE A 1 280 ? 24.422 36.094 6.562 1 95.19 280 ILE A O 1
ATOM 2302 N N . ASP A 1 281 ? 26.484 35.812 7.184 1 92.06 281 ASP A N 1
ATOM 2303 C CA . ASP A 1 281 ? 27.031 36.781 6.262 1 92.06 281 ASP A CA 1
ATOM 2304 C C . ASP A 1 281 ? 26.359 38.156 6.434 1 92.06 281 ASP A C 1
ATOM 2306 O O . ASP A 1 281 ? 25.906 38.75 5.457 1 92.06 281 ASP A O 1
ATOM 2310 N N . ASN A 1 282 ? 26.094 38.531 7.57 1 88.69 282 ASN A N 1
ATOM 2311 C CA . ASN A 1 282 ? 25.594 39.844 7.988 1 88.69 282 ASN A CA 1
ATOM 2312 C C . ASN A 1 282 ? 24.109 40 7.676 1 88.69 282 ASN A C 1
ATOM 2314 O O . ASN A 1 282 ? 23.594 41.094 7.66 1 88.69 282 ASN A O 1
ATOM 2318 N N . LYS A 1 283 ? 23.484 38.969 7.352 1 94.31 283 LYS A N 1
ATOM 2319 C CA . LYS A 1 283 ? 22.031 38.969 7.184 1 94.31 283 LYS A CA 1
ATOM 2320 C C . LYS A 1 283 ? 21.359 38.125 8.273 1 94.31 283 LYS A C 1
ATOM 2322 O O . LYS A 1 283 ? 21.812 37.031 8.594 1 94.31 283 LYS A O 1
ATOM 2327 N N . GLU A 1 284 ? 20.406 38.688 8.781 1 96.19 284 GLU A N 1
ATOM 2328 C CA . GLU A 1 284 ? 19.734 38.062 9.906 1 96.19 284 GLU A CA 1
ATOM 2329 C C . GLU A 1 284 ? 18.719 37.031 9.43 1 96.19 284 GLU A C 1
ATOM 2331 O O . GLU A 1 284 ? 17.969 37.281 8.477 1 96.19 284 GLU A O 1
ATOM 2336 N N . VAL A 1 285 ? 18.688 35.875 10.023 1 97.75 285 VAL A N 1
ATOM 2337 C CA . VAL A 1 285 ? 17.703 34.812 9.797 1 97.75 285 VAL A CA 1
ATOM 2338 C C . VAL A 1 285 ? 17.078 34.406 11.125 1 97.75 285 VAL A C 1
ATOM 2340 O O . VAL A 1 285 ? 17.781 34.062 12.078 1 97.75 285 VAL A O 1
ATOM 2343 N N . VAL A 1 286 ? 15.781 34.469 11.188 1 97.94 286 VAL A N 1
ATOM 2344 C CA . VAL A 1 286 ? 15.078 34.094 12.414 1 97.94 286 VAL A CA 1
ATOM 2345 C C . VAL A 1 286 ? 14.641 32.656 12.359 1 97.94 286 VAL A C 1
ATOM 2347 O O . VAL A 1 286 ? 14.18 32.156 11.328 1 97.94 286 VAL A O 1
ATOM 2350 N N . HIS A 1 287 ? 14.883 31.891 13.445 1 97.81 287 HIS A N 1
ATOM 2351 C CA . HIS A 1 287 ? 14.43 30.516 13.469 1 97.81 287 HIS A CA 1
ATOM 2352 C C . HIS A 1 287 ? 13.047 30.391 14.086 1 97.81 287 HIS A C 1
ATOM 2354 O O . HIS A 1 287 ? 12.781 30.938 15.148 1 97.81 287 HIS A O 1
ATOM 2360 N N . ILE A 1 288 ? 12.164 29.703 13.461 1 97.88 288 ILE A N 1
ATOM 2361 C CA . ILE A 1 288 ? 10.82 29.438 13.953 1 97.88 288 ILE A CA 1
ATOM 2362 C C . ILE A 1 288 ? 10.594 27.938 14.102 1 97.88 288 ILE A C 1
ATOM 2364 O O . ILE A 1 288 ? 10.766 27.188 13.141 1 97.88 288 ILE A O 1
ATOM 2368 N N . PHE A 1 289 ? 10.258 27.547 15.289 1 97.5 289 PHE A N 1
ATOM 2369 C CA . PHE A 1 289 ? 9.883 26.156 15.461 1 97.5 289 PHE A CA 1
ATOM 2370 C C . PHE A 1 289 ? 8.492 25.891 14.898 1 97.5 289 PHE A C 1
ATOM 2372 O O . PHE A 1 289 ? 7.57 26.672 15.117 1 97.5 289 PHE A O 1
ATOM 2379 N N . ASP A 1 290 ? 8.312 24.797 14.18 1 96.38 290 ASP A N 1
ATOM 2380 C CA . ASP A 1 290 ? 7.105 24.484 13.422 1 96.38 290 ASP A CA 1
ATOM 2381 C C . ASP A 1 290 ? 5.887 24.375 14.336 1 96.38 290 ASP A C 1
ATOM 2383 O O . ASP A 1 290 ? 5.809 23.484 15.172 1 96.38 290 ASP A O 1
ATOM 2387 N N . PRO A 1 291 ? 4.902 25.172 14.109 1 95.31 291 PRO A N 1
ATOM 2388 C CA . PRO A 1 291 ? 3.738 25.25 15 1 95.31 291 PRO A CA 1
ATOM 2389 C C . PRO A 1 291 ? 2.959 23.938 15.047 1 95.31 291 PRO A C 1
ATOM 2391 O O . PRO A 1 291 ? 2.588 23.469 16.125 1 95.31 291 PRO A O 1
ATOM 2394 N N . PRO A 1 292 ? 2.664 23.266 13.883 1 93.81 292 PRO A N 1
ATOM 2395 C CA . PRO A 1 292 ? 1.97 21.984 13.977 1 93.81 292 PRO A CA 1
ATOM 2396 C C . PRO A 1 292 ? 2.693 20.984 14.867 1 93.81 292 PRO A C 1
ATOM 2398 O O . PRO A 1 292 ? 2.053 20.25 15.633 1 93.81 292 PRO A O 1
ATOM 2401 N N . HIS A 1 293 ? 3.982 20.922 14.812 1 94.5 293 HIS A N 1
ATOM 2402 C CA . HIS A 1 293 ? 4.75 20.031 15.664 1 94.5 293 HIS A CA 1
ATOM 2403 C C . HIS A 1 293 ? 4.664 20.453 17.125 1 94.5 293 HIS A C 1
ATOM 2405 O O . HIS A 1 293 ? 4.621 19.609 18.031 1 94.5 293 HIS A O 1
ATOM 2411 N N . LEU A 1 294 ? 4.688 21.719 17.328 1 96.81 294 LEU A N 1
ATOM 2412 C CA . LEU A 1 294 ? 4.582 22.219 18.688 1 96.81 294 LEU A CA 1
ATOM 2413 C C . LEU A 1 294 ? 3.238 21.859 19.312 1 96.81 294 LEU A C 1
ATOM 2415 O O . LEU A 1 294 ? 3.164 21.531 20.5 1 96.81 294 LEU A O 1
ATOM 2419 N N . LEU A 1 295 ? 2.205 21.891 18.5 1 96.06 295 LEU A N 1
ATOM 2420 C CA . LEU A 1 295 ? 0.871 21.531 18.969 1 96.06 295 LEU A CA 1
ATOM 2421 C C . LEU A 1 295 ? 0.828 20.078 19.422 1 96.06 295 LEU A C 1
ATOM 2423 O O . LEU A 1 295 ? 0.278 19.781 20.484 1 96.06 295 LEU A O 1
ATOM 2427 N N . LYS A 1 296 ? 1.361 19.266 18.656 1 94.38 296 LYS A N 1
ATOM 2428 C CA . LYS A 1 296 ? 1.403 17.844 18.969 1 94.38 296 LYS A CA 1
ATOM 2429 C C . LYS A 1 296 ? 2.191 17.578 20.25 1 94.38 296 LYS A C 1
ATOM 2431 O O . LYS A 1 296 ? 1.768 16.781 21.078 1 94.38 296 LYS A O 1
ATOM 2436 N N . CYS A 1 297 ? 3.318 18.219 20.391 1 95.62 297 CYS A N 1
ATOM 2437 C CA . CYS A 1 297 ? 4.156 18.047 21.562 1 95.62 297 CYS A CA 1
ATOM 2438 C C . CYS A 1 297 ? 3.445 18.531 22.812 1 95.62 297 CYS A C 1
ATOM 2440 O O . CYS A 1 297 ? 3.566 17.922 23.891 1 95.62 297 CYS A O 1
ATOM 2442 N N . LEU A 1 298 ? 2.783 19.609 22.672 1 96.69 298 LEU A N 1
ATOM 2443 C CA . LEU A 1 298 ? 2.029 20.141 23.797 1 96.69 298 LEU A CA 1
ATOM 2444 C C . LEU A 1 298 ? 0.948 19.172 24.234 1 96.69 298 LEU A C 1
ATOM 2446 O O . LEU A 1 298 ? 0.744 18.969 25.438 1 96.69 298 LEU A O 1
ATOM 2450 N N . ARG A 1 299 ? 0.228 18.609 23.281 1 96.12 299 ARG A N 1
ATOM 2451 C CA . ARG A 1 299 ? -0.78 17.609 23.609 1 96.12 299 ARG A CA 1
ATOM 2452 C C . ARG A 1 299 ? -0.161 16.422 24.359 1 96.12 299 ARG A C 1
ATOM 2454 O O . ARG A 1 299 ? -0.722 15.945 25.344 1 96.12 299 ARG A O 1
ATOM 2461 N N . ASN A 1 300 ? 0.954 15.969 23.938 1 94.81 300 ASN A N 1
ATOM 2462 C CA . ASN A 1 300 ? 1.626 14.836 24.562 1 94.81 300 ASN A CA 1
ATOM 2463 C C . ASN A 1 300 ? 2.041 15.148 26 1 94.81 300 ASN A C 1
ATOM 2465 O O . ASN A 1 300 ? 2.02 14.266 26.859 1 94.81 300 ASN A O 1
ATOM 2469 N N . THR A 1 301 ? 2.463 16.406 26.219 1 94.94 301 THR A N 1
ATOM 2470 C CA . THR A 1 301 ? 2.807 16.844 27.562 1 94.94 301 THR A CA 1
ATOM 2471 C C . THR A 1 301 ? 1.559 16.938 28.438 1 94.94 301 THR A C 1
ATOM 2473 O O . THR A 1 301 ? 1.587 16.547 29.609 1 94.94 301 THR A O 1
ATOM 2476 N N . PHE A 1 302 ? 0.503 17.453 27.875 1 96.12 302 PHE A N 1
ATOM 2477 C CA . PHE A 1 302 ? -0.769 17.625 28.562 1 96.12 302 PHE A CA 1
ATOM 2478 C C . PHE A 1 302 ? -1.348 16.281 29 1 96.12 302 PHE A C 1
ATOM 2480 O O . PHE A 1 302 ? -2.012 16.188 30.031 1 96.12 302 PHE A O 1
ATOM 2487 N N . LEU A 1 303 ? -1.027 15.242 28.328 1 94.75 303 LEU A N 1
ATOM 2488 C CA . LEU A 1 303 ? -1.54 13.898 28.594 1 94.75 303 LEU A CA 1
ATOM 2489 C C . LEU A 1 303 ? -1.144 13.438 29.984 1 94.75 303 LEU A C 1
ATOM 2491 O O . LEU A 1 303 ? -1.94 12.805 30.688 1 94.75 303 LEU A O 1
ATOM 2495 N N . ASP A 1 304 ? 0.016 13.844 30.391 1 93.56 304 ASP A N 1
ATOM 2496 C CA . ASP A 1 304 ? 0.561 13.273 31.609 1 93.56 304 ASP A CA 1
ATOM 2497 C C . ASP A 1 304 ? 0.628 14.32 32.719 1 93.56 304 ASP A C 1
ATOM 2499 O O . ASP A 1 304 ? 0.968 14 33.875 1 93.56 304 ASP A O 1
ATOM 2503 N N . ASN A 1 305 ? 0.262 15.586 32.375 1 96.5 305 ASN A N 1
ATOM 2504 C CA . ASN A 1 305 ? 0.48 16.641 33.344 1 96.5 305 ASN A CA 1
ATOM 2505 C C . ASN A 1 305 ? -0.728 17.578 33.438 1 96.5 305 ASN A C 1
ATOM 2507 O O . ASN A 1 305 ? -1.398 17.828 32.438 1 96.5 305 ASN A O 1
ATOM 2511 N N . ASN A 1 306 ? -0.963 18 34.625 1 97.19 306 ASN A N 1
ATOM 2512 C CA . ASN A 1 306 ? -1.854 19.141 34.812 1 97.19 306 ASN A CA 1
ATOM 2513 C C . ASN A 1 306 ? -1.136 20.469 34.562 1 97.19 306 ASN A C 1
ATOM 2515 O O . ASN A 1 306 ? 0.04 20.609 34.906 1 97.19 306 ASN A O 1
ATOM 2519 N N . ILE A 1 307 ? -1.75 21.359 33.969 1 97.56 307 ILE A N 1
ATOM 2520 C CA . ILE A 1 307 ? -1.132 22.625 33.625 1 97.56 307 ILE A CA 1
ATOM 2521 C C . ILE A 1 307 ? -1.792 23.766 34.375 1 97.56 307 ILE A C 1
ATOM 2523 O O . ILE A 1 307 ? -3 23.984 34.281 1 97.56 307 ILE A O 1
ATOM 2527 N N . HIS A 1 308 ? -1.027 24.469 35.188 1 97.19 308 HIS A N 1
ATOM 2528 C CA . HIS A 1 308 ? -1.472 25.688 35.844 1 97.19 308 HIS A CA 1
ATOM 2529 C C . HIS A 1 308 ? -1.101 26.922 35.031 1 97.19 308 HIS A C 1
ATOM 2531 O O . HIS A 1 308 ? 0.058 27.078 34.656 1 97.19 308 HIS A O 1
ATOM 2537 N N . PHE A 1 309 ? -2.061 27.734 34.719 1 97.12 309 PHE A N 1
ATOM 2538 C CA . PHE A 1 309 ? -1.784 28.875 33.844 1 97.12 309 PHE A CA 1
ATOM 2539 C C . PHE A 1 309 ? -2.637 30.078 34.25 1 97.12 309 PHE A C 1
ATOM 2541 O O . PHE A 1 309 ? -3.656 29.922 34.938 1 97.12 309 PHE A O 1
ATOM 2548 N N . LEU A 1 310 ? -2.176 31.219 33.844 1 95.81 310 LEU A N 1
ATOM 2549 C CA . LEU A 1 310 ? -2.904 32.469 34.094 1 95.81 310 LEU A CA 1
ATOM 2550 C C . LEU A 1 310 ? -3.695 32.875 32.844 1 95.81 310 LEU A C 1
ATOM 2552 O O . LEU A 1 310 ? -3.135 32.969 31.75 1 95.81 310 LEU A O 1
ATOM 2556 N N . TRP A 1 311 ? -5 32.969 33 1 90.88 311 TRP A N 1
ATOM 2557 C CA . TRP A 1 311 ? -5.848 33.375 31.891 1 90.88 311 TRP A CA 1
ATOM 2558 C C . TRP A 1 311 ? -6.773 34.531 32.312 1 90.88 311 TRP A C 1
ATOM 2560 O O . TRP A 1 311 ? -7.574 34.375 33.219 1 90.88 311 TRP A O 1
ATOM 2570 N N . GLU A 1 312 ? -6.617 35.656 31.656 1 87.56 312 GLU A N 1
ATOM 2571 C CA . GLU A 1 312 ? -7.398 36.875 31.953 1 87.56 312 GLU A CA 1
ATOM 2572 C C . GLU A 1 312 ? -7.309 37.219 33.438 1 87.56 312 GLU A C 1
ATOM 2574 O O . GLU A 1 312 ? -8.328 37.5 34.062 1 87.56 312 GLU A O 1
ATOM 2579 N N . GLY A 1 313 ? -6.16 37.031 34.031 1 87.06 313 GLY A N 1
ATOM 2580 C CA . GLY A 1 313 ? -5.871 37.438 35.375 1 87.06 313 GLY A CA 1
ATOM 2581 C C . GLY A 1 313 ? -6.262 36.406 36.406 1 87.06 313 GLY A C 1
ATOM 2582 O O . GLY A 1 313 ? -6.07 36.594 37.625 1 87.06 313 GLY A O 1
ATOM 2583 N N . VAL A 1 314 ? -6.816 35.312 35.969 1 94 314 VAL A N 1
ATOM 2584 C CA . VAL A 1 314 ? -7.273 34.281 36.906 1 94 314 VAL A CA 1
ATOM 2585 C C . VAL A 1 314 ? -6.402 33.031 36.75 1 94 314 VAL A C 1
ATOM 2587 O O . VAL A 1 314 ? -6.094 32.594 35.656 1 94 314 VAL A O 1
ATOM 2590 N N . GLN A 1 315 ? -6.039 32.5 37.969 1 95.5 315 GLN A N 1
ATOM 2591 C CA . GLN A 1 315 ? -5.289 31.234 37.938 1 95.5 315 GLN A CA 1
ATOM 2592 C C . GLN A 1 315 ? -6.199 30.047 37.656 1 95.5 315 GLN A C 1
ATOM 2594 O O . GLN A 1 315 ? -7.219 29.875 38.344 1 95.5 315 GLN A O 1
ATOM 2599 N N . LYS A 1 316 ? -5.84 29.312 36.625 1 96.75 316 LYS A N 1
ATOM 2600 C CA . LYS A 1 316 ? -6.652 28.172 36.219 1 96.75 316 LYS A CA 1
ATOM 2601 C C . LYS A 1 316 ? -5.82 26.891 36.125 1 96.75 316 LYS A C 1
ATOM 2603 O O . LYS A 1 316 ? -4.59 26.953 36.094 1 96.75 316 LYS A O 1
ATOM 2608 N N . THR A 1 317 ? -6.539 25.75 36.219 1 96.5 317 THR A N 1
ATOM 2609 C CA . THR A 1 317 ? -5.879 24.453 36.125 1 96.5 317 THR A CA 1
ATOM 2610 C C . THR A 1 317 ? -6.547 23.578 35.062 1 96.5 317 THR A C 1
ATOM 2612 O O . THR A 1 317 ? -7.758 23.359 35.125 1 96.5 317 THR A O 1
ATOM 2615 N N . ALA A 1 318 ? -5.762 23.156 34.156 1 97.25 318 ALA A N 1
ATOM 2616 C CA . ALA A 1 318 ? -6.254 22.25 33.125 1 97.25 318 ALA A CA 1
ATOM 2617 C C . ALA A 1 318 ? -5.809 20.812 33.406 1 97.25 318 ALA A C 1
ATOM 2619 O O . ALA A 1 318 ? -4.664 20.578 33.812 1 97.25 318 ALA A O 1
ATOM 2620 N N . SER A 1 319 ? -6.719 19.859 33.219 1 96.56 319 SER A N 1
ATOM 2621 C CA . SER A 1 319 ? -6.422 18.453 33.469 1 96.56 319 SER A CA 1
ATOM 2622 C C . SER A 1 319 ? -6.98 17.578 32.344 1 96.56 319 SER A C 1
ATOM 2624 O O . SER A 1 319 ? -8.109 17.766 31.906 1 96.56 319 SER A O 1
ATOM 2626 N N . TRP A 1 320 ? -6.117 16.562 32 1 96.25 320 TRP A N 1
ATOM 2627 C CA . TRP A 1 320 ? -6.535 15.625 30.969 1 96.25 320 TRP A CA 1
ATOM 2628 C C . TRP A 1 320 ? -7.684 14.75 31.469 1 96.25 320 TRP A C 1
ATOM 2630 O O . TRP A 1 320 ? -8.461 14.227 30.672 1 96.25 320 TRP A O 1
ATOM 2640 N N . SER A 1 321 ? -7.879 14.586 32.781 1 94.38 321 SER A N 1
ATOM 2641 C CA . SER A 1 321 ? -8.953 13.789 33.344 1 94.38 321 SER A CA 1
ATOM 2642 C C . SER A 1 321 ? -10.32 14.336 32.969 1 94.38 321 SER A C 1
ATOM 2644 O O . SER A 1 321 ? -11.281 13.57 32.812 1 94.38 321 SER A O 1
ATOM 2646 N N . HIS A 1 322 ? -10.367 15.656 32.875 1 94.56 322 HIS A N 1
ATOM 2647 C CA . HIS A 1 322 ? -11.625 16.281 32.438 1 94.56 322 HIS A CA 1
ATOM 2648 C C . HIS A 1 322 ? -12 15.859 31.031 1 94.56 322 HIS A C 1
ATOM 2650 O O . HIS A 1 322 ? -13.188 15.672 30.734 1 94.56 322 HIS A O 1
ATOM 2656 N N . VAL A 1 323 ? -11 15.719 30.141 1 94.62 323 VAL A N 1
ATOM 2657 C CA . VAL A 1 323 ? -11.227 15.328 28.75 1 94.62 323 VAL A CA 1
ATOM 2658 C C . VAL A 1 323 ? -11.727 13.883 28.703 1 94.62 323 VAL A C 1
ATOM 2660 O O . VAL A 1 323 ? -12.656 13.562 27.953 1 94.62 323 VAL A O 1
ATOM 2663 N N . ILE A 1 324 ? -11.125 13.023 29.531 1 93.06 324 ILE A N 1
ATOM 2664 C CA . ILE A 1 324 ? -11.539 11.625 29.609 1 93.06 324 ILE A CA 1
ATOM 2665 C C . ILE A 1 324 ? -12.992 11.547 30.078 1 93.06 324 ILE A C 1
ATOM 2667 O O . ILE A 1 324 ? -13.797 10.812 29.5 1 93.06 324 ILE A O 1
ATOM 2671 N N . MET A 1 325 ? -13.289 12.273 31.109 1 90.38 325 MET A N 1
ATOM 2672 C CA . MET A 1 325 ? -14.633 12.266 31.688 1 90.38 325 MET A CA 1
ATOM 2673 C C . MET A 1 325 ? -15.672 12.695 30.656 1 90.38 325 MET A C 1
ATOM 2675 O O . MET A 1 325 ? -16.734 12.086 30.547 1 90.38 325 MET A O 1
ATOM 2679 N N . PHE A 1 326 ? -15.32 13.688 29.938 1 90.12 326 PHE A N 1
ATOM 2680 C CA . PHE A 1 326 ? -16.234 14.156 28.906 1 90.12 326 PHE A CA 1
ATOM 2681 C C . PHE A 1 326 ? -16.469 13.078 27.844 1 90.12 326 PHE A C 1
ATOM 2683 O O . PHE A 1 326 ? -17.594 12.812 27.453 1 90.12 326 PHE A O 1
ATOM 2690 N N . TYR A 1 327 ? -15.406 12.508 27.359 1 90.5 327 TYR A N 1
ATOM 2691 C CA . TYR A 1 327 ? -15.461 11.5 26.312 1 90.5 327 TYR A CA 1
ATOM 2692 C C . TYR A 1 327 ? -16.312 10.312 26.734 1 90.5 327 TYR A C 1
ATOM 2694 O O . TYR A 1 327 ? -17.125 9.812 25.953 1 90.5 327 TYR A O 1
ATOM 2702 N N . GLU A 1 328 ? -16.125 9.883 27.938 1 86.81 328 GLU A N 1
ATOM 2703 C CA . GLU A 1 328 ? -16.859 8.727 28.453 1 86.81 328 GLU A CA 1
ATOM 2704 C C . GLU A 1 328 ? -18.359 9.047 28.578 1 86.81 328 GLU A C 1
ATOM 2706 O O . GLU A 1 328 ? -19.203 8.18 28.344 1 86.81 328 GLU A O 1
ATOM 2711 N N . ASN A 1 329 ? -18.641 10.25 28.844 1 83.06 329 ASN A N 1
ATOM 2712 C CA . ASN A 1 329 ? -20.047 10.648 29 1 83.06 329 ASN A CA 1
ATOM 2713 C C . ASN A 1 329 ? -20.703 10.914 27.656 1 83.06 329 ASN A C 1
ATOM 2715 O O . ASN A 1 329 ? -21.922 10.867 27.547 1 83.06 329 ASN A O 1
ATOM 2719 N N . ASP A 1 330 ? -19.891 11.219 26.703 1 84.44 330 ASP A N 1
ATOM 2720 C CA . ASP A 1 330 ? -20.406 11.5 25.375 1 84.44 330 ASP A CA 1
ATOM 2721 C C . ASP A 1 330 ? -20.75 10.211 24.625 1 84.44 330 ASP A C 1
ATOM 2723 O O . ASP A 1 330 ? -21.391 10.25 23.578 1 84.44 330 ASP A O 1
ATOM 2727 N N . GLN A 1 331 ? -20.328 9.008 25.094 1 78.12 331 GLN A N 1
ATOM 2728 C CA . GLN A 1 331 ? -20.609 7.734 24.438 1 78.12 331 GLN A CA 1
ATOM 2729 C C . GLN A 1 331 ? -22 7.219 24.781 1 78.12 331 GLN A C 1
ATOM 2731 O O . GLN A 1 331 ? -22.375 6.121 24.375 1 78.12 331 GLN A O 1
ATOM 2736 N N . GLY A 1 332 ? -22.969 7.98 24.844 1 68.31 332 GLY A N 1
ATOM 2737 C CA . GLY A 1 332 ? -24.312 7.621 25.266 1 68.31 332 GLY A CA 1
ATOM 2738 C C . GLY A 1 332 ? -24.875 6.445 24.5 1 68.31 332 GLY A C 1
ATOM 2739 O O . GLY A 1 332 ? -24.172 5.789 23.75 1 68.31 332 GLY A O 1
ATOM 2740 N N . ASN A 1 333 ? -26.125 6.078 24.766 1 65.81 333 ASN A N 1
ATOM 2741 C CA . ASN A 1 333 ? -26.797 4.855 24.328 1 65.81 333 ASN A CA 1
ATOM 2742 C C . ASN A 1 333 ? -27.344 4.992 22.906 1 65.81 333 ASN A C 1
ATOM 2744 O O . ASN A 1 333 ? -27.531 3.992 22.219 1 65.81 333 ASN A O 1
ATOM 2748 N N . ASP A 1 334 ? -27.531 6.25 22.422 1 74.25 334 ASP A N 1
ATOM 2749 C CA . ASP A 1 334 ? -28.266 6.371 21.156 1 74.25 334 ASP A CA 1
ATOM 2750 C C . ASP A 1 334 ? -27.312 6.656 20 1 74.25 334 ASP A C 1
ATOM 2752 O O . ASP A 1 334 ? -27.75 7.141 18.953 1 74.25 334 ASP A O 1
ATOM 2756 N N . ASP A 1 335 ? -26.141 6.414 20.016 1 81.56 335 ASP A N 1
ATOM 2757 C CA . ASP A 1 335 ? -25.141 6.441 18.953 1 81.56 335 ASP A CA 1
ATOM 2758 C C . ASP A 1 335 ? -24.797 7.875 18.562 1 81.56 335 ASP A C 1
ATOM 2760 O O . ASP A 1 335 ? -23.828 8.109 17.844 1 81.56 335 ASP A O 1
ATOM 2764 N N . ILE A 1 336 ? -25.641 8.82 18.922 1 86.44 336 ILE A N 1
ATOM 2765 C CA . ILE A 1 336 ? -25.344 10.203 18.594 1 86.44 336 ILE A CA 1
ATOM 2766 C C . ILE A 1 336 ? -24.453 10.82 19.672 1 86.44 336 ILE A C 1
ATOM 2768 O O . ILE A 1 336 ? -24.672 10.578 20.859 1 86.44 336 ILE A O 1
ATOM 2772 N N . ARG A 1 337 ? -23.484 11.523 19.219 1 86.62 337 ARG A N 1
ATOM 2773 C CA . ARG A 1 337 ? -22.516 12.141 20.109 1 86.62 337 ARG A CA 1
ATOM 2774 C C . ARG A 1 337 ? -22.359 13.633 19.812 1 86.62 337 ARG A C 1
ATOM 2776 O O . ARG A 1 337 ? -22.656 14.078 18.688 1 86.62 337 ARG A O 1
ATOM 2783 N N . LEU A 1 338 ? -21.969 14.328 20.797 1 86.12 338 LEU A N 1
ATOM 2784 C CA . LEU A 1 338 ? -21.75 15.766 20.625 1 86.12 338 LEU A CA 1
ATOM 2785 C C . LEU A 1 338 ? -20.453 16.016 19.844 1 86.12 338 LEU A C 1
ATOM 2787 O O . LEU A 1 338 ? -20.391 16.953 19.031 1 86.12 338 LEU A O 1
ATOM 2791 N N . VAL A 1 339 ? -19.484 15.195 20.109 1 89.31 339 VAL A N 1
ATOM 2792 C CA . VAL A 1 339 ? -18.219 15.305 19.406 1 89.31 339 VAL A CA 1
ATOM 2793 C C . VAL A 1 339 ? -17.844 13.945 18.812 1 89.31 339 VAL A C 1
ATOM 2795 O O . VAL A 1 339 ? -16.906 13.297 19.281 1 89.31 339 VAL A O 1
ATOM 2798 N N . PRO A 1 340 ? -18.359 13.602 17.75 1 87.75 340 PRO A N 1
ATOM 2799 C CA . PRO A 1 340 ? -18.219 12.258 17.188 1 87.75 340 PRO A CA 1
ATOM 2800 C C . PRO A 1 340 ? -16.828 11.992 16.625 1 87.75 340 PRO A C 1
ATOM 2802 O O . PRO A 1 340 ? -16.438 10.836 16.422 1 87.75 340 PRO A O 1
ATOM 2805 N N . LYS A 1 341 ? -16.062 12.969 16.359 1 88.75 341 LYS A N 1
ATOM 2806 C CA . LYS A 1 341 ? -14.734 12.797 15.781 1 88.75 341 LYS A CA 1
ATOM 2807 C C . LYS A 1 341 ? -13.766 12.188 16.797 1 88.75 341 LYS A C 1
ATOM 2809 O O . LYS A 1 341 ? -12.734 11.625 16.422 1 88.75 341 LYS A O 1
ATOM 2814 N N . LEU A 1 342 ? -14.062 12.297 18.094 1 92 342 LEU A N 1
ATOM 2815 C CA . LEU A 1 342 ? -13.172 11.781 19.125 1 92 342 LEU A CA 1
ATOM 2816 C C . LEU A 1 342 ? -13.273 10.266 19.219 1 92 342 LEU A C 1
ATOM 2818 O O . LEU A 1 342 ? -14.367 9.703 19.156 1 92 342 LEU A O 1
ATOM 2822 N N . THR A 1 343 ? -12.211 9.633 19.281 1 92.69 343 THR A N 1
ATOM 2823 C CA . THR A 1 343 ? -12.102 8.195 19.453 1 92.69 343 THR A CA 1
ATOM 2824 C C . THR A 1 343 ? -11.094 7.848 20.547 1 92.69 343 THR A C 1
ATOM 2826 O O . THR A 1 343 ? -10.539 8.742 21.188 1 92.69 343 THR A O 1
ATOM 2829 N N . ASP A 1 344 ? -10.867 6.574 20.766 1 92.25 344 ASP A N 1
ATOM 2830 C CA . ASP A 1 344 ? -9.922 6.121 21.781 1 92.25 344 ASP A CA 1
ATOM 2831 C C . ASP A 1 344 ? -8.508 6.602 21.469 1 92.25 344 ASP A C 1
ATOM 2833 O O . ASP A 1 344 ? -7.711 6.844 22.375 1 92.25 344 ASP A O 1
ATOM 2837 N N . ARG A 1 345 ? -8.281 6.848 20.25 1 91.88 345 ARG A N 1
ATOM 2838 C CA . ARG A 1 345 ? -6.957 7.254 19.781 1 91.88 345 ARG A CA 1
ATOM 2839 C C . ARG A 1 345 ? -6.664 8.703 20.172 1 91.88 345 ARG A C 1
ATOM 2841 O O . ARG A 1 345 ? -5.512 9.141 20.125 1 91.88 345 ARG A O 1
ATOM 2848 N N . HIS A 1 346 ? -7.691 9.398 20.5 1 94.19 346 HIS A N 1
ATOM 2849 C CA . HIS A 1 346 ? -7.543 10.781 20.953 1 94.19 346 HIS A CA 1
ATOM 2850 C C . HIS A 1 346 ? -7.316 10.844 22.453 1 94.19 346 HIS A C 1
ATOM 2852 O O . HIS A 1 346 ? -6.719 11.797 22.953 1 94.19 346 HIS A O 1
ATOM 2858 N N . ILE A 1 347 ? -7.816 9.812 23.109 1 93.81 347 ILE A N 1
ATOM 2859 C CA . ILE A 1 347 ? -8.109 10.039 24.516 1 93.81 347 ILE A CA 1
ATOM 2860 C C . ILE A 1 347 ? -7.168 9.211 25.391 1 93.81 347 ILE A C 1
ATOM 2862 O O . ILE A 1 347 ? -6.508 9.742 26.281 1 93.81 347 ILE A O 1
ATOM 2866 N N . TYR A 1 348 ? -7.105 7.973 25.062 1 93.06 348 TYR A N 1
ATOM 2867 C CA . TYR A 1 348 ? -6.398 7.078 25.969 1 93.06 348 TYR A CA 1
ATOM 2868 C C . TYR A 1 348 ? -4.922 6.984 25.609 1 93.06 348 TYR A C 1
ATOM 2870 O O . TYR A 1 348 ? -4.578 6.715 24.453 1 93.06 348 TYR A O 1
ATOM 2878 N N . LYS A 1 349 ? -4.098 7.094 26.562 1 89.31 349 LYS A N 1
ATOM 2879 C CA . LYS A 1 349 ? -2.645 7.145 26.406 1 89.31 349 LYS A CA 1
ATOM 2880 C C . LYS A 1 349 ? -2.121 5.887 25.719 1 89.31 349 LYS A C 1
ATOM 2882 O O . LYS A 1 349 ? -1.199 5.957 24.906 1 89.31 349 LYS A O 1
ATOM 2887 N N . GLU A 1 350 ? -2.719 4.797 26.031 1 85 350 GLU A N 1
ATOM 2888 C CA . GLU A 1 350 ? -2.275 3.51 25.516 1 85 350 GLU A CA 1
ATOM 2889 C C . GLU A 1 350 ? -2.58 3.383 24.031 1 85 350 GLU A C 1
ATOM 2891 O O . GLU A 1 350 ? -1.924 2.619 23.312 1 85 350 GLU A O 1
ATOM 2896 N N . LYS A 1 351 ? -3.506 4.156 23.547 1 86.88 351 LYS A N 1
ATOM 2897 C CA . LYS A 1 351 ? -3.969 4.004 22.172 1 86.88 351 LYS A CA 1
ATOM 2898 C C . LYS A 1 351 ? -3.611 5.227 21.328 1 86.88 351 LYS A C 1
ATOM 2900 O O . LYS A 1 351 ? -3.713 5.195 20.109 1 86.88 351 LYS A O 1
ATOM 2905 N N . ILE A 1 352 ? -3.131 6.199 21.969 1 87.31 352 ILE A N 1
ATOM 2906 C CA . ILE A 1 352 ? -2.947 7.488 21.312 1 87.31 352 ILE A CA 1
ATOM 2907 C C . ILE A 1 352 ? -1.831 7.391 20.281 1 87.31 352 ILE A C 1
ATOM 2909 O O . ILE A 1 352 ? -0.797 6.766 20.531 1 87.31 352 ILE A O 1
ATOM 2913 N N . ASN A 1 353 ? -2.172 7.867 19.125 1 81.88 353 ASN A N 1
ATOM 2914 C CA . ASN A 1 353 ? -1.138 8.07 18.109 1 81.88 353 ASN A CA 1
ATOM 2915 C C . ASN A 1 353 ? -0.374 9.367 18.344 1 81.88 353 ASN A C 1
ATOM 2917 O O . ASN A 1 353 ? -0.729 10.414 17.781 1 81.88 353 ASN A O 1
ATOM 2921 N N . LYS A 1 354 ? 0.662 9.32 18.859 1 86 354 LYS A N 1
ATOM 2922 C CA . LYS A 1 354 ? 1.378 10.492 19.359 1 86 354 LYS A CA 1
ATOM 2923 C C . LYS A 1 354 ? 1.948 11.32 18.219 1 86 354 LYS A C 1
ATOM 2925 O O . LYS A 1 354 ? 2.252 12.508 18.391 1 86 354 LYS A O 1
ATOM 2930 N N . MET A 1 355 ? 2.037 10.734 17.094 1 83.44 355 MET A N 1
ATOM 2931 C CA . MET A 1 355 ? 2.721 11.43 16 1 83.44 355 MET A CA 1
ATOM 2932 C C . MET A 1 355 ? 1.721 12.141 15.102 1 83.44 355 MET A C 1
ATOM 2934 O O . MET A 1 355 ? 2.102 12.984 14.289 1 83.44 355 MET A O 1
ATOM 2938 N N . LYS A 1 356 ? 0.457 11.914 15.281 1 86.81 356 LYS A N 1
ATOM 2939 C CA . LYS A 1 356 ? -0.539 12.484 14.375 1 86.81 356 LYS A CA 1
ATOM 2940 C C . LYS A 1 356 ? -0.979 13.867 14.836 1 86.81 356 LYS A C 1
ATOM 2942 O O . LYS A 1 356 ? -1.62 14.008 15.883 1 86.81 356 LYS A O 1
ATOM 2947 N N . VAL A 1 357 ? -0.754 14.867 13.984 1 89.88 357 VAL A N 1
ATOM 2948 C CA . VAL A 1 357 ? -1.03 16.266 14.312 1 89.88 357 VAL A CA 1
ATOM 2949 C C . VAL A 1 357 ? -2.535 16.516 14.258 1 89.88 357 VAL A C 1
ATOM 2951 O O . VAL A 1 357 ? -3.068 17.281 15.07 1 89.88 357 VAL A O 1
ATOM 2954 N N . SER A 1 358 ? -3.213 15.867 13.398 1 89.44 358 SER A N 1
ATOM 2955 C CA . SER A 1 358 ? -4.645 16.094 13.227 1 89.44 358 SER A CA 1
ATOM 2956 C C . SER A 1 358 ? -5.418 15.711 14.484 1 89.44 358 SER A C 1
ATOM 2958 O O . SER A 1 358 ? -6.367 16.391 14.875 1 89.44 358 SER A O 1
ATOM 2960 N N . LEU A 1 359 ? -4.965 14.68 15.125 1 92.69 359 LEU A N 1
ATOM 2961 C CA . LEU A 1 359 ? -5.641 14.25 16.344 1 92.69 359 LEU A CA 1
ATOM 2962 C C . LEU A 1 359 ? -5.414 15.258 17.469 1 92.69 359 LEU A C 1
ATOM 2964 O O . LEU A 1 359 ? -6.32 15.523 18.266 1 92.69 359 LEU A O 1
ATOM 2968 N N . ALA A 1 360 ? -4.234 15.812 17.469 1 94.75 360 ALA A N 1
ATOM 2969 C CA . ALA A 1 360 ? -3.945 16.844 18.469 1 94.75 360 ALA A CA 1
ATOM 2970 C C . ALA A 1 360 ? -4.801 18.078 18.234 1 94.75 360 ALA A C 1
ATOM 2972 O O . ALA A 1 360 ? -5.34 18.656 19.188 1 94.75 360 ALA A O 1
ATOM 2973 N N . ALA A 1 361 ? -4.938 18.453 17 1 93.94 361 ALA A N 1
ATOM 2974 C CA . ALA A 1 361 ? -5.723 19.641 16.672 1 93.94 361 ALA A CA 1
ATOM 2975 C C . ALA A 1 361 ? -7.188 19.438 17.047 1 93.94 361 ALA A C 1
ATOM 2977 O O . ALA A 1 361 ? -7.855 20.391 17.453 1 93.94 361 ALA A O 1
ATOM 2978 N N . GLN A 1 362 ? -7.645 18.234 16.969 1 94.12 362 GLN A N 1
ATOM 2979 C CA . GLN A 1 362 ? -9.047 17.953 17.266 1 94.12 362 GLN A CA 1
ATOM 2980 C C . GLN A 1 362 ? -9.305 18.031 18.766 1 94.12 362 GLN A C 1
ATOM 2982 O O . GLN A 1 362 ? -10.391 18.422 19.203 1 94.12 362 GLN A O 1
ATOM 2987 N N . ILE A 1 363 ? -8.352 17.703 19.547 1 95.81 363 ILE A N 1
ATOM 2988 C CA . ILE A 1 363 ? -8.461 17.812 20.984 1 95.81 363 ILE A CA 1
ATOM 2989 C C . ILE A 1 363 ? -8.547 19.281 21.406 1 95.81 363 ILE A C 1
ATOM 2991 O O . ILE A 1 363 ? -9.336 19.641 22.266 1 95.81 363 ILE A O 1
ATOM 2995 N N . PHE A 1 364 ? -7.793 20.094 20.719 1 96.81 364 PHE A N 1
ATOM 2996 C CA . PHE A 1 364 ? -7.754 21.5 21.078 1 96.81 364 PHE A CA 1
ATOM 2997 C C . PHE A 1 364 ? -8.781 22.297 20.281 1 96.81 364 PHE A C 1
ATOM 2999 O O . PHE A 1 364 ? -8.68 23.516 20.172 1 96.81 364 PHE A O 1
ATOM 3006 N N . SER A 1 365 ? -9.758 21.656 19.812 1 93.38 365 SER A N 1
ATOM 3007 C CA . SER A 1 365 ? -10.727 22.312 18.922 1 93.38 365 SER A CA 1
ATOM 3008 C C . SER A 1 365 ? -11.695 23.172 19.719 1 93.38 365 SER A C 1
ATOM 3010 O O . SER A 1 365 ? -11.961 22.906 20.891 1 93.38 365 SER A O 1
ATOM 3012 N N . GLN A 1 366 ? -12.172 24.188 19.031 1 91.25 366 GLN A N 1
ATOM 3013 C CA . GLN A 1 366 ? -13.172 25.062 19.625 1 91.25 366 GLN A CA 1
ATOM 3014 C C . GLN A 1 366 ? -14.453 24.281 19.953 1 91.25 366 GLN A C 1
ATOM 3016 O O . GLN A 1 366 ? -15.125 24.578 20.938 1 91.25 366 GLN A O 1
ATOM 3021 N N . ARG A 1 367 ? -14.703 23.328 19.234 1 89.25 367 ARG A N 1
ATOM 3022 C CA . ARG A 1 367 ? -15.898 22.516 19.422 1 89.25 367 ARG A CA 1
ATOM 3023 C C . ARG A 1 367 ? -15.836 21.766 20.766 1 89.25 367 ARG A C 1
ATOM 3025 O O . ARG A 1 367 ? -16.797 21.797 21.531 1 89.25 367 ARG A O 1
ATOM 3032 N N . LEU A 1 368 ? -14.773 21.156 21 1 92.94 368 LEU A N 1
ATOM 3033 C CA . LEU A 1 368 ? -14.625 20.422 22.25 1 92.94 368 LEU A CA 1
ATOM 3034 C C . LEU A 1 368 ? -14.609 21.375 23.438 1 92.94 368 LEU A C 1
ATOM 3036 O O . LEU A 1 368 ? -15.266 21.141 24.453 1 92.94 368 LEU A O 1
ATOM 3040 N N . SER A 1 369 ? -13.883 22.469 23.266 1 94.19 369 SER A N 1
ATOM 3041 C CA . SER A 1 369 ? -13.781 23.453 24.344 1 94.19 369 SER A CA 1
ATOM 3042 C C . SER A 1 369 ? -15.148 24.031 24.703 1 94.19 369 SER A C 1
ATOM 3044 O O . SER A 1 369 ? -15.516 24.062 25.875 1 94.19 369 SER A O 1
ATOM 3046 N N . ALA A 1 370 ? -15.883 24.422 23.734 1 90.94 370 ALA A N 1
ATOM 3047 C CA . ALA A 1 370 ? -17.188 25.031 23.953 1 90.94 370 ALA A CA 1
ATOM 3048 C C . ALA A 1 370 ? -18.156 24.031 24.609 1 90.94 370 ALA A C 1
ATOM 3050 O O . ALA A 1 370 ? -18.922 24.406 25.5 1 90.94 370 ALA A O 1
ATOM 3051 N N . THR A 1 371 ? -18.125 22.828 24.172 1 88.75 371 THR A N 1
ATOM 3052 C CA . THR A 1 371 ? -19.016 21.797 24.719 1 88.75 371 THR A CA 1
ATOM 3053 C C . THR A 1 371 ? -18.641 21.484 26.156 1 88.75 371 THR A C 1
ATOM 3055 O O . THR A 1 371 ? -19.531 21.375 27.016 1 88.75 371 THR A O 1
ATOM 3058 N N . MET A 1 372 ? -17.406 21.375 26.453 1 90.62 372 MET A N 1
ATOM 3059 C CA . MET A 1 372 ? -16.953 21.094 27.812 1 90.62 372 MET A CA 1
ATOM 3060 C C . MET A 1 372 ? -17.297 22.234 28.75 1 90.62 372 MET A C 1
ATOM 3062 O O . MET A 1 372 ? -17.703 22.016 29.891 1 90.62 372 MET A O 1
ATOM 3066 N N . ARG A 1 373 ? -17.094 23.438 28.203 1 89.81 373 ARG A N 1
ATOM 3067 C CA . ARG A 1 373 ? -17.391 24.609 29.031 1 89.81 373 ARG A CA 1
ATOM 3068 C C . ARG A 1 373 ? -18.875 24.656 29.406 1 89.81 373 ARG A C 1
ATOM 3070 O O . ARG A 1 373 ? -19.219 24.984 30.547 1 89.81 373 ARG A O 1
ATOM 3077 N N . LYS A 1 374 ? -19.672 24.312 28.547 1 85.44 374 LYS A N 1
ATOM 3078 C CA . LYS A 1 374 ? -21.125 24.344 28.766 1 85.44 374 LYS A CA 1
ATOM 3079 C C . LYS A 1 374 ? -21.531 23.328 29.828 1 85.44 374 LYS A C 1
ATOM 3081 O O . LYS A 1 374 ? -22.453 23.578 30.609 1 85.44 374 LYS A O 1
ATOM 3086 N N . PHE A 1 375 ? -20.922 22.219 29.844 1 85.56 375 PHE A N 1
ATOM 3087 C CA . PHE A 1 375 ? -21.328 21.125 30.734 1 85.56 375 PHE A CA 1
ATOM 3088 C C . PHE A 1 375 ? -20.562 21.188 32.062 1 85.56 375 PHE A C 1
ATOM 3090 O O . PHE A 1 375 ? -20.859 20.422 32.969 1 85.56 375 PHE A O 1
ATOM 3097 N N . ALA A 1 376 ? -19.609 22.078 31.984 1 88.25 376 ALA A N 1
ATOM 3098 C CA . ALA A 1 376 ? -18.844 22.188 33.219 1 88.25 376 ALA A CA 1
ATOM 3099 C C . ALA A 1 376 ? -19.75 22.641 34.375 1 88.25 376 ALA A C 1
ATOM 3101 O O . ALA A 1 376 ? -20.406 23.672 34.281 1 88.25 376 ALA A O 1
ATOM 3102 N N . GLY A 1 377 ? -19.781 21.922 35.469 1 77.56 377 GLY A N 1
ATOM 3103 C CA . GLY A 1 377 ? -20.547 22.281 36.656 1 77.56 377 GLY A CA 1
ATOM 3104 C C . GLY A 1 377 ? -22.016 21.922 36.531 1 77.56 377 GLY A C 1
ATOM 3105 O O . GLY A 1 377 ? -22.797 22.203 37.438 1 77.56 377 GLY A O 1
ATOM 3106 N N . CYS A 1 378 ? -22.391 21.531 35.25 1 70.31 378 CYS A N 1
ATOM 3107 C CA . CYS A 1 378 ? -23.797 21.156 35.062 1 70.31 378 CYS A CA 1
ATOM 3108 C C . CYS A 1 378 ? -24.109 19.891 35.844 1 70.31 378 CYS A C 1
ATOM 3110 O O . CYS A 1 378 ? -23.422 18.875 35.719 1 70.31 378 CYS A O 1
ATOM 3112 N N . ASN A 1 379 ? -24.578 20.062 37.125 1 55.78 379 ASN A N 1
ATOM 3113 C CA . ASN A 1 379 ? -24.984 18.938 37.938 1 55.78 379 ASN A CA 1
ATOM 3114 C C . ASN A 1 379 ? -26.328 18.375 37.5 1 55.78 379 ASN A C 1
ATOM 3116 O O . ASN A 1 379 ? -27.312 19.094 37.406 1 55.78 379 ASN A O 1
ATOM 3120 N N . ILE A 1 380 ? -26.328 17.625 36.5 1 53 380 ILE A N 1
ATOM 3121 C CA . ILE A 1 380 ? -27.562 16.922 36.188 1 53 380 ILE A CA 1
ATOM 3122 C C . ILE A 1 380 ? -27.891 15.953 37.312 1 53 380 ILE A C 1
ATOM 3124 O O . ILE A 1 380 ? -27 15.367 37.938 1 53 380 ILE A O 1
ATOM 3128 N N . PRO A 1 381 ? -29.062 16.078 37.875 1 49.16 381 PRO A N 1
ATOM 3129 C CA . PRO A 1 381 ? -29.391 15.102 38.906 1 49.16 381 PRO A CA 1
ATOM 3130 C C . PRO A 1 381 ? -28.938 13.688 38.562 1 49.16 381 PRO A C 1
ATOM 3132 O O . PRO A 1 381 ? -29.297 13.156 37.531 1 49.16 381 PRO A O 1
ATOM 3135 N N . GLY A 1 382 ? -27.969 13.094 39.438 1 46.88 382 GLY A N 1
ATOM 3136 C CA . GLY A 1 382 ? -27.547 11.703 39.469 1 46.88 382 GLY A CA 1
ATOM 3137 C C . GLY A 1 382 ? -26.281 11.445 38.688 1 46.88 382 GLY A C 1
ATOM 3138 O O . GLY A 1 382 ? -25.688 10.375 38.781 1 46.88 382 GLY A O 1
ATOM 3139 N N . VAL A 1 383 ? -25.969 12.18 37.656 1 49.75 383 VAL A N 1
ATOM 3140 C CA . VAL A 1 383 ? -24.766 11.805 36.938 1 49.75 383 VAL A CA 1
ATOM 3141 C C . VAL A 1 383 ? -23.875 13.031 36.719 1 49.75 383 VAL A C 1
ATOM 3143 O O . VAL A 1 383 ? -24.344 14.055 36.188 1 49.75 383 VAL A O 1
ATOM 3146 N N . MET A 1 384 ? -22.891 13.117 37.594 1 52.97 384 MET A N 1
ATOM 3147 C CA . MET A 1 384 ? -21.906 14.164 37.344 1 52.97 384 MET A CA 1
ATOM 3148 C C . MET A 1 384 ? -21.297 14.047 35.969 1 52.97 384 MET A C 1
ATOM 3150 O O . MET A 1 384 ? -20.625 13.07 35.656 1 52.97 384 MET A O 1
ATOM 3154 N N . VAL A 1 385 ? -21.75 14.992 35.031 1 63.5 385 VAL A N 1
ATOM 3155 C CA . VAL A 1 385 ? -21.297 14.938 33.656 1 63.5 385 VAL A CA 1
ATOM 3156 C C . VAL A 1 385 ? -19.859 15.453 33.594 1 63.5 385 VAL A C 1
ATOM 3158 O O . VAL A 1 385 ? -18.984 14.797 33 1 63.5 385 VAL A O 1
ATOM 3161 N N . LEU A 1 386 ? -19.609 16.609 34.188 1 81.62 386 LEU A N 1
ATOM 3162 C CA . LEU A 1 386 ? -18.281 17.219 34.188 1 81.62 386 LEU A CA 1
ATOM 3163 C C . LEU A 1 386 ? -18.094 18.109 35.406 1 81.62 386 LEU A C 1
ATOM 3165 O O . LEU A 1 386 ? -18.984 18.891 35.75 1 81.62 386 LEU A O 1
ATOM 3169 N N . GLU A 1 387 ? -16.984 17.938 36.156 1 84.94 387 GLU A N 1
ATOM 3170 C CA . GLU A 1 387 ? -16.641 18.766 37.312 1 84.94 387 GLU A CA 1
ATOM 3171 C C . GLU A 1 387 ? -16.594 20.25 36.938 1 84.94 387 GLU A C 1
ATOM 3173 O O . GLU A 1 387 ? -16.359 20.594 35.781 1 84.94 387 GLU A O 1
ATOM 3178 N N . LYS A 1 388 ? -16.828 21.062 37.875 1 87.56 388 LYS A N 1
ATOM 3179 C CA . LYS A 1 388 ? -16.781 22.5 37.625 1 87.56 388 LYS A CA 1
ATOM 3180 C C . LYS A 1 388 ? -15.398 22.938 37.188 1 87.56 388 LYS A C 1
ATOM 3182 O O . LYS A 1 388 ? -15.266 23.875 36.375 1 87.56 388 LYS A O 1
ATOM 3187 N N . SER A 1 389 ? -14.43 22.25 37.688 1 90.81 389 SER A N 1
ATOM 3188 C CA . SER A 1 389 ? -13.047 22.578 37.344 1 90.81 389 SER A CA 1
ATOM 3189 C C . SER A 1 389 ? -12.773 22.312 35.875 1 90.81 389 SER A C 1
ATOM 3191 O O . SER A 1 389 ? -11.773 22.781 35.344 1 90.81 389 SER A O 1
ATOM 3193 N N . ALA A 1 390 ? -13.703 21.641 35.219 1 94.56 390 ALA A N 1
ATOM 3194 C CA . ALA A 1 390 ? -13.547 21.344 33.812 1 94.56 390 ALA A CA 1
ATOM 3195 C C . ALA A 1 390 ? -13.633 22.609 32.969 1 94.56 390 ALA A C 1
ATOM 3197 O O . ALA A 1 390 ? -13.18 22.625 31.812 1 94.56 390 ALA A O 1
ATOM 3198 N N . ALA A 1 391 ? -14.172 23.641 33.5 1 94.38 391 ALA A N 1
ATOM 3199 C CA . ALA A 1 391 ? -14.242 24.922 32.812 1 94.38 391 ALA A CA 1
ATOM 3200 C C . ALA A 1 391 ? -12.844 25.469 32.562 1 94.38 391 ALA A C 1
ATOM 3202 O O . ALA A 1 391 ? -12.594 26.094 31.516 1 94.38 391 ALA A O 1
ATOM 3203 N N . ASP A 1 392 ? -11.977 25.25 33.531 1 96.75 392 ASP A N 1
ATOM 3204 C CA . ASP A 1 392 ? -10.586 25.688 33.344 1 96.75 392 ASP A CA 1
ATOM 3205 C C . ASP A 1 392 ? -9.922 24.953 32.188 1 96.75 392 ASP A C 1
ATOM 3207 O O . ASP A 1 392 ? -9.203 25.578 31.406 1 96.75 392 ASP A O 1
ATOM 3211 N N . THR A 1 393 ? -10.188 23.672 32.156 1 97.25 393 THR A N 1
ATOM 3212 C CA . THR A 1 393 ? -9.625 22.891 31.062 1 97.25 393 THR A CA 1
ATOM 3213 C C . THR A 1 393 ? -10.188 23.359 29.719 1 97.25 393 THR A C 1
ATOM 3215 O O . THR A 1 393 ? -9.453 23.438 28.734 1 97.25 393 THR A O 1
ATOM 3218 N N . ALA A 1 394 ? -11.43 23.641 29.672 1 96.19 394 ALA A N 1
ATOM 3219 C CA . ALA A 1 394 ? -12.055 24.141 28.453 1 96.19 394 ALA A CA 1
ATOM 3220 C C . ALA A 1 394 ? -11.406 25.453 28 1 96.19 394 ALA A C 1
ATOM 3222 O O . ALA A 1 394 ? -11.18 25.656 26.797 1 96.19 394 ALA A O 1
ATOM 3223 N N . ASP A 1 395 ? -11.141 26.297 28.906 1 96.56 395 ASP A N 1
ATOM 3224 C CA . ASP A 1 395 ? -10.492 27.562 28.594 1 96.56 395 ASP A CA 1
ATOM 3225 C C . ASP A 1 395 ? -9.086 27.344 28.047 1 96.56 395 ASP A C 1
ATOM 3227 O O . ASP A 1 395 ? -8.648 28.062 27.141 1 96.56 395 ASP A O 1
ATOM 3231 N N . PHE A 1 396 ? -8.453 26.422 28.641 1 97.31 396 PHE A N 1
ATOM 3232 C CA . PHE A 1 396 ? -7.121 26.094 28.156 1 97.31 396 PHE A CA 1
ATOM 3233 C C . PHE A 1 396 ? -7.176 25.609 26.703 1 97.31 396 PHE A C 1
ATOM 3235 O O . PHE A 1 396 ? -6.371 26.031 25.875 1 97.31 396 PHE A O 1
ATOM 3242 N N . LEU A 1 397 ? -8.117 24.672 26.453 1 97.5 397 LEU A N 1
ATOM 3243 C CA . LEU A 1 397 ? -8.273 24.172 25.094 1 97.5 397 LEU A CA 1
ATOM 3244 C C . LEU A 1 397 ? -8.57 25.297 24.125 1 97.5 397 LEU A C 1
ATOM 3246 O O . LEU A 1 397 ? -8.023 25.344 23.016 1 97.5 397 LEU A O 1
ATOM 3250 N N . LEU A 1 398 ? -9.367 26.172 24.5 1 95.06 398 LEU A N 1
ATOM 3251 C CA . LEU A 1 398 ? -9.719 27.312 23.656 1 95.06 398 LEU A CA 1
ATOM 3252 C C . LEU A 1 398 ? -8.508 28.203 23.406 1 95.06 398 LEU A C 1
ATOM 3254 O O . LEU A 1 398 ? -8.312 28.688 22.297 1 95.06 398 LEU A O 1
ATOM 3258 N N . PHE A 1 399 ? -7.738 28.469 24.438 1 96.69 399 PHE A N 1
ATOM 3259 C CA . PHE A 1 399 ? -6.539 29.281 24.328 1 96.69 399 PHE A CA 1
ATOM 3260 C C . PHE A 1 399 ? -5.59 28.719 23.281 1 96.69 399 PHE A C 1
ATOM 3262 O O . PHE A 1 399 ? -5.109 29.438 22.406 1 96.69 399 PHE A O 1
ATOM 3269 N N . ILE A 1 400 ? -5.395 27.406 23.375 1 97.69 400 ILE A N 1
ATOM 3270 C CA . ILE A 1 400 ? -4.469 26.766 22.453 1 97.69 400 ILE A CA 1
ATOM 3271 C C . ILE A 1 400 ? -5.043 26.781 21.047 1 97.69 400 ILE A C 1
ATOM 3273 O O . ILE A 1 400 ? -4.301 26.938 20.062 1 97.69 400 ILE A O 1
ATOM 3277 N N . ASP A 1 401 ? -6.32 26.578 20.906 1 95.94 401 ASP A N 1
ATOM 3278 C CA . ASP A 1 401 ? -6.977 26.672 19.594 1 95.94 401 ASP A CA 1
ATOM 3279 C C . ASP A 1 401 ? -6.738 28.031 18.953 1 95.94 401 ASP A C 1
ATOM 3281 O O . ASP A 1 401 ? -6.438 28.109 17.766 1 95.94 401 ASP A O 1
ATOM 3285 N N . LYS A 1 402 ? -6.855 29.062 19.719 1 95.31 402 LYS A N 1
ATOM 3286 C CA . LYS A 1 402 ? -6.652 30.422 19.219 1 95.31 402 LYS A CA 1
ATOM 3287 C C . LYS A 1 402 ? -5.199 30.641 18.828 1 95.31 402 LYS A C 1
ATOM 3289 O O . LYS A 1 402 ? -4.918 31.297 17.828 1 95.31 402 LYS A O 1
ATOM 3294 N N . VAL A 1 403 ? -4.355 30.141 19.672 1 97.12 403 VAL A N 1
ATOM 3295 C CA . VAL A 1 403 ? -2.938 30.281 19.359 1 97.12 403 VAL A CA 1
ATOM 3296 C C . VAL A 1 403 ? -2.637 29.609 18.016 1 97.12 403 VAL A C 1
ATOM 3298 O O . VAL A 1 403 ? -1.976 30.203 17.156 1 97.12 403 VAL A O 1
ATOM 3301 N N . PHE A 1 404 ? -3.129 28.422 17.859 1 95.56 404 PHE A N 1
ATOM 3302 C CA . PHE A 1 404 ? -2.863 27.656 16.656 1 95.56 404 PHE A CA 1
ATOM 3303 C C . PHE A 1 404 ? -3.49 28.328 15.43 1 95.56 404 PHE A C 1
ATOM 3305 O O . PHE A 1 404 ? -2.883 28.375 14.359 1 95.56 404 PHE A O 1
ATOM 3312 N N . ASP A 1 405 ? -4.652 28.859 15.555 1 93.31 405 ASP A N 1
ATOM 3313 C CA . ASP A 1 405 ? -5.328 29.562 14.469 1 93.31 405 ASP A CA 1
ATOM 3314 C C . ASP A 1 405 ? -4.562 30.828 14.07 1 93.31 405 ASP A C 1
ATOM 3316 O O . ASP A 1 405 ? -4.484 31.172 12.891 1 93.31 405 ASP A O 1
ATOM 3320 N N . SER A 1 406 ? -3.986 31.484 15.016 1 95.44 406 SER A N 1
ATOM 3321 C CA . SER A 1 406 ? -3.299 32.75 14.789 1 95.44 406 SER A CA 1
ATOM 3322 C C . SER A 1 406 ? -2.029 32.562 13.969 1 95.44 406 SER A C 1
ATOM 3324 O O . SER A 1 406 ? -1.541 33.5 13.336 1 95.44 406 SER A O 1
ATOM 3326 N N . VAL A 1 407 ? -1.524 31.359 13.992 1 95.19 407 VAL A N 1
ATOM 3327 C CA . VAL A 1 407 ? -0.259 31.141 13.305 1 95.19 407 VAL A CA 1
ATOM 3328 C C . VAL A 1 407 ? -0.501 30.328 12.023 1 95.19 407 VAL A C 1
ATOM 3330 O O . VAL A 1 407 ? 0.446 29.969 11.328 1 95.19 407 VAL A O 1
ATOM 3333 N N . ASN A 1 408 ? -1.731 30.016 11.664 1 88.5 408 ASN A N 1
ATOM 3334 C CA . ASN A 1 408 ? -2.027 29.156 10.523 1 88.5 408 ASN A CA 1
ATOM 3335 C C . ASN A 1 408 ? -3.002 29.828 9.562 1 88.5 408 ASN A C 1
ATOM 3337 O O . ASN A 1 408 ? -3.674 29.141 8.781 1 88.5 408 ASN A O 1
ATOM 3341 N N . GLY A 1 409 ? -3.076 31.062 9.547 1 85.81 409 GLY A N 1
ATOM 3342 C CA . GLY A 1 409 ? -4.012 31.781 8.695 1 85.81 409 GLY A CA 1
ATOM 3343 C C . GLY A 1 409 ? -3.477 32 7.293 1 85.81 409 GLY A C 1
ATOM 3344 O O . GLY A 1 409 ? -2.283 32.281 7.113 1 85.81 409 GLY A O 1
ATOM 3345 N N . THR A 1 410 ? -4.344 31.812 6.27 1 80.06 410 THR A N 1
ATOM 3346 C CA . THR A 1 410 ? -3.928 32.031 4.887 1 80.06 410 THR A CA 1
ATOM 3347 C C . THR A 1 410 ? -4.676 33.188 4.266 1 80.06 410 THR A C 1
ATOM 3349 O O . THR A 1 410 ? -4.059 34.094 3.689 1 80.06 410 THR A O 1
ATOM 3352 N N . ALA A 1 411 ? -6 33.219 4.387 1 76.62 411 ALA A N 1
ATOM 3353 C CA . ALA A 1 411 ? -6.848 34.219 3.711 1 76.62 411 ALA A CA 1
ATOM 3354 C C . ALA A 1 411 ? -6.82 35.562 4.441 1 76.62 411 ALA A C 1
ATOM 3356 O O . ALA A 1 411 ? -6.609 35.594 5.656 1 76.62 411 ALA A O 1
ATOM 3357 N N . VAL A 1 412 ? -6.902 36.562 3.629 1 76.44 412 VAL A N 1
ATOM 3358 C CA . VAL A 1 412 ? -6.93 37.906 4.195 1 76.44 412 VAL A CA 1
ATOM 3359 C C . VAL A 1 412 ? -8.195 38.094 5.039 1 76.44 412 VAL A C 1
ATOM 3361 O O . VAL A 1 412 ? -8.148 38.688 6.109 1 76.44 412 VAL A O 1
ATOM 3364 N N . VAL A 1 413 ? -9.266 37.438 4.551 1 73.19 413 VAL A N 1
ATOM 3365 C CA . VAL A 1 413 ? -10.516 37.5 5.297 1 73.19 413 VAL A CA 1
ATOM 3366 C C . VAL A 1 413 ? -10.977 36.094 5.684 1 73.19 413 VAL A C 1
ATOM 3368 O O . VAL A 1 413 ? -10.906 35.188 4.875 1 73.19 413 VAL A O 1
ATOM 3371 N N . SER A 1 414 ? -11.094 36 6.957 1 73.06 414 SER A N 1
ATOM 3372 C CA . SER A 1 414 ? -11.586 34.688 7.43 1 73.06 414 SER A CA 1
ATOM 3373 C C . SER A 1 414 ? -12.734 34.875 8.422 1 73.06 414 SER A C 1
ATOM 3375 O O . SER A 1 414 ? -12.906 35.969 8.992 1 73.06 414 SER A O 1
ATOM 3377 N N . ASN A 1 415 ? -13.508 33.875 8.516 1 66.38 415 ASN A N 1
ATOM 3378 C CA . ASN A 1 415 ? -14.602 33.844 9.484 1 66.38 415 ASN A CA 1
ATOM 3379 C C . ASN A 1 415 ? -14.078 33.875 10.914 1 66.38 415 ASN A C 1
ATOM 3381 O O . ASN A 1 415 ? -14.703 34.438 11.805 1 66.38 415 ASN A O 1
ATOM 3385 N N . LYS A 1 416 ? -13.008 33.25 11.117 1 74.44 416 LYS A N 1
ATOM 3386 C CA . LYS A 1 416 ? -12.383 33.312 12.438 1 74.44 416 LYS A CA 1
ATOM 3387 C C . LYS A 1 416 ? -11.406 34.469 12.539 1 74.44 416 LYS A C 1
ATOM 3389 O O . LYS A 1 416 ? -10.555 34.656 11.656 1 74.44 416 LYS A O 1
ATOM 3394 N N . HIS A 1 417 ? -11.461 35.125 13.5 1 78 417 HIS A N 1
ATOM 3395 C CA . HIS A 1 417 ? -10.75 36.375 13.633 1 78 417 HIS A CA 1
ATOM 3396 C C . HIS A 1 417 ? -9.242 36.188 13.586 1 78 417 HIS A C 1
ATOM 3398 O O . HIS A 1 417 ? -8.516 37 13.016 1 78 417 HIS A O 1
ATOM 3404 N N . LEU A 1 418 ? -8.75 35.094 14.102 1 87.75 418 LEU A N 1
ATOM 3405 C CA . LEU A 1 418 ? -7.309 34.906 14.18 1 87.75 418 LEU A CA 1
ATOM 3406 C C . LEU A 1 418 ? -6.812 34.031 13.039 1 87.75 418 LEU A C 1
ATOM 3408 O O . LEU A 1 418 ? -5.609 33.969 12.781 1 87.75 418 LEU A O 1
ATOM 3412 N N . ARG A 1 419 ? -7.652 33.312 12.281 1 86.06 419 ARG A N 1
ATOM 3413 C CA . ARG A 1 419 ? -7.25 32.438 11.195 1 86.06 419 ARG A CA 1
ATOM 3414 C C . ARG A 1 419 ? -7.176 33.188 9.875 1 86.06 419 ARG A C 1
ATOM 3416 O O . ARG A 1 419 ? -7.793 32.781 8.883 1 86.06 419 ARG A O 1
ATOM 3423 N N . CYS A 1 420 ? -6.578 34.344 10.047 1 87.5 420 CYS A N 1
ATOM 3424 C CA . CYS A 1 420 ? -6.367 35.188 8.867 1 87.5 420 CYS A CA 1
ATOM 3425 C C . CYS A 1 420 ? -4.906 35.594 8.75 1 87.5 420 CYS A C 1
ATOM 3427 O O . CYS A 1 420 ? -4.109 35.344 9.656 1 87.5 420 CYS A O 1
ATOM 3429 N N . ALA A 1 421 ? -4.613 36.219 7.594 1 90.62 421 ALA A N 1
ATOM 3430 C CA . ALA A 1 421 ? -3.262 36.75 7.406 1 90.62 421 ALA A CA 1
ATOM 3431 C C . ALA A 1 421 ? -2.996 37.938 8.328 1 90.62 421 ALA A C 1
ATOM 3433 O O . ALA A 1 421 ? -3.914 38.688 8.672 1 90.62 421 ALA A O 1
ATOM 3434 N N . ILE A 1 422 ? -1.829 38.062 8.742 1 93.44 422 ILE A N 1
ATOM 3435 C CA . ILE A 1 422 ? -1.487 39.188 9.617 1 93.44 422 ILE A CA 1
ATOM 3436 C C . ILE A 1 422 ? -1.38 40.469 8.805 1 93.44 422 ILE A C 1
ATOM 3438 O O . ILE A 1 422 ? -0.894 40.469 7.672 1 93.44 422 ILE A O 1
ATOM 3442 N N . SER A 1 423 ? -1.912 41.406 9.266 1 91.12 423 SER A N 1
ATOM 3443 C CA . SER A 1 423 ? -1.823 42.75 8.742 1 91.12 423 SER A CA 1
ATOM 3444 C C . SER A 1 423 ? -1.761 43.781 9.867 1 91.12 423 SER A C 1
ATOM 3446 O O . SER A 1 423 ? -1.866 43.438 11.039 1 91.12 423 SER A O 1
ATOM 3448 N N . ASN A 1 424 ? -1.582 44.938 9.477 1 87 424 ASN A N 1
ATOM 3449 C CA . ASN A 1 424 ? -1.507 46 10.484 1 87 424 ASN A CA 1
ATOM 3450 C C . ASN A 1 424 ? -2.824 46.156 11.242 1 87 424 ASN A C 1
ATOM 3452 O O . ASN A 1 424 ? -2.844 46.625 12.383 1 87 424 ASN A O 1
ATOM 3456 N N . LYS A 1 425 ? -3.842 45.688 10.648 1 84.69 425 LYS A N 1
ATOM 3457 C CA . LYS A 1 425 ? -5.164 45.844 11.25 1 84.69 425 LYS A CA 1
ATOM 3458 C C . LYS A 1 425 ? -5.609 44.531 11.938 1 84.69 425 LYS A C 1
ATOM 3460 O O . LYS A 1 425 ? -6.617 44.531 12.648 1 84.69 425 LYS A O 1
ATOM 3465 N N . SER A 1 426 ? -4.828 43.562 11.766 1 89.62 426 SER A N 1
ATOM 3466 C CA . SER A 1 426 ? -5.242 42.281 12.328 1 89.62 426 SER A CA 1
ATOM 3467 C C . SER A 1 426 ? -4.918 42.219 13.82 1 89.62 426 SER A C 1
ATOM 3469 O O . SER A 1 426 ? -3.988 42.875 14.289 1 89.62 426 SER A O 1
ATOM 3471 N N . PRO A 1 427 ? -5.664 41.5 14.578 1 91.62 427 PRO A N 1
ATOM 3472 C CA . PRO A 1 427 ? -5.496 41.438 16.031 1 91.62 427 PRO A CA 1
ATOM 3473 C C . PRO A 1 427 ? -4.344 40.531 16.469 1 91.62 427 PRO A C 1
ATOM 3475 O O . PRO A 1 427 ? -4.207 40.219 17.656 1 91.62 427 PRO A O 1
ATOM 3478 N N . HIS A 1 428 ? -3.506 40.156 15.648 1 94.75 428 HIS A N 1
ATOM 3479 C CA . HIS A 1 428 ? -2.48 39.156 15.922 1 94.75 428 HIS A CA 1
ATOM 3480 C C . HIS A 1 428 ? -1.488 39.656 16.969 1 94.75 428 HIS A C 1
ATOM 3482 O O . HIS A 1 428 ? -1.176 38.938 17.922 1 94.75 428 HIS A O 1
ATOM 3488 N N . ILE A 1 429 ? -1.005 40.844 16.875 1 95.12 429 ILE A N 1
ATOM 3489 C CA . ILE A 1 429 ? 0.067 41.344 17.719 1 95.12 429 ILE A CA 1
ATOM 3490 C C . ILE A 1 429 ? -0.403 41.406 19.172 1 95.12 429 ILE A C 1
ATOM 3492 O O . ILE A 1 429 ? 0.3 40.969 20.078 1 95.12 429 ILE A O 1
ATOM 3496 N N . SER A 1 430 ? -1.578 41.938 19.328 1 94.62 430 SER A N 1
ATOM 3497 C CA . SER A 1 430 ? -2.125 42.031 20.688 1 94.62 430 SER A CA 1
ATOM 3498 C C . SER A 1 430 ? -2.348 40.625 21.266 1 94.62 430 SER A C 1
ATOM 3500 O O . SER A 1 430 ? -2.025 40.375 22.438 1 94.62 430 SER A O 1
ATOM 3502 N N . PHE A 1 431 ? -2.867 39.812 20.484 1 96.12 431 PHE A N 1
ATOM 3503 C CA . PHE A 1 431 ? -3.125 38.469 20.953 1 96.12 431 PHE A CA 1
ATOM 3504 C C . PHE A 1 431 ? -1.821 37.75 21.297 1 96.12 431 PHE A C 1
ATOM 3506 O O . PHE A 1 431 ? -1.741 37.031 22.297 1 96.12 431 PHE A O 1
ATOM 3513 N N . TRP A 1 432 ? -0.802 37.938 20.453 1 97.56 432 TRP A N 1
ATOM 3514 C CA . TRP A 1 432 ? 0.47 37.25 20.672 1 97.56 432 TRP A CA 1
ATOM 3515 C C . TRP A 1 432 ? 1.129 37.719 21.953 1 97.56 432 TRP A C 1
ATOM 3517 O O . TRP A 1 432 ? 1.725 36.938 22.688 1 97.56 432 TRP A O 1
ATOM 3527 N N . ASN A 1 433 ? 1.033 38.938 22.234 1 96.25 433 ASN A N 1
ATOM 3528 C CA . ASN A 1 433 ? 1.578 39.438 23.484 1 96.25 433 ASN A CA 1
ATOM 3529 C C . ASN A 1 433 ? 0.905 38.812 24.703 1 96.25 433 ASN A C 1
ATOM 3531 O O . ASN A 1 433 ? 1.577 38.406 25.656 1 96.25 433 ASN A O 1
ATOM 3535 N N . ASN A 1 434 ? -0.37 38.719 24.578 1 96.19 434 ASN A N 1
ATOM 3536 C CA . ASN A 1 434 ? -1.116 38.062 25.656 1 96.19 434 ASN A CA 1
ATOM 3537 C C . ASN A 1 434 ? -0.766 36.594 25.75 1 96.19 434 ASN A C 1
ATOM 3539 O O . ASN A 1 434 ? -0.649 36.031 26.844 1 96.19 434 ASN A O 1
ATOM 3543 N N . ALA A 1 435 ? -0.674 36 24.641 1 97.56 435 ALA A N 1
ATOM 3544 C CA . ALA A 1 435 ? -0.37 34.562 24.594 1 97.56 435 ALA A CA 1
ATOM 3545 C C . ALA A 1 435 ? 0.994 34.281 25.219 1 97.56 435 ALA A C 1
ATOM 3547 O O . ALA A 1 435 ? 1.167 33.281 25.906 1 97.56 435 ALA A O 1
ATOM 3548 N N . ILE A 1 436 ? 2.008 35.094 24.938 1 97.69 436 ILE A N 1
ATOM 3549 C CA . ILE A 1 436 ? 3.35 34.938 25.484 1 97.69 436 ILE A CA 1
ATOM 3550 C C . ILE A 1 436 ? 3.291 35 27.016 1 97.69 436 ILE A C 1
ATOM 3552 O O . ILE A 1 436 ? 3.965 34.25 27.703 1 97.69 436 ILE A O 1
ATOM 3556 N N . GLU A 1 437 ? 2.482 35.844 27.5 1 97 437 GLU A N 1
ATOM 3557 C CA . GLU A 1 437 ? 2.316 35.938 28.953 1 97 437 GLU A CA 1
ATOM 3558 C C . GLU A 1 437 ? 1.704 34.688 29.547 1 97 437 GLU A C 1
ATOM 3560 O O . GLU A 1 437 ? 2.139 34.219 30.594 1 97 437 GLU A O 1
ATOM 3565 N N . VAL A 1 438 ? 0.712 34.188 28.875 1 97.62 438 VAL A N 1
ATOM 3566 C CA . VAL A 1 438 ? 0.046 32.969 29.344 1 97.62 438 VAL A CA 1
ATOM 3567 C C . VAL A 1 438 ? 1.029 31.812 29.344 1 97.62 438 VAL A C 1
ATOM 3569 O O . VAL A 1 438 ? 1.139 31.078 30.328 1 97.62 438 VAL A O 1
ATOM 3572 N N . PHE A 1 439 ? 1.773 31.625 28.266 1 97.88 439 PHE A N 1
ATOM 3573 C CA . PHE A 1 439 ? 2.756 30.547 28.172 1 97.88 439 PHE A CA 1
ATOM 3574 C C . PHE A 1 439 ? 3.807 30.688 29.281 1 97.88 439 PHE A C 1
ATOM 3576 O O . PHE A 1 439 ? 4.207 29.688 29.875 1 97.88 439 PHE A O 1
ATOM 3583 N N . SER A 1 440 ? 4.246 31.891 29.516 1 96.81 440 SER A N 1
ATOM 3584 C CA . SER A 1 440 ? 5.289 32.125 30.516 1 96.81 440 SER A CA 1
ATOM 3585 C C . SER A 1 440 ? 4.801 31.797 31.922 1 96.81 440 SER A C 1
ATOM 3587 O O . SER A 1 440 ? 5.598 31.469 32.781 1 96.81 440 SER A O 1
ATOM 3589 N N . SER A 1 441 ? 3.541 31.859 32.156 1 97.06 441 SER A N 1
ATOM 3590 C CA . SER A 1 441 ? 2.965 31.625 33.469 1 97.06 441 SER A CA 1
ATOM 3591 C C . SER A 1 441 ? 2.742 30.141 33.719 1 97.06 441 SER A C 1
ATOM 3593 O O . SER A 1 441 ? 2.438 29.734 34.844 1 97.06 441 SER A O 1
ATOM 3595 N N . MET A 1 442 ? 2.893 29.297 32.781 1 97.06 442 MET A N 1
ATOM 3596 C CA . MET A 1 442 ? 2.486 27.906 32.875 1 97.06 442 MET A CA 1
ATOM 3597 C C . MET A 1 442 ? 3.42 27.125 33.781 1 97.06 442 MET A C 1
ATOM 3599 O O . MET A 1 442 ? 4.641 27.266 33.719 1 97.06 442 MET A O 1
ATOM 3603 N N . LYS A 1 443 ? 2.838 26.359 34.625 1 96.69 443 LYS A N 1
ATOM 3604 C CA . LYS A 1 443 ? 3.52 25.406 35.469 1 96.69 443 LYS A CA 1
ATOM 3605 C C . LYS A 1 443 ? 2.924 24 35.344 1 96.69 443 LYS A C 1
ATOM 3607 O O . LYS A 1 443 ? 1.729 23.859 35.062 1 96.69 443 LYS A O 1
ATOM 3612 N N . PHE A 1 444 ? 3.709 23.031 35.469 1 96.69 444 PHE A N 1
ATOM 3613 C CA . PHE A 1 444 ? 3.283 21.672 35.188 1 96.69 444 PHE A CA 1
ATOM 3614 C C . PHE A 1 444 ? 3.408 20.797 36.438 1 96.69 444 PHE A C 1
ATOM 3616 O O . PHE A 1 444 ? 4.363 20.922 37.219 1 96.69 444 PHE A O 1
ATOM 3623 N N . CYS A 1 445 ? 2.377 20.016 36.656 1 96.5 445 CYS A N 1
ATOM 3624 C CA . CYS A 1 445 ? 2.355 19.016 37.719 1 96.5 445 CYS A CA 1
ATOM 3625 C C . CYS A 1 445 ? 1.937 17.656 37.156 1 96.5 445 CYS A C 1
ATOM 3627 O O . CYS A 1 445 ? 0.977 17.562 36.406 1 96.5 445 CYS A O 1
ATOM 3629 N N . ASN A 1 446 ? 2.656 16.656 37.531 1 95.12 446 ASN A N 1
ATOM 3630 C CA . ASN A 1 446 ? 2.281 15.328 37.062 1 95.12 446 ASN A CA 1
ATOM 3631 C C . ASN A 1 446 ? 0.891 14.938 37.562 1 95.12 446 ASN A C 1
ATOM 3633 O O . ASN A 1 446 ? 0.592 15.055 38.75 1 95.12 446 ASN A O 1
ATOM 3637 N N . ARG A 1 447 ? 0.103 14.414 36.688 1 90.75 447 ARG A N 1
ATOM 3638 C CA . ARG A 1 447 ? -1.296 14.141 37.031 1 90.75 447 ARG A CA 1
ATOM 3639 C C . ARG A 1 447 ? -1.422 12.961 37.969 1 90.75 447 ARG A C 1
ATOM 3641 O O . ARG A 1 447 ? -2.381 12.875 38.75 1 90.75 447 ARG A O 1
ATOM 3648 N N . TYR A 1 448 ? -0.498 12.078 37.969 1 90.5 448 TYR A N 1
ATOM 3649 C CA . TYR A 1 448 ? -0.582 10.867 38.75 1 90.5 448 TYR A CA 1
ATOM 3650 C C . TYR A 1 448 ? 0.073 11.062 40.125 1 90.5 448 TYR A C 1
ATOM 3652 O O . TYR A 1 448 ? -0.45 10.602 41.125 1 90.5 448 TYR A O 1
ATOM 3660 N N . THR A 1 449 ? 1.165 11.844 40.219 1 92.25 449 THR A N 1
ATOM 3661 C CA . THR A 1 449 ? 1.914 12.008 41.438 1 92.25 449 THR A CA 1
ATOM 3662 C C . THR A 1 449 ? 1.652 13.375 42.062 1 92.25 449 THR A C 1
ATOM 3664 O O . THR A 1 449 ? 1.97 13.609 43.219 1 92.25 449 THR A O 1
ATOM 3667 N N . ASN A 1 450 ? 1.132 14.258 41.375 1 89.06 450 ASN A N 1
ATOM 3668 C CA . ASN A 1 450 ? 0.868 15.625 41.812 1 89.06 450 ASN A CA 1
ATOM 3669 C C . ASN A 1 450 ? 2.156 16.359 42.188 1 89.06 450 ASN A C 1
ATOM 3671 O O . ASN A 1 450 ? 2.139 17.266 43.031 1 89.06 450 ASN A O 1
ATOM 3675 N N . LYS A 1 451 ? 3.25 15.93 41.625 1 94.56 451 LYS A N 1
ATOM 3676 C CA . LYS A 1 451 ? 4.539 16.594 41.812 1 94.56 451 LYS A CA 1
ATOM 3677 C C . LYS A 1 451 ? 4.844 17.547 40.688 1 94.56 451 LYS A C 1
ATOM 3679 O O . LYS A 1 451 ? 4.5 17.297 39.531 1 94.56 451 LYS A O 1
ATOM 3684 N N . PRO A 1 452 ? 5.512 18.578 41.062 1 94.75 452 PRO A N 1
ATOM 3685 C CA . PRO A 1 452 ? 5.871 19.531 40.031 1 94.75 452 PRO A CA 1
ATOM 3686 C C . PRO A 1 452 ? 6.926 19 39.062 1 94.75 452 PRO A C 1
ATOM 3688 O O . PRO A 1 452 ? 7.844 18.297 39.5 1 94.75 452 PRO A O 1
ATOM 3691 N N . VAL A 1 453 ? 6.715 19.219 37.812 1 94.88 453 VAL A N 1
ATOM 3692 C CA . VAL A 1 453 ? 7.656 18.844 36.75 1 94.88 453 VAL A CA 1
ATOM 3693 C C . VAL A 1 453 ? 8.148 20.078 36 1 94.88 453 VAL A C 1
ATOM 3695 O O . VAL A 1 453 ? 7.418 21.062 35.906 1 94.88 453 VAL A O 1
ATOM 3698 N N . PRO A 1 454 ? 9.406 19.984 35.594 1 93.12 454 PRO A N 1
ATOM 3699 C CA . PRO A 1 454 ? 9.906 21.125 34.844 1 93.12 454 PRO A CA 1
ATOM 3700 C C . PRO A 1 454 ? 9.133 21.359 33.531 1 93.12 454 PRO A C 1
ATOM 3702 O O . PRO A 1 454 ? 8.648 20.406 32.938 1 93.12 454 PRO A O 1
ATOM 3705 N N . ALA A 1 455 ? 9.125 22.656 33.188 1 92.31 455 ALA A N 1
ATOM 3706 C CA . ALA A 1 455 ? 8.43 23.016 31.953 1 92.31 455 ALA A CA 1
ATOM 3707 C C . ALA A 1 455 ? 9.109 22.391 30.75 1 92.31 455 ALA A C 1
ATOM 3709 O O . ALA A 1 455 ? 10.336 22.453 30.609 1 92.31 455 ALA A O 1
ATOM 3710 N N . PRO A 1 456 ? 8.352 21.797 29.938 1 93.88 456 PRO A N 1
ATOM 3711 C CA . PRO A 1 456 ? 8.922 21.203 28.719 1 93.88 456 PRO A CA 1
ATOM 3712 C C . PRO A 1 456 ? 9.43 22.266 27.734 1 93.88 456 PRO A C 1
ATOM 3714 O O . PRO A 1 456 ? 8.969 23.406 27.766 1 93.88 456 PRO A O 1
ATOM 3717 N N . PRO A 1 457 ? 10.352 21.906 26.859 1 94.44 457 PRO A N 1
ATOM 3718 C CA . PRO A 1 457 ? 10.875 22.859 25.875 1 94.44 457 PRO A CA 1
ATOM 3719 C C . PRO A 1 457 ? 9.805 23.391 24.938 1 94.44 457 PRO A C 1
ATOM 3721 O O . PRO A 1 457 ? 9.953 24.469 24.359 1 94.44 457 PRO A O 1
ATOM 3724 N N . THR A 1 458 ? 8.766 22.688 24.875 1 96.12 458 THR A N 1
ATOM 3725 C CA . THR A 1 458 ? 7.684 23.062 23.969 1 96.12 458 THR A CA 1
ATOM 3726 C C . THR A 1 458 ? 7.129 24.438 24.312 1 96.12 458 THR A C 1
ATOM 3728 O O . THR A 1 458 ? 6.773 25.203 23.406 1 96.12 458 THR A O 1
ATOM 3731 N N . ILE A 1 459 ? 7.062 24.828 25.547 1 96.94 459 ILE A N 1
ATOM 3732 C CA . ILE A 1 459 ? 6.5 26.109 25.984 1 96.94 459 ILE A CA 1
ATOM 3733 C C . ILE A 1 459 ? 7.422 27.25 25.547 1 96.94 459 ILE A C 1
ATOM 3735 O O . ILE A 1 459 ? 6.965 28.234 24.969 1 96.94 459 ILE A O 1
ATOM 3739 N N . ASN A 1 460 ? 8.664 27.047 25.828 1 96.44 460 ASN A N 1
ATOM 3740 C CA . ASN A 1 460 ? 9.633 28.047 25.406 1 96.44 460 ASN A CA 1
ATOM 3741 C C . ASN A 1 460 ? 9.656 28.203 23.891 1 96.44 460 ASN A C 1
ATOM 3743 O O . ASN A 1 460 ? 9.836 29.312 23.375 1 96.44 460 ASN A O 1
ATOM 3747 N N . ASN A 1 461 ? 9.555 27.156 23.266 1 97.38 461 ASN A N 1
ATOM 3748 C CA . ASN A 1 461 ? 9.602 27.188 21.797 1 97.38 461 ASN A CA 1
ATOM 3749 C C . ASN A 1 461 ? 8.352 27.844 21.219 1 97.38 461 ASN A C 1
ATOM 3751 O O . ASN A 1 461 ? 8.422 28.469 20.156 1 97.38 461 ASN A O 1
ATOM 3755 N N . TRP A 1 462 ? 7.215 27.719 21.875 1 97.94 462 TRP A N 1
ATOM 3756 C CA . TRP A 1 462 ? 6.031 28.484 21.484 1 97.94 462 TRP A CA 1
ATOM 3757 C C . TRP A 1 462 ? 6.277 29.984 21.641 1 97.94 462 TRP A C 1
ATOM 3759 O O . TRP A 1 462 ? 5.926 30.766 20.766 1 97.94 462 TRP A O 1
ATOM 3769 N N . ILE A 1 463 ? 6.852 30.344 22.719 1 98 463 ILE A N 1
ATOM 3770 C CA . ILE A 1 463 ? 7.145 31.75 23 1 98 463 ILE A CA 1
ATOM 3771 C C . ILE A 1 463 ? 8.094 32.312 21.938 1 98 463 ILE A C 1
ATOM 3773 O O . ILE A 1 463 ? 7.84 33.375 21.375 1 98 463 ILE A O 1
ATOM 3777 N N . LEU A 1 464 ? 9.109 31.516 21.656 1 97 464 LEU A N 1
ATOM 3778 C CA . LEU A 1 464 ? 10.086 31.922 20.656 1 97 464 LEU A CA 1
ATOM 3779 C C . LEU A 1 464 ? 9.438 32.062 19.281 1 97 464 LEU A C 1
ATOM 3781 O O . LEU A 1 464 ? 9.773 32.938 18.516 1 97 464 LEU A O 1
ATOM 3785 N N . ALA A 1 465 ? 8.594 31.125 18.969 1 97.56 465 ALA A N 1
ATOM 3786 C CA . ALA A 1 465 ? 7.914 31.156 17.688 1 97.56 465 ALA A CA 1
ATOM 3787 C C . ALA A 1 465 ? 7.051 32.406 17.531 1 97.56 465 ALA A C 1
ATOM 3789 O O . ALA A 1 465 ? 7.078 33.062 16.5 1 97.56 465 ALA A O 1
ATOM 3790 N N . LEU A 1 466 ? 6.305 32.781 18.562 1 97.94 466 LEU A N 1
ATOM 3791 C CA . LEU A 1 466 ? 5.434 33.969 18.516 1 97.94 466 LEU A CA 1
ATOM 3792 C C . LEU A 1 466 ? 6.25 35.25 18.453 1 97.94 466 LEU A C 1
ATOM 3794 O O . LEU A 1 466 ? 5.926 36.156 17.688 1 97.94 466 LEU A O 1
ATOM 3798 N N . LYS A 1 467 ? 7.281 35.312 19.234 1 97.75 467 LYS A N 1
ATOM 3799 C CA . LYS A 1 467 ? 8.172 36.438 19.172 1 97.75 467 LYS A CA 1
ATOM 3800 C C . LYS A 1 467 ? 8.812 36.594 17.797 1 97.75 467 LYS A C 1
ATOM 3802 O O . LYS A 1 467 ? 8.945 37.688 17.266 1 97.75 467 LYS A O 1
ATOM 3807 N N . GLY A 1 468 ? 9.227 35.438 17.328 1 97.44 468 GLY A N 1
ATOM 3808 C CA . GLY A 1 468 ? 9.828 35.406 16 1 97.44 468 GLY A CA 1
ATOM 3809 C C . GLY A 1 468 ? 8.891 35.875 14.914 1 97.44 468 GLY A C 1
ATOM 3810 O O . GLY A 1 468 ? 9.281 36.656 14.039 1 97.44 468 GLY A O 1
ATOM 3811 N N . LEU A 1 469 ? 7.676 35.438 14.953 1 97.06 469 LEU A N 1
ATOM 3812 C CA . LEU A 1 469 ? 6.695 35.844 13.945 1 97.06 469 LEU A CA 1
ATOM 3813 C C . LEU A 1 469 ? 6.398 37.344 14.023 1 97.06 469 LEU A C 1
ATOM 3815 O O . LEU A 1 469 ? 6.262 38 13 1 97.06 469 LEU A O 1
ATOM 3819 N N . ARG A 1 470 ? 6.273 37.812 15.234 1 95.88 470 ARG A N 1
ATOM 3820 C CA . ARG A 1 470 ? 6.082 39.219 15.43 1 95.88 470 ARG A CA 1
ATOM 3821 C C . ARG A 1 470 ? 7.254 40.031 14.859 1 95.88 470 ARG A C 1
ATOM 3823 O O . ARG A 1 470 ? 7.055 41.031 14.172 1 95.88 470 ARG A O 1
ATOM 3830 N N . TYR A 1 471 ? 8.406 39.531 15.133 1 96.62 471 TYR A N 1
ATOM 3831 C CA . TYR A 1 471 ? 9.633 40.156 14.664 1 96.62 471 TYR A CA 1
ATOM 3832 C C . TYR A 1 471 ? 9.703 40.156 13.141 1 96.62 471 TYR A C 1
ATOM 3834 O O . TYR A 1 471 ? 10.016 41.188 12.531 1 96.62 471 TYR A O 1
ATOM 3842 N N . ILE A 1 472 ? 9.398 39.125 12.547 1 96.5 472 ILE A N 1
ATOM 3843 C CA . ILE A 1 472 ? 9.438 38.969 11.102 1 96.5 472 ILE A CA 1
ATOM 3844 C C . ILE A 1 472 ? 8.414 39.875 10.445 1 96.5 472 ILE A C 1
ATOM 3846 O O . ILE A 1 472 ? 8.703 40.531 9.445 1 96.5 472 ILE A O 1
ATOM 3850 N N . TRP A 1 473 ? 7.234 39.938 11.023 1 95.69 473 TRP A N 1
ATOM 3851 C CA . TRP A 1 473 ? 6.191 40.812 10.469 1 95.69 473 TRP A CA 1
ATOM 3852 C C . TRP A 1 473 ? 6.621 42.25 10.492 1 95.69 473 TRP A C 1
ATOM 3854 O O . TRP A 1 473 ? 6.445 42.969 9.508 1 95.69 473 TRP A O 1
ATOM 3864 N N . ASN A 1 474 ? 7.18 42.688 11.586 1 94.69 474 ASN A N 1
ATOM 3865 C CA . ASN A 1 474 ? 7.633 44.062 11.703 1 94.69 474 ASN A CA 1
ATOM 3866 C C . ASN A 1 474 ? 8.672 44.406 10.641 1 94.69 474 ASN A C 1
ATOM 3868 O O . ASN A 1 474 ? 8.625 45.469 10.047 1 94.69 474 ASN A O 1
ATOM 3872 N N . LYS A 1 475 ? 9.531 43.469 10.383 1 94.44 475 LYS A N 1
ATOM 3873 C CA . LYS A 1 475 ? 10.57 43.688 9.383 1 94.44 475 LYS A CA 1
ATOM 3874 C C . LYS A 1 475 ? 9.984 43.719 7.977 1 94.44 475 LYS A C 1
ATOM 3876 O O . LYS A 1 475 ? 10.359 44.562 7.156 1 94.44 475 LYS A O 1
ATOM 3881 N N . LEU A 1 476 ? 9.117 42.812 7.715 1 94.94 476 LEU A N 1
ATOM 3882 C CA . LEU A 1 476 ? 8.539 42.719 6.379 1 94.94 476 LEU A CA 1
ATOM 3883 C C . LEU A 1 476 ? 7.605 43.875 6.094 1 94.94 476 LEU A C 1
ATOM 3885 O O . LEU A 1 476 ? 7.5 44.344 4.949 1 94.94 476 LEU A O 1
ATOM 3889 N N . GLU A 1 477 ? 6.945 44.344 7.09 1 94 477 GLU A N 1
ATOM 3890 C CA . GLU A 1 477 ? 6.086 45.5 6.941 1 94 477 GLU A CA 1
ATOM 3891 C C . GLU A 1 477 ? 6.895 46.719 6.527 1 94 477 GLU A C 1
ATOM 3893 O O . GLU A 1 477 ? 6.445 47.531 5.695 1 94 477 GLU A O 1
ATOM 3898 N N . GLN A 1 478 ? 8.039 46.844 7.078 1 93.12 478 GLN A N 1
ATOM 3899 C CA . GLN A 1 478 ? 8.922 47.938 6.77 1 93.12 478 GLN A CA 1
ATOM 3900 C C . GLN A 1 478 ? 9.398 47.906 5.324 1 93.12 478 GLN A C 1
ATOM 3902 O O . GLN A 1 478 ? 9.641 48.938 4.699 1 93.12 478 GLN A O 1
ATOM 3907 N N . VAL A 1 479 ? 9.539 46.75 4.836 1 92.31 479 VAL A N 1
ATOM 3908 C CA . VAL A 1 479 ? 10.008 46.562 3.465 1 92.31 479 VAL A CA 1
ATOM 3909 C C . VAL A 1 479 ? 8.852 46.781 2.49 1 92.31 479 VAL A C 1
ATOM 3911 O O . VAL A 1 479 ? 9.078 47.031 1.307 1 92.31 479 VAL A O 1
ATOM 3914 N N . GLY A 1 480 ? 7.59 46.656 2.947 1 89.81 480 GLY A N 1
ATOM 3915 C CA . GLY A 1 480 ? 6.484 47 2.066 1 89.81 480 GLY A CA 1
ATOM 3916 C C . GLY A 1 480 ? 5.418 45.938 1.993 1 89.81 480 GLY A C 1
ATOM 3917 O O . GLY A 1 480 ? 4.465 46.031 1.216 1 89.81 480 GLY A O 1
ATOM 3918 N N . PHE A 1 481 ? 5.527 44.906 2.809 1 92.38 481 PHE A N 1
ATOM 3919 C CA . PHE A 1 481 ? 4.508 43.875 2.805 1 92.38 481 PHE A CA 1
ATOM 3920 C C . PHE A 1 481 ? 3.205 44.375 3.4 1 92.38 481 PHE A C 1
ATOM 3922 O O . PHE A 1 481 ? 3.207 45.031 4.449 1 92.38 481 PHE A O 1
ATOM 3929 N N . LYS A 1 482 ? 2.121 44.062 2.736 1 89.38 482 LYS A N 1
ATOM 3930 C CA . LYS A 1 482 ? 0.816 44.5 3.232 1 89.38 482 LYS A CA 1
ATOM 3931 C C . LYS A 1 482 ? 0.205 43.438 4.148 1 89.38 482 LYS A C 1
ATOM 3933 O O . LYS A 1 482 ? -0.584 43.781 5.039 1 89.38 482 LYS A O 1
ATOM 3938 N N . PHE A 1 483 ? 0.5 42.281 3.855 1 91.38 483 PHE A N 1
ATOM 3939 C CA . PHE A 1 483 ? 0.019 41.156 4.66 1 91.38 483 PHE A CA 1
ATOM 3940 C C . PHE A 1 483 ? 0.952 39.969 4.535 1 91.38 483 PHE A C 1
ATOM 3942 O O . PHE A 1 483 ? 1.811 39.938 3.65 1 91.38 483 PHE A O 1
ATOM 3949 N N . LEU A 1 484 ? 0.835 39.094 5.469 1 92.06 484 LEU A N 1
ATOM 3950 C CA . LEU A 1 484 ? 1.657 37.875 5.469 1 92.06 484 LEU A CA 1
ATOM 3951 C C . LEU A 1 484 ? 0.835 36.656 5.879 1 92.06 484 LEU A C 1
ATOM 3953 O O . LEU A 1 484 ? 0.188 36.656 6.926 1 92.06 484 LEU A O 1
ATOM 3957 N N . SER A 1 485 ? 0.794 35.688 4.984 1 90.31 485 SER A N 1
ATOM 3958 C CA . SER A 1 485 ? 0.167 34.406 5.332 1 90.31 485 SER A CA 1
ATOM 3959 C C . SER A 1 485 ? 1.069 33.562 6.234 1 90.31 485 SER A C 1
ATOM 3961 O O . SER A 1 485 ? 2.088 33.031 5.785 1 90.31 485 SER A O 1
ATOM 3963 N N . LEU A 1 486 ? 0.668 33.312 7.375 1 91.88 486 LEU A N 1
ATOM 3964 C CA . LEU A 1 486 ? 1.519 32.656 8.367 1 91.88 486 LEU A CA 1
ATOM 3965 C C . LEU A 1 486 ? 1.608 31.172 8.117 1 91.88 486 LEU A C 1
ATOM 3967 O O . LEU A 1 486 ? 2.523 30.5 8.609 1 91.88 486 LEU A O 1
ATOM 3971 N N . ARG A 1 487 ? 0.679 30.609 7.344 1 88 487 ARG A N 1
ATOM 3972 C CA . ARG A 1 487 ? 0.734 29.203 6.969 1 88 487 ARG A CA 1
ATOM 3973 C C . ARG A 1 487 ? 1.948 28.906 6.09 1 88 487 ARG A C 1
ATOM 3975 O O . ARG A 1 487 ? 2.381 27.766 5.973 1 88 487 ARG A O 1
ATOM 3982 N N . ASN A 1 488 ? 2.441 29.953 5.539 1 88.5 488 ASN A N 1
ATOM 3983 C CA . ASN A 1 488 ? 3.604 29.797 4.672 1 88.5 488 ASN A CA 1
ATOM 3984 C C . ASN A 1 488 ? 4.887 29.625 5.48 1 88.5 488 ASN A C 1
ATOM 3986 O O . ASN A 1 488 ? 5.941 29.312 4.926 1 88.5 488 ASN A O 1
ATOM 3990 N N . ILE A 1 489 ? 4.738 29.812 6.789 1 92.88 489 ILE A N 1
ATOM 3991 C CA . ILE A 1 489 ? 5.906 29.688 7.648 1 92.88 489 ILE A CA 1
ATOM 3992 C C . ILE A 1 489 ? 5.785 28.422 8.492 1 92.88 489 ILE A C 1
ATOM 3994 O O . ILE A 1 489 ? 5.742 28.5 9.727 1 92.88 489 ILE A O 1
ATOM 3998 N N . ASN A 1 490 ? 5.594 27.359 7.906 1 91.56 490 ASN A N 1
ATOM 3999 C CA . ASN A 1 490 ? 5.57 26.062 8.578 1 91.56 490 ASN A CA 1
ATOM 4000 C C . ASN A 1 490 ? 6.16 24.953 7.699 1 91.56 490 ASN A C 1
ATOM 4002 O O . ASN A 1 490 ? 6.621 25.234 6.586 1 91.56 490 ASN A O 1
ATOM 4006 N N . GLN A 1 491 ? 6.18 23.719 8.109 1 92.62 491 GLN A N 1
ATOM 4007 C CA . GLN A 1 491 ? 6.859 22.625 7.414 1 92.62 491 GLN A CA 1
ATOM 4008 C C . GLN A 1 491 ? 5.883 21.812 6.566 1 92.62 491 GLN A C 1
ATOM 4010 O O . GLN A 1 491 ? 6.23 20.75 6.051 1 92.62 491 GLN A O 1
ATOM 4015 N N . ASP A 1 492 ? 4.711 22.234 6.324 1 87.25 492 ASP A N 1
ATOM 4016 C CA . ASP A 1 492 ? 3.682 21.484 5.609 1 87.25 492 ASP A CA 1
ATOM 4017 C C . ASP A 1 492 ? 4.152 21.109 4.207 1 87.25 492 ASP A C 1
ATOM 4019 O O . ASP A 1 492 ? 3.922 19.984 3.752 1 87.25 492 ASP A O 1
ATOM 4023 N N . PRO A 1 493 ? 4.816 22.094 3.518 1 85.94 493 PRO A N 1
ATOM 4024 C CA . PRO A 1 493 ? 5.289 21.719 2.184 1 85.94 493 PRO A CA 1
ATOM 4025 C C . PRO A 1 493 ? 6.254 20.531 2.211 1 85.94 493 PRO A C 1
ATOM 4027 O O . PRO A 1 493 ? 6.207 19.672 1.326 1 85.94 493 PRO A O 1
ATOM 4030 N N . LEU A 1 494 ? 7.094 20.531 3.164 1 90.81 494 LEU A N 1
ATOM 4031 C CA . LEU A 1 494 ? 8.055 19.438 3.295 1 90.81 494 LEU A CA 1
ATOM 4032 C C . LEU A 1 494 ? 7.344 18.141 3.648 1 90.81 494 LEU A C 1
ATOM 4034 O O . LEU A 1 494 ? 7.699 17.078 3.137 1 90.81 494 LEU A O 1
ATOM 4038 N N . GLU A 1 495 ? 6.414 18.219 4.496 1 88.94 495 GLU A N 1
ATOM 4039 C CA . GLU A 1 495 ? 5.625 17.047 4.855 1 88.94 495 GLU A CA 1
ATOM 4040 C C . GLU A 1 495 ? 4.852 16.516 3.656 1 88.94 495 GLU A C 1
ATOM 4042 O O . GLU A 1 495 ? 4.684 15.297 3.51 1 88.94 495 GLU A O 1
ATOM 4047 N N . ASN A 1 496 ? 4.371 17.375 2.902 1 83.5 496 ASN A N 1
ATOM 4048 C CA . ASN A 1 496 ? 3.688 16.969 1.679 1 83.5 496 ASN A CA 1
ATOM 4049 C C . ASN A 1 496 ? 4.633 16.25 0.717 1 83.5 496 ASN A C 1
ATOM 4051 O O . ASN A 1 496 ? 4.25 15.281 0.071 1 83.5 496 ASN A O 1
ATOM 4055 N N . LEU A 1 497 ? 5.809 16.812 0.605 1 86 497 LEU A N 1
ATOM 4056 C CA . LEU A 1 497 ? 6.812 16.156 -0.231 1 86 497 LEU A CA 1
ATOM 4057 C C . LEU A 1 497 ? 7.098 14.742 0.257 1 86 497 LEU A C 1
ATOM 4059 O O . LEU A 1 497 ? 7.145 13.805 -0.542 1 86 497 LEU A O 1
ATOM 4063 N N . PHE A 1 498 ? 7.316 14.656 1.551 1 88.94 498 PHE A N 1
ATOM 4064 C CA . PHE A 1 498 ? 7.57 13.344 2.127 1 88.94 498 PHE A CA 1
ATOM 4065 C C . PHE A 1 498 ? 6.387 12.406 1.886 1 88.94 498 PHE A C 1
ATOM 4067 O O . PHE A 1 498 ? 6.57 11.219 1.618 1 88.94 498 PHE A O 1
ATOM 4074 N N . GLY A 1 499 ? 5.172 12.977 2.033 1 82.31 499 GLY A N 1
ATOM 4075 C CA . GLY A 1 499 ? 3.986 12.188 1.738 1 82.31 499 GLY A CA 1
ATOM 4076 C C . GLY A 1 499 ? 3.951 11.672 0.312 1 82.31 499 GLY A C 1
ATOM 4077 O O . GLY A 1 499 ? 3.572 10.523 0.07 1 82.31 499 GLY A O 1
ATOM 4078 N N . CYS A 1 500 ? 4.379 12.453 -0.588 1 75.81 500 CYS A N 1
ATOM 4079 C CA . CYS A 1 500 ? 4.426 12.07 -1.995 1 75.81 500 CYS A CA 1
ATOM 4080 C C . CYS A 1 500 ? 5.457 10.977 -2.23 1 75.81 500 CYS A C 1
ATOM 4082 O O . CYS A 1 500 ? 5.207 10.031 -2.984 1 75.81 500 CYS A O 1
ATOM 4084 N N . ILE A 1 501 ? 6.52 11.133 -1.619 1 83.5 501 ILE A N 1
ATOM 4085 C CA . ILE A 1 501 ? 7.602 10.172 -1.789 1 83.5 501 ILE A CA 1
ATOM 4086 C C . ILE A 1 501 ? 7.191 8.82 -1.193 1 83.5 501 ILE A C 1
ATOM 4088 O O . ILE A 1 501 ? 7.41 7.773 -1.806 1 83.5 501 ILE A O 1
ATOM 4092 N N . ARG A 1 502 ? 6.559 8.867 -0.078 1 81.81 502 ARG A N 1
ATOM 4093 C CA . ARG A 1 502 ? 6.121 7.645 0.585 1 81.81 502 ARG A CA 1
ATOM 4094 C C . ARG A 1 502 ? 5.008 6.961 -0.201 1 81.81 502 ARG A C 1
ATOM 4096 O O . ARG A 1 502 ? 4.891 5.734 -0.181 1 81.81 502 ARG A O 1
ATOM 4103 N N . ALA A 1 503 ? 4.223 7.699 -0.8 1 70.56 503 ALA A N 1
ATOM 4104 C CA . ALA A 1 503 ? 3.061 7.184 -1.519 1 70.56 503 ALA A CA 1
ATOM 4105 C C . ALA A 1 503 ? 3.486 6.387 -2.75 1 70.56 503 ALA A C 1
ATOM 4107 O O . ALA A 1 503 ? 2.701 5.609 -3.295 1 70.56 503 ALA A O 1
ATOM 4108 N N . HIS A 1 504 ? 4.652 6.629 -3.123 1 67.44 504 HIS A N 1
ATOM 4109 C CA . HIS A 1 504 ? 5.129 5.902 -4.297 1 67.44 504 HIS A CA 1
ATOM 4110 C C . HIS A 1 504 ? 5.242 4.41 -4.012 1 67.44 504 HIS A C 1
ATOM 4112 O O . HIS A 1 504 ? 5.059 3.584 -4.91 1 67.44 504 HIS A O 1
ATOM 4118 N N . GLY A 1 505 ? 5.473 4.219 -2.812 1 61.28 505 GLY A N 1
ATOM 4119 C CA . GLY A 1 505 ? 5.559 2.811 -2.457 1 61.28 505 GLY A CA 1
ATOM 4120 C C . GLY A 1 505 ? 4.207 2.184 -2.174 1 61.28 505 GLY A C 1
ATOM 4121 O O . GLY A 1 505 ? 3.283 2.861 -1.718 1 61.28 505 GLY A O 1
ATOM 4122 N N . PHE A 1 506 ? 3.768 1.306 -2.914 1 56.31 506 PHE A N 1
ATOM 4123 C CA . PHE A 1 506 ? 2.494 0.626 -2.709 1 56.31 506 PHE A CA 1
ATOM 4124 C C . PHE A 1 506 ? 2.375 0.117 -1.278 1 56.31 506 PHE A C 1
ATOM 4126 O O . PHE A 1 506 ? 1.554 0.612 -0.504 1 56.31 506 PHE A O 1
ATOM 4133 N N . ARG A 1 507 ? 3.281 -0.619 -0.904 1 60.06 507 ARG A N 1
ATOM 4134 C CA . ARG A 1 507 ? 3.188 -1.254 0.407 1 60.06 507 ARG A CA 1
ATOM 4135 C C . ARG A 1 507 ? 4.289 -0.756 1.336 1 60.06 507 ARG A C 1
ATOM 4137 O O . ARG A 1 507 ? 4.094 -0.672 2.551 1 60.06 507 ARG A O 1
ATOM 4144 N N . ASP A 1 508 ? 5.352 -0.495 0.731 1 60.59 508 ASP A N 1
ATOM 4145 C CA . ASP A 1 508 ? 6.492 -0.068 1.537 1 60.59 508 ASP A CA 1
ATOM 4146 C C . ASP A 1 508 ? 6.512 1.45 1.697 1 60.59 508 ASP A C 1
ATOM 4148 O O . ASP A 1 508 ? 6.734 2.18 0.729 1 60.59 508 ASP A O 1
ATOM 4152 N N . VAL A 1 509 ? 6.262 1.831 2.912 1 70.62 509 VAL A N 1
ATOM 4153 C CA . VAL A 1 509 ? 6.109 3.258 3.18 1 70.62 509 VAL A CA 1
ATOM 4154 C C . VAL A 1 509 ? 7.484 3.912 3.283 1 70.62 509 VAL A C 1
ATOM 4156 O O . VAL A 1 509 ? 7.609 5.133 3.156 1 70.62 509 VAL A O 1
ATOM 4159 N N . ASN A 1 510 ? 8.555 3.105 3.465 1 81.31 510 ASN A N 1
ATOM 4160 C CA . ASN A 1 510 ? 9.883 3.703 3.535 1 81.31 510 ASN A CA 1
ATOM 4161 C C . ASN A 1 510 ? 10.719 3.361 2.303 1 81.31 510 ASN A C 1
ATOM 4163 O O . ASN A 1 510 ? 11.133 2.215 2.127 1 81.31 510 ASN A O 1
ATOM 4167 N N . PRO A 1 511 ? 10.953 4.324 1.503 1 88.81 511 PRO A N 1
ATOM 4168 C CA . PRO A 1 511 ? 11.773 4.09 0.31 1 88.81 511 PRO A CA 1
ATOM 4169 C C . PRO A 1 511 ? 13.242 3.842 0.643 1 88.81 511 PRO A C 1
ATOM 4171 O O . PRO A 1 511 ? 13.695 4.168 1.744 1 88.81 511 PRO A O 1
ATOM 4174 N N . THR A 1 512 ? 13.938 3.232 -0.232 1 93.19 512 THR A N 1
ATOM 4175 C CA . THR A 1 512 ? 15.391 3.119 -0.12 1 93.19 512 THR A CA 1
ATOM 4176 C C . THR A 1 512 ? 16.062 4.422 -0.526 1 93.19 512 THR A C 1
ATOM 4178 O O . THR A 1 512 ? 15.422 5.32 -1.071 1 93.19 512 THR A O 1
ATOM 4181 N N . CYS A 1 513 ? 17.312 4.52 -0.239 1 94.31 513 CYS A N 1
ATOM 4182 C CA . CYS A 1 513 ? 18.047 5.715 -0.626 1 94.31 513 CYS A CA 1
ATOM 4183 C C . CYS A 1 513 ? 18 5.926 -2.135 1 94.31 513 CYS A C 1
ATOM 4185 O O . CYS A 1 513 ? 17.766 7.039 -2.604 1 94.31 513 CYS A O 1
ATOM 4187 N N . SER A 1 514 ? 18.203 4.855 -2.852 1 90.81 514 SER A N 1
ATOM 4188 C CA . SER A 1 514 ? 18.188 4.945 -4.309 1 90.81 514 SER A CA 1
ATOM 4189 C C . SER A 1 514 ? 16.812 5.383 -4.824 1 90.81 514 SER A C 1
ATOM 4191 O O . SER A 1 514 ? 16.719 6.23 -5.715 1 90.81 514 SER A O 1
ATOM 4193 N N . ASN A 1 515 ? 15.789 4.785 -4.273 1 87.31 515 ASN A N 1
ATOM 4194 C CA . ASN A 1 515 ? 14.43 5.164 -4.652 1 87.31 515 ASN A CA 1
ATOM 4195 C C . ASN A 1 515 ? 14.133 6.617 -4.293 1 87.31 515 ASN A C 1
ATOM 4197 O O . ASN A 1 515 ? 13.438 7.312 -5.035 1 87.31 515 ASN A O 1
ATOM 4201 N N . PHE A 1 516 ? 14.586 7.027 -3.139 1 92.31 516 PHE A N 1
ATOM 4202 C CA . PHE A 1 516 ? 14.383 8.406 -2.715 1 92.31 516 PHE A CA 1
ATOM 4203 C C . PHE A 1 516 ? 14.969 9.375 -3.734 1 92.31 516 PHE A C 1
ATOM 4205 O O . PHE A 1 516 ? 14.328 10.367 -4.094 1 92.31 516 PHE A O 1
ATOM 4212 N N . VAL A 1 517 ? 16.172 9.055 -4.156 1 90 517 VAL A N 1
ATOM 4213 C CA . VAL A 1 517 ? 16.859 9.938 -5.094 1 90 517 VAL A CA 1
ATOM 4214 C C . VAL A 1 517 ? 16.016 10.094 -6.363 1 90 517 VAL A C 1
ATOM 4216 O O . VAL A 1 517 ? 15.828 11.211 -6.859 1 90 517 VAL A O 1
ATOM 4219 N N . TYR A 1 518 ? 15.578 9.039 -6.816 1 81.81 518 TYR A N 1
ATOM 4220 C CA . TYR A 1 518 ? 14.781 9.055 -8.039 1 81.81 518 TYR A CA 1
ATOM 4221 C C . TYR A 1 518 ? 13.5 9.859 -7.836 1 81.81 518 TYR A C 1
ATOM 4223 O O . TYR A 1 518 ? 13.102 10.641 -8.703 1 81.81 518 TYR A O 1
ATOM 4231 N N . LEU A 1 519 ? 12.883 9.641 -6.73 1 82.81 519 LEU A N 1
ATOM 4232 C CA . LEU A 1 519 ? 11.625 10.32 -6.438 1 82.81 519 LEU A CA 1
ATOM 4233 C C . LEU A 1 519 ? 11.852 11.805 -6.176 1 82.81 519 LEU A C 1
ATOM 4235 O O . LEU A 1 519 ? 11.023 12.641 -6.539 1 82.81 519 LEU A O 1
ATOM 4239 N N . PHE A 1 520 ? 12.914 12.078 -5.473 1 86.62 520 PHE A N 1
ATOM 4240 C CA . PHE A 1 520 ? 13.281 13.461 -5.203 1 86.62 520 PHE A CA 1
ATOM 4241 C C . PHE A 1 520 ? 13.523 14.219 -6.504 1 86.62 520 PHE A C 1
ATOM 4243 O O . PHE A 1 520 ? 13.023 15.336 -6.676 1 86.62 520 PHE A O 1
ATOM 4250 N N . LYS A 1 521 ? 14.203 13.57 -7.43 1 81.69 521 LYS A N 1
ATOM 4251 C CA . LYS A 1 521 ? 14.477 14.164 -8.734 1 81.69 521 LYS A CA 1
ATOM 4252 C C . LYS A 1 521 ? 13.18 14.438 -9.492 1 81.69 521 LYS A C 1
ATOM 4254 O O . LYS A 1 521 ? 13.016 15.508 -10.086 1 81.69 521 LYS A O 1
ATOM 4259 N N . THR A 1 522 ? 12.375 13.492 -9.438 1 76.12 522 THR A N 1
ATOM 4260 C CA . THR A 1 522 ? 11.102 13.625 -10.133 1 76.12 522 THR A CA 1
ATOM 4261 C C . THR A 1 522 ? 10.281 14.773 -9.539 1 76.12 522 THR A C 1
ATOM 4263 O O . THR A 1 522 ? 9.609 15.5 -10.273 1 76.12 522 THR A O 1
ATOM 4266 N N . SER A 1 523 ? 10.297 14.875 -8.25 1 76.62 523 SER A N 1
ATOM 4267 C CA . SER A 1 523 ? 9.555 15.938 -7.578 1 76.62 523 SER A CA 1
ATOM 4268 C C . SER A 1 523 ? 10.102 17.312 -7.945 1 76.62 523 SER A C 1
ATOM 4270 O O . SER A 1 523 ? 9.344 18.281 -8.047 1 76.62 523 SER A O 1
ATOM 4272 N N . VAL A 1 524 ? 11.344 17.359 -8.07 1 75.56 524 VAL A N 1
ATOM 4273 C CA . VAL A 1 524 ? 11.984 18.625 -8.43 1 75.56 524 VAL A CA 1
ATOM 4274 C C . VAL A 1 524 ? 11.641 18.984 -9.867 1 75.56 524 VAL A C 1
ATOM 4276 O O . VAL A 1 524 ? 11.406 20.156 -10.18 1 75.56 524 VAL A O 1
ATOM 4279 N N . LEU A 1 525 ? 11.586 17.891 -10.672 1 68.38 525 LEU A N 1
ATOM 4280 C CA . LEU A 1 525 ? 11.328 18.125 -12.094 1 68.38 525 LEU A CA 1
ATOM 4281 C C . LEU A 1 525 ? 9.859 18.469 -12.328 1 68.38 525 LEU A C 1
ATOM 4283 O O . LEU A 1 525 ? 9.539 19.266 -13.211 1 68.38 525 LEU A O 1
ATOM 4287 N N . ASN A 1 526 ? 8.992 17.531 -11.781 1 61.44 526 ASN A N 1
ATOM 4288 C CA . ASN A 1 526 ? 7.57 17.703 -12.039 1 61.44 526 ASN A CA 1
ATOM 4289 C C . ASN A 1 526 ? 6.984 18.844 -11.227 1 61.44 526 ASN A C 1
ATOM 4291 O O . ASN A 1 526 ? 5.809 19.188 -11.375 1 61.44 526 ASN A O 1
ATOM 4295 N N . ASN A 1 527 ? 7.469 19.812 -11.242 1 53.94 527 ASN A N 1
ATOM 4296 C CA . ASN A 1 527 ? 6.945 20.938 -10.469 1 53.94 527 ASN A CA 1
ATOM 4297 C C . ASN A 1 527 ? 5.82 20.5 -9.539 1 53.94 527 ASN A C 1
ATOM 4299 O O . ASN A 1 527 ? 4.848 19.875 -9.984 1 53.94 527 ASN A O 1
ATOM 4303 N N . ALA A 1 528 ? 5.723 20.484 -8.211 1 46.97 528 ALA A N 1
ATOM 4304 C CA . ALA A 1 528 ? 4.879 20.344 -7.023 1 46.97 528 ALA A CA 1
ATOM 4305 C C . ALA A 1 528 ? 3.541 19.688 -7.371 1 46.97 528 ALA A C 1
ATOM 4307 O O . ALA A 1 528 ? 2.59 19.766 -6.59 1 46.97 528 ALA A O 1
ATOM 4308 N N . MET A 1 529 ? 3.375 19.031 -8.516 1 44.5 529 MET A N 1
ATOM 4309 C CA . MET A 1 529 ? 2.025 18.578 -8.836 1 44.5 529 MET A CA 1
ATOM 4310 C C . MET A 1 529 ? 1.588 17.469 -7.891 1 44.5 529 MET A C 1
ATOM 4312 O O . MET A 1 529 ? 1.818 16.281 -8.164 1 44.5 529 MET A O 1
ATOM 4316 N N . ASN A 1 530 ? 1.876 17.641 -6.758 1 48.69 530 ASN A N 1
ATOM 4317 C CA . ASN A 1 530 ? 1.554 16.609 -5.777 1 48.69 530 ASN A CA 1
ATOM 4318 C C . ASN A 1 530 ? 0.049 16.516 -5.551 1 48.69 530 ASN A C 1
ATOM 4320 O O . ASN A 1 530 ? -0.609 17.5 -5.238 1 48.69 530 ASN A O 1
ATOM 4324 N N . ALA A 1 531 ? -0.592 15.57 -5.992 1 46.41 531 ALA A N 1
ATOM 4325 C CA . ALA A 1 531 ? -1.963 15.25 -5.602 1 46.41 531 ALA A CA 1
ATOM 4326 C C . ALA A 1 531 ? -2.066 15.016 -4.098 1 46.41 531 ALA A C 1
ATOM 4328 O O . ALA A 1 531 ? -1.322 14.211 -3.535 1 46.41 531 ALA A O 1
ATOM 4329 N N . HIS A 1 532 ? -2.467 15.93 -3.404 1 42.72 532 HIS A N 1
ATOM 4330 C CA . HIS A 1 532 ? -2.695 15.844 -1.967 1 42.72 532 HIS A CA 1
ATOM 4331 C C . HIS A 1 532 ? -3.686 14.734 -1.629 1 42.72 532 HIS A C 1
ATOM 4333 O O . HIS A 1 532 ? -4.719 14.602 -2.285 1 42.72 532 HIS A O 1
ATOM 4339 N N . SER A 1 533 ? -3.312 13.758 -0.828 1 43.84 533 SER A N 1
ATOM 4340 C CA . SER A 1 533 ? -4.223 12.734 -0.326 1 43.84 533 SER A CA 1
ATOM 4341 C C . SER A 1 533 ? -5.176 13.312 0.72 1 43.84 533 SER A C 1
ATOM 4343 O O . SER A 1 533 ? -4.797 14.195 1.493 1 43.84 533 SER A O 1
ATOM 4345 N N . LYS A 1 534 ? -6.418 13.062 0.796 1 42.38 534 LYS A N 1
ATOM 4346 C CA . LYS A 1 534 ? -7.445 13.531 1.719 1 42.38 534 LYS A CA 1
ATOM 4347 C C . LYS A 1 534 ? -7.039 13.281 3.168 1 42.38 534 LYS A C 1
ATOM 4349 O O . LYS A 1 534 ? -7.383 14.062 4.059 1 42.38 534 LYS A O 1
ATOM 4354 N N . PHE A 1 535 ? -6.301 12.266 3.402 1 36.56 535 PHE A N 1
ATOM 4355 C CA . PHE A 1 535 ? -6.016 11.922 4.789 1 36.56 535 PHE A CA 1
ATOM 4356 C C . PHE A 1 535 ? -4.594 12.32 5.164 1 36.56 535 PHE A C 1
ATOM 4358 O O . PHE A 1 535 ? -4.008 11.758 6.094 1 36.56 535 PHE A O 1
ATOM 4365 N N . ALA A 1 536 ? -4.148 13.164 4.383 1 45.97 536 ALA A N 1
ATOM 4366 C CA . ALA A 1 536 ? -2.771 13.594 4.621 1 45.97 536 ALA A CA 1
ATOM 4367 C C . ALA A 1 536 ? -2.666 14.406 5.906 1 45.97 536 ALA A C 1
ATOM 4369 O O . ALA A 1 536 ? -3.633 15.047 6.324 1 45.97 536 ALA A O 1
ATOM 4370 N N . ASN A 1 537 ? -1.597 14.172 6.602 1 43 537 ASN A N 1
ATOM 4371 C CA . ASN A 1 537 ? -1.302 14.914 7.82 1 43 537 ASN A CA 1
ATOM 4372 C C . ASN A 1 537 ? -1.229 16.422 7.555 1 43 537 ASN A C 1
ATOM 4374 O O . ASN A 1 537 ? -1.295 17.219 8.484 1 43 537 ASN A O 1
ATOM 4378 N N . CYS A 1 538 ? -1.07 16.703 6.203 1 47.69 538 CYS A N 1
ATOM 4379 C CA . CYS A 1 538 ? -0.876 18.125 5.879 1 47.69 538 CYS A CA 1
ATOM 4380 C C . CYS A 1 538 ? -1.86 18.578 4.809 1 47.69 538 CYS A C 1
ATOM 4382 O O . CYS A 1 538 ? -2.402 17.75 4.066 1 47.69 538 CYS A O 1
ATOM 4384 N N . GLU A 1 539 ? -2.35 19.734 4.926 1 50.62 539 GLU A N 1
ATOM 4385 C CA . GLU A 1 539 ? -3.266 20.359 3.969 1 50.62 539 GLU A CA 1
ATOM 4386 C C . GLU A 1 539 ? -2.6 20.547 2.609 1 50.62 539 GLU A C 1
ATOM 4388 O O . GLU A 1 539 ? -1.371 20.609 2.518 1 50.62 539 GLU A O 1
ATOM 4393 N N . GLU A 1 540 ? -3.336 20.438 1.492 1 53.44 540 GLU A N 1
ATOM 4394 C CA . GLU A 1 540 ? -2.854 20.703 0.139 1 53.44 540 GLU A CA 1
ATOM 4395 C C . GLU A 1 540 ? -2.217 22.078 0.035 1 53.44 540 GLU A C 1
ATOM 4397 O O . GLU A 1 540 ? -2.75 23.062 0.567 1 53.44 540 GLU A O 1
ATOM 4402 N N . ASP A 1 541 ? -0.899 22.125 -0.358 1 51.75 541 ASP A N 1
ATOM 4403 C CA . ASP A 1 541 ? -0.189 23.391 -0.452 1 51.75 541 ASP A CA 1
ATOM 4404 C C . ASP A 1 541 ? -0.274 23.969 -1.864 1 51.75 541 ASP A C 1
ATOM 4406 O O . ASP A 1 541 ? -0.073 23.25 -2.846 1 51.75 541 ASP A O 1
ATOM 4410 N N . GLY A 1 542 ? -1.316 24.469 -2.371 1 48.53 542 GLY A N 1
ATOM 4411 C CA . GLY A 1 542 ? -1.552 25.125 -3.648 1 48.53 542 GLY A CA 1
ATOM 4412 C C . GLY A 1 542 ? -0.288 25.688 -4.273 1 48.53 542 GLY A C 1
ATOM 4413 O O . GLY A 1 542 ? -0.351 26.578 -5.113 1 48.53 542 GLY A O 1
ATOM 4414 N N . SER A 1 543 ? 0.977 25.25 -3.928 1 50.62 543 SER A N 1
ATOM 4415 C CA . SER A 1 543 ? 2.213 25.875 -4.383 1 50.62 543 SER A CA 1
ATOM 4416 C C . SER A 1 543 ? 2.68 25.281 -5.707 1 50.62 543 SER A C 1
ATOM 4418 O O . SER A 1 543 ? 2.27 24.172 -6.078 1 50.62 543 SER A O 1
ATOM 4420 N N . THR A 1 544 ? 3.309 26.219 -6.602 1 54.44 544 THR A N 1
ATOM 4421 C CA . THR A 1 544 ? 3.889 25.812 -7.875 1 54.44 544 THR A CA 1
ATOM 4422 C C . THR A 1 544 ? 5.406 25.688 -7.77 1 54.44 544 THR A C 1
ATOM 4424 O O . THR A 1 544 ? 6.023 26.328 -6.914 1 54.44 544 THR A O 1
ATOM 4427 N N . GLY A 1 545 ? 6.004 24.719 -8.461 1 56.22 545 GLY A N 1
ATOM 4428 C CA . GLY A 1 545 ? 7.453 24.594 -8.5 1 56.22 545 GLY A CA 1
ATOM 4429 C C . GLY A 1 545 ? 8.133 25.766 -9.172 1 56.22 545 GLY A C 1
ATOM 4430 O O . GLY A 1 545 ? 7.543 26.422 -10.031 1 56.22 545 GLY A O 1
ATOM 4431 N N . LEU A 1 546 ? 9.242 26.203 -8.562 1 47.53 546 LEU A N 1
ATOM 4432 C CA . LEU A 1 546 ? 9.992 27.328 -9.086 1 47.53 546 LEU A CA 1
ATOM 4433 C C . LEU A 1 546 ? 10.727 26.953 -10.367 1 47.53 546 LEU A C 1
ATOM 4435 O O . LEU A 1 546 ? 10.961 27.812 -11.227 1 47.53 546 LEU A O 1
ATOM 4439 N N . LEU A 1 547 ? 11.219 25.672 -10.344 1 48 547 LEU A N 1
ATOM 4440 C CA . LEU A 1 547 ? 12.07 25.297 -11.461 1 48 547 LEU A CA 1
ATOM 4441 C C . LEU A 1 547 ? 11.25 25.109 -12.734 1 48 547 LEU A C 1
ATOM 4443 O O . LEU A 1 547 ? 10.211 24.453 -12.711 1 48 547 LEU A O 1
ATOM 4447 N N . ASP A 1 548 ? 11.383 26.062 -13.562 1 49.84 548 ASP A N 1
ATOM 4448 C CA . ASP A 1 548 ? 10.742 25.875 -14.859 1 49.84 548 ASP A CA 1
ATOM 4449 C C . ASP A 1 548 ? 11.141 24.531 -15.484 1 49.84 548 ASP A C 1
ATOM 4451 O O . ASP A 1 548 ? 11.984 23.828 -14.938 1 49.84 548 ASP A O 1
ATOM 4455 N N . SER A 1 549 ? 11.43 24.531 -16.969 1 48.53 549 SER A N 1
ATOM 4456 C CA . SER A 1 549 ? 11.508 23.484 -17.984 1 48.53 549 SER A CA 1
ATOM 4457 C C . SER A 1 549 ? 12.711 22.578 -17.734 1 48.53 549 SER A C 1
ATOM 4459 O O . SER A 1 549 ? 13.75 23.031 -17.266 1 48.53 549 SER A O 1
ATOM 4461 N N . PHE A 1 550 ? 12.5 21.266 -17.562 1 53.38 550 PHE A N 1
ATOM 4462 C CA . PHE A 1 550 ? 13.391 20.109 -17.656 1 53.38 550 PHE A CA 1
ATOM 4463 C C . PHE A 1 550 ? 14.578 20.406 -18.562 1 53.38 550 PHE A C 1
ATOM 4465 O O . PHE A 1 550 ? 15.688 19.938 -18.312 1 53.38 550 PHE A O 1
ATOM 4472 N N . LYS A 1 551 ? 14.43 21.406 -19.453 1 50.03 551 LYS A N 1
ATOM 4473 C CA . LYS A 1 551 ? 15.414 21.594 -20.516 1 50.03 551 LYS A CA 1
ATOM 4474 C C . LYS A 1 551 ? 16.688 22.234 -19.969 1 50.03 551 LYS A C 1
ATOM 4476 O O . LYS A 1 551 ? 17.797 21.875 -20.391 1 50.03 551 LYS A O 1
ATOM 4481 N N . CYS A 1 552 ? 16.469 23.031 -18.984 1 50.19 552 CYS A N 1
ATOM 4482 C CA . CYS A 1 552 ? 17.656 23.766 -18.562 1 50.19 552 CYS A CA 1
ATOM 4483 C C . CYS A 1 552 ? 18.594 22.875 -17.75 1 50.19 552 CYS A C 1
ATOM 4485 O O . CYS A 1 552 ? 19.812 23.016 -17.812 1 50.19 552 CYS A O 1
ATOM 4487 N N . ILE A 1 553 ? 17.953 21.953 -17.078 1 56.5 553 ILE A N 1
ATOM 4488 C CA . ILE A 1 553 ? 18.781 21.141 -16.188 1 56.5 553 ILE A CA 1
ATOM 4489 C C . ILE A 1 553 ? 19.5 20.062 -17 1 56.5 553 ILE A C 1
ATOM 4491 O O . ILE A 1 553 ? 20.625 19.672 -16.672 1 56.5 553 ILE A O 1
ATOM 4495 N N . LEU A 1 554 ? 18.812 19.594 -17.969 1 56.06 554 LEU A N 1
ATOM 4496 C CA . LEU A 1 554 ? 19.406 18.531 -18.797 1 56.06 554 LEU A CA 1
ATOM 4497 C C . LEU A 1 554 ? 20.609 19.047 -19.562 1 56.06 554 LEU A C 1
ATOM 4499 O O . LEU A 1 554 ? 21.516 18.281 -19.906 1 56.06 554 LEU A O 1
ATOM 4503 N N . GLU A 1 555 ? 20.516 20.312 -19.891 1 50 555 GLU A N 1
ATOM 4504 C CA . GLU A 1 555 ? 21.594 20.875 -20.703 1 50 555 GLU A CA 1
ATOM 4505 C C . GLU A 1 555 ? 22.859 21.062 -19.875 1 50 555 GLU A C 1
ATOM 4507 O O . GLU A 1 555 ? 23.922 21.344 -20.438 1 50 555 GLU A O 1
ATOM 4512 N N . CYS A 1 556 ? 22.672 21.047 -18.656 1 47.25 556 CYS A N 1
ATOM 4513 C CA . CYS A 1 556 ? 23.891 21.281 -17.891 1 47.25 556 CYS A CA 1
ATOM 4514 C C . CYS A 1 556 ? 24.75 20.031 -17.828 1 47.25 556 CYS A C 1
ATOM 4516 O O . CYS A 1 556 ? 24.281 18.953 -17.469 1 47.25 556 CYS A O 1
ATOM 4518 N N . HIS A 1 557 ? 25.531 19.875 -18.781 1 46.03 557 HIS A N 1
ATOM 4519 C CA . HIS A 1 557 ? 26.484 18.781 -18.938 1 46.03 557 HIS A CA 1
ATOM 4520 C C . HIS A 1 557 ? 27.328 18.594 -17.688 1 46.03 557 HIS A C 1
ATOM 4522 O O . HIS A 1 557 ? 27.781 19.578 -17.078 1 46.03 557 HIS A O 1
ATOM 4528 N N . ASP A 1 558 ? 27.078 17.625 -16.984 1 46.34 558 ASP A N 1
ATOM 4529 C CA . ASP A 1 558 ? 27.984 17.25 -15.906 1 46.34 558 ASP A CA 1
ATOM 4530 C C . ASP A 1 558 ? 29.438 17.312 -16.359 1 46.34 558 ASP A C 1
ATOM 4532 O O . ASP A 1 558 ? 29.797 16.75 -17.391 1 46.34 558 ASP A O 1
ATOM 4536 N N . GLU A 1 559 ? 30.062 18.328 -16.156 1 40.69 559 GLU A N 1
ATOM 4537 C CA . GLU A 1 559 ? 31.516 18.266 -16.312 1 40.69 559 GLU A CA 1
ATOM 4538 C C . GLU A 1 559 ? 32.094 17 -15.664 1 40.69 559 GLU A C 1
ATOM 4540 O O . GLU A 1 559 ? 31.875 16.766 -14.469 1 40.69 559 GLU A O 1
ATOM 4545 N N . ASN A 1 560 ? 32 15.984 -16.312 1 39.88 560 ASN A N 1
ATOM 4546 C CA . ASN A 1 560 ? 32.75 14.789 -15.914 1 39.88 560 ASN A CA 1
ATOM 4547 C C . ASN A 1 560 ? 34.094 15.156 -15.289 1 39.88 560 ASN A C 1
ATOM 4549 O O . ASN A 1 560 ? 35.031 15.531 -16 1 39.88 560 ASN A O 1
ATOM 4553 N N . TYR A 1 561 ? 34.156 15.789 -14.219 1 34.97 561 TYR A N 1
ATOM 4554 C CA . TYR A 1 561 ? 35.5 15.906 -13.648 1 34.97 561 TYR A CA 1
ATOM 4555 C C . TYR A 1 561 ? 36.188 14.539 -13.562 1 34.97 561 TYR A C 1
ATOM 4557 O O . TYR A 1 561 ? 35.625 13.594 -13 1 34.97 561 TYR A O 1
ATOM 4565 N N . GLY A 1 562 ? 36.75 14.047 -14.516 1 37.44 562 GLY A N 1
ATOM 4566 C CA . GLY A 1 562 ? 37.75 12.969 -14.461 1 37.44 562 GLY A CA 1
ATOM 4567 C C . GLY A 1 562 ? 38.469 12.891 -13.133 1 37.44 562 GLY A C 1
ATOM 4568 O O . GLY A 1 562 ? 39.562 13.391 -12.992 1 37.44 562 GLY A O 1
ATOM 4569 N N . HIS A 1 563 ? 37.844 13.023 -12.016 1 37.59 563 HIS A N 1
ATOM 4570 C CA . HIS A 1 563 ? 38.625 12.938 -10.781 1 37.59 563 HIS A CA 1
ATOM 4571 C C . HIS A 1 563 ? 39.312 11.594 -10.664 1 37.59 563 HIS A C 1
ATOM 4573 O O . HIS A 1 563 ? 38.688 10.547 -10.812 1 37.59 563 HIS A O 1
ATOM 4579 N N . THR A 1 564 ? 40.469 11.453 -10.992 1 40.5 564 THR A N 1
ATOM 4580 C CA . THR A 1 564 ? 41.375 10.383 -10.594 1 40.5 564 THR A CA 1
ATOM 4581 C C . THR A 1 564 ? 41.312 10.148 -9.086 1 40.5 564 THR A C 1
ATOM 4583 O O . THR A 1 564 ? 41.625 11.039 -8.297 1 40.5 564 THR A O 1
ATOM 4586 N N . ALA A 1 565 ? 40.375 9.516 -8.562 1 45.91 565 ALA A N 1
ATOM 4587 C CA . ALA A 1 565 ? 40.312 9.18 -7.145 1 45.91 565 ALA A CA 1
ATOM 4588 C C . ALA A 1 565 ? 41.594 8.484 -6.695 1 45.91 565 ALA A C 1
ATOM 4590 O O . ALA A 1 565 ? 41.969 7.445 -7.238 1 45.91 565 ALA A O 1
ATOM 4591 N N . HIS A 1 566 ? 42.625 9.148 -6.234 1 50.06 566 HIS A N 1
ATOM 4592 C CA . HIS A 1 566 ? 43.781 8.555 -5.582 1 50.06 566 HIS A CA 1
ATOM 4593 C C . HIS A 1 566 ? 43.406 7.887 -4.266 1 50.06 566 HIS A C 1
ATOM 4595 O O . HIS A 1 566 ? 42.844 8.531 -3.383 1 50.06 566 HIS A O 1
ATOM 4601 N N . PHE A 1 567 ? 43 6.703 -4.312 1 57.09 567 PHE A N 1
ATOM 4602 C CA . PHE A 1 567 ? 42.812 5.98 -3.062 1 57.09 567 PHE A CA 1
ATOM 4603 C C . PHE A 1 567 ? 44.125 5.668 -2.389 1 57.09 567 PHE A C 1
ATOM 4605 O O . PHE A 1 567 ? 44.969 4.977 -2.961 1 57.09 567 PHE A O 1
ATOM 4612 N N . SER A 1 568 ? 44.562 6.5 -1.451 1 57.03 568 SER A N 1
ATOM 4613 C CA . SER A 1 568 ? 45.812 6.34 -0.725 1 57.03 568 SER A CA 1
ATOM 4614 C C . SER A 1 568 ? 45.719 5.27 0.353 1 57.03 568 SER A C 1
ATOM 4616 O O . SER A 1 568 ? 46.688 4.98 1.056 1 57.03 568 SER A O 1
ATOM 4618 N N . GLY A 1 569 ? 44.594 4.688 0.551 1 62.91 569 GLY A N 1
ATOM 4619 C CA . GLY A 1 569 ? 44.531 3.791 1.695 1 62.91 569 GLY A CA 1
ATOM 4620 C C . GLY A 1 569 ? 45.094 2.41 1.392 1 62.91 569 GLY A C 1
ATOM 4621 O O . GLY A 1 569 ? 45.25 2.047 0.226 1 62.91 569 GLY A O 1
ATOM 4622 N N . ASN A 1 570 ? 45.594 1.755 2.373 1 74.06 570 ASN A N 1
ATOM 4623 C CA . ASN A 1 570 ? 46.125 0.402 2.275 1 74.06 570 ASN A CA 1
ATOM 4624 C C . ASN A 1 570 ? 45.031 -0.643 2.252 1 74.06 570 ASN A C 1
ATOM 4626 O O . ASN A 1 570 ? 44.188 -0.694 3.164 1 74.06 570 ASN A O 1
ATOM 4630 N N . ILE A 1 571 ? 44.781 -1.182 1.003 1 80.56 571 ILE A N 1
ATOM 4631 C CA . ILE A 1 571 ? 43.844 -2.271 0.855 1 80.56 571 ILE A CA 1
ATOM 4632 C C . ILE A 1 571 ? 44.5 -3.596 1.224 1 80.56 571 ILE A C 1
ATOM 4634 O O . ILE A 1 571 ? 45.594 -3.887 0.774 1 80.56 571 ILE A O 1
ATOM 4638 N N . HIS A 1 572 ? 43.906 -4.293 2.191 1 81.69 572 HIS A N 1
ATOM 4639 C CA . HIS A 1 572 ? 44.406 -5.59 2.619 1 81.69 572 HIS A CA 1
ATOM 4640 C C . HIS A 1 572 ? 43.594 -6.73 2.021 1 81.69 572 HIS A C 1
ATOM 4642 O O . HIS A 1 572 ? 42.375 -6.648 1.949 1 81.69 572 HIS A O 1
ATOM 4648 N N . VAL A 1 573 ? 44.312 -7.668 1.443 1 85.69 573 VAL A N 1
ATOM 4649 C CA . VAL A 1 573 ? 43.625 -8.852 0.915 1 85.69 573 VAL A CA 1
ATOM 4650 C C . VAL A 1 573 ? 44.062 -10.086 1.711 1 85.69 573 VAL A C 1
ATOM 4652 O O . VAL A 1 573 ? 45.25 -10.336 1.883 1 85.69 573 VAL A O 1
ATOM 4655 N N . SER A 1 574 ? 43.094 -10.773 2.236 1 81 574 SER A N 1
ATOM 4656 C CA . SER A 1 574 ? 43.375 -11.992 2.996 1 81 574 SER A CA 1
ATOM 4657 C C . SER A 1 574 ? 43.781 -13.141 2.074 1 81 574 SER A C 1
ATOM 4659 O O . SER A 1 574 ? 43.406 -13.148 0.894 1 81 574 SER A O 1
ATOM 4661 N N . PRO A 1 575 ? 44.438 -14.102 2.643 1 78.5 575 PRO A N 1
ATOM 4662 C CA . PRO A 1 575 ? 44.781 -15.266 1.823 1 78.5 575 PRO A CA 1
ATOM 4663 C C . PRO A 1 575 ? 43.562 -16.109 1.436 1 78.5 575 PRO A C 1
ATOM 4665 O O . PRO A 1 575 ? 42.594 -16.203 2.209 1 78.5 575 PRO A O 1
ATOM 4668 N N . LEU A 1 576 ? 43.562 -16.609 0.235 1 72.38 576 LEU A N 1
ATOM 4669 C CA . LEU A 1 576 ? 42.469 -17.375 -0.339 1 72.38 576 LEU A CA 1
ATOM 4670 C C . LEU A 1 576 ? 42.312 -18.719 0.354 1 72.38 576 LEU A C 1
ATOM 4672 O O . LEU A 1 576 ? 43.25 -19.5 0.438 1 72.38 576 LEU A O 1
ATOM 4676 N N . LYS A 1 577 ? 41.188 -18.984 1.12 1 67.94 577 LYS A N 1
ATOM 4677 C CA . LYS A 1 577 ? 40.844 -20.281 1.683 1 67.94 577 LYS A CA 1
ATOM 4678 C C . LYS A 1 577 ? 39.656 -20.906 0.938 1 67.94 577 LYS A C 1
ATOM 4680 O O . LYS A 1 577 ? 38.5 -20.5 1.144 1 67.94 577 LYS A O 1
ATOM 4685 N N . ASP A 1 578 ? 39.969 -21.672 -0.105 1 68.38 578 ASP A N 1
ATOM 4686 C CA . ASP A 1 578 ? 38.875 -22.203 -0.918 1 68.38 578 ASP A CA 1
ATOM 4687 C C . ASP A 1 578 ? 38.5 -23.609 -0.492 1 68.38 578 ASP A C 1
ATOM 4689 O O . ASP A 1 578 ? 39.375 -24.391 -0.087 1 68.38 578 ASP A O 1
ATOM 4693 N N . ASN A 1 579 ? 37.312 -23.828 -0.267 1 70.81 579 ASN A N 1
ATOM 4694 C CA . ASN A 1 579 ? 36.781 -25.188 -0.151 1 70.81 579 ASN A CA 1
ATOM 4695 C C . ASN A 1 579 ? 36.25 -25.703 -1.485 1 70.81 579 ASN A C 1
ATOM 4697 O O . ASN A 1 579 ? 36.25 -24.969 -2.475 1 70.81 579 ASN A O 1
ATOM 4701 N N . SER A 1 580 ? 36.031 -26.953 -1.607 1 70.31 580 SER A N 1
ATOM 4702 C CA . SER A 1 580 ? 35.625 -27.594 -2.855 1 70.31 580 SER A CA 1
ATOM 4703 C C . SER A 1 580 ? 34.344 -26.969 -3.395 1 70.31 580 SER A C 1
ATOM 4705 O O . SER A 1 580 ? 34.188 -26.797 -4.605 1 70.31 580 SER A O 1
ATOM 4707 N N . VAL A 1 581 ? 33.5 -26.609 -2.488 1 74.62 581 VAL A N 1
ATOM 4708 C CA . VAL A 1 581 ? 32.219 -26.016 -2.918 1 74.62 581 VAL A CA 1
ATOM 4709 C C . VAL A 1 581 ? 32.469 -24.641 -3.516 1 74.62 581 VAL A C 1
ATOM 4711 O O . VAL A 1 581 ? 31.875 -24.297 -4.543 1 74.62 581 VAL A O 1
ATOM 4714 N N . SER A 1 582 ? 33.375 -23.984 -2.879 1 79.31 582 SER A N 1
ATOM 4715 C CA . SER A 1 582 ? 33.688 -22.641 -3.357 1 79.31 582 SER A CA 1
ATOM 4716 C C . SER A 1 582 ? 34.344 -22.688 -4.73 1 79.31 582 SER A C 1
ATOM 4718 O O . SER A 1 582 ? 34.062 -21.844 -5.586 1 79.31 582 SER A O 1
ATOM 4720 N N . GLU A 1 583 ? 35.125 -23.688 -4.895 1 80.94 583 GLU A N 1
ATOM 4721 C CA . GLU A 1 583 ? 35.812 -23.812 -6.172 1 80.94 583 GLU A CA 1
ATOM 4722 C C . GLU A 1 583 ? 34.844 -24.172 -7.293 1 80.94 583 GLU A C 1
ATOM 4724 O O . GLU A 1 583 ? 34.938 -23.641 -8.406 1 80.94 583 GLU A O 1
ATOM 4729 N N . ALA A 1 584 ? 34 -25.062 -6.945 1 81 584 ALA A N 1
ATOM 4730 C CA . ALA A 1 584 ? 33 -25.453 -7.934 1 81 584 ALA A CA 1
ATOM 4731 C C . ALA A 1 584 ? 32.094 -24.281 -8.289 1 81 584 ALA A C 1
ATOM 4733 O O . ALA A 1 584 ? 31.672 -24.125 -9.445 1 81 584 ALA A O 1
ATOM 4734 N N . THR A 1 585 ? 31.797 -23.531 -7.297 1 85.88 585 THR A N 1
ATOM 4735 C CA . THR A 1 585 ? 30.953 -22.359 -7.512 1 85.88 585 THR A CA 1
ATOM 4736 C C . THR A 1 585 ? 31.641 -21.359 -8.422 1 85.88 585 THR A C 1
ATOM 4738 O O . THR A 1 585 ? 31.031 -20.812 -9.336 1 85.88 585 THR A O 1
ATOM 4741 N N . LYS A 1 586 ? 32.844 -21.125 -8.125 1 88.69 586 LYS A N 1
ATOM 4742 C CA . LYS A 1 586 ? 33.625 -20.172 -8.93 1 88.69 586 LYS A CA 1
ATOM 4743 C C . LYS A 1 586 ? 33.75 -20.656 -10.375 1 88.69 586 LYS A C 1
ATOM 4745 O O . LYS A 1 586 ? 33.688 -19.844 -11.305 1 88.69 586 LYS A O 1
ATOM 4750 N N . ALA A 1 587 ? 33.906 -21.938 -10.484 1 88.62 587 ALA A N 1
ATOM 4751 C CA . ALA A 1 587 ? 34 -22.5 -11.828 1 88.62 587 ALA A CA 1
ATOM 4752 C C . ALA A 1 587 ? 32.688 -22.344 -12.594 1 88.62 587 ALA A C 1
ATOM 4754 O O . ALA A 1 587 ? 32.688 -22.062 -13.797 1 88.62 587 ALA A O 1
ATOM 4755 N N . TYR A 1 588 ? 31.688 -22.531 -11.883 1 89.25 588 TYR A N 1
ATOM 4756 C CA . TYR A 1 588 ? 30.375 -22.375 -12.5 1 89.25 588 TYR A CA 1
ATOM 4757 C C . TYR A 1 588 ? 30.172 -20.953 -12.984 1 89.25 588 TYR A C 1
ATOM 4759 O O . TYR A 1 588 ? 29.734 -20.719 -14.117 1 89.25 588 TYR A O 1
ATOM 4767 N N . VAL A 1 589 ? 30.438 -20.016 -12.172 1 90.69 589 VAL A N 1
ATOM 4768 C CA . VAL A 1 589 ? 30.266 -18.609 -12.531 1 90.69 589 VAL A CA 1
ATOM 4769 C C . VAL A 1 589 ? 31.266 -18.234 -13.625 1 90.69 589 VAL A C 1
ATOM 4771 O O . VAL A 1 589 ? 30.953 -17.422 -14.508 1 90.69 589 VAL A O 1
ATOM 4774 N N . ALA A 1 590 ? 32.438 -18.797 -13.531 1 93.38 590 ALA A N 1
ATOM 4775 C CA . ALA A 1 590 ? 33.438 -18.562 -14.578 1 93.38 590 ALA A CA 1
ATOM 4776 C C . ALA A 1 590 ? 32.906 -18.969 -15.945 1 93.38 590 ALA A C 1
ATOM 4778 O O . ALA A 1 590 ? 33.188 -18.328 -16.953 1 93.38 590 ALA A O 1
ATOM 4779 N N . GLY A 1 591 ? 32.188 -20.078 -15.922 1 91.38 591 GLY A N 1
ATOM 4780 C CA . GLY A 1 591 ? 31.562 -20.5 -17.172 1 91.38 591 GLY A CA 1
ATOM 4781 C C . GLY A 1 591 ? 30.609 -19.484 -17.75 1 91.38 591 GLY A C 1
ATOM 4782 O O . GLY A 1 591 ? 30.578 -19.266 -18.969 1 91.38 591 GLY A O 1
ATOM 4783 N N . TYR A 1 592 ? 29.922 -18.906 -16.906 1 90.31 592 TYR A N 1
ATOM 4784 C CA . TYR A 1 592 ? 29 -17.859 -17.312 1 90.31 592 TYR A CA 1
ATOM 4785 C C . TYR A 1 592 ? 29.766 -16.641 -17.844 1 90.31 592 TYR A C 1
ATOM 4787 O O . TYR A 1 592 ? 29.406 -16.094 -18.891 1 90.31 592 TYR A O 1
ATOM 4795 N N . VAL A 1 593 ? 30.766 -16.203 -17.125 1 92.81 593 VAL A N 1
ATOM 4796 C CA . VAL A 1 593 ? 31.531 -15.023 -17.5 1 92.81 593 VAL A CA 1
ATOM 4797 C C . VAL A 1 593 ? 32.25 -15.281 -18.812 1 92.81 593 VAL A C 1
ATOM 4799 O O . VAL A 1 593 ? 32.344 -14.391 -19.672 1 92.81 593 VAL A O 1
ATOM 4802 N N . ALA A 1 594 ? 32.688 -16.469 -18.984 1 93.19 594 ALA A N 1
ATOM 4803 C CA . ALA A 1 594 ? 33.375 -16.828 -20.219 1 93.19 594 ALA A CA 1
ATOM 4804 C C . ALA A 1 594 ? 32.469 -16.656 -21.422 1 93.19 594 ALA A C 1
ATOM 4806 O O . ALA A 1 594 ? 32.875 -16.156 -22.469 1 93.19 594 ALA A O 1
ATOM 4807 N N . ARG A 1 595 ? 31.312 -17.062 -21.266 1 90.56 595 ARG A N 1
ATOM 4808 C CA . ARG A 1 595 ? 30.344 -16.922 -22.344 1 90.56 595 ARG A CA 1
ATOM 4809 C C . ARG A 1 595 ? 30.094 -15.461 -22.672 1 90.56 595 ARG A C 1
ATOM 4811 O O . ARG A 1 595 ? 30.016 -15.094 -23.844 1 90.56 595 ARG A O 1
ATOM 4818 N N . GLN A 1 596 ? 30.016 -14.633 -21.688 1 91.94 596 GLN A N 1
ATOM 4819 C CA . GLN A 1 596 ? 29.797 -13.203 -21.891 1 91.94 596 GLN A CA 1
ATOM 4820 C C . GLN A 1 596 ? 31 -12.57 -22.594 1 91.94 596 GLN A C 1
ATOM 4822 O O . GLN A 1 596 ? 30.828 -11.719 -23.469 1 91.94 596 GLN A O 1
ATOM 4827 N N . LEU A 1 597 ? 32.156 -12.953 -22.203 1 93 597 LEU A N 1
ATOM 4828 C CA . LEU A 1 597 ? 33.375 -12.414 -22.781 1 93 597 LEU A CA 1
ATOM 4829 C C . LEU A 1 597 ? 33.5 -12.836 -24.25 1 93 597 LEU A C 1
ATOM 4831 O O . LEU A 1 597 ? 33.969 -12.055 -25.078 1 93 597 LEU A O 1
ATOM 4835 N N . LEU A 1 598 ? 33.094 -14.047 -24.469 1 92.44 598 LEU A N 1
ATOM 4836 C CA . LEU A 1 598 ? 33.188 -14.539 -25.844 1 92.44 598 LEU A CA 1
ATOM 4837 C C . LEU A 1 598 ? 32.281 -13.727 -26.766 1 92.44 598 LEU A C 1
ATOM 4839 O O . LEU A 1 598 ? 32.625 -13.5 -27.938 1 92.44 598 LEU A O 1
ATOM 4843 N N . ASN A 1 599 ? 31.234 -13.367 -26.297 1 91.06 599 ASN A N 1
ATOM 4844 C CA . ASN A 1 599 ? 30.328 -12.516 -27.062 1 91.06 599 ASN A CA 1
ATOM 4845 C C . ASN A 1 599 ? 30.953 -11.148 -27.344 1 91.06 599 ASN A C 1
ATOM 4847 O O . ASN A 1 599 ? 30.766 -10.586 -28.422 1 91.06 599 ASN A O 1
ATOM 4851 N N . VAL A 1 600 ? 31.609 -10.641 -26.328 1 90.62 600 VAL A N 1
ATOM 4852 C CA . VAL A 1 600 ? 32.219 -9.312 -26.438 1 90.62 600 VAL A CA 1
ATOM 4853 C C . VAL A 1 600 ? 33.344 -9.352 -27.469 1 90.62 600 VAL A C 1
ATOM 4855 O O . VAL A 1 600 ? 33.531 -8.406 -28.234 1 90.62 600 VAL A O 1
ATOM 4858 N N . VAL A 1 601 ? 34.062 -10.469 -27.562 1 90.88 601 VAL A N 1
ATOM 4859 C CA . VAL A 1 601 ? 35.219 -10.562 -28.469 1 90.88 601 VAL A CA 1
ATOM 4860 C C . VAL A 1 601 ? 34.781 -11.18 -29.797 1 90.88 601 VAL A C 1
ATOM 4862 O O . VAL A 1 601 ? 35.594 -11.555 -30.625 1 90.88 601 VAL A O 1
ATOM 4865 N N . ARG A 1 602 ? 33.562 -11.406 -30.047 1 89.94 602 ARG A N 1
ATOM 4866 C CA . ARG A 1 602 ? 32.938 -11.883 -31.281 1 89.94 602 ARG A CA 1
ATOM 4867 C C . ARG A 1 602 ? 33.5 -13.25 -31.688 1 89.94 602 ARG A C 1
ATOM 4869 O O . ARG A 1 602 ? 33.938 -13.445 -32.844 1 89.94 602 ARG A O 1
ATOM 4876 N N . ASN A 1 603 ? 33.719 -14.062 -30.625 1 87.12 603 ASN A N 1
ATOM 4877 C CA . ASN A 1 603 ? 34.125 -15.461 -30.781 1 87.12 603 ASN A CA 1
ATOM 4878 C C . ASN A 1 603 ? 35.5 -15.602 -31.438 1 87.12 603 ASN A C 1
ATOM 4880 O O . ASN A 1 603 ? 35.688 -16.453 -32.312 1 87.12 603 ASN A O 1
ATOM 4884 N N . CYS A 1 604 ? 36.406 -14.695 -31.031 1 92.12 604 CYS A N 1
ATOM 4885 C CA . CYS A 1 604 ? 37.781 -14.805 -31.469 1 92.12 604 CYS A CA 1
ATOM 4886 C C . CYS A 1 604 ? 38.375 -16.156 -31.094 1 92.12 604 CYS A C 1
ATOM 4888 O O . CYS A 1 604 ? 38.219 -16.625 -29.969 1 92.12 604 CYS A O 1
ATOM 4890 N N . ASP A 1 605 ? 39.094 -16.828 -31.953 1 90.31 605 ASP A N 1
ATOM 4891 C CA . ASP A 1 605 ? 39.594 -18.188 -31.781 1 90.31 605 ASP A CA 1
ATOM 4892 C C . ASP A 1 605 ? 40.688 -18.234 -30.719 1 90.31 605 ASP A C 1
ATOM 4894 O O . ASP A 1 605 ? 40.75 -19.172 -29.922 1 90.31 605 ASP A O 1
ATOM 4898 N N . THR A 1 606 ? 41.531 -17.25 -30.75 1 91.56 606 THR A N 1
ATOM 4899 C CA . THR A 1 606 ? 42.625 -17.203 -29.766 1 91.56 606 THR A CA 1
ATOM 4900 C C . THR A 1 606 ? 42.062 -17.016 -28.359 1 91.56 606 THR A C 1
ATOM 4902 O O . THR A 1 606 ? 42.5 -17.688 -27.422 1 91.56 606 THR A O 1
ATOM 4905 N N . CYS A 1 607 ? 41.094 -16.188 -28.234 1 93.31 607 CYS A N 1
ATOM 4906 C CA . CYS A 1 607 ? 40.5 -15.938 -26.938 1 93.31 607 CYS A CA 1
ATOM 4907 C C . CYS A 1 607 ? 39.719 -17.156 -26.469 1 93.31 607 CYS A C 1
ATOM 4909 O O . CYS A 1 607 ? 39.688 -17.484 -25.281 1 93.31 607 CYS A O 1
ATOM 4911 N N . LYS A 1 608 ? 39.062 -17.812 -27.391 1 93.38 608 LYS A N 1
ATOM 4912 C CA . LYS A 1 608 ? 38.25 -18.984 -27.078 1 93.38 608 LYS A CA 1
ATOM 4913 C C . LYS A 1 608 ? 39.094 -20.109 -26.516 1 93.38 608 LYS A C 1
ATOM 4915 O O . LYS A 1 608 ? 38.688 -20.797 -25.562 1 93.38 608 LYS A O 1
ATOM 4920 N N . LYS A 1 609 ? 40.312 -20.234 -27.047 1 90.94 609 LYS A N 1
ATOM 4921 C CA . LYS A 1 609 ? 41.219 -21.281 -26.594 1 90.94 609 LYS A CA 1
ATOM 4922 C C . LYS A 1 609 ? 41.688 -21.031 -25.156 1 90.94 609 LYS A C 1
ATOM 4924 O O . LYS A 1 609 ? 41.938 -21.969 -24.406 1 90.94 609 LYS A O 1
ATOM 4929 N N . GLU A 1 610 ? 41.656 -19.812 -24.828 1 91.56 610 GLU A N 1
ATOM 4930 C CA . GLU A 1 610 ? 42.125 -19.453 -23.5 1 91.56 610 GLU A CA 1
ATOM 4931 C C . GLU A 1 610 ? 41 -19.516 -22.484 1 91.56 610 GLU A C 1
ATOM 4933 O O . GLU A 1 610 ? 41.219 -19.797 -21.297 1 91.56 610 GLU A O 1
ATOM 4938 N N . LEU A 1 611 ? 39.781 -19.328 -22.938 1 93.62 611 LEU A N 1
ATOM 4939 C CA . LEU A 1 611 ? 38.656 -19.234 -22.031 1 93.62 611 LEU A CA 1
ATOM 4940 C C . LEU A 1 611 ? 37.969 -20.594 -21.828 1 93.62 611 LEU A C 1
ATOM 4942 O O . LEU A 1 611 ? 37.438 -20.875 -20.75 1 93.62 611 LEU A O 1
ATOM 4946 N N . ILE A 1 612 ? 38.031 -21.406 -22.844 1 93.19 612 ILE A N 1
ATOM 4947 C CA . ILE A 1 612 ? 37.25 -22.656 -22.828 1 93.19 612 ILE A CA 1
ATOM 4948 C C . ILE A 1 612 ? 38.188 -23.844 -22.766 1 93.19 612 ILE A C 1
ATOM 4950 O O . ILE A 1 612 ? 39.25 -23.859 -23.406 1 93.19 612 ILE A O 1
ATOM 4954 N N . ALA A 1 613 ? 37.75 -24.781 -21.922 1 91.5 613 ALA A N 1
ATOM 4955 C CA . ALA A 1 613 ? 38.531 -26 -21.766 1 91.5 613 ALA A CA 1
ATOM 4956 C C . ALA A 1 613 ? 38.312 -26.953 -22.922 1 91.5 613 ALA A C 1
ATOM 4958 O O . ALA A 1 613 ? 37.188 -27.016 -23.469 1 91.5 613 ALA A O 1
ATOM 4959 N N . ASP A 1 614 ? 39.312 -27.656 -23.344 1 82.69 614 ASP A N 1
ATOM 4960 C CA . ASP A 1 614 ? 39.188 -28.672 -24.391 1 82.69 614 ASP A CA 1
ATOM 4961 C C . ASP A 1 614 ? 38.531 -29.938 -23.875 1 82.69 614 ASP A C 1
ATOM 4963 O O . ASP A 1 614 ? 37.781 -30.594 -24.594 1 82.69 614 ASP A O 1
ATOM 4967 N N . GLU A 1 615 ? 38.844 -30.234 -22.625 1 84.12 615 GLU A N 1
ATOM 4968 C CA . GLU A 1 615 ? 38.281 -31.422 -22 1 84.12 615 GLU A CA 1
ATOM 4969 C C . GLU A 1 615 ? 37.562 -31.094 -20.703 1 84.12 615 GLU A C 1
ATOM 4971 O O . GLU A 1 615 ? 37.875 -30.094 -20.031 1 84.12 615 GLU A O 1
ATOM 4976 N N . GLN A 1 616 ? 36.562 -31.922 -20.453 1 83.06 616 GLN A N 1
ATOM 4977 C CA . GLN A 1 616 ? 35.812 -31.75 -19.203 1 83.06 616 GLN A CA 1
ATOM 4978 C C . GLN A 1 616 ? 36.562 -32.312 -18.016 1 83.06 616 GLN A C 1
ATOM 4980 O O . GLN A 1 616 ? 37.156 -33.406 -18.109 1 83.06 616 GLN A O 1
ATOM 4985 N N . THR A 1 617 ? 36.75 -31.5 -17.031 1 82.12 617 THR A N 1
ATOM 4986 C CA . THR A 1 617 ? 37.406 -31.906 -15.797 1 82.12 617 THR A CA 1
ATOM 4987 C C . THR A 1 617 ? 36.406 -31.922 -14.633 1 82.12 617 THR A C 1
ATOM 4989 O O . THR A 1 617 ? 35.25 -31.609 -14.805 1 82.12 617 THR A O 1
ATOM 4992 N N . ASP A 1 618 ? 36.875 -32.219 -13.438 1 77.12 618 ASP A N 1
ATOM 4993 C CA . ASP A 1 618 ? 36.062 -32.281 -12.234 1 77.12 618 ASP A CA 1
ATOM 4994 C C . ASP A 1 618 ? 35.531 -30.906 -11.852 1 77.12 618 ASP A C 1
ATOM 4996 O O . ASP A 1 618 ? 34.5 -30.797 -11.18 1 77.12 618 ASP A O 1
ATOM 5000 N N . LEU A 1 619 ? 36.219 -29.969 -12.383 1 81.25 619 LEU A N 1
ATOM 5001 C CA . LEU A 1 619 ? 35.812 -28.594 -12.094 1 81.25 619 LEU A CA 1
ATOM 5002 C C . LEU A 1 619 ? 34.469 -28.266 -12.75 1 81.25 619 LEU A C 1
ATOM 5004 O O . LEU A 1 619 ? 33.781 -27.359 -12.312 1 81.25 619 LEU A O 1
ATOM 5008 N N . HIS A 1 620 ? 34.188 -29.109 -13.695 1 85.19 620 HIS A N 1
ATOM 5009 C CA . HIS A 1 620 ? 33 -28.812 -14.5 1 85.19 620 HIS A CA 1
ATOM 5010 C C . HIS A 1 620 ? 31.797 -29.609 -14.023 1 85.19 620 HIS A C 1
ATOM 5012 O O . HIS A 1 620 ? 30.75 -29.594 -14.672 1 85.19 620 HIS A O 1
ATOM 5018 N N . ALA A 1 621 ? 31.922 -30.188 -12.922 1 80 621 ALA A N 1
ATOM 5019 C CA . ALA A 1 621 ? 30.906 -31.141 -12.461 1 80 621 ALA A CA 1
ATOM 5020 C C . ALA A 1 621 ? 29.547 -30.453 -12.273 1 80 621 ALA A C 1
ATOM 5022 O O . ALA A 1 621 ? 28.516 -31 -12.664 1 80 621 ALA A O 1
ATOM 5023 N N . VAL A 1 622 ? 29.609 -29.312 -11.711 1 84.31 622 VAL A N 1
ATOM 5024 C CA . VAL A 1 622 ? 28.359 -28.609 -11.445 1 84.31 622 VAL A CA 1
ATOM 5025 C C . VAL A 1 622 ? 27.734 -28.125 -12.758 1 84.31 622 VAL A C 1
ATOM 5027 O O . VAL A 1 622 ? 26.516 -28.141 -12.914 1 84.31 622 VAL A O 1
ATOM 5030 N N . ILE A 1 623 ? 28.484 -27.688 -13.695 1 86.56 623 ILE A N 1
ATOM 5031 C CA . ILE A 1 623 ? 28 -27.234 -14.992 1 86.56 623 ILE A CA 1
ATOM 5032 C C . ILE A 1 623 ? 27.328 -28.391 -15.727 1 86.56 623 ILE A C 1
ATOM 5034 O O . ILE A 1 623 ? 26.266 -28.219 -16.328 1 86.56 623 ILE A O 1
ATOM 5038 N N . GLN A 1 624 ? 27.938 -29.5 -15.594 1 83.19 624 GLN A N 1
ATOM 5039 C CA . GLN A 1 624 ? 27.375 -30.672 -16.25 1 83.19 624 GLN A CA 1
ATOM 5040 C C . GLN A 1 624 ? 26.047 -31.078 -15.602 1 83.19 624 GLN A C 1
ATOM 5042 O O . GLN A 1 624 ? 25.109 -31.453 -16.297 1 83.19 624 GLN A O 1
ATOM 5047 N N . ALA A 1 625 ? 26.062 -31.016 -14.352 1 80.38 625 ALA A N 1
ATOM 5048 C CA . ALA A 1 625 ? 24.875 -31.438 -13.602 1 80.38 625 ALA A CA 1
ATOM 5049 C C . ALA A 1 625 ? 23.688 -30.531 -13.906 1 80.38 625 ALA A C 1
ATOM 5051 O O . ALA A 1 625 ? 22.547 -30.984 -13.891 1 80.38 625 ALA A O 1
ATOM 5052 N N . ARG A 1 626 ? 23.938 -29.266 -14.195 1 80.94 626 ARG A N 1
ATOM 5053 C CA . ARG A 1 626 ? 22.859 -28.297 -14.406 1 80.94 626 ARG A CA 1
ATOM 5054 C C . ARG A 1 626 ? 22.594 -28.078 -15.891 1 80.94 626 ARG A C 1
ATOM 5056 O O . ARG A 1 626 ? 21.938 -27.109 -16.281 1 80.94 626 ARG A O 1
ATOM 5063 N N . SER A 1 627 ? 23.172 -28.766 -16.703 1 77.94 627 SER A N 1
ATOM 5064 C CA . SER A 1 627 ? 23 -28.578 -18.141 1 77.94 627 SER A CA 1
ATOM 5065 C C . SER A 1 627 ? 21.688 -29.219 -18.609 1 77.94 627 SER A C 1
ATOM 5067 O O . SER A 1 627 ? 21.688 -30.359 -19.094 1 77.94 627 SER A O 1
ATOM 5069 N N . TYR A 1 628 ? 20.547 -28.547 -18.375 1 64.69 628 TYR A N 1
ATOM 5070 C CA . TYR A 1 628 ? 19.234 -29.078 -18.75 1 64.69 628 TYR A CA 1
ATOM 5071 C C . TYR A 1 628 ? 18.984 -28.938 -20.234 1 64.69 628 TYR A C 1
ATOM 5073 O O . TYR A 1 628 ? 18.203 -29.672 -20.828 1 64.69 628 TYR A O 1
ATOM 5081 N N . SER A 1 629 ? 19.453 -27.781 -20.875 1 59.62 629 SER A N 1
ATOM 5082 C CA . SER A 1 629 ? 19.375 -27.562 -22.312 1 59.62 629 SER A CA 1
ATOM 5083 C C . SER A 1 629 ? 20.766 -27.422 -22.922 1 59.62 629 SER A C 1
ATOM 5085 O O . SER A 1 629 ? 21.703 -26.984 -22.25 1 59.62 629 SER A O 1
ATOM 5087 N N . PRO A 1 630 ? 20.828 -27.969 -24.188 1 55.69 630 PRO A N 1
ATOM 5088 C CA . PRO A 1 630 ? 22.125 -27.891 -24.859 1 55.69 630 PRO A CA 1
ATOM 5089 C C . PRO A 1 630 ? 22.656 -26.453 -24.953 1 55.69 630 PRO A C 1
ATOM 5091 O O . PRO A 1 630 ? 21.875 -25.516 -25.219 1 55.69 630 PRO A O 1
ATOM 5094 N N . GLN A 1 631 ? 23.922 -26.047 -24.438 1 58.75 631 GLN A N 1
ATOM 5095 C CA . GLN A 1 631 ? 24.75 -24.906 -24.797 1 58.75 631 GLN A CA 1
ATOM 5096 C C . GLN A 1 631 ? 24.594 -23.766 -23.797 1 58.75 631 GLN A C 1
ATOM 5098 O O . GLN A 1 631 ? 24.922 -22.609 -24.109 1 58.75 631 GLN A O 1
ATOM 5103 N N . ALA A 1 632 ? 24.125 -24.062 -22.594 1 66 632 ALA A N 1
ATOM 5104 C CA . ALA A 1 632 ? 23.797 -22.828 -21.891 1 66 632 ALA A CA 1
ATOM 5105 C C . ALA A 1 632 ? 25.047 -22.188 -21.312 1 66 632 ALA A C 1
ATOM 5107 O O . ALA A 1 632 ? 25.281 -20.984 -21.469 1 66 632 ALA A O 1
ATOM 5108 N N . LEU A 1 633 ? 26 -23.125 -20.625 1 79.94 633 LEU A N 1
ATOM 5109 C CA . LEU A 1 633 ? 27.203 -22.547 -20.062 1 79.94 633 LEU A CA 1
ATOM 5110 C C . LEU A 1 633 ? 28.453 -23.125 -20.719 1 79.94 633 LEU A C 1
ATOM 5112 O O . LEU A 1 633 ? 28.406 -24.25 -21.25 1 79.94 633 LEU A O 1
ATOM 5116 N N . CYS A 1 634 ? 29.562 -22.359 -20.844 1 86.19 634 CYS A N 1
ATOM 5117 C CA . CYS A 1 634 ? 30.844 -22.828 -21.344 1 86.19 634 CYS A CA 1
ATOM 5118 C C . CYS A 1 634 ? 31.625 -23.547 -20.25 1 86.19 634 CYS A C 1
ATOM 5120 O O . CYS A 1 634 ? 31.391 -23.297 -19.062 1 86.19 634 CYS A O 1
ATOM 5122 N N . TYR A 1 635 ? 32.375 -24.453 -20.703 1 90.25 635 TYR A N 1
ATOM 5123 C CA . TYR A 1 635 ? 33.312 -25.094 -19.781 1 90.25 635 TYR A CA 1
ATOM 5124 C C . TYR A 1 635 ? 34.625 -24.312 -19.734 1 90.25 635 TYR A C 1
ATOM 5126 O O . TYR A 1 635 ? 35.438 -24.422 -20.656 1 90.25 635 TYR A O 1
ATOM 5134 N N . PRO A 1 636 ? 34.844 -23.578 -18.656 1 93.75 636 PRO A N 1
ATOM 5135 C CA . PRO A 1 636 ? 36.062 -22.734 -18.609 1 93.75 636 PRO A CA 1
ATOM 5136 C C . PRO A 1 636 ? 37.344 -23.531 -18.516 1 93.75 636 PRO A C 1
ATOM 5138 O O . PRO A 1 636 ? 37.344 -24.625 -17.922 1 93.75 636 PRO A O 1
ATOM 5141 N N . SER A 1 637 ? 38.469 -22.969 -19.078 1 92.5 637 SER A N 1
ATOM 5142 C CA . SER A 1 637 ? 39.781 -23.594 -18.922 1 92.5 637 SER A CA 1
ATOM 5143 C C . SER A 1 637 ? 40.25 -23.547 -17.484 1 92.5 637 SER A C 1
ATOM 5145 O O . SER A 1 637 ? 39.781 -22.719 -16.688 1 92.5 637 SER A O 1
ATOM 5147 N N . THR A 1 638 ? 41.156 -24.438 -17.109 1 89.75 638 THR A N 1
ATOM 5148 C CA . THR A 1 638 ? 41.688 -24.484 -15.75 1 89.75 638 THR A CA 1
ATOM 5149 C C . THR A 1 638 ? 42.375 -23.172 -15.398 1 89.75 638 THR A C 1
ATOM 5151 O O . THR A 1 638 ? 42.219 -22.656 -14.289 1 89.75 638 THR A O 1
ATOM 5154 N N . TYR A 1 639 ? 43.062 -22.641 -16.328 1 91.31 639 TYR A N 1
ATOM 5155 C CA . TYR A 1 639 ? 43.781 -21.375 -16.094 1 91.31 639 TYR A CA 1
ATOM 5156 C C . TYR A 1 639 ? 42.781 -20.234 -15.867 1 91.31 639 TYR A C 1
ATOM 5158 O O . TYR A 1 639 ? 42.938 -19.453 -14.938 1 91.31 639 TYR A O 1
ATOM 5166 N N . PHE A 1 640 ? 41.844 -20.188 -16.719 1 93.88 640 PHE A N 1
ATOM 5167 C CA . PHE A 1 640 ? 40.844 -19.125 -16.609 1 93.88 640 PHE A CA 1
ATOM 5168 C C . PHE A 1 640 ? 40.094 -19.219 -15.297 1 93.88 640 PHE A C 1
ATOM 5170 O O . PHE A 1 640 ? 39.844 -18.203 -14.633 1 93.88 640 PHE A O 1
ATOM 5177 N N . SER A 1 641 ? 39.656 -20.422 -14.93 1 92.12 641 SER A N 1
ATOM 5178 C CA . SER A 1 641 ? 38.906 -20.625 -13.695 1 92.12 641 SER A CA 1
ATOM 5179 C C . SER A 1 641 ? 39.719 -20.188 -12.477 1 92.12 641 SER A C 1
ATOM 5181 O O . SER A 1 641 ? 39.188 -19.609 -11.539 1 92.12 641 SER A O 1
ATOM 5183 N N . LYS A 1 642 ? 41 -20.484 -12.469 1 90.38 642 LYS A N 1
ATOM 5184 C CA . LYS A 1 642 ? 41.844 -20.094 -11.352 1 90.38 642 LYS A CA 1
ATOM 5185 C C . LYS A 1 642 ? 42.062 -18.578 -11.305 1 90.38 642 LYS A C 1
ATOM 5187 O O . LYS A 1 642 ? 42 -17.984 -10.234 1 90.38 642 LYS A O 1
ATOM 5192 N N . LEU A 1 643 ? 42.281 -18.047 -12.461 1 93.69 643 LEU A N 1
ATOM 5193 C CA . LEU A 1 643 ? 42.438 -16.594 -12.547 1 93.69 643 LEU A CA 1
ATOM 5194 C C . LEU A 1 643 ? 41.156 -15.891 -12.07 1 93.69 643 LEU A C 1
ATOM 5196 O O . LEU A 1 643 ? 41.25 -14.914 -11.32 1 93.69 643 LEU A O 1
ATOM 5200 N N . PHE A 1 644 ? 40.062 -16.391 -12.539 1 93.56 644 PHE A N 1
ATOM 5201 C CA . PHE A 1 644 ? 38.781 -15.828 -12.156 1 93.56 644 PHE A CA 1
ATOM 5202 C C . PHE A 1 644 ? 38.562 -15.969 -10.656 1 93.56 644 PHE A C 1
ATOM 5204 O O . PHE A 1 644 ? 38.062 -15.039 -10.016 1 93.56 644 PHE A O 1
ATOM 5211 N N . GLY A 1 645 ? 38.844 -17.094 -10.109 1 90.94 645 GLY A N 1
ATOM 5212 C CA . GLY A 1 645 ? 38.719 -17.312 -8.68 1 90.94 645 GLY A CA 1
ATOM 5213 C C . GLY A 1 645 ? 39.531 -16.328 -7.852 1 90.94 645 GLY A C 1
ATOM 5214 O O . GLY A 1 645 ? 39.062 -15.812 -6.836 1 90.94 645 GLY A O 1
ATOM 5215 N N . ASN A 1 646 ? 40.75 -16.094 -8.289 1 91.94 646 ASN A N 1
ATOM 5216 C CA . ASN A 1 646 ? 41.594 -15.117 -7.609 1 91.94 646 ASN A CA 1
ATOM 5217 C C . ASN A 1 646 ? 41.031 -13.711 -7.711 1 91.94 646 ASN A C 1
ATOM 5219 O O . ASN A 1 646 ? 41.094 -12.938 -6.75 1 91.94 646 ASN A O 1
ATOM 5223 N N . LEU A 1 647 ? 40.5 -13.453 -8.859 1 94.25 647 LEU A N 1
ATOM 5224 C CA . LEU A 1 647 ? 39.906 -12.141 -9.078 1 94.25 647 LEU A CA 1
ATOM 5225 C C . LEU A 1 647 ? 38.719 -11.922 -8.148 1 94.25 647 LEU A C 1
ATOM 5227 O O . LEU A 1 647 ? 38.594 -10.875 -7.512 1 94.25 647 LEU A O 1
ATOM 5231 N N . ILE A 1 648 ? 37.844 -12.891 -8.062 1 92.94 648 ILE A N 1
ATOM 5232 C CA . ILE A 1 648 ? 36.688 -12.805 -7.211 1 92.94 648 ILE A CA 1
ATOM 5233 C C . ILE A 1 648 ? 37.094 -12.633 -5.754 1 92.94 648 ILE A C 1
ATOM 5235 O O . ILE A 1 648 ? 36.469 -11.859 -5.012 1 92.94 648 ILE A O 1
ATOM 5239 N N . HIS A 1 649 ? 38.094 -13.312 -5.398 1 90.88 649 HIS A N 1
ATOM 5240 C CA . HIS A 1 649 ? 38.562 -13.242 -4.023 1 90.88 649 HIS A CA 1
ATOM 5241 C C . HIS A 1 649 ? 39.062 -11.852 -3.689 1 90.88 649 HIS A C 1
ATOM 5243 O O . HIS A 1 649 ? 38.781 -11.312 -2.621 1 90.88 649 HIS A O 1
ATOM 5249 N N . ILE A 1 650 ? 39.844 -11.312 -4.562 1 92.44 650 ILE A N 1
ATOM 5250 C CA . ILE A 1 650 ? 40.375 -9.969 -4.363 1 92.44 650 ILE A CA 1
ATOM 5251 C C . ILE A 1 650 ? 39.219 -8.969 -4.234 1 92.44 650 ILE A C 1
ATOM 5253 O O . ILE A 1 650 ? 39.219 -8.125 -3.334 1 92.44 650 ILE A O 1
ATOM 5257 N N . ILE A 1 651 ? 38.281 -9.07 -5.086 1 93.62 651 ILE A N 1
ATOM 5258 C CA . ILE A 1 651 ? 37.156 -8.141 -5.094 1 93.62 651 ILE A CA 1
ATOM 5259 C C . ILE A 1 651 ? 36.344 -8.297 -3.809 1 93.62 651 ILE A C 1
ATOM 5261 O O . ILE A 1 651 ? 35.938 -7.309 -3.184 1 93.62 651 ILE A O 1
ATOM 5265 N N . ALA A 1 652 ? 36.094 -9.516 -3.385 1 91.31 652 ALA A N 1
ATOM 5266 C CA . ALA A 1 652 ? 35.312 -9.797 -2.193 1 91.31 652 ALA A CA 1
ATOM 5267 C C . ALA A 1 652 ? 35.969 -9.227 -0.943 1 91.31 652 ALA A C 1
ATOM 5269 O O . ALA A 1 652 ? 35.281 -8.773 -0.023 1 91.31 652 ALA A O 1
ATOM 5270 N N . ASP A 1 653 ? 37.219 -9.203 -0.954 1 90.88 653 ASP A N 1
ATOM 5271 C CA . ASP A 1 653 ? 37.938 -8.727 0.213 1 90.88 653 ASP A CA 1
ATOM 5272 C C . ASP A 1 653 ? 38.094 -7.203 0.189 1 90.88 653 ASP A C 1
ATOM 5274 O O . ASP A 1 653 ? 38.219 -6.57 1.237 1 90.88 653 ASP A O 1
ATOM 5278 N N . THR A 1 654 ? 38.062 -6.645 -0.953 1 92.62 654 THR A N 1
ATOM 5279 C CA . THR A 1 654 ? 38.344 -5.219 -1.098 1 92.62 654 THR A CA 1
ATOM 5280 C C . THR A 1 654 ? 37.062 -4.406 -0.976 1 92.62 654 THR A C 1
ATOM 5282 O O . THR A 1 654 ? 37.062 -3.285 -0.462 1 92.62 654 THR A O 1
ATOM 5285 N N . LEU A 1 655 ? 35.969 -4.871 -1.352 1 93.19 655 LEU A N 1
ATOM 5286 C CA . LEU A 1 655 ? 34.688 -4.133 -1.434 1 93.19 655 LEU A CA 1
ATOM 5287 C C . LEU A 1 655 ? 34.281 -3.623 -0.059 1 93.19 655 LEU A C 1
ATOM 5289 O O . LEU A 1 655 ? 33.906 -2.455 0.089 1 93.19 655 LEU A O 1
ATOM 5293 N N . PRO A 1 656 ? 34.375 -4.477 1.02 1 93.19 656 PRO A N 1
ATOM 5294 C CA . PRO A 1 656 ? 33.969 -3.967 2.334 1 93.19 656 PRO A CA 1
ATOM 5295 C C . PRO A 1 656 ? 34.812 -2.797 2.803 1 93.19 656 PRO A C 1
ATOM 5297 O O . PRO A 1 656 ? 34.375 -2.004 3.641 1 93.19 656 PRO A O 1
ATOM 5300 N N . GLN A 1 657 ? 36 -2.684 2.221 1 92.94 657 GLN A N 1
ATOM 5301 C CA . GLN A 1 657 ? 36.938 -1.645 2.641 1 92.94 657 GLN A CA 1
ATOM 5302 C C . GLN A 1 657 ? 36.719 -0.349 1.87 1 92.94 657 GLN A C 1
ATOM 5304 O O . GLN A 1 657 ? 36.906 0.744 2.406 1 92.94 657 GLN A O 1
ATOM 5309 N N . ILE A 1 658 ? 36.25 -0.457 0.655 1 93.69 658 ILE A N 1
ATOM 5310 C CA . ILE A 1 658 ? 36.219 0.738 -0.181 1 93.69 658 ILE A CA 1
ATOM 5311 C C . ILE A 1 658 ? 34.781 1.012 -0.609 1 93.69 658 ILE A C 1
ATOM 5313 O O . ILE A 1 658 ? 34.5 1.995 -1.302 1 93.69 658 ILE A O 1
ATOM 5317 N N . GLY A 1 659 ? 33.844 0.225 -0.22 1 93.38 659 GLY A N 1
ATOM 5318 C CA . GLY A 1 659 ? 32.469 0.295 -0.695 1 93.38 659 GLY A CA 1
ATOM 5319 C C . GLY A 1 659 ? 31.812 1.635 -0.424 1 93.38 659 GLY A C 1
ATOM 5320 O O . GLY A 1 659 ? 30.938 2.064 -1.174 1 93.38 659 GLY A O 1
ATOM 5321 N N . HIS A 1 660 ? 32.188 2.326 0.617 1 93.69 660 HIS A N 1
ATOM 5322 C CA . HIS A 1 660 ? 31.562 3.582 1.009 1 93.69 660 HIS A CA 1
ATOM 5323 C C . HIS A 1 660 ? 32.125 4.758 0.227 1 93.69 660 HIS A C 1
ATOM 5325 O O . HIS A 1 660 ? 31.578 5.859 0.251 1 93.69 660 HIS A O 1
ATOM 5331 N N . LEU A 1 661 ? 33.156 4.496 -0.564 1 92.19 661 LEU A N 1
ATOM 5332 C CA . LEU A 1 661 ? 33.844 5.566 -1.274 1 92.19 661 LEU A CA 1
ATOM 5333 C C . LEU A 1 661 ? 33.25 5.777 -2.658 1 92.19 661 LEU A C 1
ATOM 5335 O O . LEU A 1 661 ? 32.406 4.977 -3.113 1 92.19 661 LEU A O 1
ATOM 5339 N N . LYS A 1 662 ? 33.656 6.898 -3.287 1 89.06 662 LYS A N 1
ATOM 5340 C CA . LYS A 1 662 ? 33.281 7.18 -4.672 1 89.06 662 LYS A CA 1
ATOM 5341 C C . LYS A 1 662 ? 34.281 6.562 -5.645 1 89.06 662 LYS A C 1
ATOM 5343 O O . LYS A 1 662 ? 35.406 6.305 -5.281 1 89.06 662 LYS A O 1
ATOM 5348 N N . HIS A 1 663 ? 33.781 6.203 -6.828 1 91.06 663 HIS A N 1
ATOM 5349 C CA . HIS A 1 663 ? 34.594 5.629 -7.887 1 91.06 663 HIS A CA 1
ATOM 5350 C C . HIS A 1 663 ? 35.188 4.285 -7.461 1 91.06 663 HIS A C 1
ATOM 5352 O O . HIS A 1 663 ? 36.406 4.074 -7.555 1 91.06 663 HIS A O 1
ATOM 5358 N N . VAL A 1 664 ? 34.375 3.477 -7.035 1 93.62 664 VAL A N 1
ATOM 5359 C CA . VAL A 1 664 ? 34.719 2.178 -6.484 1 93.62 664 VAL A CA 1
ATOM 5360 C C . VAL A 1 664 ? 35.375 1.316 -7.57 1 93.62 664 VAL A C 1
ATOM 5362 O O . VAL A 1 664 ? 36.406 0.683 -7.336 1 93.62 664 VAL A O 1
ATOM 5365 N N . SER A 1 665 ? 34.812 1.279 -8.742 1 94.25 665 SER A N 1
ATOM 5366 C CA . SER A 1 665 ? 35.344 0.437 -9.82 1 94.25 665 SER A CA 1
ATOM 5367 C C . SER A 1 665 ? 36.719 0.873 -10.258 1 94.25 665 SER A C 1
ATOM 5369 O O . SER A 1 665 ? 37.562 0.035 -10.57 1 94.25 665 SER A O 1
ATOM 5371 N N . VAL A 1 666 ? 36.969 2.184 -10.266 1 92.31 666 VAL A N 1
ATOM 5372 C CA . VAL A 1 666 ? 38.25 2.719 -10.672 1 92.31 666 VAL A CA 1
ATOM 5373 C C . VAL A 1 666 ? 39.312 2.328 -9.648 1 92.31 666 VAL A C 1
ATOM 5375 O O . VAL A 1 666 ? 40.406 1.875 -10.016 1 92.31 666 VAL A O 1
ATOM 5378 N N . ILE A 1 667 ? 39 2.475 -8.43 1 92.62 667 ILE A N 1
ATOM 5379 C CA . ILE A 1 667 ? 39.938 2.121 -7.355 1 92.62 667 ILE A CA 1
ATOM 5380 C C . ILE A 1 667 ? 40.219 0.624 -7.406 1 92.62 667 ILE A C 1
ATOM 5382 O O . ILE A 1 667 ? 41.375 0.211 -7.309 1 92.62 667 ILE A O 1
ATOM 5386 N N . MET A 1 668 ? 39.219 -0.129 -7.602 1 93.5 668 MET A N 1
ATOM 5387 C CA . MET A 1 668 ? 39.344 -1.583 -7.637 1 93.5 668 MET A CA 1
ATOM 5388 C C . MET A 1 668 ? 40.188 -2.029 -8.836 1 93.5 668 MET A C 1
ATOM 5390 O O . MET A 1 668 ? 41.031 -2.914 -8.711 1 93.5 668 MET A O 1
ATOM 5394 N N . LYS A 1 669 ? 39.938 -1.444 -9.984 1 93.44 669 LYS A N 1
ATOM 5395 C CA . LYS A 1 669 ? 40.688 -1.781 -11.195 1 93.44 669 LYS A CA 1
ATOM 5396 C C . LYS A 1 669 ? 42.188 -1.521 -11.016 1 93.44 669 LYS A C 1
ATOM 5398 O O . LYS A 1 669 ? 43 -2.359 -11.367 1 93.44 669 LYS A O 1
ATOM 5403 N N . THR A 1 670 ? 42.438 -0.348 -10.484 1 91.62 670 THR A N 1
ATOM 5404 C CA . THR A 1 670 ? 43.844 0.014 -10.25 1 91.62 670 THR A CA 1
ATOM 5405 C C . THR A 1 670 ? 44.5 -0.989 -9.32 1 91.62 670 THR A C 1
ATOM 5407 O O . THR A 1 670 ? 45.625 -1.434 -9.578 1 91.62 670 THR A O 1
ATOM 5410 N N . PHE A 1 671 ? 43.844 -1.329 -8.328 1 92.31 671 PHE A N 1
ATOM 5411 C CA . PHE A 1 671 ? 44.375 -2.27 -7.352 1 92.31 671 PHE A CA 1
ATOM 5412 C C . PHE A 1 671 ? 44.594 -3.645 -7.98 1 92.31 671 PHE A C 1
ATOM 5414 O O . PHE A 1 671 ? 45.594 -4.297 -7.742 1 92.31 671 PHE A O 1
ATOM 5421 N N . ILE A 1 672 ? 43.625 -4.125 -8.742 1 94.19 672 ILE A N 1
ATOM 5422 C CA . ILE A 1 672 ? 43.656 -5.445 -9.359 1 94.19 672 ILE A CA 1
ATOM 5423 C C . ILE A 1 672 ? 44.812 -5.512 -10.352 1 94.19 672 ILE A C 1
ATOM 5425 O O . ILE A 1 672 ? 45.562 -6.492 -10.383 1 94.19 672 ILE A O 1
ATOM 5429 N N . PHE A 1 673 ? 45.031 -4.512 -11.164 1 92.5 673 PHE A N 1
ATOM 5430 C CA . PHE A 1 673 ? 46.062 -4.512 -12.18 1 92.5 673 PHE A CA 1
ATOM 5431 C C . PHE A 1 673 ? 47.469 -4.488 -11.539 1 92.5 673 PHE A C 1
ATOM 5433 O O . PHE A 1 673 ? 48.438 -4.996 -12.117 1 92.5 673 PHE A O 1
ATOM 5440 N N . GLU A 1 674 ? 47.5 -4.004 -10.328 1 90.19 674 GLU A N 1
ATOM 5441 C CA . GLU A 1 674 ? 48.75 -3.975 -9.609 1 90.19 674 GLU A CA 1
ATOM 5442 C C . GLU A 1 674 ? 49.062 -5.324 -8.969 1 90.19 674 GLU A C 1
ATOM 5444 O O . GLU A 1 674 ? 50.219 -5.691 -8.797 1 90.19 674 GLU A O 1
ATOM 5449 N N . ASN A 1 675 ? 48.062 -6.121 -8.633 1 89.81 675 ASN A N 1
ATOM 5450 C CA . ASN A 1 675 ? 48.281 -7.305 -7.805 1 89.81 675 ASN A CA 1
ATOM 5451 C C . ASN A 1 675 ? 48.031 -8.594 -8.586 1 89.81 675 ASN A C 1
ATOM 5453 O O . ASN A 1 675 ? 48.438 -9.672 -8.156 1 89.81 675 ASN A O 1
ATOM 5457 N N . LEU A 1 676 ? 47.281 -8.484 -9.68 1 92.06 676 LEU A N 1
ATOM 5458 C CA . LEU A 1 676 ? 46.969 -9.68 -10.461 1 92.06 676 LEU A CA 1
ATOM 5459 C C . LEU A 1 676 ? 47.438 -9.531 -11.898 1 92.06 676 LEU A C 1
ATOM 5461 O O . LEU A 1 676 ? 47.125 -8.555 -12.57 1 92.06 676 LEU A O 1
ATOM 5465 N N . LYS A 1 677 ? 48.219 -10.547 -12.344 1 90.25 677 LYS A N 1
ATOM 5466 C CA . LYS A 1 677 ? 48.719 -10.539 -13.703 1 90.25 677 LYS A CA 1
ATOM 5467 C C . LYS A 1 677 ? 48.125 -11.656 -14.539 1 90.25 677 LYS A C 1
ATOM 5469 O O . LYS A 1 677 ? 47.75 -12.711 -14.008 1 90.25 677 LYS A O 1
ATOM 5474 N N . SER A 1 678 ? 47.812 -11.344 -15.734 1 88.12 678 SER A N 1
ATOM 5475 C CA . SER A 1 678 ? 47.25 -12.336 -16.656 1 88.12 678 SER A CA 1
ATOM 5476 C C . SER A 1 678 ? 48.25 -12.727 -17.734 1 88.12 678 SER A C 1
ATOM 5478 O O . SER A 1 678 ? 49.094 -11.922 -18.094 1 88.12 678 SER A O 1
ATOM 5480 N N . THR A 1 679 ? 48.125 -14.008 -18.266 1 85.5 679 THR A N 1
ATOM 5481 C CA . THR A 1 679 ? 49 -14.508 -19.312 1 85.5 679 THR A CA 1
ATOM 5482 C C . THR A 1 679 ? 48.219 -14.68 -20.625 1 85.5 679 THR A C 1
ATOM 5484 O O . THR A 1 679 ? 48.594 -15.5 -21.469 1 85.5 679 THR A O 1
ATOM 5487 N N . PHE A 1 680 ? 47.125 -13.938 -20.781 1 90.12 680 PHE A N 1
ATOM 5488 C CA . PHE A 1 680 ? 46.375 -14.062 -22 1 90.12 680 PHE A CA 1
ATOM 5489 C C . PHE A 1 680 ? 47.219 -13.633 -23.203 1 90.12 680 PHE A C 1
ATOM 5491 O O . PHE A 1 680 ? 47.938 -12.648 -23.141 1 90.12 680 PHE A O 1
ATOM 5498 N N . SER A 1 681 ? 47.125 -14.32 -24.328 1 85.5 681 SER A N 1
ATOM 5499 C CA . SER A 1 681 ? 48.031 -14.148 -25.469 1 85.5 681 SER A CA 1
ATOM 5500 C C . SER A 1 681 ? 47.375 -13.32 -26.562 1 85.5 681 SER A C 1
ATOM 5502 O O . SER A 1 681 ? 48.062 -12.836 -27.469 1 85.5 681 SER A O 1
ATOM 5504 N N . CYS A 1 682 ? 46.094 -13.172 -26.453 1 87.5 682 CYS A N 1
ATOM 5505 C CA . CYS A 1 682 ? 45.438 -12.484 -27.547 1 87.5 682 CYS A CA 1
ATOM 5506 C C . CYS A 1 682 ? 45.812 -11.016 -27.578 1 87.5 682 CYS A C 1
ATOM 5508 O O . CYS A 1 682 ? 45.625 -10.297 -26.609 1 87.5 682 CYS A O 1
ATOM 5510 N N . THR A 1 683 ? 46.344 -10.438 -28.672 1 81.44 683 THR A N 1
ATOM 5511 C CA . THR A 1 683 ? 46.812 -9.062 -28.812 1 81.44 683 THR A CA 1
ATOM 5512 C C . THR A 1 683 ? 45.688 -8.172 -29.359 1 81.44 683 THR A C 1
ATOM 5514 O O . THR A 1 683 ? 45.719 -6.949 -29.203 1 81.44 683 THR A O 1
ATOM 5517 N N . SER A 1 684 ? 44.75 -8.727 -30 1 87.31 684 SER A N 1
ATOM 5518 C CA . SER A 1 684 ? 43.688 -7.953 -30.641 1 87.31 684 SER A CA 1
ATOM 5519 C C . SER A 1 684 ? 42.625 -7.508 -29.641 1 87.31 684 SER A C 1
ATOM 5521 O O . SER A 1 684 ? 41.938 -6.508 -29.844 1 87.31 684 SER A O 1
ATOM 5523 N N . HIS A 1 685 ? 42.5 -8.359 -28.719 1 90.19 685 HIS A N 1
ATOM 5524 C CA . HIS A 1 685 ? 41.469 -8.07 -27.734 1 90.19 685 HIS A CA 1
ATOM 5525 C C . HIS A 1 685 ? 42.062 -7.898 -26.344 1 90.19 685 HIS A C 1
ATOM 5527 O O . HIS A 1 685 ? 42.969 -8.633 -25.953 1 90.19 685 HIS A O 1
ATOM 5533 N N . GLN A 1 686 ? 41.75 -6.832 -25.656 1 90.31 686 GLN A N 1
ATOM 5534 C CA . GLN A 1 686 ? 42.125 -6.652 -24.25 1 90.31 686 GLN A CA 1
ATOM 5535 C C . GLN A 1 686 ? 41.25 -7.477 -23.328 1 90.31 686 GLN A C 1
ATOM 5537 O O . GLN A 1 686 ? 40.531 -6.926 -22.5 1 90.31 686 GLN A O 1
ATOM 5542 N N . LEU A 1 687 ? 41.5 -8.797 -23.375 1 92.38 687 LEU A N 1
ATOM 5543 C CA . LEU A 1 687 ? 40.594 -9.758 -22.734 1 92.38 687 LEU A CA 1
ATOM 5544 C C . LEU A 1 687 ? 40.625 -9.586 -21.219 1 92.38 687 LEU A C 1
ATOM 5546 O O . LEU A 1 687 ? 39.594 -9.68 -20.547 1 92.38 687 LEU A O 1
ATOM 5550 N N . PHE A 1 688 ? 41.812 -9.328 -20.703 1 93.75 688 PHE A N 1
ATOM 5551 C CA . PHE A 1 688 ? 41.938 -9.203 -19.25 1 93.75 688 PHE A CA 1
ATOM 5552 C C . PHE A 1 688 ? 41.188 -7.973 -18.75 1 93.75 688 PHE A C 1
ATOM 5554 O O . PHE A 1 688 ? 40.531 -8.031 -17.719 1 93.75 688 PHE A O 1
ATOM 5561 N N . GLU A 1 689 ? 41.25 -6.965 -19.438 1 92.88 689 GLU A N 1
ATOM 5562 C CA . GLU A 1 689 ? 40.562 -5.738 -19.062 1 92.88 689 GLU A CA 1
ATOM 5563 C C . GLU A 1 689 ? 39.062 -5.926 -19.109 1 92.88 689 GLU A C 1
ATOM 5565 O O . GLU A 1 689 ? 38.312 -5.473 -18.219 1 92.88 689 GLU A O 1
ATOM 5570 N N . HIS A 1 690 ? 38.625 -6.586 -20.125 1 93.88 690 HIS A N 1
ATOM 5571 C CA . HIS A 1 690 ? 37.219 -6.855 -20.266 1 93.88 690 HIS A CA 1
ATOM 5572 C C . HIS A 1 690 ? 36.719 -7.758 -19.141 1 93.88 690 HIS A C 1
ATOM 5574 O O . HIS A 1 690 ? 35.625 -7.559 -18.609 1 93.88 690 HIS A O 1
ATOM 5580 N N . MET A 1 691 ? 37.5 -8.664 -18.812 1 94.5 691 MET A N 1
ATOM 5581 C CA . MET A 1 691 ? 37.156 -9.586 -17.734 1 94.5 691 MET A CA 1
ATOM 5582 C C . MET A 1 691 ? 37.062 -8.852 -16.406 1 94.5 691 MET A C 1
ATOM 5584 O O . MET A 1 691 ? 36.094 -9.039 -15.664 1 94.5 691 MET A O 1
ATOM 5588 N N . VAL A 1 692 ? 38 -8.023 -16.188 1 95.5 692 VAL A N 1
ATOM 5589 C CA . VAL A 1 692 ? 38.062 -7.293 -14.93 1 95.5 692 VAL A CA 1
ATOM 5590 C C . VAL A 1 692 ? 36.875 -6.359 -14.82 1 95.5 692 VAL A C 1
ATOM 5592 O O . VAL A 1 692 ? 36.188 -6.336 -13.797 1 95.5 692 VAL A O 1
ATOM 5595 N N . ASN A 1 693 ? 36.531 -5.672 -15.844 1 94.25 693 ASN A N 1
ATOM 5596 C CA . ASN A 1 693 ? 35.406 -4.73 -15.836 1 94.25 693 ASN A CA 1
ATOM 5597 C C . ASN A 1 693 ? 34.094 -5.438 -15.609 1 94.25 693 ASN A C 1
ATOM 5599 O O . ASN A 1 693 ? 33.25 -4.988 -14.812 1 94.25 693 ASN A O 1
ATOM 5603 N N . PHE A 1 694 ? 33.938 -6.469 -16.266 1 94.81 694 PHE A N 1
ATOM 5604 C CA . PHE A 1 694 ? 32.719 -7.223 -16.141 1 94.81 694 PHE A CA 1
ATOM 5605 C C . PHE A 1 694 ? 32.562 -7.797 -14.742 1 94.81 694 PHE A C 1
ATOM 5607 O O . PHE A 1 694 ? 31.484 -7.719 -14.141 1 94.81 694 PHE A O 1
ATOM 5614 N N . THR A 1 695 ? 33.594 -8.359 -14.273 1 95.12 695 THR A N 1
ATOM 5615 C CA . THR A 1 695 ? 33.562 -9.039 -12.984 1 95.12 695 THR A CA 1
ATOM 5616 C C . THR A 1 695 ? 33.344 -8.039 -11.859 1 95.12 695 THR A C 1
ATOM 5618 O O . THR A 1 695 ? 32.625 -8.336 -10.891 1 95.12 695 THR A O 1
ATOM 5621 N N . ILE A 1 696 ? 33.938 -6.91 -11.977 1 95.88 696 ILE A N 1
ATOM 5622 C CA . ILE A 1 696 ? 33.75 -5.887 -10.953 1 95.88 696 ILE A CA 1
ATOM 5623 C C . ILE A 1 696 ? 32.281 -5.488 -10.875 1 95.88 696 ILE A C 1
ATOM 5625 O O . ILE A 1 696 ? 31.688 -5.473 -9.789 1 95.88 696 ILE A O 1
ATOM 5629 N N . THR A 1 697 ? 31.734 -5.207 -11.984 1 94.81 697 THR A N 1
ATOM 5630 C CA . THR A 1 697 ? 30.328 -4.805 -12.023 1 94.81 697 THR A CA 1
ATOM 5631 C C . THR A 1 697 ? 29.422 -5.914 -11.492 1 94.81 697 THR A C 1
ATOM 5633 O O . THR A 1 697 ? 28.5 -5.656 -10.719 1 94.81 697 THR A O 1
ATOM 5636 N N . PHE A 1 698 ? 29.734 -7.039 -11.906 1 93.69 698 PHE A N 1
ATOM 5637 C CA . PHE A 1 698 ? 28.984 -8.211 -11.484 1 93.69 698 PHE A CA 1
ATOM 5638 C C . PHE A 1 698 ? 29.078 -8.391 -9.969 1 93.69 698 PHE A C 1
ATOM 5640 O O . PHE A 1 698 ? 28.047 -8.562 -9.297 1 93.69 698 PHE A O 1
ATOM 5647 N N . MET A 1 699 ? 30.188 -8.281 -9.453 1 94.81 699 MET A N 1
ATOM 5648 C CA . MET A 1 699 ? 30.406 -8.531 -8.031 1 94.81 699 MET A CA 1
ATOM 5649 C C . MET A 1 699 ? 29.844 -7.391 -7.184 1 94.81 699 MET A C 1
ATOM 5651 O O . MET A 1 699 ? 29.375 -7.613 -6.062 1 94.81 699 MET A O 1
ATOM 5655 N N . CYS A 1 700 ? 29.906 -6.223 -7.688 1 96.06 700 CYS A N 1
ATOM 5656 C CA . CYS A 1 700 ? 29.297 -5.109 -6.969 1 96.06 700 CYS A CA 1
ATOM 5657 C C . CYS A 1 700 ? 27.797 -5.336 -6.773 1 96.06 700 CYS A C 1
ATOM 5659 O O . CYS A 1 700 ? 27.266 -5.086 -5.691 1 96.06 700 CYS A O 1
ATOM 5661 N N . ARG A 1 701 ? 27.234 -5.816 -7.785 1 94.31 701 ARG A N 1
ATOM 5662 C CA . ARG A 1 701 ? 25.797 -6.078 -7.711 1 94.31 701 ARG A CA 1
ATOM 5663 C C . ARG A 1 701 ? 25.5 -7.23 -6.762 1 94.31 701 ARG A C 1
ATOM 5665 O O . ARG A 1 701 ? 24.562 -7.16 -5.965 1 94.31 701 ARG A O 1
ATOM 5672 N N . VAL A 1 702 ? 26.234 -8.227 -6.852 1 94.12 702 VAL A N 1
ATOM 5673 C CA . VAL A 1 702 ? 26.047 -9.406 -6.008 1 94.12 702 VAL A CA 1
ATOM 5674 C C . VAL A 1 702 ? 26.297 -9.039 -4.547 1 94.12 702 VAL A C 1
ATOM 5676 O O . VAL A 1 702 ? 25.531 -9.438 -3.666 1 94.12 702 VAL A O 1
ATOM 5679 N N . TRP A 1 703 ? 27.344 -8.32 -4.348 1 94.94 703 TRP A N 1
ATOM 5680 C CA . TRP A 1 703 ? 27.703 -7.898 -2.994 1 94.94 703 TRP A CA 1
ATOM 5681 C C . TRP A 1 703 ? 26.594 -7.047 -2.387 1 94.94 703 TRP A C 1
ATOM 5683 O O . TRP A 1 703 ? 26.203 -7.262 -1.238 1 94.94 703 TRP A O 1
ATOM 5693 N N . ALA A 1 704 ? 26.125 -6.113 -3.145 1 96.19 704 ALA A N 1
ATOM 5694 C CA . ALA A 1 704 ? 25.031 -5.262 -2.676 1 96.19 704 ALA A CA 1
ATOM 5695 C C . ALA A 1 704 ? 23.797 -6.086 -2.344 1 96.19 704 ALA A C 1
ATOM 5697 O O . ALA A 1 704 ? 23.141 -5.855 -1.323 1 96.19 704 ALA A O 1
ATOM 5698 N N . LYS A 1 705 ? 23.484 -6.969 -3.176 1 94.44 705 LYS A N 1
ATOM 5699 C CA . LYS A 1 705 ? 22.328 -7.84 -2.959 1 94.44 705 LYS A CA 1
ATOM 5700 C C . LYS A 1 705 ? 22.469 -8.625 -1.657 1 94.44 705 LYS A C 1
ATOM 5702 O O . LYS A 1 705 ? 21.5 -8.758 -0.903 1 94.44 705 LYS A O 1
ATOM 5707 N N . ASN A 1 706 ? 23.594 -9.172 -1.408 1 93.25 706 ASN A N 1
ATOM 5708 C CA . ASN A 1 706 ? 23.828 -9.953 -0.2 1 93.25 706 ASN A CA 1
ATOM 5709 C C . ASN A 1 706 ? 23.734 -9.094 1.055 1 93.25 706 ASN A C 1
ATOM 5711 O O . ASN A 1 706 ? 23.188 -9.516 2.07 1 93.25 706 ASN A O 1
ATOM 5715 N N . VAL A 1 707 ? 24.328 -7.934 0.971 1 94.81 707 VAL A N 1
ATOM 5716 C CA . VAL A 1 707 ? 24.219 -7 2.086 1 94.81 707 VAL A CA 1
ATOM 5717 C C . VAL A 1 707 ? 22.75 -6.68 2.357 1 94.81 707 VAL A C 1
ATOM 5719 O O . VAL A 1 707 ? 22.312 -6.672 3.51 1 94.81 707 VAL A O 1
ATOM 5722 N N . ASN A 1 708 ? 22.031 -6.453 1.312 1 94.94 708 ASN A N 1
ATOM 5723 C CA . ASN A 1 708 ? 20.625 -6.117 1.441 1 94.94 708 ASN A CA 1
ATOM 5724 C C . ASN A 1 708 ? 19.812 -7.281 2.006 1 94.94 708 ASN A C 1
ATOM 5726 O O . ASN A 1 708 ? 18.844 -7.074 2.736 1 94.94 708 ASN A O 1
ATOM 5730 N N . ASN A 1 709 ? 20.109 -8.445 1.655 1 92.81 709 ASN A N 1
ATOM 5731 C CA . ASN A 1 709 ? 19.438 -9.609 2.219 1 92.81 709 ASN A CA 1
ATOM 5732 C C . ASN A 1 709 ? 19.625 -9.688 3.732 1 92.81 709 ASN A C 1
ATOM 5734 O O . ASN A 1 709 ? 18.719 -10.094 4.453 1 92.81 709 ASN A O 1
ATOM 5738 N N . ILE A 1 710 ? 20.812 -9.336 4.145 1 92.81 710 ILE A N 1
ATOM 5739 C CA . ILE A 1 710 ? 21.094 -9.312 5.574 1 92.81 710 ILE A CA 1
ATOM 5740 C C . ILE A 1 710 ? 20.297 -8.195 6.238 1 92.81 710 ILE A C 1
ATOM 5742 O O . ILE A 1 710 ? 19.656 -8.398 7.277 1 92.81 710 ILE A O 1
ATOM 5746 N N . LEU A 1 711 ? 20.281 -7.059 5.613 1 93.5 711 LEU A N 1
ATOM 5747 C CA . LEU A 1 711 ? 19.562 -5.902 6.148 1 93.5 711 LEU A CA 1
ATOM 5748 C C . LEU A 1 711 ? 18.078 -6.203 6.293 1 93.5 711 LEU A C 1
ATOM 5750 O O . LEU A 1 711 ? 17.438 -5.758 7.25 1 93.5 711 LEU A O 1
ATOM 5754 N N . LYS A 1 712 ? 17.578 -6.957 5.391 1 90.31 712 LYS A N 1
ATOM 5755 C CA . LYS A 1 712 ? 16.156 -7.289 5.398 1 90.31 712 LYS A CA 1
ATOM 5756 C C . LYS A 1 712 ? 15.875 -8.484 6.309 1 90.31 712 LYS A C 1
ATOM 5758 O O . LYS A 1 712 ? 14.719 -8.828 6.555 1 90.31 712 LYS A O 1
ATOM 5763 N N . GLY A 1 713 ? 16.859 -9.125 6.73 1 88.12 713 GLY A N 1
ATOM 5764 C CA . GLY A 1 713 ? 16.719 -10.273 7.617 1 88.12 713 GLY A CA 1
ATOM 5765 C C . GLY A 1 713 ? 16.484 -11.578 6.871 1 88.12 713 GLY A C 1
ATOM 5766 O O . GLY A 1 713 ? 16.016 -12.555 7.453 1 88.12 713 GLY A O 1
ATOM 5767 N N . ALA A 1 714 ? 16.734 -11.578 5.574 1 87 714 ALA A N 1
ATOM 5768 C CA . ALA A 1 714 ? 16.5 -12.758 4.754 1 87 714 ALA A CA 1
ATOM 5769 C C . ALA A 1 714 ? 17.562 -13.82 4.988 1 87 714 ALA A C 1
ATOM 5771 O O . ALA A 1 714 ? 17.328 -15.016 4.773 1 87 714 ALA A O 1
ATOM 5772 N N . THR A 1 715 ? 18.812 -13.477 5.395 1 86.88 715 THR A N 1
ATOM 5773 C CA . THR A 1 715 ? 19.906 -14.414 5.613 1 86.88 715 THR A CA 1
ATOM 5774 C C . THR A 1 715 ? 20.609 -14.133 6.938 1 86.88 715 THR A C 1
ATOM 5776 O O . THR A 1 715 ? 21.828 -13.93 6.969 1 86.88 715 THR A O 1
ATOM 5779 N N . CYS A 1 716 ? 19.875 -14.023 7.996 1 80.88 716 CYS A N 1
ATOM 5780 C CA . CYS A 1 716 ? 20.469 -13.617 9.258 1 80.88 716 CYS A CA 1
ATOM 5781 C C . CYS A 1 716 ? 20.234 -14.664 10.344 1 80.88 716 CYS A C 1
ATOM 5783 O O . CYS A 1 716 ? 20.797 -14.586 11.43 1 80.88 716 CYS A O 1
ATOM 5785 N N . TYR A 1 717 ? 19.562 -15.602 9.977 1 75.12 717 TYR A N 1
ATOM 5786 C CA . TYR A 1 717 ? 19.125 -16.484 11.039 1 75.12 717 TYR A CA 1
ATOM 5787 C C . TYR A 1 717 ? 20.297 -17.25 11.641 1 75.12 717 TYR A C 1
ATOM 5789 O O . TYR A 1 717 ? 21.078 -17.875 10.922 1 75.12 717 TYR A O 1
ATOM 5797 N N . GLY A 1 718 ? 20.469 -17.156 12.93 1 76.31 718 GLY A N 1
ATOM 5798 C CA . GLY A 1 718 ? 21.438 -17.906 13.695 1 76.31 718 GLY A CA 1
ATOM 5799 C C . GLY A 1 718 ? 22.859 -17.375 13.547 1 76.31 718 GLY A C 1
ATOM 5800 O O . GLY A 1 718 ? 23.812 -17.984 14.023 1 76.31 718 GLY A O 1
ATOM 5801 N N . LYS A 1 719 ? 23.016 -16.25 12.898 1 84.31 719 LYS A N 1
ATOM 5802 C CA . LYS A 1 719 ? 24.359 -15.742 12.664 1 84.31 719 LYS A CA 1
ATOM 5803 C C . LYS A 1 719 ? 24.797 -14.773 13.758 1 84.31 719 LYS A C 1
ATOM 5805 O O . LYS A 1 719 ? 23.984 -13.984 14.242 1 84.31 719 LYS A O 1
ATOM 5810 N N . ASP A 1 720 ? 26.047 -14.883 14.016 1 86.81 720 ASP A N 1
ATOM 5811 C CA . ASP A 1 720 ? 26.672 -13.961 14.953 1 86.81 720 ASP A CA 1
ATOM 5812 C C . ASP A 1 720 ? 27.469 -12.883 14.211 1 86.81 720 ASP A C 1
ATOM 5814 O O . ASP A 1 720 ? 28.297 -13.195 13.352 1 86.81 720 ASP A O 1
ATOM 5818 N N . PRO A 1 721 ? 27.203 -11.688 14.578 1 87.62 721 PRO A N 1
ATOM 5819 C CA . PRO A 1 721 ? 27.891 -10.594 13.891 1 87.62 721 PRO A CA 1
ATOM 5820 C C . PRO A 1 721 ? 29.422 -10.711 13.992 1 87.62 721 PRO A C 1
ATOM 5822 O O . PRO A 1 721 ? 30.125 -10.352 13.055 1 87.62 721 PRO A O 1
ATOM 5825 N N . ASP A 1 722 ? 29.938 -11.227 14.984 1 86.62 722 ASP A N 1
ATOM 5826 C CA . ASP A 1 722 ? 31.375 -11.281 15.203 1 86.62 722 ASP A CA 1
ATOM 5827 C C . ASP A 1 722 ? 32.031 -12.383 14.367 1 86.62 722 ASP A C 1
ATOM 5829 O O . ASP A 1 722 ? 33.25 -12.398 14.18 1 86.62 722 ASP A O 1
ATOM 5833 N N . SER A 1 723 ? 31.266 -13.219 13.742 1 83.25 723 SER A N 1
ATOM 5834 C CA . SER A 1 723 ? 31.781 -14.297 12.906 1 83.25 723 SER A CA 1
ATOM 5835 C C . SER A 1 723 ? 31.922 -13.852 11.461 1 83.25 723 SER A C 1
ATOM 5837 O O . SER A 1 723 ? 32.562 -14.539 10.648 1 83.25 723 SER A O 1
ATOM 5839 N N . ILE A 1 724 ? 31.453 -12.672 11.195 1 86.19 724 ILE A N 1
ATOM 5840 C CA . ILE A 1 724 ? 31.469 -12.195 9.82 1 86.19 724 ILE A CA 1
ATOM 5841 C C . ILE A 1 724 ? 32.719 -11.352 9.57 1 86.19 724 ILE A C 1
ATOM 5843 O O . ILE A 1 724 ? 33 -10.422 10.328 1 86.19 724 ILE A O 1
ATOM 5847 N N . HIS A 1 725 ? 33.406 -11.633 8.602 1 83.69 725 HIS A N 1
ATOM 5848 C CA . HIS A 1 725 ? 34.656 -10.938 8.273 1 83.69 725 HIS A CA 1
ATOM 5849 C C . HIS A 1 725 ? 34.375 -9.641 7.523 1 83.69 725 HIS A C 1
ATOM 5851 O O . HIS A 1 725 ? 35.094 -8.656 7.699 1 83.69 725 HIS A O 1
ATOM 5857 N N . ASP A 1 726 ? 33.406 -9.656 6.664 1 90.5 726 ASP A N 1
ATOM 5858 C CA . ASP A 1 726 ? 33 -8.469 5.914 1 90.5 726 ASP A CA 1
ATOM 5859 C C . ASP A 1 726 ? 32.469 -7.391 6.848 1 90.5 726 ASP A C 1
ATOM 5861 O O . ASP A 1 726 ? 31.391 -7.559 7.438 1 90.5 726 ASP A O 1
ATOM 5865 N N . SER A 1 727 ? 33.219 -6.293 6.973 1 91.69 727 SER A N 1
ATOM 5866 C CA . SER A 1 727 ? 32.875 -5.246 7.938 1 91.69 727 SER A CA 1
ATOM 5867 C C . SER A 1 727 ? 31.516 -4.648 7.648 1 91.69 727 SER A C 1
ATOM 5869 O O . SER A 1 727 ? 30.766 -4.305 8.578 1 91.69 727 SER A O 1
ATOM 5871 N N . VAL A 1 728 ? 31.109 -4.496 6.398 1 94.44 728 VAL A N 1
ATOM 5872 C CA . VAL A 1 728 ? 29.828 -3.904 6.039 1 94.44 728 VAL A CA 1
ATOM 5873 C C . VAL A 1 728 ? 28.688 -4.887 6.355 1 94.44 728 VAL A C 1
ATOM 5875 O O . VAL A 1 728 ? 27.625 -4.488 6.828 1 94.44 728 VAL A O 1
ATOM 5878 N N . LYS A 1 729 ? 28.922 -6.145 6.113 1 93.44 729 LYS A N 1
ATOM 5879 C CA . LYS A 1 729 ? 27.922 -7.16 6.453 1 93.44 729 LYS A CA 1
ATOM 5880 C C . LYS A 1 729 ? 27.75 -7.277 7.965 1 93.44 729 LYS A C 1
ATOM 5882 O O . LYS A 1 729 ? 26.641 -7.547 8.445 1 93.44 729 LYS A O 1
ATOM 5887 N N . LYS A 1 730 ? 28.875 -7.074 8.625 1 94 730 LYS A N 1
ATOM 5888 C CA . LYS A 1 730 ? 28.797 -7.039 10.086 1 94 730 LYS A CA 1
ATOM 5889 C C . LYS A 1 730 ? 27.891 -5.906 10.562 1 94 730 LYS A C 1
ATOM 5891 O O . LYS A 1 730 ? 27.047 -6.105 11.43 1 94 730 LYS A O 1
ATOM 5896 N N . ILE A 1 731 ? 28.078 -4.754 9.969 1 94.12 731 ILE A N 1
ATOM 5897 C CA . ILE A 1 731 ? 27.25 -3.59 10.289 1 94.12 731 ILE A CA 1
ATOM 5898 C C . ILE A 1 731 ? 25.797 -3.863 9.922 1 94.12 731 ILE A C 1
ATOM 5900 O O . ILE A 1 731 ? 24.891 -3.523 10.68 1 94.12 731 ILE A O 1
ATOM 5904 N N . ALA A 1 732 ? 25.594 -4.473 8.797 1 94.06 732 ALA A N 1
ATOM 5905 C CA . ALA A 1 732 ? 24.25 -4.789 8.32 1 94.06 732 ALA A CA 1
ATOM 5906 C C . ALA A 1 732 ? 23.547 -5.758 9.266 1 94.06 732 ALA A C 1
ATOM 5908 O O . ALA A 1 732 ? 22.359 -5.602 9.562 1 94.06 732 ALA A O 1
ATOM 5909 N N . LEU A 1 733 ? 24.266 -6.754 9.75 1 94.12 733 LEU A N 1
ATOM 5910 C CA . LEU A 1 733 ? 23.688 -7.738 10.664 1 94.12 733 LEU A CA 1
ATOM 5911 C C . LEU A 1 733 ? 23.328 -7.098 12 1 94.12 733 LEU A C 1
ATOM 5913 O O . LEU A 1 733 ? 22.266 -7.367 12.555 1 94.12 733 LEU A O 1
ATOM 5917 N N . LYS A 1 734 ? 24.219 -6.262 12.508 1 92.62 734 LYS A N 1
ATOM 5918 C CA . LYS A 1 734 ? 23.938 -5.547 13.75 1 92.62 734 LYS A CA 1
ATOM 5919 C C . LYS A 1 734 ? 22.688 -4.668 13.609 1 92.62 734 LYS A C 1
ATOM 5921 O O . LYS A 1 734 ? 21.875 -4.594 14.531 1 92.62 734 LYS A O 1
ATOM 5926 N N . TYR A 1 735 ? 22.641 -4.059 12.484 1 91.94 735 TYR A N 1
ATOM 5927 C CA . TYR A 1 735 ? 21.469 -3.234 12.188 1 91.94 735 TYR A CA 1
ATOM 5928 C C . TYR A 1 735 ? 20.203 -4.074 12.188 1 91.94 735 TYR A C 1
ATOM 5930 O O . TYR A 1 735 ? 19.188 -3.682 12.773 1 91.94 735 TYR A O 1
ATOM 5938 N N . CYS A 1 736 ? 20.203 -5.145 11.539 1 90.5 736 CYS A N 1
ATOM 5939 C CA . CYS A 1 736 ? 19.047 -6.031 11.43 1 90.5 736 CYS A CA 1
ATOM 5940 C C . CYS A 1 736 ? 18.609 -6.527 12.805 1 90.5 736 CYS A C 1
ATOM 5942 O O . CYS A 1 736 ? 17.422 -6.547 13.109 1 90.5 736 CYS A O 1
ATOM 5944 N N . LEU A 1 737 ? 19.531 -6.918 13.633 1 89.25 737 LEU A N 1
ATOM 5945 C CA . LEU A 1 737 ? 19.219 -7.465 14.953 1 89.25 737 LEU A CA 1
ATOM 5946 C C . LEU A 1 737 ? 18.656 -6.391 15.875 1 89.25 737 LEU A C 1
ATOM 5948 O O . LEU A 1 737 ? 17.781 -6.676 16.703 1 89.25 737 LEU A O 1
ATOM 5952 N N . THR A 1 738 ? 19.062 -5.195 15.656 1 84.5 738 THR A N 1
ATOM 5953 C CA . THR A 1 738 ? 18.594 -4.098 16.5 1 84.5 738 THR A CA 1
ATOM 5954 C C . THR A 1 738 ? 17.219 -3.631 16.062 1 84.5 738 THR A C 1
ATOM 5956 O O . THR A 1 738 ? 16.391 -3.256 16.891 1 84.5 738 THR A O 1
ATOM 5959 N N . HIS A 1 739 ? 16.938 -3.639 14.836 1 78.38 739 HIS A N 1
ATOM 5960 C CA . HIS A 1 739 ? 15.688 -3.068 14.336 1 78.38 739 HIS A CA 1
ATOM 5961 C C . HIS A 1 739 ? 14.641 -4.152 14.102 1 78.38 739 HIS A C 1
ATOM 5963 O O . HIS A 1 739 ? 13.469 -3.848 13.836 1 78.38 739 HIS A O 1
ATOM 5969 N N . ARG A 1 740 ? 14.875 -5.43 13.938 1 64.19 740 ARG A N 1
ATOM 5970 C CA . ARG A 1 740 ? 13.953 -6.539 13.734 1 64.19 740 ARG A CA 1
ATOM 5971 C C . ARG A 1 740 ? 12.945 -6.637 14.875 1 64.19 740 ARG A C 1
ATOM 5973 O O . ARG A 1 740 ? 11.812 -7.059 14.672 1 64.19 740 ARG A O 1
ATOM 5980 N N . LYS A 1 741 ? 13.359 -6.488 16.109 1 52.47 741 LYS A N 1
ATOM 5981 C CA . LYS A 1 741 ? 12.398 -6.625 17.203 1 52.47 741 LYS A CA 1
ATOM 5982 C C . LYS A 1 741 ? 11.195 -5.715 16.984 1 52.47 741 LYS A C 1
ATOM 5984 O O . LYS A 1 741 ? 10.102 -5.988 17.5 1 52.47 741 LYS A O 1
ATOM 5989 N N . ARG A 1 742 ? 11.258 -4.828 16.266 1 40.91 742 ARG A N 1
ATOM 5990 C CA . ARG A 1 742 ? 10.117 -3.926 16.156 1 40.91 742 ARG A CA 1
ATOM 5991 C C . ARG A 1 742 ? 9.219 -4.332 14.992 1 40.91 742 ARG A C 1
ATOM 5993 O O . ARG A 1 742 ? 8.195 -3.691 14.734 1 40.91 742 ARG A O 1
ATOM 6000 N N . LYS A 1 743 ? 9.633 -5.168 14.016 1 38.5 743 LYS A N 1
ATOM 6001 C CA . LYS A 1 743 ? 8.742 -5.516 12.922 1 38.5 743 LYS A CA 1
ATOM 6002 C C . LYS A 1 743 ? 7.969 -6.797 13.227 1 38.5 743 LYS A C 1
ATOM 6004 O O . LYS A 1 743 ? 8.531 -7.75 13.773 1 38.5 743 LYS A O 1
ATOM 6009 N N . MET B 1 1 ? 0.118 2.359 -77.562 1 47.41 1 MET B N 1
ATOM 6010 C CA . MET B 1 1 ? 0.733 3.162 -78.625 1 47.41 1 MET B CA 1
ATOM 6011 C C . MET B 1 1 ? 1.688 2.318 -79.438 1 47.41 1 MET B C 1
ATOM 6013 O O . MET B 1 1 ? 2.756 1.926 -79 1 47.41 1 MET B O 1
ATOM 6017 N N . ASN B 1 2 ? 1.14 1.396 -80.188 1 47.94 2 ASN B N 1
ATOM 6018 C CA . ASN B 1 2 ? 1.888 0.365 -80.875 1 47.94 2 ASN B CA 1
ATOM 6019 C C . ASN B 1 2 ? 2.828 0.971 -81.938 1 47.94 2 ASN B C 1
ATOM 6021 O O . ASN B 1 2 ? 2.523 0.968 -83.125 1 47.94 2 ASN B O 1
ATOM 6025 N N . VAL B 1 3 ? 3.471 2.121 -81.625 1 55.41 3 VAL B N 1
ATOM 6026 C CA . VAL B 1 3 ? 4.473 2.51 -82.625 1 55.41 3 VAL B CA 1
ATOM 6027 C C . VAL B 1 3 ? 5.73 1.661 -82.438 1 55.41 3 VAL B C 1
ATOM 6029 O O . VAL B 1 3 ? 6.324 1.644 -81.375 1 55.41 3 VAL B O 1
ATOM 6032 N N . ASN B 1 4 ? 6.023 0.599 -83.25 1 56.72 4 ASN B N 1
ATOM 6033 C CA . ASN B 1 4 ? 7.105 -0.379 -83.25 1 56.72 4 ASN B CA 1
ATOM 6034 C C . ASN B 1 4 ? 8.469 0.299 -83.312 1 56.72 4 ASN B C 1
ATOM 6036 O O . ASN B 1 4 ? 9.43 -0.19 -82.688 1 56.72 4 ASN B O 1
ATOM 6040 N N . SER B 1 5 ? 8.852 1.372 -84.25 1 62.69 5 SER B N 1
ATOM 6041 C CA . SER B 1 5 ? 10.133 2.064 -84.312 1 62.69 5 SER B CA 1
ATOM 6042 C C . SER B 1 5 ? 9.945 3.562 -84.5 1 62.69 5 SER B C 1
ATOM 6044 O O . SER B 1 5 ? 9.234 3.986 -85.438 1 62.69 5 SER B O 1
ATOM 6046 N N . VAL B 1 6 ? 10.266 4.434 -83.625 1 65.5 6 VAL B N 1
ATOM 6047 C CA . VAL B 1 6 ? 10.07 5.879 -83.562 1 65.5 6 VAL B CA 1
ATOM 6048 C C . VAL B 1 6 ? 10.797 6.543 -84.688 1 65.5 6 VAL B C 1
ATOM 6050 O O . VAL B 1 6 ? 10.32 7.547 -85.25 1 65.5 6 VAL B O 1
ATOM 6053 N N . ASN B 1 7 ? 11.906 5.875 -85.188 1 62.88 7 ASN B N 1
ATOM 6054 C CA . ASN B 1 7 ? 12.719 6.457 -86.25 1 62.88 7 ASN B CA 1
ATOM 6055 C C . ASN B 1 7 ? 12 6.422 -87.625 1 62.88 7 ASN B C 1
ATOM 6057 O O . ASN B 1 7 ? 12.391 7.117 -88.562 1 62.88 7 ASN B O 1
ATOM 6061 N N . GLN B 1 8 ? 10.898 5.633 -87.812 1 65.88 8 GLN B N 1
ATOM 6062 C CA . GLN B 1 8 ? 10.242 5.566 -89.125 1 65.88 8 GLN B CA 1
ATOM 6063 C C . GLN B 1 8 ? 9.078 6.555 -89.188 1 65.88 8 GLN B C 1
ATOM 6065 O O . GLN B 1 8 ? 8.398 6.637 -90.25 1 65.88 8 GLN B O 1
ATOM 6070 N N . LEU B 1 9 ? 8.945 7.312 -88.25 1 67.56 9 LEU B N 1
ATOM 6071 C CA . LEU B 1 9 ? 7.789 8.195 -88.25 1 67.56 9 LEU B CA 1
ATOM 6072 C C . LEU B 1 9 ? 8.133 9.531 -88.875 1 67.56 9 LEU B C 1
ATOM 6074 O O . LEU B 1 9 ? 9.289 9.961 -88.875 1 67.56 9 LEU B O 1
ATOM 6078 N N . HIS B 1 10 ? 7.336 10.117 -89.75 1 71.12 10 HIS B N 1
ATOM 6079 C CA . HIS B 1 10 ? 7.531 11.43 -90.312 1 71.12 10 HIS B CA 1
ATOM 6080 C C . HIS B 1 10 ? 7.789 12.492 -89.25 1 71.12 10 HIS B C 1
ATOM 6082 O O . HIS B 1 10 ? 7.332 12.367 -88.125 1 71.12 10 HIS B O 1
ATOM 6088 N N . PRO B 1 11 ? 8.633 13.5 -89.75 1 69.88 11 PRO B N 1
ATOM 6089 C CA . PRO B 1 11 ? 9.156 14.445 -88.75 1 69.88 11 PRO B CA 1
ATOM 6090 C C . PRO B 1 11 ? 8.055 15.078 -87.875 1 69.88 11 PRO B C 1
ATOM 6092 O O . PRO B 1 11 ? 8.25 15.289 -86.688 1 69.88 11 PRO B O 1
ATOM 6095 N N . GLN B 1 12 ? 6.992 15.258 -88.5 1 69.75 12 GLN B N 1
ATOM 6096 C CA . GLN B 1 12 ? 5.926 15.875 -87.75 1 69.75 12 GLN B CA 1
ATOM 6097 C C . GLN B 1 12 ? 5.277 14.859 -86.812 1 69.75 12 GLN B C 1
ATOM 6099 O O . GLN B 1 12 ? 4.938 15.195 -85.688 1 69.75 12 GLN B O 1
ATOM 6104 N N . ALA B 1 13 ? 5.188 13.586 -87.25 1 69.19 13 ALA B N 1
ATOM 6105 C CA . ALA B 1 13 ? 4.633 12.516 -86.438 1 69.19 13 ALA B CA 1
ATOM 6106 C C . ALA B 1 13 ? 5.574 12.164 -85.312 1 69.19 13 ALA B C 1
ATOM 6108 O O . ALA B 1 13 ? 5.129 11.844 -84.188 1 69.19 13 ALA B O 1
ATOM 6109 N N . LYS B 1 14 ? 6.855 12.367 -85.625 1 73.44 14 LYS B N 1
ATOM 6110 C CA . LYS B 1 14 ? 7.859 12.109 -84.562 1 73.44 14 LYS B CA 1
ATOM 6111 C C . LYS B 1 14 ? 7.754 13.125 -83.438 1 73.44 14 LYS B C 1
ATOM 6113 O O . LYS B 1 14 ? 7.848 12.766 -82.25 1 73.44 14 LYS B O 1
ATOM 6118 N N . ARG B 1 15 ? 7.5 14.406 -83.875 1 73.38 15 ARG B N 1
ATOM 6119 C CA . ARG B 1 15 ? 7.359 15.445 -82.812 1 73.38 15 ARG B CA 1
ATOM 6120 C C . ARG B 1 15 ? 6.121 15.211 -82 1 73.38 15 ARG B C 1
ATOM 6122 O O . ARG B 1 15 ? 6.164 15.367 -80.75 1 73.38 15 ARG B O 1
ATOM 6129 N N . LEU B 1 16 ? 5.141 14.805 -82.625 1 71.62 16 LEU B N 1
ATOM 6130 C CA . LEU B 1 16 ? 3.893 14.586 -81.938 1 71.62 16 LEU B CA 1
ATOM 6131 C C . LEU B 1 16 ? 3.975 13.328 -81.062 1 71.62 16 LEU B C 1
ATOM 6133 O O . LEU B 1 16 ? 3.412 13.281 -80 1 71.62 16 LEU B O 1
ATOM 6137 N N . TYR B 1 17 ? 4.754 12.375 -81.562 1 71.12 17 TYR B N 1
ATOM 6138 C CA . TYR B 1 17 ? 4.977 11.164 -80.812 1 71.12 17 TYR B CA 1
ATOM 6139 C C . TYR B 1 17 ? 5.707 11.492 -79.5 1 71.12 17 TYR B C 1
ATOM 6141 O O . TYR B 1 17 ? 5.316 11.023 -78.438 1 71.12 17 TYR B O 1
ATOM 6149 N N . TRP B 1 18 ? 6.719 12.352 -79.688 1 75 18 TRP B N 1
ATOM 6150 C CA . TRP B 1 18 ? 7.48 12.688 -78.5 1 75 18 TRP B CA 1
ATOM 6151 C C . TRP B 1 18 ? 6.668 13.586 -77.562 1 75 18 TRP B C 1
ATOM 6153 O O . TRP B 1 18 ? 6.785 13.484 -76.312 1 75 18 TRP B O 1
ATOM 6163 N N . GLU B 1 19 ? 5.805 14.352 -78.125 1 76.44 19 GLU B N 1
ATOM 6164 C CA . GLU B 1 19 ? 4.922 15.156 -77.312 1 76.44 19 GLU B CA 1
ATOM 6165 C C . GLU B 1 19 ? 3.879 14.289 -76.625 1 76.44 19 GLU B C 1
ATOM 6167 O O . GLU B 1 19 ? 3.557 14.508 -75.438 1 76.44 19 GLU B O 1
ATOM 6172 N N . VAL B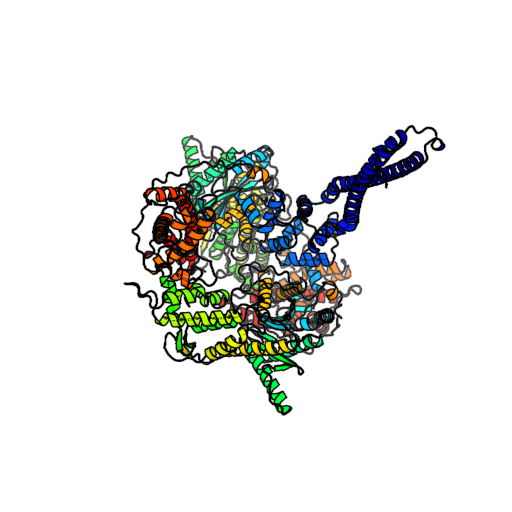 1 20 ? 3.328 13.273 -77.25 1 70.06 20 VAL B N 1
ATOM 6173 C CA . VAL B 1 20 ? 2.412 12.32 -76.625 1 70.06 20 VAL B CA 1
ATOM 6174 C C . VAL B 1 20 ? 3.131 11.578 -75.5 1 70.06 20 VAL B C 1
ATOM 6176 O O . VAL B 1 20 ? 2.58 11.398 -74.438 1 70.06 20 VAL B O 1
ATOM 6179 N N . ARG B 1 21 ? 4.434 11.242 -75.812 1 69.12 21 ARG B N 1
ATOM 6180 C CA . ARG B 1 21 ? 5.188 10.523 -74.75 1 69.12 21 ARG B CA 1
ATOM 6181 C C . ARG B 1 21 ? 5.438 11.406 -73.562 1 69.12 21 ARG B C 1
ATOM 6183 O O . ARG B 1 21 ? 5.344 10.945 -72.438 1 69.12 21 ARG B O 1
ATOM 6190 N N . ARG B 1 22 ? 5.723 12.617 -73.812 1 75.19 22 ARG B N 1
ATOM 6191 C CA . ARG B 1 22 ? 5.934 13.57 -72.75 1 75.19 22 ARG B CA 1
ATOM 6192 C C . ARG B 1 22 ? 4.645 13.805 -72 1 75.19 22 ARG B C 1
ATOM 6194 O O . ARG B 1 22 ? 4.66 13.82 -70.75 1 75.19 22 ARG B O 1
ATOM 6201 N N . LEU B 1 23 ? 3.611 13.938 -72.625 1 73.62 23 LEU B N 1
ATOM 6202 C CA . LEU B 1 23 ? 2.342 14.195 -71.938 1 73.62 23 LEU B CA 1
ATOM 6203 C C . LEU B 1 23 ? 1.848 12.945 -71.25 1 73.62 23 LEU B C 1
ATOM 6205 O O . LEU B 1 23 ? 1.252 13.047 -70.125 1 73.62 23 LEU B O 1
ATOM 6209 N N . LEU B 1 24 ? 2.125 11.797 -71.812 1 69.56 24 LEU B N 1
ATOM 6210 C CA . LEU B 1 24 ? 1.775 10.562 -71.125 1 69.56 24 LEU B CA 1
ATOM 6211 C C . LEU B 1 24 ? 2.58 10.414 -69.812 1 69.56 24 LEU B C 1
ATOM 6213 O O . LEU B 1 24 ? 2.037 10.023 -68.812 1 69.56 24 LEU B O 1
ATOM 6217 N N . LYS B 1 25 ? 3.861 10.758 -69.875 1 71.62 25 LYS B N 1
ATOM 6218 C CA . LYS B 1 25 ? 4.676 10.719 -68.688 1 71.62 25 LYS B CA 1
ATOM 6219 C C . LYS B 1 25 ? 4.184 11.734 -67.688 1 71.62 25 LYS B C 1
ATOM 6221 O O . LYS B 1 25 ? 4.121 11.43 -66.438 1 71.62 25 LYS B O 1
ATOM 6226 N N . ARG B 1 26 ? 3.842 12.844 -68.125 1 73.31 26 ARG B N 1
ATOM 6227 C CA . ARG B 1 26 ? 3.33 13.875 -67.188 1 73.31 26 ARG B CA 1
ATOM 6228 C C . ARG B 1 26 ? 1.964 13.484 -66.688 1 73.31 26 ARG B C 1
ATOM 6230 O O . ARG B 1 26 ? 1.661 13.75 -65.5 1 73.31 26 ARG B O 1
ATOM 6237 N N . GLN B 1 27 ? 1.185 12.891 -67.5 1 66.94 27 GLN B N 1
ATOM 6238 C CA . GLN B 1 27 ? -0.099 12.391 -67 1 66.94 27 GLN B CA 1
ATOM 6239 C C . GLN B 1 27 ? 0.092 11.32 -65.938 1 66.94 27 GLN B C 1
ATOM 6241 O O . GLN B 1 27 ? -0.625 11.305 -64.938 1 66.94 27 GLN B O 1
ATOM 6246 N N . VAL B 1 28 ? 1.034 10.43 -66.188 1 68.31 28 VAL B N 1
ATOM 6247 C CA . VAL B 1 28 ? 1.324 9.414 -65.188 1 68.31 28 VAL B CA 1
ATOM 6248 C C . VAL B 1 28 ? 1.8 10.078 -63.906 1 68.31 28 VAL B C 1
ATOM 6250 O O . VAL B 1 28 ? 1.371 9.703 -62.812 1 68.31 28 VAL B O 1
ATOM 6253 N N . TYR B 1 29 ? 2.574 11.109 -64.125 1 70.69 29 TYR B N 1
ATOM 6254 C CA . TYR B 1 29 ? 3.062 11.875 -62.969 1 70.69 29 TYR B CA 1
ATOM 6255 C C . TYR B 1 29 ? 1.92 12.594 -62.281 1 70.69 29 TYR B C 1
ATOM 6257 O O . TYR B 1 29 ? 1.814 12.547 -61.031 1 70.69 29 TYR B O 1
ATOM 6265 N N . LEU B 1 30 ? 1.079 13.172 -62.969 1 67.81 30 LEU B N 1
ATOM 6266 C CA . LEU B 1 30 ? -0.039 13.891 -62.375 1 67.81 30 LEU B CA 1
ATOM 6267 C C . LEU B 1 30 ? -1.067 12.93 -61.781 1 67.81 30 LEU B C 1
ATOM 6269 O O . LEU B 1 30 ? -1.666 13.203 -60.75 1 67.81 30 LEU B O 1
ATOM 6273 N N . LYS B 1 31 ? -1.297 11.82 -62.375 1 65.88 31 LYS B N 1
ATOM 6274 C CA . LYS B 1 31 ? -2.152 10.789 -61.812 1 65.88 31 LYS B CA 1
ATOM 6275 C C . LYS B 1 31 ? -1.566 10.258 -60.5 1 65.88 31 LYS B C 1
ATOM 6277 O O . LYS B 1 31 ? -2.295 10.031 -59.531 1 65.88 31 LYS B O 1
ATOM 6282 N N . MET B 1 32 ? -0.304 10.141 -60.562 1 66.38 32 MET B N 1
ATOM 6283 C CA . MET B 1 32 ? 0.354 9.719 -59.312 1 66.38 32 MET B CA 1
ATOM 6284 C C . MET B 1 32 ? 0.264 10.812 -58.25 1 66.38 32 MET B C 1
ATOM 6286 O O . MET B 1 32 ? 0.014 10.516 -57.094 1 66.38 32 MET B O 1
ATOM 6290 N N . LYS B 1 33 ? 0.419 11.984 -58.688 1 66.31 33 LYS B N 1
ATOM 6291 C CA . LYS B 1 33 ? 0.293 13.117 -57.781 1 66.31 33 LYS B CA 1
ATOM 6292 C C . LYS B 1 33 ? -1.15 13.289 -57.312 1 66.31 33 LYS B C 1
ATOM 6294 O O . LYS B 1 33 ? -1.402 13.555 -56.156 1 66.31 33 LYS B O 1
ATOM 6299 N N . THR B 1 34 ? -2.021 13.219 -58.281 1 61.06 34 THR B N 1
ATOM 6300 C CA . THR B 1 34 ? -3.434 13.266 -57.906 1 61.06 34 THR B CA 1
ATOM 6301 C C . THR B 1 34 ? -3.805 12.078 -57.031 1 61.06 34 THR B C 1
ATOM 6303 O O . THR B 1 34 ? -4.543 12.242 -56.031 1 61.06 34 THR B O 1
ATOM 6306 N N . SER B 1 35 ? -3.381 10.906 -57.375 1 64.88 35 SER B N 1
ATOM 6307 C CA . SER B 1 35 ? -3.633 9.75 -56.5 1 64.88 35 SER B CA 1
ATOM 6308 C C . SER B 1 35 ? -2.986 9.922 -55.125 1 64.88 35 SER B C 1
ATOM 6310 O O . SER B 1 35 ? -3.584 9.57 -54.125 1 64.88 35 SER B O 1
ATOM 6312 N N . LYS B 1 36 ? -1.928 10.609 -55.125 1 62.84 36 LYS B N 1
ATOM 6313 C CA . LYS B 1 36 ? -1.262 10.922 -53.844 1 62.84 36 LYS B CA 1
ATOM 6314 C C . LYS B 1 36 ? -2.021 12 -53.094 1 62.84 36 LYS B C 1
ATOM 6316 O O . LYS B 1 36 ? -2.203 11.891 -51.875 1 62.84 36 LYS B O 1
ATOM 6321 N N . PHE B 1 37 ? -2.475 12.906 -53.812 1 58.47 37 PHE B N 1
ATOM 6322 C CA . PHE B 1 37 ? -3.211 13.969 -53.156 1 58.47 37 PHE B CA 1
ATOM 6323 C C . PHE B 1 37 ? -4.652 13.547 -52.875 1 58.47 37 PHE B C 1
ATOM 6325 O O . PHE B 1 37 ? -5.242 13.93 -51.875 1 58.47 37 PHE B O 1
ATOM 6332 N N . GLN B 1 38 ? -5.266 12.82 -53.719 1 57.84 38 GLN B N 1
ATOM 6333 C CA . GLN B 1 38 ? -6.543 12.18 -53.438 1 57.84 38 GLN B CA 1
ATOM 6334 C C . GLN B 1 38 ? -6.422 11.188 -52.281 1 57.84 38 GLN B C 1
ATOM 6336 O O . GLN B 1 38 ? -7.305 11.117 -51.438 1 57.84 38 GLN B O 1
ATOM 6341 N N . GLU B 1 39 ? -5.367 10.422 -52.25 1 56.12 39 GLU B N 1
ATOM 6342 C CA . GLU B 1 39 ? -5.102 9.562 -51.094 1 56.12 39 GLU B CA 1
ATOM 6343 C C . GLU B 1 39 ? -4.758 10.383 -49.875 1 56.12 39 GLU B C 1
ATOM 6345 O O . GLU B 1 39 ? -5.219 10.078 -48.75 1 56.12 39 GLU B O 1
ATOM 6350 N N . ARG B 1 40 ? -4.184 11.453 -50 1 51.97 40 ARG B N 1
ATOM 6351 C CA . ARG B 1 40 ? -3.963 12.391 -48.875 1 51.97 40 ARG B CA 1
ATOM 6352 C C . ARG B 1 40 ? -5.254 13.109 -48.531 1 51.97 40 ARG B C 1
ATOM 6354 O O . ARG B 1 40 ? -5.562 13.273 -47.344 1 51.97 40 ARG B O 1
ATOM 6361 N N . ALA B 1 41 ? -5.957 13.578 -49.531 1 48.34 41 ALA B N 1
ATOM 6362 C CA . ALA B 1 41 ? -7.254 14.195 -49.25 1 48.34 41 ALA B CA 1
ATOM 6363 C C . ALA B 1 41 ? -8.266 13.164 -48.781 1 48.34 41 ALA B C 1
ATOM 6365 O O . ALA B 1 41 ? -9.062 13.438 -47.875 1 48.34 41 ALA B O 1
ATOM 6366 N N . ARG B 1 42 ? -8.336 11.922 -49.281 1 49 42 ARG B N 1
ATOM 6367 C CA . ARG B 1 42 ? -9.117 10.82 -48.719 1 49 42 ARG B CA 1
ATOM 6368 C C . ARG B 1 42 ? -8.57 10.383 -47.375 1 49 42 ARG B C 1
ATOM 6370 O O . ARG B 1 42 ? -9.344 10.109 -46.438 1 49 42 ARG B O 1
ATOM 6377 N N . GLN B 1 43 ? -7.277 10.375 -47 1 47.41 43 GLN B N 1
ATOM 6378 C CA . GLN B 1 43 ? -6.691 10.203 -45.688 1 47.41 43 GLN B CA 1
ATOM 6379 C C . GLN B 1 43 ? -6.992 11.406 -44.812 1 47.41 43 GLN B C 1
ATOM 6381 O O . GLN B 1 43 ? -7.348 11.25 -43.625 1 47.41 43 GLN B O 1
ATOM 6386 N N . TYR B 1 44 ? -7.051 12.602 -45.344 1 42.66 44 TYR B N 1
ATOM 6387 C CA . TYR B 1 44 ? -7.434 13.781 -44.562 1 42.66 44 TYR B CA 1
ATOM 6388 C C . TYR B 1 44 ? -8.953 13.906 -44.5 1 42.66 44 TYR B C 1
ATOM 6390 O O . TYR B 1 44 ? -9.492 14.25 -43.438 1 42.66 44 TYR B O 1
ATOM 6398 N N . ARG B 1 45 ? -9.773 13.742 -45.438 1 40.53 45 ARG B N 1
ATOM 6399 C CA . ARG B 1 45 ? -11.219 13.586 -45.281 1 40.53 45 ARG B CA 1
ATOM 6400 C C . ARG B 1 45 ? -11.531 12.344 -44.438 1 40.53 45 ARG B C 1
ATOM 6402 O O . ARG B 1 45 ? -12.367 12.391 -43.531 1 40.53 45 ARG B O 1
ATOM 6409 N N . ASN B 1 46 ? -11.102 11.062 -44.719 1 41.44 46 ASN B N 1
ATOM 6410 C CA . ASN B 1 46 ? -11.305 9.867 -43.906 1 41.44 46 ASN B CA 1
ATOM 6411 C C . ASN B 1 46 ? -10.641 9.992 -42.531 1 41.44 46 ASN B C 1
ATOM 6413 O O . ASN B 1 46 ? -11.172 9.508 -41.531 1 41.44 46 ASN B O 1
ATOM 6417 N N . TRP B 1 47 ? -9.695 10.797 -42.188 1 40.88 47 TRP B N 1
ATOM 6418 C CA . TRP B 1 47 ? -9.094 11.344 -40.969 1 40.88 47 TRP B CA 1
ATOM 6419 C C . TRP B 1 47 ? -9.992 12.398 -40.344 1 40.88 47 TRP B C 1
ATOM 6421 O O . TRP B 1 47 ? -10.242 12.375 -39.125 1 40.88 47 TRP B O 1
ATOM 6431 N N . VAL B 1 48 ? -10.57 13.375 -40.656 1 39.22 48 VAL B N 1
ATOM 6432 C CA . VAL B 1 48 ? -11.578 14.281 -40.125 1 39.22 48 VAL B CA 1
ATOM 6433 C C . VAL B 1 48 ? -12.945 13.602 -40.125 1 39.22 48 VAL B C 1
ATOM 6435 O O . VAL B 1 48 ? -13.68 13.656 -39.156 1 39.22 48 VAL B O 1
ATOM 6438 N N . LYS B 1 49 ? -13.625 13.062 -40.969 1 39.44 49 LYS B N 1
ATOM 6439 C CA . LYS B 1 49 ? -14.773 12.164 -40.875 1 39.44 49 LYS B CA 1
ATOM 6440 C C . LYS B 1 49 ? -14.367 10.805 -40.312 1 39.44 49 LYS B C 1
ATOM 6442 O O . LYS B 1 49 ? -15.094 10.234 -39.5 1 39.44 49 LYS B O 1
ATOM 6447 N N . ASN B 1 50 ? -13.297 10.016 -40.656 1 35.69 50 ASN B N 1
ATOM 6448 C CA . ASN B 1 50 ? -12.555 8.867 -40.156 1 35.69 50 ASN B CA 1
ATOM 6449 C C . ASN B 1 50 ? -11.477 9.297 -39.156 1 35.69 50 ASN B C 1
ATOM 6451 O O . ASN B 1 50 ? -10.844 8.453 -38.5 1 35.69 50 ASN B O 1
ATOM 6455 N N . HIS B 1 51 ? -10.953 10.32 -38.844 1 38.06 51 HIS B N 1
ATOM 6456 C CA . HIS B 1 51 ? -9.977 10.609 -37.812 1 38.06 51 HIS B CA 1
ATOM 6457 C C . HIS B 1 51 ? -10.672 10.938 -36.5 1 38.06 51 HIS B C 1
ATOM 6459 O O . HIS B 1 51 ? -10.008 11.102 -35.469 1 38.06 51 HIS B O 1
ATOM 6465 N N . GLU B 1 52 ? -11.656 11.422 -36.375 1 40.62 52 GLU B N 1
ATOM 6466 C CA . GLU B 1 52 ? -12.438 10.82 -35.312 1 40.62 52 GLU B CA 1
ATOM 6467 C C . GLU B 1 52 ? -12.414 9.297 -35.406 1 40.62 52 GLU B C 1
ATOM 6469 O O . GLU B 1 52 ? -12.289 8.609 -34.375 1 40.62 52 GLU B O 1
ATOM 6474 N N . HIS B 1 53 ? -12.461 8.664 -36.688 1 38.12 53 HIS B N 1
ATOM 6475 C CA . HIS B 1 53 ? -12.352 7.234 -36.906 1 38.12 53 HIS B CA 1
ATOM 6476 C C . HIS B 1 53 ? -10.906 6.828 -37.156 1 38.12 53 HIS B C 1
ATOM 6478 O O . HIS B 1 53 ? -10.484 5.734 -36.781 1 38.12 53 HIS B O 1
ATOM 6484 N N . GLU B 1 54 ? -9.891 7.336 -37.875 1 40.06 54 GLU B N 1
ATOM 6485 C CA . GLU B 1 54 ? -8.523 6.977 -38.25 1 40.06 54 GLU B CA 1
ATOM 6486 C C . GLU B 1 54 ? -7.539 7.352 -37.125 1 40.06 54 GLU B C 1
ATOM 6488 O O . GLU B 1 54 ? -6.535 6.664 -36.938 1 40.06 54 GLU B O 1
ATOM 6493 N N . ILE B 1 55 ? -7.477 8.633 -36.688 1 41.47 55 ILE B N 1
ATOM 6494 C CA . ILE B 1 55 ? -6.711 8.781 -35.438 1 41.47 55 ILE B CA 1
ATOM 6495 C C . ILE B 1 55 ? -6.816 7.496 -34.625 1 41.47 55 ILE B C 1
ATOM 6497 O O . ILE B 1 55 ? -5.836 7.059 -34.031 1 41.47 55 ILE B O 1
ATOM 6501 N N . VAL B 1 56 ? -8.078 6.984 -34.688 1 44.84 56 VAL B N 1
ATOM 6502 C CA . VAL B 1 56 ? -8.531 5.871 -33.844 1 44.84 56 VAL B CA 1
ATOM 6503 C C . VAL B 1 56 ? -8.188 4.551 -34.531 1 44.84 56 VAL B C 1
ATOM 6505 O O . VAL B 1 56 ? -8.25 3.488 -33.906 1 44.84 56 VAL B O 1
ATOM 6508 N N . ASN B 1 57 ? -8.07 4.59 -35.875 1 41.94 57 ASN B N 1
ATOM 6509 C CA . ASN B 1 57 ? -8.016 3.254 -36.438 1 41.94 57 ASN B CA 1
ATOM 6510 C C . ASN B 1 57 ? -6.797 2.477 -35.969 1 41.94 57 ASN B C 1
ATOM 6512 O O . ASN B 1 57 ? -6.883 1.271 -35.719 1 41.94 57 ASN B O 1
ATOM 6516 N N . GLY B 1 58 ? -5.598 3.164 -36.219 1 50.44 58 GLY B N 1
ATOM 6517 C CA . GLY B 1 58 ? -4.492 2.33 -35.75 1 50.44 58 GLY B CA 1
ATOM 6518 C C . GLY B 1 58 ? -4.348 2.295 -34.25 1 50.44 58 GLY B C 1
ATOM 6519 O O . GLY B 1 58 ? -3.539 1.532 -33.719 1 50.44 58 GLY B O 1
ATOM 6520 N N . MET B 1 59 ? -5.086 3.197 -33.812 1 58.84 59 MET B N 1
ATOM 6521 C CA . MET B 1 59 ? -4.977 3.221 -32.375 1 58.84 59 MET B CA 1
ATOM 6522 C C . MET B 1 59 ? -5.91 2.195 -31.734 1 58.84 59 MET B C 1
ATOM 6524 O O . MET B 1 59 ? -6.926 1.825 -32.344 1 58.84 59 MET B O 1
ATOM 6528 N N . ASN B 1 60 ? -5.391 1.709 -30.812 1 67.19 60 ASN B N 1
ATOM 6529 C CA . ASN B 1 60 ? -6.258 0.857 -30 1 67.19 60 ASN B CA 1
ATOM 6530 C C . ASN B 1 60 ? -7.598 1.532 -29.719 1 67.19 60 ASN B C 1
ATOM 6532 O O . ASN B 1 60 ? -7.664 2.754 -29.578 1 67.19 60 ASN B O 1
ATOM 6536 N N . LYS B 1 61 ? -8.648 0.842 -29.953 1 68.75 61 LYS B N 1
ATOM 6537 C CA . LYS B 1 61 ? -10.016 1.322 -29.797 1 68.75 61 LYS B CA 1
ATOM 6538 C C . LYS B 1 61 ? -10.148 2.168 -28.531 1 68.75 61 LYS B C 1
ATOM 6540 O O . LYS B 1 61 ? -10.844 3.189 -28.531 1 68.75 61 LYS B O 1
ATOM 6545 N N . LEU B 1 62 ? -9.477 1.838 -27.609 1 74.81 62 LEU B N 1
ATOM 6546 C CA . LEU B 1 62 ? -9.578 2.545 -26.328 1 74.81 62 LEU B CA 1
ATOM 6547 C C . LEU B 1 62 ? -8.914 3.916 -26.422 1 74.81 62 LEU B C 1
ATOM 6549 O O . LEU B 1 62 ? -9.461 4.906 -25.922 1 74.81 62 LEU B O 1
ATOM 6553 N N . ALA B 1 63 ? -7.785 3.916 -27.062 1 76.25 63 ALA B N 1
ATOM 6554 C CA . ALA B 1 63 ? -7.07 5.18 -27.203 1 76.25 63 ALA B CA 1
ATOM 6555 C C . ALA B 1 63 ? -7.859 6.156 -28.078 1 76.25 63 ALA B C 1
ATOM 6557 O O . ALA B 1 63 ? -7.945 7.348 -27.766 1 76.25 63 ALA B O 1
ATOM 6558 N N . CYS B 1 64 ? -8.438 5.566 -29 1 74.75 64 CYS B N 1
ATOM 6559 C CA . CYS B 1 64 ? -9.25 6.383 -29.891 1 74.75 64 CYS B CA 1
ATOM 6560 C C . CYS B 1 64 ? -10.469 6.941 -29.172 1 74.75 64 CYS B C 1
ATOM 6562 O O . CYS B 1 64 ? -10.789 8.125 -29.297 1 74.75 64 CYS B O 1
ATOM 6564 N N . GLY B 1 65 ? -11.086 6.051 -28.547 1 76.56 65 GLY B N 1
ATOM 6565 C CA . GLY B 1 65 ? -12.234 6.488 -27.766 1 76.56 65 GLY B CA 1
ATOM 6566 C C . GLY B 1 65 ? -11.898 7.582 -26.781 1 76.56 65 GLY B C 1
ATOM 6567 O O . GLY B 1 65 ? -12.672 8.523 -26.594 1 76.56 65 GLY B O 1
ATOM 6568 N N . PHE B 1 66 ? -10.805 7.484 -26.25 1 84.69 66 PHE B N 1
ATOM 6569 C CA . PHE B 1 66 ? -10.344 8.461 -25.266 1 84.69 66 PHE B CA 1
ATOM 6570 C C . PHE B 1 66 ? -10.117 9.82 -25.906 1 84.69 66 PHE B C 1
ATOM 6572 O O . PHE B 1 66 ? -10.562 10.844 -25.391 1 84.69 66 PHE B O 1
ATOM 6579 N N . ILE B 1 67 ? -9.438 9.812 -26.969 1 79 67 ILE B N 1
ATOM 6580 C CA . ILE B 1 67 ? -9.109 11.062 -27.641 1 79 67 ILE B CA 1
ATOM 6581 C C . ILE B 1 67 ? -10.391 11.742 -28.125 1 79 67 ILE B C 1
ATOM 6583 O O . ILE B 1 67 ? -10.547 12.961 -28 1 79 67 ILE B O 1
ATOM 6587 N N . LYS B 1 68 ? -11.266 10.906 -28.562 1 76.31 68 LYS B N 1
ATOM 6588 C CA . LYS B 1 68 ? -12.555 11.438 -28.984 1 76.31 68 LYS B CA 1
ATOM 6589 C C . LYS B 1 68 ? -13.305 12.078 -27.828 1 76.31 68 LYS B C 1
ATOM 6591 O O . LYS B 1 68 ? -13.922 13.133 -27.984 1 76.31 68 LYS B O 1
ATOM 6596 N N . ALA B 1 69 ? -13.234 11.43 -26.766 1 83.94 69 ALA B N 1
ATOM 6597 C CA . ALA B 1 69 ? -13.906 11.945 -25.562 1 83.94 69 ALA B CA 1
ATOM 6598 C C . ALA B 1 69 ? -13.305 13.281 -25.141 1 83.94 69 ALA B C 1
ATOM 6600 O O . ALA B 1 69 ? -14.023 14.172 -24.688 1 83.94 69 ALA B O 1
ATOM 6601 N N . GLN B 1 70 ? -12.016 13.375 -25.266 1 82.75 70 GLN B N 1
ATOM 6602 C CA . GLN B 1 70 ? -11.352 14.617 -24.891 1 82.75 70 GLN B CA 1
ATOM 6603 C C . GLN B 1 70 ? -11.75 15.758 -25.812 1 82.75 70 GLN B C 1
ATOM 6605 O O . GLN B 1 70 ? -11.992 16.875 -25.359 1 82.75 70 GLN B O 1
ATOM 6610 N N . LEU B 1 71 ? -11.859 15.398 -26.984 1 72.06 71 LEU B N 1
ATOM 6611 C CA . LEU B 1 71 ? -12.195 16.406 -27.984 1 72.06 71 LEU B CA 1
ATOM 6612 C C . LEU B 1 71 ? -13.648 16.859 -27.828 1 72.06 71 LEU B C 1
ATOM 6614 O O . LEU B 1 71 ? -13.969 18.031 -28.016 1 72.06 71 LEU B O 1
ATOM 6618 N N . ARG B 1 72 ? -14.406 15.961 -27.438 1 77.62 72 ARG B N 1
ATOM 6619 C CA . ARG B 1 72 ? -15.82 16.25 -27.234 1 77.62 72 ARG B CA 1
ATOM 6620 C C . ARG B 1 72 ? -16.016 17.156 -26.031 1 77.62 72 ARG B C 1
ATOM 6622 O O . ARG B 1 72 ? -16.875 18.047 -26.031 1 77.62 72 ARG B O 1
ATOM 6629 N N . ASN B 1 73 ? -15.188 16.953 -24.969 1 81 73 ASN B N 1
ATOM 6630 C CA . ASN B 1 73 ? -15.461 17.578 -23.672 1 81 73 ASN B CA 1
ATOM 6631 C C . ASN B 1 73 ? -14.516 18.75 -23.406 1 81 73 ASN B C 1
ATOM 6633 O O . ASN B 1 73 ? -14.68 19.469 -22.422 1 81 73 ASN B O 1
ATOM 6637 N N . TYR B 1 74 ? -13.555 18.969 -24.188 1 69.69 74 TYR B N 1
ATOM 6638 C CA . TYR B 1 74 ? -12.492 19.906 -23.844 1 69.69 74 TYR B CA 1
ATOM 6639 C C . TYR B 1 74 ? -13.031 21.328 -23.734 1 69.69 74 TYR B C 1
ATOM 6641 O O . TYR B 1 74 ? -12.562 22.109 -22.906 1 69.69 74 TYR B O 1
ATOM 6649 N N . ASN B 1 75 ? -14.023 21.672 -24.5 1 63.94 75 ASN B N 1
ATOM 6650 C CA . ASN B 1 75 ? -14.516 23.031 -24.5 1 63.94 75 ASN B CA 1
ATOM 6651 C C . ASN B 1 75 ? -15.734 23.203 -23.594 1 63.94 75 ASN B C 1
ATOM 6653 O O . ASN B 1 75 ? -16.359 24.266 -23.562 1 63.94 75 ASN B O 1
ATOM 6657 N N . ARG B 1 76 ? -15.977 22.188 -22.922 1 73.56 76 ARG B N 1
ATOM 6658 C CA . ARG B 1 76 ? -17.156 22.25 -22.062 1 73.56 76 ARG B CA 1
ATOM 6659 C C . ARG B 1 76 ? -16.766 22.484 -20.609 1 73.56 76 ARG B C 1
ATOM 6661 O O . ARG B 1 76 ? -15.688 22.078 -20.172 1 73.56 76 ARG B O 1
ATOM 6668 N N . LYS B 1 77 ? -17.672 23.25 -20.031 1 72.12 77 LYS B N 1
ATOM 6669 C CA . LYS B 1 77 ? -17.469 23.391 -18.594 1 72.12 77 LYS B CA 1
ATOM 6670 C C . LYS B 1 77 ? -17.594 22.047 -17.875 1 72.12 77 LYS B C 1
ATOM 6672 O O . LYS B 1 77 ? -18.203 21.109 -18.391 1 72.12 77 LYS B O 1
ATOM 6677 N N . LYS B 1 78 ? -17.016 21.906 -16.797 1 77.19 78 LYS B N 1
ATOM 6678 C CA . LYS B 1 78 ? -16.953 20.656 -16.062 1 77.19 78 LYS B CA 1
ATOM 6679 C C . LYS B 1 78 ? -18.344 20.062 -15.859 1 77.19 78 LYS B C 1
ATOM 6681 O O . LYS B 1 78 ? -18.547 18.859 -16.031 1 77.19 78 LYS B O 1
ATOM 6686 N N . SER B 1 79 ? -19.297 20.906 -15.539 1 74.69 79 SER B N 1
ATOM 6687 C CA . SER B 1 79 ? -20.641 20.438 -15.227 1 74.69 79 SER B CA 1
ATOM 6688 C C . SER B 1 79 ? -21.406 20.047 -16.484 1 74.69 79 SER B C 1
ATOM 6690 O O . SER B 1 79 ? -22.375 19.297 -16.422 1 74.69 79 SER B O 1
ATOM 6692 N N . SER B 1 80 ? -20.875 20.453 -17.719 1 75.75 80 SER B N 1
ATOM 6693 C CA . SER B 1 80 ? -21.609 20.234 -18.953 1 75.75 80 SER B CA 1
ATOM 6694 C C . SER B 1 80 ? -20.984 19.109 -19.766 1 75.75 80 SER B C 1
ATOM 6696 O O . SER B 1 80 ? -21.438 18.797 -20.875 1 75.75 80 SER B O 1
ATOM 6698 N N . ARG B 1 81 ? -19.969 18.562 -19.25 1 84.56 81 ARG B N 1
ATOM 6699 C CA . ARG B 1 81 ? -19.312 17.484 -19.969 1 84.56 81 ARG B CA 1
ATOM 6700 C C . ARG B 1 81 ? -20.219 16.25 -20.016 1 84.56 81 ARG B C 1
ATOM 6702 O O . ARG B 1 81 ? -20.969 15.977 -19.078 1 84.56 81 ARG B O 1
ATOM 6709 N N . ARG B 1 82 ? -20.25 15.562 -21.156 1 82.31 82 ARG B N 1
ATOM 6710 C CA . ARG B 1 82 ? -21.016 14.344 -21.359 1 82.31 82 ARG B CA 1
ATOM 6711 C C . ARG B 1 82 ? -20.125 13.172 -21.703 1 82.31 82 ARG B C 1
ATOM 6713 O O . ARG B 1 82 ? -19.219 13.297 -22.531 1 82.31 82 ARG B O 1
ATOM 6720 N N . PHE B 1 83 ? -20.359 12.109 -21.031 1 87.38 83 PHE B N 1
ATOM 6721 C CA . PHE B 1 83 ? -19.531 10.922 -21.219 1 87.38 83 PHE B CA 1
ATOM 6722 C C . PHE B 1 83 ? -20.375 9.742 -21.688 1 87.38 83 PHE B C 1
ATOM 6724 O O . PHE B 1 83 ? -21.469 9.508 -21.188 1 87.38 83 PHE B O 1
ATOM 6731 N N . SER B 1 84 ? -19.891 9.094 -22.656 1 82.12 84 SER B N 1
ATOM 6732 C CA . SER B 1 84 ? -20.516 7.855 -23.109 1 82.12 84 SER B CA 1
ATOM 6733 C C . SER B 1 84 ? -20.281 6.727 -22.109 1 82.12 84 SER B C 1
ATOM 6735 O O . SER B 1 84 ? -19.469 6.855 -21.188 1 82.12 84 SER B O 1
ATOM 6737 N N . GLU B 1 85 ? -20.953 5.625 -22.297 1 78.44 85 GLU B N 1
ATOM 6738 C CA . GLU B 1 85 ? -20.781 4.469 -21.422 1 78.44 85 GLU B CA 1
ATOM 6739 C C . GLU B 1 85 ? -19.375 3.885 -21.547 1 78.44 85 GLU B C 1
ATOM 6741 O O . GLU B 1 85 ? -18.797 3.438 -20.562 1 78.44 85 GLU B O 1
ATOM 6746 N N . ASP B 1 86 ? -18.906 3.971 -22.75 1 75.75 86 ASP B N 1
ATOM 6747 C CA . ASP B 1 86 ? -17.547 3.471 -22.969 1 75.75 86 ASP B CA 1
ATOM 6748 C C . ASP B 1 86 ? -16.516 4.344 -22.25 1 75.75 86 ASP B C 1
ATOM 6750 O O . ASP B 1 86 ? -15.523 3.834 -21.734 1 75.75 86 ASP B O 1
ATOM 6754 N N . ASP B 1 87 ? -16.859 5.598 -22.266 1 84.06 87 ASP B N 1
ATOM 6755 C CA . ASP B 1 87 ? -15.984 6.523 -21.562 1 84.06 87 ASP B CA 1
ATOM 6756 C C . ASP B 1 87 ? -15.938 6.211 -20.062 1 84.06 87 ASP B C 1
ATOM 6758 O O . ASP B 1 87 ? -14.875 6.25 -19.453 1 84.06 87 ASP B O 1
ATOM 6762 N N . LYS B 1 88 ? -17.062 5.91 -19.594 1 83.69 88 LYS B N 1
ATOM 6763 C CA . LYS B 1 88 ? -17.188 5.664 -18.172 1 83.69 88 LYS B CA 1
ATOM 6764 C C . LYS B 1 88 ? -16.5 4.359 -17.766 1 83.69 88 LYS B C 1
ATOM 6766 O O . LYS B 1 88 ? -15.867 4.281 -16.703 1 83.69 88 LYS B O 1
ATOM 6771 N N . VAL B 1 89 ? -16.641 3.441 -18.656 1 76.62 89 VAL B N 1
ATOM 6772 C CA . VAL B 1 89 ? -16.016 2.146 -18.391 1 76.62 89 VAL B CA 1
ATOM 6773 C C . VAL B 1 89 ? -14.5 2.289 -18.391 1 76.62 89 VAL B C 1
ATOM 6775 O O . VAL B 1 89 ? -13.812 1.722 -17.547 1 76.62 89 VAL B O 1
ATOM 6778 N N . PHE B 1 90 ? -14.094 3.02 -19.312 1 78.56 90 PHE B N 1
ATOM 6779 C CA . PHE B 1 90 ? -12.664 3.279 -19.406 1 78.56 90 PHE B CA 1
ATOM 6780 C C . PHE B 1 90 ? -12.172 4.02 -18.156 1 78.56 90 PHE B C 1
ATOM 6782 O O . PHE B 1 90 ? -11.148 3.656 -17.578 1 78.56 90 PHE B O 1
ATOM 6789 N N . ALA B 1 91 ? -12.859 4.984 -17.797 1 85.44 91 ALA B N 1
ATOM 6790 C CA . ALA B 1 91 ? -12.5 5.789 -16.641 1 85.44 91 ALA B CA 1
ATOM 6791 C C . ALA B 1 91 ? -12.531 4.953 -15.367 1 85.44 91 ALA B C 1
ATOM 6793 O O . ALA B 1 91 ? -11.703 5.145 -14.469 1 85.44 91 ALA B O 1
ATOM 6794 N N . LEU B 1 92 ? -13.438 4.031 -15.336 1 80.75 92 LEU B N 1
ATOM 6795 C CA . LEU B 1 92 ? -13.539 3.148 -14.18 1 80.75 92 LEU B CA 1
ATOM 6796 C C . LEU B 1 92 ? -12.312 2.252 -14.062 1 80.75 92 LEU B C 1
ATOM 6798 O O . LEU B 1 92 ? -11.844 1.98 -12.953 1 80.75 92 LEU B O 1
ATOM 6802 N N . THR B 1 93 ? -11.883 1.864 -15.164 1 75.06 93 THR B N 1
ATOM 6803 C CA . THR B 1 93 ? -10.695 1.025 -15.188 1 75.06 93 THR B CA 1
ATOM 6804 C C . THR B 1 93 ? -9.484 1.79 -14.656 1 75.06 93 THR B C 1
ATOM 6806 O O . THR B 1 93 ? -8.695 1.25 -13.875 1 75.06 93 THR B O 1
ATOM 6809 N N . LEU B 1 94 ? -9.391 2.992 -15.062 1 78.62 94 LEU B N 1
ATOM 6810 C CA . LEU B 1 94 ? -8.289 3.836 -14.617 1 78.62 94 LEU B CA 1
ATOM 6811 C C . LEU B 1 94 ? -8.422 4.148 -13.125 1 78.62 94 LEU B C 1
ATOM 6813 O O . LEU B 1 94 ? -7.43 4.113 -12.391 1 78.62 94 LEU B O 1
ATOM 6817 N N . PHE B 1 95 ? -9.562 4.418 -12.711 1 78.69 95 PHE B N 1
ATOM 6818 C CA . PHE B 1 95 ? -9.82 4.793 -11.32 1 78.69 95 PHE B CA 1
ATOM 6819 C C . PHE B 1 95 ? -9.523 3.633 -10.383 1 78.69 95 PHE B C 1
ATOM 6821 O O . PHE B 1 95 ? -8.961 3.832 -9.305 1 78.69 95 PHE B O 1
ATOM 6828 N N . LYS B 1 96 ? -9.859 2.58 -10.766 1 72.81 96 LYS B N 1
ATOM 6829 C CA . LYS B 1 96 ? -9.672 1.413 -9.914 1 72.81 96 LYS B CA 1
ATOM 6830 C C . LYS B 1 96 ? -8.211 0.986 -9.875 1 72.81 96 LYS B C 1
ATOM 6832 O O . LYS B 1 96 ? -7.754 0.394 -8.891 1 72.81 96 LYS B O 1
ATOM 6837 N N . SER B 1 97 ? -7.578 1.216 -11 1 71.44 97 SER B N 1
ATOM 6838 C CA . SER B 1 97 ? -6.148 0.915 -11.008 1 71.44 97 SER B CA 1
ATOM 6839 C C . SER B 1 97 ? -5.395 1.79 -10.008 1 71.44 97 SER B C 1
ATOM 6841 O O . SER B 1 97 ? -4.48 1.321 -9.336 1 71.44 97 SER B O 1
ATOM 6843 N N . SER B 1 98 ? -5.793 3.047 -9.984 1 73.56 98 SER B N 1
ATOM 6844 C CA . SER B 1 98 ? -5.211 3.969 -9.016 1 73.56 98 SER B CA 1
ATOM 6845 C C . SER B 1 98 ? -6.051 5.234 -8.883 1 73.56 98 SER B C 1
ATOM 6847 O O . SER B 1 98 ? -6.012 6.105 -9.758 1 73.56 98 SER B O 1
ATOM 6849 N N . PRO B 1 99 ? -6.727 5.297 -7.793 1 73.19 99 PRO B N 1
ATOM 6850 C CA . PRO B 1 99 ? -7.516 6.516 -7.598 1 73.19 99 PRO B CA 1
ATOM 6851 C C . PRO B 1 99 ? -6.652 7.777 -7.57 1 73.19 99 PRO B C 1
ATOM 6853 O O . PRO B 1 99 ? -7.082 8.836 -8.039 1 73.19 99 PRO B O 1
ATOM 6856 N N . ARG B 1 100 ? -5.48 7.617 -7.098 1 72.12 100 ARG B N 1
ATOM 6857 C CA . ARG B 1 100 ? -4.582 8.766 -7.035 1 72.12 100 ARG B CA 1
ATOM 6858 C C . ARG B 1 100 ? -4.176 9.219 -8.438 1 72.12 100 ARG B C 1
ATOM 6860 O O . ARG B 1 100 ? -4.191 10.414 -8.734 1 72.12 100 ARG B O 1
ATOM 6867 N N . CYS B 1 101 ? -3.791 8.211 -9.148 1 74.94 101 CYS B N 1
ATOM 6868 C CA . CYS B 1 101 ? -3.416 8.531 -10.523 1 74.94 101 CYS B CA 1
ATOM 6869 C C . CYS B 1 101 ? -4.605 9.086 -11.297 1 74.94 101 CYS B C 1
ATOM 6871 O O . CYS B 1 101 ? -4.445 9.977 -12.133 1 74.94 101 CYS B O 1
ATOM 6873 N N . TYR B 1 102 ? -5.762 8.586 -11 1 82.69 102 TYR B N 1
ATOM 6874 C CA . TYR B 1 102 ? -6.961 9.055 -11.68 1 82.69 102 TYR B CA 1
ATOM 6875 C C . TYR B 1 102 ? -7.219 10.523 -11.375 1 82.69 102 TYR B C 1
ATOM 6877 O O . TYR B 1 102 ? -7.637 11.281 -12.258 1 82.69 102 TYR B O 1
ATOM 6885 N N . LYS B 1 103 ? -7.031 10.859 -10.125 1 80.12 103 LYS B N 1
ATOM 6886 C CA . LYS B 1 103 ? -7.199 12.258 -9.75 1 80.12 103 LYS B CA 1
ATOM 6887 C C . LYS B 1 103 ? -6.238 13.156 -10.531 1 80.12 103 LYS B C 1
ATOM 6889 O O . LYS B 1 103 ? -6.609 14.258 -10.953 1 80.12 103 LYS B O 1
ATOM 6894 N N . LEU B 1 104 ? -5.043 12.734 -10.656 1 76.69 104 LEU B N 1
ATOM 6895 C CA . LEU B 1 104 ? -4.066 13.469 -11.445 1 76.69 104 LEU B CA 1
ATOM 6896 C C . LEU B 1 104 ? -4.512 13.578 -12.906 1 76.69 104 LEU B C 1
ATOM 6898 O O . LEU B 1 104 ? -4.441 14.656 -13.5 1 76.69 104 LEU B O 1
ATOM 6902 N N . LEU B 1 105 ? -4.992 12.531 -13.453 1 84.06 105 LEU B N 1
ATOM 6903 C CA . LEU B 1 105 ? -5.438 12.492 -14.844 1 84.06 105 LEU B CA 1
ATOM 6904 C C . LEU B 1 105 ? -6.648 13.391 -15.047 1 84.06 105 LEU B C 1
ATOM 6906 O O . LEU B 1 105 ? -6.789 14.023 -16.109 1 84.06 105 LEU B O 1
ATOM 6910 N N . ARG B 1 106 ? -7.453 13.422 -14.023 1 84.75 106 ARG B N 1
ATOM 6911 C CA . ARG B 1 106 ? -8.648 14.258 -14.109 1 84.75 106 ARG B CA 1
ATOM 6912 C C . ARG B 1 106 ? -8.273 15.734 -14.141 1 84.75 106 ARG B C 1
ATOM 6914 O O . ARG B 1 106 ? -9.016 16.562 -14.68 1 84.75 106 ARG B O 1
ATOM 6921 N N . GLY B 1 107 ? -7.184 16.016 -13.484 1 76.75 107 GLY B N 1
ATOM 6922 C CA . GLY B 1 107 ? -6.691 17.391 -13.523 1 76.75 107 GLY B CA 1
ATOM 6923 C C . GLY B 1 107 ? -6.148 17.797 -14.883 1 76.75 107 GLY B C 1
ATOM 6924 O O . GLY B 1 107 ? -6.121 18.969 -15.219 1 76.75 107 GLY B O 1
ATOM 6925 N N . ILE B 1 108 ? -5.816 16.797 -15.648 1 77.44 108 ILE B N 1
ATOM 6926 C CA . ILE B 1 108 ? -5.184 17.047 -16.938 1 77.44 108 ILE B CA 1
ATOM 6927 C C . ILE B 1 108 ? -6.199 16.844 -18.062 1 77.44 108 ILE B C 1
ATOM 6929 O O . ILE B 1 108 ? -6.23 17.609 -19.031 1 77.44 108 ILE B O 1
ATOM 6933 N N . PHE B 1 109 ? -7.082 15.789 -17.875 1 85.44 109 PHE B N 1
ATOM 6934 C CA . PHE B 1 109 ? -8.008 15.391 -18.922 1 85.44 109 PHE B CA 1
ATOM 6935 C C . PHE B 1 109 ? -9.453 15.547 -18.469 1 85.44 109 PHE B C 1
ATOM 6937 O O . PHE B 1 109 ? -9.719 15.664 -17.266 1 85.44 109 PHE B O 1
ATOM 6944 N N . ALA B 1 110 ? -10.219 15.594 -19.5 1 87.19 110 ALA B N 1
ATOM 6945 C CA . ALA B 1 110 ? -11.648 15.609 -19.203 1 87.19 110 ALA B CA 1
ATOM 6946 C C . ALA B 1 110 ? -12.164 14.195 -18.906 1 87.19 110 ALA B C 1
ATOM 6948 O O . ALA B 1 110 ? -12.594 13.492 -19.828 1 87.19 110 ALA B O 1
ATOM 6949 N N . LEU B 1 111 ? -12.164 13.852 -17.688 1 89.5 111 LEU B N 1
ATOM 6950 C CA . LEU B 1 111 ? -12.617 12.539 -17.25 1 89.5 111 LEU B CA 1
ATOM 6951 C C . LEU B 1 111 ? -13.773 12.656 -16.266 1 89.5 111 LEU B C 1
ATOM 6953 O O . LEU B 1 111 ? -13.898 13.672 -15.57 1 89.5 111 LEU B O 1
ATOM 6957 N N . PRO B 1 112 ? -14.625 11.648 -16.266 1 88.69 112 PRO B N 1
ATOM 6958 C CA . PRO B 1 112 ? -15.75 11.695 -15.32 1 88.69 112 PRO B CA 1
ATOM 6959 C C . PRO B 1 112 ? -15.305 11.781 -13.867 1 88.69 112 PRO B C 1
ATOM 6961 O O . PRO B 1 112 ? -14.242 11.258 -13.508 1 88.69 112 PRO B O 1
ATOM 6964 N N . SER B 1 113 ? -16.109 12.398 -13.086 1 86.81 113 SER B N 1
ATOM 6965 C CA . SER B 1 113 ? -15.82 12.508 -11.664 1 86.81 113 SER B CA 1
ATOM 6966 C C . SER B 1 113 ? -16.047 11.172 -10.953 1 86.81 113 SER B C 1
ATOM 6968 O O . SER B 1 113 ? -16.672 10.266 -11.5 1 86.81 113 SER B O 1
ATOM 6970 N N . LYS B 1 114 ? -15.531 11.07 -9.789 1 85.06 114 LYS B N 1
ATOM 6971 C CA . LYS B 1 114 ? -15.711 9.883 -8.969 1 85.06 114 LYS B CA 1
ATOM 6972 C C . LYS B 1 114 ? -17.188 9.586 -8.734 1 85.06 114 LYS B C 1
ATOM 6974 O O . LYS B 1 114 ? -17.609 8.422 -8.742 1 85.06 114 LYS B O 1
ATOM 6979 N N . THR B 1 115 ? -17.953 10.602 -8.586 1 82.31 115 THR B N 1
ATOM 6980 C CA . THR B 1 115 ? -19.375 10.445 -8.312 1 82.31 115 THR B CA 1
ATOM 6981 C C . THR B 1 115 ? -20.094 9.82 -9.508 1 82.31 115 THR B C 1
ATOM 6983 O O . THR B 1 115 ? -20.953 8.945 -9.336 1 82.31 115 THR B O 1
ATOM 6986 N N . ILE B 1 116 ? -19.703 10.242 -10.688 1 85.62 116 ILE B N 1
ATOM 6987 C CA . ILE B 1 116 ? -20.297 9.703 -11.906 1 85.62 116 ILE B CA 1
ATOM 6988 C C . ILE B 1 116 ? -19.938 8.227 -12.039 1 85.62 116 ILE B C 1
ATOM 6990 O O . ILE B 1 116 ? -20.781 7.41 -12.422 1 85.62 116 ILE B O 1
ATOM 6994 N N . LEU B 1 117 ? -18.703 7.922 -11.734 1 85.06 117 LEU B N 1
ATOM 6995 C CA . LEU B 1 117 ? -18.25 6.543 -11.852 1 85.06 117 LEU B CA 1
ATOM 6996 C C . LEU B 1 117 ? -18.969 5.641 -10.852 1 85.06 117 LEU B C 1
ATOM 6998 O O . LEU B 1 117 ? -19.391 4.531 -11.195 1 85.06 117 LEU B O 1
ATOM 7002 N N . LEU B 1 118 ? -19.156 6.137 -9.672 1 79.44 118 LEU B N 1
ATOM 7003 C CA . LEU B 1 118 ? -19.844 5.355 -8.648 1 79.44 118 LEU B CA 1
ATOM 7004 C C . LEU B 1 118 ? -21.328 5.184 -8.992 1 79.44 118 LEU B C 1
ATOM 7006 O O . LEU B 1 118 ? -21.906 4.125 -8.742 1 79.44 118 LEU B O 1
ATOM 7010 N N . GLN B 1 119 ? -21.875 6.227 -9.57 1 79.69 119 GLN B N 1
ATOM 7011 C CA . GLN B 1 119 ? -23.25 6.137 -10.016 1 79.69 119 GLN B CA 1
ATOM 7012 C C . GLN B 1 119 ? -23.406 5.109 -11.133 1 79.69 119 GLN B C 1
ATOM 7014 O O . GLN B 1 119 ? -24.406 4.383 -11.18 1 79.69 119 GLN B O 1
ATOM 7019 N N . THR B 1 120 ? -22.453 5.145 -11.953 1 77.56 120 THR B N 1
ATOM 7020 C CA . THR B 1 120 ? -22.469 4.172 -13.039 1 77.56 120 THR B CA 1
ATOM 7021 C C . THR B 1 120 ? -22.406 2.75 -12.492 1 77.56 120 THR B C 1
ATOM 7023 O O . THR B 1 120 ? -23.094 1.858 -12.984 1 77.56 120 THR B O 1
ATOM 7026 N N . LEU B 1 121 ? -21.656 2.498 -11.547 1 77.25 121 LEU B N 1
ATOM 7027 C CA . LEU B 1 121 ? -21.516 1.174 -10.953 1 77.25 121 LEU B CA 1
ATOM 7028 C C . LEU B 1 121 ? -22.797 0.768 -10.211 1 77.25 121 LEU B C 1
ATOM 7030 O O . LEU B 1 121 ? -23.125 -0.418 -10.141 1 77.25 121 LEU B O 1
ATOM 7034 N N . ARG B 1 122 ? -23.453 1.766 -9.695 1 75.31 122 ARG B N 1
ATOM 7035 C CA . ARG B 1 122 ? -24.688 1.497 -8.961 1 75.31 122 ARG B CA 1
ATOM 7036 C C . ARG B 1 122 ? -25.781 0.993 -9.898 1 75.31 122 ARG B C 1
ATOM 7038 O O . ARG B 1 122 ? -26.688 0.274 -9.469 1 75.31 122 ARG B O 1
ATOM 7045 N N . LYS B 1 123 ? -25.656 1.406 -11.102 1 72.69 123 LYS B N 1
ATOM 7046 C CA . LYS B 1 123 ? -26.641 0.987 -12.086 1 72.69 123 LYS B CA 1
ATOM 7047 C C . LYS B 1 123 ? -26.484 -0.491 -12.43 1 72.69 123 LYS B C 1
ATOM 7049 O O . LYS B 1 123 ? -27.391 -1.107 -12.984 1 72.69 123 LYS B O 1
ATOM 7054 N N . PHE B 1 124 ? -25.375 -1.037 -12.039 1 71.81 124 PHE B N 1
ATOM 7055 C CA . PHE B 1 124 ? -25.109 -2.451 -12.273 1 71.81 124 PHE B CA 1
ATOM 7056 C C . PHE B 1 124 ? -25.375 -3.268 -11.016 1 71.81 124 PHE B C 1
ATOM 7058 O O . PHE B 1 124 ? -24.5 -3.365 -10.141 1 71.81 124 PHE B O 1
ATOM 7065 N N . PRO B 1 125 ? -26.562 -3.807 -11.031 1 69.94 125 PRO B N 1
ATOM 7066 C CA . PRO B 1 125 ? -26.844 -4.566 -9.812 1 69.94 125 PRO B CA 1
ATOM 7067 C C . PRO B 1 125 ? -26.078 -5.887 -9.75 1 69.94 125 PRO B C 1
ATOM 7069 O O . PRO B 1 125 ? -26.062 -6.648 -10.719 1 69.94 125 PRO B O 1
ATOM 7072 N N . PHE B 1 126 ? -25.234 -6.086 -8.961 1 76.75 126 PHE B N 1
ATOM 7073 C CA . PHE B 1 126 ? -24.547 -7.348 -8.688 1 76.75 126 PHE B CA 1
ATOM 7074 C C . PHE B 1 126 ? -24.688 -7.727 -7.219 1 76.75 126 PHE B C 1
ATOM 7076 O O . PHE B 1 126 ? -23.969 -7.199 -6.367 1 76.75 126 PHE B O 1
ATOM 7083 N N . LYS B 1 127 ? -25.594 -8.602 -6.953 1 82.12 127 LYS B N 1
ATOM 7084 C CA . LYS B 1 127 ? -25.875 -9.031 -5.586 1 82.12 127 LYS B CA 1
ATOM 7085 C C . LYS B 1 127 ? -25.172 -10.359 -5.273 1 82.12 127 LYS B C 1
ATOM 7087 O O . LYS B 1 127 ? -24.578 -10.969 -6.16 1 82.12 127 LYS B O 1
ATOM 7092 N N . THR B 1 128 ? -25.203 -10.664 -4.047 1 89.88 128 THR B N 1
ATOM 7093 C CA . THR B 1 128 ? -24.625 -11.938 -3.625 1 89.88 128 THR B CA 1
ATOM 7094 C C . THR B 1 128 ? -25.406 -13.102 -4.25 1 89.88 128 THR B C 1
ATOM 7096 O O . THR B 1 128 ? -26.625 -13.055 -4.359 1 89.88 128 THR B O 1
ATOM 7099 N N . GLY B 1 129 ? -24.656 -14.078 -4.621 1 89.94 129 GLY B N 1
ATOM 7100 C CA . GLY B 1 129 ? -25.281 -15.234 -5.246 1 89.94 129 GLY B CA 1
ATOM 7101 C C . GLY B 1 129 ? -25.219 -15.188 -6.762 1 89.94 129 GLY B C 1
ATOM 7102 O O . GLY B 1 129 ? -24.406 -14.469 -7.34 1 89.94 129 GLY B O 1
ATOM 7103 N N . ILE B 1 130 ? -26.016 -15.984 -7.359 1 88.69 130 ILE B N 1
ATOM 7104 C CA . ILE B 1 130 ? -26.062 -16.109 -8.812 1 88.69 130 ILE B CA 1
ATOM 7105 C C . ILE B 1 130 ? -26.859 -14.938 -9.398 1 88.69 130 ILE B C 1
ATOM 7107 O O . ILE B 1 130 ? -27.969 -14.664 -8.969 1 88.69 130 ILE B O 1
ATOM 7111 N N . ASN B 1 131 ? -26.219 -14.227 -10.219 1 79.69 131 ASN B N 1
ATOM 7112 C CA . ASN B 1 131 ? -26.875 -13.07 -10.828 1 79.69 131 ASN B CA 1
ATOM 7113 C C . ASN B 1 131 ? -27.516 -13.438 -12.164 1 79.69 131 ASN B C 1
ATOM 7115 O O . ASN B 1 131 ? -26.812 -13.695 -13.141 1 79.69 131 ASN B O 1
ATOM 7119 N N . ASP B 1 132 ? -28.719 -13.25 -12.234 1 76.88 132 ASP B N 1
ATOM 7120 C CA . ASP B 1 132 ? -29.5 -13.648 -13.414 1 76.88 132 ASP B CA 1
ATOM 7121 C C . ASP B 1 132 ? -29.141 -12.789 -14.617 1 76.88 132 ASP B C 1
ATOM 7123 O O . ASP B 1 132 ? -29.094 -13.273 -15.75 1 76.88 132 ASP B O 1
ATOM 7127 N N . ASN B 1 133 ? -28.875 -11.562 -14.336 1 72.94 133 ASN B N 1
ATOM 7128 C CA . ASN B 1 133 ? -28.531 -10.664 -15.438 1 72.94 133 ASN B CA 1
ATOM 7129 C C . ASN B 1 133 ? -27.219 -11.039 -16.094 1 72.94 133 ASN B C 1
ATOM 7131 O O . ASN B 1 133 ? -27.078 -10.977 -17.312 1 72.94 133 ASN B O 1
ATOM 7135 N N . VAL B 1 134 ? -26.391 -11.477 -15.273 1 76.25 134 VAL B N 1
ATOM 7136 C CA . VAL B 1 134 ? -25.094 -11.883 -15.781 1 76.25 134 VAL B CA 1
ATOM 7137 C C . VAL B 1 134 ? -25.219 -13.195 -16.562 1 76.25 134 VAL B C 1
ATOM 7139 O O . VAL B 1 134 ? -24.625 -13.352 -17.625 1 76.25 134 VAL B O 1
ATOM 7142 N N . LEU B 1 135 ? -26.078 -14.047 -16.094 1 83.75 135 LEU B N 1
ATOM 7143 C CA . LEU B 1 135 ? -26.266 -15.344 -16.734 1 83.75 135 LEU B CA 1
ATOM 7144 C C . LEU B 1 135 ? -26.938 -15.188 -18.094 1 83.75 135 LEU B C 1
ATOM 7146 O O . LEU B 1 135 ? -26.609 -15.906 -19.047 1 83.75 135 LEU B O 1
ATOM 7150 N N . GLU B 1 136 ? -27.766 -14.234 -18.109 1 80.06 136 GLU B N 1
ATOM 7151 C CA . GLU B 1 136 ? -28.453 -14.008 -19.375 1 80.06 136 GLU B CA 1
ATOM 7152 C C . GLU B 1 136 ? -27.5 -13.445 -20.422 1 80.06 136 GLU B C 1
ATOM 7154 O O . GLU B 1 136 ? -27.578 -13.836 -21.594 1 80.06 136 GLU B O 1
ATOM 7159 N N . SER B 1 137 ? -26.75 -12.633 -19.984 1 76.56 137 SER B N 1
ATOM 7160 C CA . SER B 1 137 ? -25.766 -12.07 -20.891 1 76.56 137 SER B CA 1
ATOM 7161 C C . SER B 1 137 ? -24.766 -13.133 -21.344 1 76.56 137 SER B C 1
ATOM 7163 O O . SER B 1 137 ? -24.312 -13.125 -22.5 1 76.56 137 SER B O 1
ATOM 7165 N N . LEU B 1 138 ? -24.453 -14 -20.469 1 82.88 138 LEU B N 1
ATOM 7166 C CA . LEU B 1 138 ? -23.531 -15.086 -20.781 1 82.88 138 LEU B CA 1
ATOM 7167 C C . LEU B 1 138 ? -24.172 -16.078 -21.75 1 82.88 138 LEU B C 1
ATOM 7169 O O . LEU B 1 138 ? -23.5 -16.625 -22.625 1 82.88 138 LEU B O 1
ATOM 7173 N N . LYS B 1 139 ? -25.438 -16.266 -21.578 1 86.12 139 LYS B N 1
ATOM 7174 C CA . LYS B 1 139 ? -26.172 -17.188 -22.453 1 86.12 139 LYS B CA 1
ATOM 7175 C C . LYS B 1 139 ? -26.094 -16.734 -23.906 1 86.12 139 LYS B C 1
ATOM 7177 O O . LYS B 1 139 ? -25.891 -17.562 -24.812 1 86.12 139 LYS B O 1
ATOM 7182 N N . LEU B 1 140 ? -26.172 -15.477 -24.062 1 80.19 140 LEU B N 1
ATOM 7183 C CA . LEU B 1 140 ? -26.125 -14.922 -25.406 1 80.19 140 LEU B CA 1
ATOM 7184 C C . LEU B 1 140 ? -24.734 -15.133 -26.016 1 80.19 140 LEU B C 1
ATOM 7186 O O . LEU B 1 140 ? -24.625 -15.477 -27.203 1 80.19 140 LEU B O 1
ATOM 7190 N N . ARG B 1 141 ? -23.781 -14.984 -25.297 1 79.81 141 ARG B N 1
ATOM 7191 C CA . ARG B 1 141 ? -22.422 -15.148 -25.797 1 79.81 141 ARG B CA 1
ATOM 7192 C C . ARG B 1 141 ? -22.109 -16.625 -26.047 1 79.81 141 ARG B C 1
ATOM 7194 O O . ARG B 1 141 ? -21.391 -16.953 -26.984 1 79.81 141 ARG B O 1
ATOM 7201 N N . ILE B 1 142 ? -22.578 -17.422 -25.203 1 87.19 142 ILE B N 1
ATOM 7202 C CA . ILE B 1 142 ? -22.297 -18.859 -25.266 1 87.19 142 ILE B CA 1
ATOM 7203 C C . ILE B 1 142 ? -22.969 -19.453 -26.516 1 87.19 142 ILE B C 1
ATOM 7205 O O . ILE B 1 142 ? -22.422 -20.344 -27.156 1 87.19 142 ILE B O 1
ATOM 7209 N N . SER B 1 143 ? -24.047 -18.906 -26.828 1 85.56 143 SER B N 1
ATOM 7210 C CA . SER B 1 143 ? -24.766 -19.406 -28 1 85.56 143 SER B CA 1
ATOM 7211 C C . SER B 1 143 ? -23.969 -19.172 -29.281 1 85.56 143 SER B C 1
ATOM 7213 O O . SER B 1 143 ? -24.125 -19.906 -30.266 1 85.56 143 SER B O 1
ATOM 7215 N N . LYS B 1 144 ? -23.047 -18.234 -29.203 1 82.38 144 LYS B N 1
ATOM 7216 C CA . LYS B 1 144 ? -22.25 -17.906 -30.375 1 82.38 144 LYS B CA 1
ATOM 7217 C C . LYS B 1 144 ? -20.922 -18.656 -30.359 1 82.38 144 LYS B C 1
ATOM 7219 O O . LYS B 1 144 ? -20.188 -18.656 -31.359 1 82.38 144 LYS B O 1
ATOM 7224 N N . MET B 1 145 ? -20.719 -19.375 -29.375 1 85.38 145 MET B N 1
ATOM 7225 C CA . MET B 1 145 ? -19.453 -20.078 -29.219 1 85.38 145 MET B CA 1
ATOM 7226 C C . MET B 1 145 ? -19.484 -21.422 -29.938 1 85.38 145 MET B C 1
ATOM 7228 O O . MET B 1 145 ? -20.562 -22 -30.125 1 85.38 145 MET B O 1
ATOM 7232 N N . SER B 1 146 ? -18.312 -21.781 -30.266 1 85.81 146 SER B N 1
ATOM 7233 C CA . SER B 1 146 ? -18.188 -23.125 -30.844 1 85.81 146 SER B CA 1
ATOM 7234 C C . SER B 1 146 ? -18.438 -24.203 -29.797 1 85.81 146 SER B C 1
ATOM 7236 O O . SER B 1 146 ? -18.375 -23.922 -28.594 1 85.81 146 SER B O 1
ATOM 7238 N N . LYS B 1 147 ? -18.672 -25.344 -30.219 1 85.69 147 LYS B N 1
ATOM 7239 C CA . LYS B 1 147 ? -18.969 -26.484 -29.344 1 85.69 147 LYS B CA 1
ATOM 7240 C C . LYS B 1 147 ? -17.812 -26.766 -28.391 1 85.69 147 LYS B C 1
ATOM 7242 O O . LYS B 1 147 ? -18.031 -27.094 -27.219 1 85.69 147 LYS B O 1
ATOM 7247 N N . TYR B 1 148 ? -16.656 -26.594 -28.859 1 87.06 148 TYR B N 1
ATOM 7248 C CA . TYR B 1 148 ? -15.477 -26.938 -28.062 1 87.06 148 TYR B CA 1
ATOM 7249 C C . TYR B 1 148 ? -15.172 -25.844 -27.047 1 87.06 148 TYR B C 1
ATOM 7251 O O . TYR B 1 148 ? -14.617 -26.109 -25.969 1 87.06 148 TYR B O 1
ATOM 7259 N N . ASP B 1 149 ? -15.633 -24.672 -27.344 1 89.19 149 ASP B N 1
ATOM 7260 C CA . ASP B 1 149 ? -15.336 -23.531 -26.484 1 89.19 149 ASP B CA 1
ATOM 7261 C C . ASP B 1 149 ? -16.297 -23.484 -25.297 1 89.19 149 ASP B C 1
ATOM 7263 O O . ASP B 1 149 ? -16.094 -22.719 -24.359 1 89.19 149 ASP B O 1
ATOM 7267 N N . ARG B 1 150 ? -17.219 -24.391 -25.281 1 92.69 150 ARG B N 1
ATOM 7268 C CA . ARG B 1 150 ? -18.219 -24.406 -24.219 1 92.69 150 ARG B CA 1
ATOM 7269 C C . ARG B 1 150 ? -17.75 -25.25 -23.031 1 92.69 150 ARG B C 1
ATOM 7271 O O . ARG B 1 150 ? -18.344 -25.219 -21.953 1 92.69 150 ARG B O 1
ATOM 7278 N N . TYR B 1 151 ? -16.656 -25.984 -23.266 1 94.62 151 TYR B N 1
ATOM 7279 C CA . TYR B 1 151 ? -16.078 -26.766 -22.172 1 94.62 151 TYR B CA 1
ATOM 7280 C C . TYR B 1 151 ? -15.297 -25.875 -21.219 1 94.62 151 TYR B C 1
ATOM 7282 O O . TYR B 1 151 ? -14.43 -25.109 -21.641 1 94.62 151 TYR B O 1
ATOM 7290 N N . SER B 1 152 ? -15.68 -25.938 -19.953 1 94.56 152 SER B N 1
ATOM 7291 C CA . SER B 1 152 ? -15.062 -25.031 -18.984 1 94.56 152 SER B CA 1
ATOM 7292 C C . SER B 1 152 ? -14.914 -25.703 -17.625 1 94.56 152 SER B C 1
ATOM 7294 O O . SER B 1 152 ? -15.391 -26.812 -17.422 1 94.56 152 SER B O 1
ATOM 7296 N N . ILE B 1 153 ? -14.172 -25.047 -16.781 1 96.31 153 ILE B N 1
ATOM 7297 C CA . ILE B 1 153 ? -14.031 -25.484 -15.391 1 96.31 153 ILE B CA 1
ATOM 7298 C C . ILE B 1 153 ? -14.586 -24.422 -14.453 1 96.31 153 ILE B C 1
ATOM 7300 O O . ILE B 1 153 ? -14.68 -23.25 -14.82 1 96.31 153 ILE B O 1
ATOM 7304 N N . LEU B 1 154 ? -15 -24.891 -13.289 1 97.19 154 LEU B N 1
ATOM 7305 C CA . LEU B 1 154 ? -15.492 -24 -12.242 1 97.19 154 LEU B CA 1
ATOM 7306 C C . LEU B 1 154 ? -14.547 -24 -11.039 1 97.19 154 LEU B C 1
ATOM 7308 O O . LEU B 1 154 ? -14.305 -25.062 -10.445 1 97.19 154 LEU B O 1
ATOM 7312 N N . MET B 1 155 ? -14.016 -22.906 -10.773 1 97 155 MET B N 1
ATOM 7313 C CA . MET B 1 155 ? -13.133 -22.797 -9.617 1 97 155 MET B CA 1
ATOM 7314 C C . MET B 1 155 ? -13.758 -21.953 -8.516 1 97 155 MET B C 1
ATOM 7316 O O . MET B 1 155 ? -14.586 -21.078 -8.797 1 97 155 MET B O 1
ATOM 7320 N N . PHE B 1 156 ? -13.422 -22.188 -7.297 1 97.19 156 PHE B N 1
ATOM 7321 C CA . PHE B 1 156 ? -13.906 -21.375 -6.195 1 97.19 156 PHE B CA 1
ATOM 7322 C C . PHE B 1 156 ? -12.867 -21.297 -5.078 1 97.19 156 PHE B C 1
ATOM 7324 O O . PHE B 1 156 ? -12.086 -22.234 -4.891 1 97.19 156 PHE B O 1
ATOM 7331 N N . ASP B 1 157 ? -12.781 -20.219 -4.488 1 95.38 157 ASP B N 1
ATOM 7332 C CA . ASP B 1 157 ? -11.867 -19.953 -3.379 1 95.38 157 ASP B CA 1
ATOM 7333 C C . ASP B 1 157 ? -12.367 -18.797 -2.52 1 95.38 157 ASP B C 1
ATOM 7335 O O . ASP B 1 157 ? -13.328 -18.109 -2.891 1 95.38 157 ASP B O 1
ATOM 7339 N N . GLU B 1 158 ? -11.75 -18.719 -1.342 1 94.88 158 GLU B N 1
ATOM 7340 C CA . GLU B 1 158 ? -12.133 -17.688 -0.396 1 94.88 158 GLU B CA 1
ATOM 7341 C C . GLU B 1 158 ? -11.031 -16.641 -0.24 1 94.88 158 GLU B C 1
ATOM 7343 O O . GLU B 1 158 ? -9.852 -16.953 -0.396 1 94.88 158 GLU B O 1
ATOM 7348 N N . MET B 1 159 ? -11.398 -15.414 -0.004 1 93.31 159 MET B N 1
ATOM 7349 C CA . MET B 1 159 ? -10.477 -14.328 0.285 1 93.31 159 MET B CA 1
ATOM 7350 C C . MET B 1 159 ? -10.867 -13.609 1.575 1 93.31 159 MET B C 1
ATOM 7352 O O . MET B 1 159 ? -12.047 -13.438 1.859 1 93.31 159 MET B O 1
ATOM 7356 N N . GLN B 1 160 ? -9.922 -13.203 2.277 1 93.31 160 GLN B N 1
ATOM 7357 C CA . GLN B 1 160 ? -10.164 -12.484 3.521 1 93.31 160 GLN B CA 1
ATOM 7358 C C . GLN B 1 160 ? -10.586 -11.047 3.248 1 93.31 160 GLN B C 1
ATOM 7360 O O . GLN B 1 160 ? -10.055 -10.398 2.344 1 93.31 160 GLN B O 1
ATOM 7365 N N . LEU B 1 161 ? -11.539 -10.586 4.012 1 94.31 161 LEU B N 1
ATOM 7366 C CA . LEU B 1 161 ? -12.023 -9.211 3.959 1 94.31 161 LEU B CA 1
ATOM 7367 C C . LEU B 1 161 ? -11.898 -8.539 5.32 1 94.31 161 LEU B C 1
ATOM 7369 O O . LEU B 1 161 ? -11.742 -9.211 6.34 1 94.31 161 LEU B O 1
ATOM 7373 N N . SER B 1 162 ? -11.891 -7.207 5.285 1 92.5 162 SER B N 1
ATOM 7374 C CA . SER B 1 162 ? -11.977 -6.461 6.535 1 92.5 162 SER B CA 1
ATOM 7375 C C . SER B 1 162 ? -13.414 -6.379 7.039 1 92.5 162 SER B C 1
ATOM 7377 O O . SER B 1 162 ? -14.328 -6.062 6.273 1 92.5 162 SER B O 1
ATOM 7379 N N . ALA B 1 163 ? -13.562 -6.652 8.289 1 94.31 163 ALA B N 1
ATOM 7380 C CA . ALA B 1 163 ? -14.898 -6.57 8.875 1 94.31 163 ALA B CA 1
ATOM 7381 C C . ALA B 1 163 ? -15.406 -5.133 8.898 1 94.31 163 ALA B C 1
ATOM 7383 O O . ALA B 1 163 ? -14.75 -4.25 9.461 1 94.31 163 ALA B O 1
ATOM 7384 N N . ASN B 1 164 ? -16.547 -4.895 8.266 1 95.62 164 ASN B N 1
ATOM 7385 C CA . ASN B 1 164 ? -17.141 -3.564 8.133 1 95.62 164 ASN B CA 1
ATOM 7386 C C . ASN B 1 164 ? -18.578 -3.637 7.664 1 95.62 164 ASN B C 1
ATOM 7388 O O . ASN B 1 164 ? -18.953 -4.52 6.887 1 95.62 164 ASN B O 1
ATOM 7392 N N . ILE B 1 165 ? -19.359 -2.793 8.18 1 96.31 165 ILE B N 1
ATOM 7393 C CA . ILE B 1 165 ? -20.75 -2.709 7.727 1 96.31 165 ILE B CA 1
ATOM 7394 C C . ILE B 1 165 ? -21 -1.342 7.098 1 96.31 165 ILE B C 1
ATOM 7396 O O . ILE B 1 165 ? -20.547 -0.319 7.609 1 96.31 165 ILE B O 1
ATOM 7400 N N . THR B 1 166 ? -21.641 -1.282 5.965 1 95.69 166 THR B N 1
ATOM 7401 C CA . THR B 1 166 ? -21.953 -0.046 5.262 1 95.69 166 THR B CA 1
ATOM 7402 C C . THR B 1 166 ? -23.406 -0.057 4.793 1 95.69 166 THR B C 1
ATOM 7404 O O . THR B 1 166 ? -23.906 -1.076 4.309 1 95.69 166 THR B O 1
ATOM 7407 N N . TYR B 1 167 ? -24.031 1.048 5.016 1 95.38 167 TYR B N 1
ATOM 7408 C CA . TYR B 1 167 ? -25.422 1.159 4.586 1 95.38 167 TYR B CA 1
ATOM 7409 C C . TYR B 1 167 ? -25.516 1.571 3.123 1 95.38 167 TYR B C 1
ATOM 7411 O O . TYR B 1 167 ? -25.016 2.633 2.74 1 95.38 167 TYR B O 1
ATOM 7419 N N . ASN B 1 168 ? -26.047 0.693 2.35 1 89.81 168 ASN B N 1
ATOM 7420 C CA . ASN B 1 168 ? -26.328 0.983 0.947 1 89.81 168 ASN B CA 1
ATOM 7421 C C . ASN B 1 168 ? -27.734 1.542 0.756 1 89.81 168 ASN B C 1
ATOM 7423 O O . ASN B 1 168 ? -28.719 0.797 0.801 1 89.81 168 ASN B O 1
ATOM 7427 N N . ILE B 1 169 ? -27.844 2.762 0.378 1 86.56 169 ILE B N 1
ATOM 7428 C CA . ILE B 1 169 ? -29.109 3.469 0.302 1 86.56 169 ILE B CA 1
ATOM 7429 C C . ILE B 1 169 ? -29.922 2.955 -0.89 1 86.56 169 ILE B C 1
ATOM 7431 O O . ILE B 1 169 ? -31.141 2.822 -0.81 1 86.56 169 ILE B O 1
ATOM 7435 N N . SER B 1 170 ? -29.281 2.648 -1.987 1 79.5 170 SER B N 1
ATOM 7436 C CA . SER B 1 170 ? -29.969 2.244 -3.213 1 79.5 170 SER B CA 1
ATOM 7437 C C . SER B 1 170 ? -30.656 0.898 -3.039 1 79.5 170 SER B C 1
ATOM 7439 O O . SER B 1 170 ? -31.781 0.706 -3.523 1 79.5 170 SER B O 1
ATOM 7441 N N . GLU B 1 171 ? -30.047 0.045 -2.305 1 84.31 171 GLU B N 1
ATOM 7442 C CA . GLU B 1 171 ? -30.609 -1.285 -2.102 1 84.31 171 GLU B CA 1
ATOM 7443 C C . GLU B 1 171 ? -31.297 -1.392 -0.744 1 84.31 171 GLU B C 1
ATOM 7445 O O . GLU B 1 171 ? -32 -2.359 -0.478 1 84.31 171 GLU B O 1
ATOM 7450 N N . ASP B 1 172 ? -31.172 -0.388 0.083 1 90.81 172 ASP B N 1
ATOM 7451 C CA . ASP B 1 172 ? -31.781 -0.306 1.408 1 90.81 172 ASP B CA 1
ATOM 7452 C C . ASP B 1 172 ? -31.375 -1.504 2.268 1 90.81 172 ASP B C 1
ATOM 7454 O O . ASP B 1 172 ? -32.25 -2.211 2.791 1 90.81 172 ASP B O 1
ATOM 7458 N N . CYS B 1 173 ? -30.156 -1.772 2.336 1 92.5 173 CYS B N 1
ATOM 7459 C CA . CYS B 1 173 ? -29.641 -2.855 3.164 1 92.5 173 CYS B CA 1
ATOM 7460 C C . CYS B 1 173 ? -28.219 -2.549 3.635 1 92.5 173 CYS B C 1
ATOM 7462 O O . CYS B 1 173 ? -27.547 -1.685 3.07 1 92.5 173 CYS B O 1
ATOM 7464 N N . PHE B 1 174 ? -27.844 -3.17 4.691 1 95.12 174 PHE B N 1
ATOM 7465 C CA . PHE B 1 174 ? -26.469 -3.084 5.156 1 95.12 174 PHE B CA 1
ATOM 7466 C C . PHE B 1 174 ? -25.594 -4.148 4.488 1 95.12 174 PHE B C 1
ATOM 7468 O O . PHE B 1 174 ? -25.969 -5.32 4.445 1 95.12 174 PHE B O 1
ATOM 7475 N N . VAL B 1 175 ? -24.5 -3.73 3.875 1 94.5 175 VAL B N 1
ATOM 7476 C CA . VAL B 1 175 ? -23.516 -4.652 3.311 1 94.5 175 VAL B CA 1
ATOM 7477 C C . VAL B 1 175 ? -22.422 -4.926 4.336 1 94.5 175 VAL B C 1
ATOM 7479 O O . VAL B 1 175 ? -21.812 -3.996 4.859 1 94.5 175 VAL B O 1
ATOM 7482 N N . GLY B 1 176 ? -22.203 -6.148 4.66 1 95.69 176 GLY B N 1
ATOM 7483 C CA . GLY B 1 176 ? -21.172 -6.496 5.629 1 95.69 176 GLY B CA 1
ATOM 7484 C C . GLY B 1 176 ? -21.531 -7.699 6.477 1 95.69 176 GLY B C 1
ATOM 7485 O O . GLY B 1 176 ? -20.656 -8.281 7.133 1 95.69 176 GLY B O 1
ATOM 7486 N N . PHE B 1 177 ? -22.812 -8.039 6.457 1 95.94 177 PHE B N 1
ATOM 7487 C CA . PHE B 1 177 ? -23.266 -9.219 7.172 1 95.94 177 PHE B CA 1
ATOM 7488 C C . PHE B 1 177 ? -23.094 -10.469 6.316 1 95.94 177 PHE B C 1
ATOM 7490 O O . PHE B 1 177 ? -22.953 -10.375 5.098 1 95.94 177 PHE B O 1
ATOM 7497 N N . GLN B 1 178 ? -23.047 -11.578 6.996 1 95.31 178 GLN B N 1
ATOM 7498 C CA . GLN B 1 178 ? -22.984 -12.828 6.254 1 95.31 178 GLN B CA 1
ATOM 7499 C C . GLN B 1 178 ? -24.203 -12.977 5.336 1 95.31 178 GLN B C 1
ATOM 7501 O O . GLN B 1 178 ? -25.344 -12.789 5.766 1 95.31 178 GLN B O 1
ATOM 7506 N N . ASP B 1 179 ? -23.906 -13.133 4.117 1 93.25 179 ASP B N 1
ATOM 7507 C CA . ASP B 1 179 ? -24.922 -13.227 3.072 1 93.25 179 ASP B CA 1
ATOM 7508 C C . ASP B 1 179 ? -24.625 -14.391 2.121 1 93.25 179 ASP B C 1
ATOM 7510 O O . ASP B 1 179 ? -23.734 -14.297 1.283 1 93.25 179 ASP B O 1
ATOM 7514 N N . VAL B 1 180 ? -25.453 -15.469 2.178 1 87.44 180 VAL B N 1
ATOM 7515 C CA . VAL B 1 180 ? -25.219 -16.672 1.368 1 87.44 180 VAL B CA 1
ATOM 7516 C C . VAL B 1 180 ? -26.172 -16.672 0.174 1 87.44 180 VAL B C 1
ATOM 7518 O O . VAL B 1 180 ? -26.469 -17.719 -0.397 1 87.44 180 VAL B O 1
ATOM 7521 N N . GLY B 1 181 ? -26.688 -15.438 -0.186 1 81.12 181 GLY B N 1
ATOM 7522 C CA . GLY B 1 181 ? -27.562 -15.312 -1.343 1 81.12 181 GLY B CA 1
ATOM 7523 C C . GLY B 1 181 ? -29.031 -15.32 -0.983 1 81.12 181 GLY B C 1
ATOM 7524 O O . GLY B 1 181 ? -29.719 -14.305 -1.108 1 81.12 181 GLY B O 1
ATOM 7525 N N . GLU B 1 182 ? -29.5 -16.438 -0.403 1 76.44 182 GLU B N 1
ATOM 7526 C CA . GLU B 1 182 ? -30.906 -16.578 -0.058 1 76.44 182 GLU B CA 1
ATOM 7527 C C . GLU B 1 182 ? -31.188 -16.062 1.348 1 76.44 182 GLU B C 1
ATOM 7529 O O . GLU B 1 182 ? -32.281 -15.562 1.624 1 76.44 182 GLU B O 1
ATOM 7534 N N . GLU B 1 183 ? -30.172 -16.141 2.16 1 83.88 183 GLU B N 1
ATOM 7535 C CA . GLU B 1 183 ? -30.375 -15.781 3.561 1 83.88 183 GLU B CA 1
ATOM 7536 C C . GLU B 1 183 ? -29.219 -14.93 4.082 1 83.88 183 GLU B C 1
ATOM 7538 O O . GLU B 1 183 ? -28.078 -15.109 3.678 1 83.88 183 GLU B O 1
ATOM 7543 N N . THR B 1 184 ? -29.656 -14.008 4.891 1 89.81 184 THR B N 1
ATOM 7544 C CA . THR B 1 184 ? -28.688 -13.195 5.602 1 89.81 184 THR B CA 1
ATOM 7545 C C . THR B 1 184 ? -28.656 -13.539 7.086 1 89.81 184 THR B C 1
ATOM 7547 O O . THR B 1 184 ? -29.703 -13.875 7.664 1 89.81 184 THR B O 1
ATOM 7550 N N . HIS B 1 185 ? -27.516 -13.516 7.652 1 91.19 185 HIS B N 1
ATOM 7551 C CA . HIS B 1 185 ? -27.359 -13.836 9.07 1 91.19 185 HIS B CA 1
ATOM 7552 C C . HIS B 1 185 ? -26.766 -12.664 9.836 1 91.19 185 HIS B C 1
ATOM 7554 O O . HIS B 1 185 ? -26.016 -11.867 9.273 1 91.19 185 HIS B O 1
ATOM 7560 N N . LYS B 1 186 ? -27.156 -12.672 11.148 1 91 186 LYS B N 1
ATOM 7561 C CA . LYS B 1 186 ? -26.672 -11.594 12.008 1 91 186 LYS B CA 1
ATOM 7562 C C . LYS B 1 186 ? -25.234 -11.836 12.453 1 91 186 LYS B C 1
ATOM 7564 O O . LYS B 1 186 ? -24.953 -11.852 13.656 1 91 186 LYS B O 1
ATOM 7569 N N . VAL B 1 187 ? -24.391 -12.031 11.586 1 94.06 187 VAL B N 1
ATOM 7570 C CA . VAL B 1 187 ? -22.953 -12.211 11.812 1 94.06 187 VAL B CA 1
ATOM 7571 C C . VAL B 1 187 ? -22.172 -11.367 10.812 1 94.06 187 VAL B C 1
ATOM 7573 O O . VAL B 1 187 ? -22.562 -11.258 9.641 1 94.06 187 VAL B O 1
ATOM 7576 N N . ILE B 1 188 ? -21.156 -10.812 11.336 1 95.38 188 ILE B N 1
ATOM 7577 C CA . ILE B 1 188 ? -20.375 -9.93 10.484 1 95.38 188 ILE B CA 1
ATOM 7578 C C . ILE B 1 188 ? -19.422 -10.758 9.617 1 95.38 188 ILE B C 1
ATOM 7580 O O . ILE B 1 188 ? -18.672 -11.594 10.141 1 95.38 188 ILE B O 1
ATOM 7584 N N . ALA B 1 189 ? -19.453 -10.516 8.328 1 96.19 189 ALA B N 1
ATOM 7585 C CA . ALA B 1 189 ? -18.641 -11.273 7.383 1 96.19 189 ALA B CA 1
ATOM 7586 C C . ALA B 1 189 ? -17.203 -10.758 7.359 1 96.19 189 ALA B C 1
ATOM 7588 O O . ALA B 1 189 ? -16.953 -9.555 7.48 1 96.19 189 ALA B O 1
ATOM 7589 N N . ASN B 1 190 ? -16.203 -11.672 7.262 1 95.44 190 ASN B N 1
ATOM 7590 C CA . ASN B 1 190 ? -14.812 -11.297 7.121 1 95.44 190 ASN B CA 1
ATOM 7591 C C . ASN B 1 190 ? -14.125 -12.078 6.004 1 95.44 190 ASN B C 1
ATOM 7593 O O . ASN B 1 190 ? -12.898 -12.078 5.906 1 95.44 190 ASN B O 1
ATOM 7597 N N . HIS B 1 191 ? -14.906 -12.875 5.176 1 96.31 191 HIS B N 1
ATOM 7598 C CA . HIS B 1 191 ? -14.43 -13.578 3.99 1 96.31 191 HIS B CA 1
ATOM 7599 C C . HIS B 1 191 ? -15.445 -13.508 2.859 1 96.31 191 HIS B C 1
ATOM 7601 O O . HIS B 1 191 ? -16.625 -13.195 3.092 1 96.31 191 HIS B O 1
ATOM 7607 N N . VAL B 1 192 ? -14.945 -13.68 1.703 1 96.75 192 VAL B N 1
ATOM 7608 C CA . VAL B 1 192 ? -15.82 -13.781 0.54 1 96.75 192 VAL B CA 1
ATOM 7609 C C . VAL B 1 192 ? -15.453 -15.023 -0.273 1 96.75 192 VAL B C 1
ATOM 7611 O O . VAL B 1 192 ? -14.273 -15.312 -0.472 1 96.75 192 VAL B O 1
ATOM 7614 N N . LEU B 1 193 ? -16.406 -15.852 -0.535 1 97.06 193 LEU B N 1
ATOM 7615 C CA . LEU B 1 193 ? -16.25 -17 -1.432 1 97.06 193 LEU B CA 1
ATOM 7616 C C . LEU B 1 193 ? -16.625 -16.609 -2.863 1 97.06 193 LEU B C 1
ATOM 7618 O O . LEU B 1 193 ? -17.703 -16.094 -3.111 1 97.06 193 LEU B O 1
ATOM 7622 N N . VAL B 1 194 ? -15.75 -16.844 -3.783 1 96.19 194 VAL B N 1
ATOM 7623 C CA . VAL B 1 194 ? -15.977 -16.453 -5.168 1 96.19 194 VAL B CA 1
ATOM 7624 C C . VAL B 1 194 ? -15.93 -17.672 -6.074 1 96.19 194 VAL B C 1
ATOM 7626 O O . VAL B 1 194 ? -15.086 -18.562 -5.898 1 96.19 194 VAL B O 1
ATOM 7629 N N . PHE B 1 195 ? -16.875 -17.766 -6.977 1 95.94 195 PHE B N 1
ATOM 7630 C CA . PHE B 1 195 ? -16.891 -18.766 -8.047 1 95.94 195 PHE B CA 1
ATOM 7631 C C . PHE B 1 195 ? -16.531 -18.141 -9.383 1 95.94 195 PHE B C 1
ATOM 7633 O O . PHE B 1 195 ? -16.984 -17.031 -9.703 1 95.94 195 PHE B O 1
ATOM 7640 N N . MET B 1 196 ? -15.695 -18.797 -10.109 1 93.69 196 MET B N 1
ATOM 7641 C CA . MET B 1 196 ? -15.25 -18.266 -11.391 1 93.69 196 MET B CA 1
ATOM 7642 C C . MET B 1 196 ? -15.164 -19.375 -12.438 1 93.69 196 MET B C 1
ATOM 7644 O O . MET B 1 196 ? -14.75 -20.5 -12.133 1 93.69 196 MET B O 1
ATOM 7648 N N . LEU B 1 197 ? -15.516 -19.031 -13.672 1 92.12 197 LEU B N 1
ATOM 7649 C CA . LEU B 1 197 ? -15.445 -19.953 -14.805 1 92.12 197 LEU B CA 1
ATOM 7650 C C . LEU B 1 197 ? -14.203 -19.688 -15.641 1 92.12 197 LEU B C 1
ATOM 7652 O O . LEU B 1 197 ? -13.75 -18.547 -15.75 1 92.12 197 LEU B O 1
ATOM 7656 N N . ARG B 1 198 ? -13.688 -20.766 -16.141 1 91.94 198 ARG B N 1
ATOM 7657 C CA . ARG B 1 198 ? -12.562 -20.672 -17.078 1 91.94 198 ARG B CA 1
ATOM 7658 C C . ARG B 1 198 ? -12.711 -21.656 -18.234 1 91.94 198 ARG B C 1
ATOM 7660 O O . ARG B 1 198 ? -13.062 -22.812 -18.016 1 91.94 198 ARG B O 1
ATOM 7667 N N . GLY B 1 199 ? -12.469 -21.125 -19.438 1 90.75 199 GLY B N 1
ATOM 7668 C CA . GLY B 1 199 ? -12.5 -21.984 -20.594 1 90.75 199 GLY B CA 1
ATOM 7669 C C . GLY B 1 199 ? -11.281 -22.891 -20.703 1 90.75 199 GLY B C 1
ATOM 7670 O O . GLY B 1 199 ? -10.18 -22.516 -20.312 1 90.75 199 GLY B O 1
ATOM 7671 N N . LEU B 1 200 ? -11.477 -24.062 -21.297 1 91.12 200 LEU B N 1
ATOM 7672 C CA . LEU B 1 200 ? -10.398 -25.031 -21.406 1 91.12 200 LEU B CA 1
ATOM 7673 C C . LEU B 1 200 ? -9.609 -24.828 -22.703 1 91.12 200 LEU B C 1
ATOM 7675 O O . LEU B 1 200 ? -8.383 -24.953 -22.703 1 91.12 200 LEU B O 1
ATOM 7679 N N . ARG B 1 201 ? -10.328 -24.594 -23.703 1 83.5 201 ARG B N 1
ATOM 7680 C CA . ARG B 1 201 ? -9.656 -24.422 -24.984 1 83.5 201 ARG B CA 1
ATOM 7681 C C . ARG B 1 201 ? -9.312 -22.953 -25.219 1 83.5 201 ARG B C 1
ATOM 7683 O O . ARG B 1 201 ? -8.148 -22.609 -25.438 1 83.5 201 ARG B O 1
ATOM 7690 N N . SER B 1 202 ? -10.438 -22.109 -25.172 1 76.5 202 SER B N 1
ATOM 7691 C CA . SER B 1 202 ? -10.211 -20.672 -25.328 1 76.5 202 SER B CA 1
ATOM 7692 C C . SER B 1 202 ? -9.898 -20.016 -23.984 1 76.5 202 SER B C 1
ATOM 7694 O O . SER B 1 202 ? -10.398 -20.453 -22.938 1 76.5 202 SER B O 1
ATOM 7696 N N . LYS B 1 203 ? -8.984 -19.062 -24 1 75.19 203 LYS B N 1
ATOM 7697 C CA . LYS B 1 203 ? -8.484 -18.438 -22.781 1 75.19 203 LYS B CA 1
ATOM 7698 C C . LYS B 1 203 ? -9.445 -17.375 -22.266 1 75.19 203 LYS B C 1
ATOM 7700 O O . LYS B 1 203 ? -9.086 -16.188 -22.188 1 75.19 203 LYS B O 1
ATOM 7705 N N . TRP B 1 204 ? -10.727 -17.875 -21.906 1 80.25 204 TRP B N 1
ATOM 7706 C CA . TRP B 1 204 ? -11.625 -16.906 -21.297 1 80.25 204 TRP B CA 1
ATOM 7707 C C . TRP B 1 204 ? -11.867 -17.234 -19.828 1 80.25 204 TRP B C 1
ATOM 7709 O O . TRP B 1 204 ? -11.719 -18.375 -19.406 1 80.25 204 TRP B O 1
ATOM 7719 N N . LYS B 1 205 ? -12.07 -16.266 -19.078 1 87.19 205 LYS B N 1
ATOM 7720 C CA . LYS B 1 205 ? -12.422 -16.406 -17.656 1 87.19 205 LYS B CA 1
ATOM 7721 C C . LYS B 1 205 ? -13.547 -15.453 -17.281 1 87.19 205 LYS B C 1
ATOM 7723 O O . LYS B 1 205 ? -13.688 -14.375 -17.859 1 87.19 205 LYS B O 1
ATOM 7728 N N . GLN B 1 206 ? -14.398 -15.898 -16.281 1 84.94 206 GLN B N 1
ATOM 7729 C CA . GLN B 1 206 ? -15.547 -15.086 -15.906 1 84.94 206 GLN B CA 1
ATOM 7730 C C . GLN B 1 206 ? -15.93 -15.328 -14.445 1 84.94 206 GLN B C 1
ATOM 7732 O O . GLN B 1 206 ? -16.406 -16.406 -14.086 1 84.94 206 GLN B O 1
ATOM 7737 N N . PRO B 1 207 ? -15.688 -14.266 -13.633 1 88.56 207 PRO B N 1
ATOM 7738 C CA . PRO B 1 207 ? -16.297 -14.375 -12.305 1 88.56 207 PRO B CA 1
ATOM 7739 C C . PRO B 1 207 ? -17.812 -14.484 -12.352 1 88.56 207 PRO B C 1
ATOM 7741 O O . PRO B 1 207 ? -18.453 -13.781 -13.141 1 88.56 207 PRO B O 1
ATOM 7744 N N . LEU B 1 208 ? -18.406 -15.328 -11.562 1 89.69 208 LEU B N 1
ATOM 7745 C CA . LEU B 1 208 ? -19.828 -15.648 -11.695 1 89.69 208 LEU B CA 1
ATOM 7746 C C . LEU B 1 208 ? -20.609 -15.203 -10.461 1 89.69 208 LEU B C 1
ATOM 7748 O O . LEU B 1 208 ? -21.672 -14.586 -10.578 1 89.69 208 LEU B O 1
ATOM 7752 N N . ALA B 1 209 ? -20.109 -15.578 -9.312 1 93.06 209 ALA B N 1
ATOM 7753 C CA . ALA B 1 209 ? -20.859 -15.344 -8.086 1 93.06 209 ALA B CA 1
ATOM 7754 C C . ALA B 1 209 ? -19.938 -15.188 -6.891 1 93.06 209 ALA B C 1
ATOM 7756 O O . ALA B 1 209 ? -18.797 -15.672 -6.91 1 93.06 209 ALA B O 1
ATOM 7757 N N . TYR B 1 210 ? -20.406 -14.492 -5.895 1 95.25 210 TYR B N 1
ATOM 7758 C CA . TYR B 1 210 ? -19.688 -14.359 -4.641 1 95.25 210 TYR B CA 1
ATOM 7759 C C . TYR B 1 210 ? -20.625 -14.461 -3.447 1 95.25 210 TYR B C 1
ATOM 7761 O O . TYR B 1 210 ? -21.828 -14.219 -3.576 1 95.25 210 TYR B O 1
ATOM 7769 N N . TYR B 1 211 ? -20.141 -14.852 -2.314 1 96.19 211 TYR B N 1
ATOM 7770 C CA . TYR B 1 211 ? -20.875 -15.008 -1.067 1 96.19 211 TYR B CA 1
ATOM 7771 C C . TYR B 1 211 ? -20.062 -14.484 0.115 1 96.19 211 TYR B C 1
ATOM 7773 O O . TYR B 1 211 ? -18.875 -14.766 0.236 1 96.19 211 TYR B O 1
ATOM 7781 N N . PHE B 1 212 ? -20.672 -13.711 0.95 1 96.38 212 PHE B N 1
ATOM 7782 C CA . PHE B 1 212 ? -20 -13.211 2.145 1 96.38 212 PHE B CA 1
ATOM 7783 C C . PHE B 1 212 ? -20.188 -14.18 3.311 1 96.38 212 PHE B C 1
ATOM 7785 O O . PHE B 1 212 ? -21.312 -14.555 3.646 1 96.38 212 PHE B O 1
ATOM 7792 N N . VAL B 1 213 ? -19.078 -14.516 3.916 1 95.56 213 VAL B N 1
ATOM 7793 C CA . VAL B 1 213 ? -19.156 -15.516 4.973 1 95.56 213 VAL B CA 1
ATOM 7794 C C . VAL B 1 213 ? -18.266 -15.109 6.141 1 95.56 213 VAL B C 1
ATOM 7796 O O . VAL B 1 213 ? -17.328 -14.32 5.969 1 95.56 213 VAL B O 1
ATOM 7799 N N . TYR B 1 214 ? -18.641 -15.539 7.297 1 93.75 214 TYR B N 1
ATOM 7800 C CA . TYR B 1 214 ? -17.766 -15.422 8.461 1 93.75 214 TYR B CA 1
ATOM 7801 C C . TYR B 1 214 ? -16.797 -16.594 8.539 1 93.75 214 TYR B C 1
ATOM 7803 O O . TYR B 1 214 ? -17.219 -17.75 8.703 1 93.75 214 TYR B O 1
ATOM 7811 N N . ARG B 1 215 ? -15.547 -16.328 8.422 1 90 215 ARG B N 1
ATOM 7812 C CA . ARG B 1 215 ? -14.477 -17.312 8.422 1 90 215 ARG B CA 1
ATOM 7813 C C . ARG B 1 215 ? -14.539 -18.203 7.184 1 90 215 ARG B C 1
ATOM 7815 O O . ARG B 1 215 ? -13.922 -17.906 6.16 1 90 215 ARG B O 1
ATOM 7822 N N . THR B 1 216 ? -15.359 -19.266 7.215 1 90.31 216 THR B N 1
ATOM 7823 C CA . THR B 1 216 ? -15.508 -20.156 6.062 1 90.31 216 THR B CA 1
ATOM 7824 C C . THR B 1 216 ? -16.953 -20.656 5.957 1 90.31 216 THR B C 1
ATOM 7826 O O . THR B 1 216 ? -17.672 -20.688 6.953 1 90.31 216 THR B O 1
ATOM 7829 N N . MET B 1 217 ? -17.297 -20.859 4.801 1 91 217 MET B N 1
ATOM 7830 C CA . MET B 1 217 ? -18.609 -21.484 4.57 1 91 217 MET B CA 1
ATOM 7831 C C . MET B 1 217 ? -18.609 -22.938 5.047 1 91 217 MET B C 1
ATOM 7833 O O . MET B 1 217 ? -17.625 -23.656 4.875 1 91 217 MET B O 1
ATOM 7837 N N . SER B 1 218 ? -19.688 -23.406 5.641 1 92.62 218 SER B N 1
ATOM 7838 C CA . SER B 1 218 ? -19.797 -24.797 6.078 1 92.62 218 SER B CA 1
ATOM 7839 C C . SER B 1 218 ? -19.812 -25.75 4.891 1 92.62 218 SER B C 1
ATOM 7841 O O . SER B 1 218 ? -20.234 -25.375 3.793 1 92.62 218 SER B O 1
ATOM 7843 N N . SER B 1 219 ? -19.375 -27.016 5.078 1 96.19 219 SER B N 1
ATOM 7844 C CA . SER B 1 219 ? -19.328 -28.016 4.02 1 96.19 219 SER B CA 1
ATOM 7845 C C . SER B 1 219 ? -20.703 -28.25 3.432 1 96.19 219 SER B C 1
ATOM 7847 O O . SER B 1 219 ? -20.859 -28.438 2.221 1 96.19 219 SER B O 1
ATOM 7849 N N . ALA B 1 220 ? -21.703 -28.188 4.293 1 94.88 220 ALA B N 1
ATOM 7850 C CA . ALA B 1 220 ? -23.078 -28.438 3.859 1 94.88 220 ALA B CA 1
ATOM 7851 C C . ALA B 1 220 ? -23.578 -27.312 2.943 1 94.88 220 ALA B C 1
ATOM 7853 O O . ALA B 1 220 ? -24.188 -27.578 1.907 1 94.88 220 ALA B O 1
ATOM 7854 N N . GLN B 1 221 ? -23.312 -26.156 3.381 1 93.94 221 GLN B N 1
ATOM 7855 C CA . GLN B 1 221 ? -23.734 -25.016 2.576 1 93.94 221 GLN B CA 1
ATOM 7856 C C . GLN B 1 221 ? -22.969 -24.953 1.263 1 93.94 221 GLN B C 1
ATOM 7858 O O . GLN B 1 221 ? -23.531 -24.594 0.223 1 93.94 221 GLN B O 1
ATOM 7863 N N . LEU B 1 222 ? -21.703 -25.234 1.331 1 96.31 222 LEU B N 1
ATOM 7864 C CA . LEU B 1 222 ? -20.875 -25.234 0.128 1 96.31 222 LEU B CA 1
ATOM 7865 C C . LEU B 1 222 ? -21.359 -26.281 -0.865 1 96.31 222 LEU B C 1
ATOM 7867 O O . LEU B 1 222 ? -21.344 -26.047 -2.076 1 96.31 222 LEU B O 1
ATOM 7871 N N . TYR B 1 223 ? -21.75 -27.438 -0.341 1 96.81 223 TYR B N 1
ATOM 7872 C CA . TYR B 1 223 ? -22.312 -28.516 -1.145 1 96.81 223 TYR B CA 1
ATOM 7873 C C . TYR B 1 223 ? -23.516 -28.016 -1.949 1 96.81 223 TYR B C 1
ATOM 7875 O O . TYR B 1 223 ? -23.578 -28.219 -3.166 1 96.81 223 TYR B O 1
ATOM 7883 N N . VAL B 1 224 ? -24.375 -27.281 -1.302 1 95.19 224 VAL B N 1
ATOM 7884 C CA . VAL B 1 224 ? -25.594 -26.766 -1.937 1 95.19 224 VAL B CA 1
ATOM 7885 C C . VAL B 1 224 ? -25.234 -25.688 -2.949 1 95.19 224 VAL B C 1
ATOM 7887 O O . VAL B 1 224 ? -25.797 -25.641 -4.047 1 95.19 224 VAL B O 1
ATOM 7890 N N . THR B 1 225 ? -24.328 -24.875 -2.568 1 95.25 225 THR B N 1
ATOM 7891 C CA . THR B 1 225 ? -23.938 -23.75 -3.406 1 95.25 225 THR B CA 1
ATOM 7892 C C . THR B 1 225 ? -23.266 -24.234 -4.684 1 95.25 225 THR B C 1
ATOM 7894 O O . THR B 1 225 ? -23.547 -23.734 -5.773 1 95.25 225 THR B O 1
ATOM 7897 N N . ILE B 1 226 ? -22.391 -25.234 -4.602 1 97.5 226 ILE B N 1
ATOM 7898 C CA . ILE B 1 226 ? -21.703 -25.781 -5.762 1 97.5 226 ILE B CA 1
ATOM 7899 C C . ILE B 1 226 ? -22.719 -26.344 -6.75 1 97.5 226 ILE B C 1
ATOM 7901 O O . ILE B 1 226 ? -22.641 -26.062 -7.953 1 97.5 226 ILE B O 1
ATOM 7905 N N . LYS B 1 227 ? -23.672 -27.031 -6.266 1 96.81 227 LYS B N 1
ATOM 7906 C CA . LYS B 1 227 ? -24.703 -27.625 -7.113 1 96.81 227 LYS B CA 1
ATOM 7907 C C . LYS B 1 227 ? -25.516 -26.547 -7.84 1 96.81 227 LYS B C 1
ATOM 7909 O O . LYS B 1 227 ? -25.75 -26.641 -9.047 1 96.81 227 LYS B O 1
ATOM 7914 N N . SER B 1 228 ? -25.812 -25.547 -7.039 1 95.25 228 SER B N 1
ATOM 7915 C CA . SER B 1 228 ? -26.625 -24.469 -7.605 1 95.25 228 SER B CA 1
ATOM 7916 C C . SER B 1 228 ? -25.859 -23.734 -8.703 1 95.25 228 SER B C 1
ATOM 7918 O O . SER B 1 228 ? -26.438 -23.391 -9.742 1 95.25 228 SER B O 1
ATOM 7920 N N . VAL B 1 229 ? -24.609 -23.484 -8.516 1 96.19 229 VAL B N 1
ATOM 7921 C CA . VAL B 1 229 ? -23.812 -22.734 -9.477 1 96.19 229 VAL B CA 1
ATOM 7922 C C . VAL B 1 229 ? -23.594 -23.578 -10.727 1 96.19 229 VAL B C 1
ATOM 7924 O O . VAL B 1 229 ? -23.703 -23.078 -11.852 1 96.19 229 VAL B O 1
ATOM 7927 N N . ILE B 1 230 ? -23.312 -24.891 -10.578 1 97.56 230 ILE B N 1
ATOM 7928 C CA . ILE B 1 230 ? -23.094 -25.766 -11.711 1 97.56 230 ILE B CA 1
ATOM 7929 C C . ILE B 1 230 ? -24.359 -25.875 -12.547 1 97.56 230 ILE B C 1
ATOM 7931 O O . ILE B 1 230 ? -24.312 -25.812 -13.781 1 97.56 230 ILE B O 1
ATOM 7935 N N . ARG B 1 231 ? -25.5 -25.984 -11.867 1 96.31 231 ARG B N 1
ATOM 7936 C CA . ARG B 1 231 ? -26.781 -26.062 -12.57 1 96.31 231 ARG B CA 1
ATOM 7937 C C . ARG B 1 231 ? -27.031 -24.812 -13.391 1 96.31 231 ARG B C 1
ATOM 7939 O O . ARG B 1 231 ? -27.484 -24.891 -14.539 1 96.31 231 ARG B O 1
ATOM 7946 N N . ALA B 1 232 ? -26.734 -23.719 -12.766 1 95 232 ALA B N 1
ATOM 7947 C CA . ALA B 1 232 ? -26.922 -22.453 -13.461 1 95 232 ALA B CA 1
ATOM 7948 C C . ALA B 1 232 ? -26.062 -22.375 -14.711 1 95 232 ALA B C 1
ATOM 7950 O O . ALA B 1 232 ? -26.5 -21.891 -15.758 1 95 232 ALA B O 1
ATOM 7951 N N . CYS B 1 233 ? -24.859 -22.844 -14.641 1 95 233 CYS B N 1
ATOM 7952 C CA . CYS B 1 233 ? -23.922 -22.812 -15.758 1 95 233 CYS B CA 1
ATOM 7953 C C . CYS B 1 233 ? -24.359 -23.781 -16.859 1 95 233 CYS B C 1
ATOM 7955 O O . CYS B 1 233 ? -24.266 -23.453 -18.047 1 95 233 CYS B O 1
ATOM 7957 N N . GLN B 1 234 ? -24.828 -24.922 -16.5 1 95.25 234 GLN B N 1
ATOM 7958 C CA . GLN B 1 234 ? -25.25 -25.922 -17.469 1 95.25 234 GLN B CA 1
ATOM 7959 C C . GLN B 1 234 ? -26.516 -25.469 -18.203 1 95.25 234 GLN B C 1
ATOM 7961 O O . GLN B 1 234 ? -26.688 -25.75 -19.391 1 95.25 234 GLN B O 1
ATOM 7966 N N . ASN B 1 235 ? -27.297 -24.781 -17.5 1 93.19 235 ASN B N 1
ATOM 7967 C CA . ASN B 1 235 ? -28.547 -24.297 -18.062 1 93.19 235 ASN B CA 1
ATOM 7968 C C . ASN B 1 235 ? -28.312 -23.266 -19.172 1 93.19 235 ASN B C 1
ATOM 7970 O O . ASN B 1 235 ? -29.125 -23.094 -20.062 1 93.19 235 ASN B O 1
ATOM 7974 N N . ILE B 1 236 ? -27.219 -22.641 -19.094 1 91.88 236 ILE B N 1
ATOM 7975 C CA . ILE B 1 236 ? -26.953 -21.625 -20.109 1 91.88 236 ILE B CA 1
ATOM 7976 C C . ILE B 1 236 ? -26.141 -22.25 -21.25 1 91.88 236 ILE B C 1
ATOM 7978 O O . ILE B 1 236 ? -25.734 -21.547 -22.172 1 91.88 236 ILE B O 1
ATOM 7982 N N . GLY B 1 237 ? -25.812 -23.5 -21.172 1 92.25 237 GLY B N 1
ATOM 7983 C CA . GLY B 1 237 ? -25.234 -24.203 -22.297 1 92.25 237 GLY B CA 1
ATOM 7984 C C . GLY B 1 237 ? -23.766 -24.562 -22.094 1 92.25 237 GLY B C 1
ATOM 7985 O O . GLY B 1 237 ? -23.109 -25.062 -23.016 1 92.25 237 GLY B O 1
ATOM 7986 N N . LEU B 1 238 ? -23.25 -24.359 -20.969 1 94.31 238 LEU B N 1
ATOM 7987 C CA . LEU B 1 238 ? -21.844 -24.688 -20.703 1 94.31 238 LEU B CA 1
ATOM 7988 C C . LEU B 1 238 ? -21.688 -26.141 -20.266 1 94.31 238 LEU B C 1
ATOM 7990 O O . LEU B 1 238 ? -22.625 -26.719 -19.688 1 94.31 238 LEU B O 1
ATOM 7994 N N . ASN B 1 239 ? -20.594 -26.672 -20.594 1 95.12 239 ASN B N 1
ATOM 7995 C CA . ASN B 1 239 ? -20.234 -28 -20.125 1 95.12 239 ASN B CA 1
ATOM 7996 C C . ASN B 1 239 ? -19.125 -27.938 -19.078 1 95.12 239 ASN B C 1
ATOM 7998 O O . ASN B 1 239 ? -17.953 -27.828 -19.422 1 95.12 239 ASN B O 1
ATOM 8002 N N . ILE B 1 240 ? -19.531 -28.125 -17.844 1 97 240 ILE B N 1
ATOM 8003 C CA . ILE B 1 240 ? -18.562 -28.078 -16.75 1 97 240 ILE B CA 1
ATOM 8004 C C . ILE B 1 240 ? -17.906 -29.453 -16.594 1 97 240 ILE B C 1
ATOM 8006 O O . ILE B 1 240 ? -18.562 -30.422 -16.203 1 97 240 ILE B O 1
ATOM 8010 N N . VAL B 1 241 ? -16.625 -29.453 -16.828 1 96.31 241 VAL B N 1
ATOM 8011 C CA . VAL B 1 241 ? -15.914 -30.719 -16.859 1 96.31 241 VAL B CA 1
ATOM 8012 C C . VAL B 1 241 ? -15.336 -31 -15.469 1 96.31 241 VAL B C 1
ATOM 8014 O O . VAL B 1 241 ? -15.234 -32.156 -15.062 1 96.31 241 VAL B O 1
ATOM 8017 N N . ALA B 1 242 ? -14.922 -29.875 -14.852 1 97.81 242 ALA B N 1
ATOM 8018 C CA . ALA B 1 242 ? -14.242 -30.078 -13.578 1 97.81 242 ALA B CA 1
ATOM 8019 C C . ALA B 1 242 ? -14.484 -28.891 -12.641 1 97.81 242 ALA B C 1
ATOM 8021 O O . ALA B 1 242 ? -14.75 -27.781 -13.094 1 97.81 242 ALA B O 1
ATOM 8022 N N . THR B 1 243 ? -14.445 -29.172 -11.352 1 98 243 THR B N 1
ATOM 8023 C CA . THR B 1 243 ? -14.336 -28.141 -10.336 1 98 243 THR B CA 1
ATOM 8024 C C . THR B 1 243 ? -12.953 -28.141 -9.695 1 98 243 THR B C 1
ATOM 8026 O O . THR B 1 243 ? -12.305 -29.188 -9.609 1 98 243 THR B O 1
ATOM 8029 N N . VAL B 1 244 ? -12.43 -26.984 -9.352 1 98.06 244 VAL B N 1
ATOM 8030 C CA . VAL B 1 244 ? -11.094 -26.891 -8.797 1 98.06 244 VAL B CA 1
ATOM 8031 C C . VAL B 1 244 ? -11.133 -26.062 -7.508 1 98.06 244 VAL B C 1
ATOM 8033 O O . VAL B 1 244 ? -11.766 -25.016 -7.453 1 98.06 244 VAL B O 1
ATOM 8036 N N . SER B 1 245 ? -10.539 -26.531 -6.453 1 97.56 245 SER B N 1
ATOM 8037 C CA . SER B 1 245 ? -10.438 -25.797 -5.188 1 97.56 245 SER B CA 1
ATOM 8038 C C . SER B 1 245 ? -9.18 -26.203 -4.422 1 97.56 245 SER B C 1
ATOM 8040 O O . SER B 1 245 ? -8.469 -27.125 -4.82 1 97.56 245 SER B O 1
ATOM 8042 N N . ASP B 1 246 ? -8.891 -25.516 -3.359 1 94.75 246 ASP B N 1
ATOM 8043 C CA . ASP B 1 246 ? -7.824 -25.938 -2.457 1 94.75 246 ASP B CA 1
ATOM 8044 C C . ASP B 1 246 ? -8.273 -27.109 -1.588 1 94.75 246 ASP B C 1
ATOM 8046 O O . ASP B 1 246 ? -9.406 -27.594 -1.711 1 94.75 246 ASP B O 1
ATOM 8050 N N . GLN B 1 247 ? -7.41 -27.609 -0.729 1 94 247 GLN B N 1
ATOM 8051 C CA . GLN B 1 247 ? -7.719 -28.828 -0.003 1 94 247 GLN B CA 1
ATOM 8052 C C . GLN B 1 247 ? -8.164 -28.531 1.425 1 94 247 GLN B C 1
ATOM 8054 O O . GLN B 1 247 ? -7.902 -29.312 2.34 1 94 247 GLN B O 1
ATOM 8059 N N . GLY B 1 248 ? -8.703 -27.391 1.61 1 92.56 248 GLY B N 1
ATOM 8060 C CA . GLY B 1 248 ? -9.227 -27.125 2.939 1 92.56 248 GLY B CA 1
ATOM 8061 C C . GLY B 1 248 ? -10.258 -28.125 3.402 1 92.56 248 GLY B C 1
ATOM 8062 O O . GLY B 1 248 ? -10.938 -28.75 2.582 1 92.56 248 GLY B O 1
ATOM 8063 N N . SER B 1 249 ? -10.406 -28.25 4.66 1 94.06 249 SER B N 1
ATOM 8064 C CA . SER B 1 249 ? -11.289 -29.266 5.227 1 94.06 249 SER B CA 1
ATOM 8065 C C . SER B 1 249 ? -12.734 -29.062 4.77 1 94.06 249 SER B C 1
ATOM 8067 O O . SER B 1 249 ? -13.438 -30.031 4.465 1 94.06 249 SER B O 1
ATOM 8069 N N . THR B 1 250 ? -13.141 -27.828 4.648 1 95.31 250 THR B N 1
ATOM 8070 C CA . THR B 1 250 ? -14.508 -27.516 4.227 1 95.31 250 THR B CA 1
ATOM 8071 C C . THR B 1 250 ? -14.727 -27.938 2.773 1 95.31 250 THR B C 1
ATOM 8073 O O . THR B 1 250 ? -15.781 -28.469 2.428 1 95.31 250 THR B O 1
ATOM 8076 N N . ASN B 1 251 ? -13.805 -27.688 1.943 1 96.25 251 ASN B N 1
ATOM 8077 C CA . ASN B 1 251 ? -13.906 -28.078 0.54 1 96.25 251 ASN B CA 1
ATOM 8078 C C . ASN B 1 251 ? -13.922 -29.594 0.376 1 96.25 251 ASN B C 1
ATOM 8080 O O . ASN B 1 251 ? -14.727 -30.125 -0.391 1 96.25 251 ASN B O 1
ATOM 8084 N N . ARG B 1 252 ? -13.07 -30.281 1.104 1 96.25 252 ARG B N 1
ATOM 8085 C CA . ARG B 1 252 ? -13.031 -31.734 1.055 1 96.25 252 ARG B CA 1
ATOM 8086 C C . ARG B 1 252 ? -14.359 -32.344 1.526 1 96.25 252 ARG B C 1
ATOM 8088 O O . ARG B 1 252 ? -14.852 -33.312 0.944 1 96.25 252 ARG B O 1
ATOM 8095 N N . GLY B 1 253 ? -14.836 -31.719 2.592 1 96.56 253 GLY B N 1
ATOM 8096 C CA . GLY B 1 253 ? -16.125 -32.156 3.098 1 96.56 253 GLY B CA 1
ATOM 8097 C C . GLY B 1 253 ? -17.25 -32 2.094 1 96.56 253 GLY B C 1
ATOM 8098 O O . GLY B 1 253 ? -18.078 -32.906 1.934 1 96.56 253 GLY B O 1
ATOM 8099 N N . ALA B 1 254 ? -17.281 -30.906 1.409 1 97.56 254 ALA B N 1
ATOM 8100 C CA . ALA B 1 254 ? -18.328 -30.641 0.413 1 97.56 254 ALA B CA 1
ATOM 8101 C C . ALA B 1 254 ? -18.219 -31.609 -0.763 1 97.56 254 ALA B C 1
ATOM 8103 O O . ALA B 1 254 ? -19.234 -32.125 -1.244 1 97.56 254 ALA B O 1
ATOM 8104 N N . VAL B 1 255 ? -17.031 -31.875 -1.207 1 96.69 255 VAL B N 1
ATOM 8105 C CA . VAL B 1 255 ? -16.812 -32.781 -2.326 1 96.69 255 VAL B CA 1
ATOM 8106 C C . VAL B 1 255 ? -17.219 -34.219 -1.934 1 96.69 255 VAL B C 1
ATOM 8108 O O . VAL B 1 255 ? -17.812 -34.938 -2.732 1 96.69 255 VAL B O 1
ATOM 8111 N N . SER B 1 256 ? -16.844 -34.531 -0.729 1 96.62 256 SER B N 1
ATOM 8112 C CA . SER B 1 256 ? -17.203 -35.875 -0.233 1 96.62 256 SER B CA 1
ATOM 8113 C C . SER B 1 256 ? -18.719 -36.031 -0.224 1 96.62 256 SER B C 1
ATOM 8115 O O . SER B 1 256 ? -19.219 -37.125 -0.523 1 96.62 256 SER B O 1
ATOM 8117 N N . LEU B 1 257 ? -19.422 -35.031 0.126 1 97.12 257 LEU B N 1
ATOM 8118 C CA 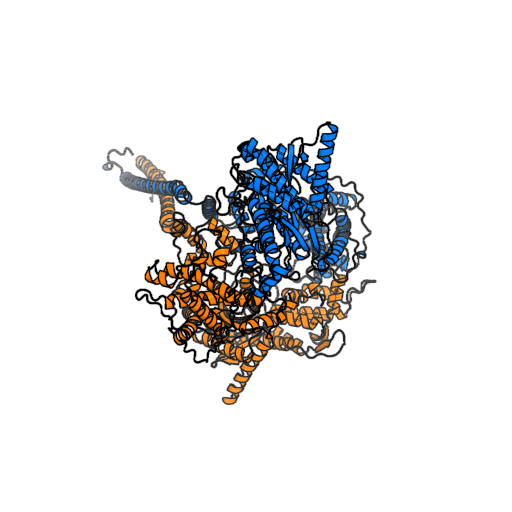. LEU B 1 257 ? -20.875 -35.062 0.123 1 97.12 257 LEU B CA 1
ATOM 8119 C C . LEU B 1 257 ? -21.406 -35.219 -1.295 1 97.12 257 LEU B C 1
ATOM 8121 O O . LEU B 1 257 ? -22.375 -35.969 -1.52 1 97.12 257 LEU B O 1
ATOM 8125 N N . LEU B 1 258 ? -20.844 -34.562 -2.174 1 97.25 258 LEU B N 1
ATOM 8126 C CA . LEU B 1 258 ? -21.25 -34.688 -3.572 1 97.25 258 LEU B CA 1
ATOM 8127 C C . LEU B 1 258 ? -21.016 -36.094 -4.105 1 97.25 258 LEU B C 1
ATOM 8129 O O . LEU B 1 258 ? -21.859 -36.656 -4.797 1 97.25 258 LEU B O 1
ATOM 8133 N N . MET B 1 259 ? -19.875 -36.656 -3.779 1 96.31 259 MET B N 1
ATOM 8134 C CA . MET B 1 259 ? -19.516 -38 -4.203 1 96.31 259 MET B CA 1
ATOM 8135 C C . MET B 1 259 ? -20.469 -39.031 -3.588 1 96.31 259 MET B C 1
ATOM 8137 O O . MET B 1 259 ? -20.875 -39.969 -4.254 1 96.31 259 MET B O 1
ATOM 8141 N N . SER B 1 260 ? -20.75 -38.812 -2.316 1 95.75 260 SER B N 1
ATOM 8142 C CA . SER B 1 260 ? -21.656 -39.719 -1.621 1 95.75 260 SER B CA 1
ATOM 8143 C C . SER B 1 260 ? -23.047 -39.719 -2.256 1 95.75 260 SER B C 1
ATOM 8145 O O . SER B 1 260 ? -23.703 -40.75 -2.357 1 95.75 260 SER B O 1
ATOM 8147 N N . GLU B 1 261 ? -23.422 -38.562 -2.604 1 95.56 261 GLU B N 1
ATOM 8148 C CA . GLU B 1 261 ? -24.719 -38.438 -3.266 1 95.56 261 GLU B CA 1
ATOM 8149 C C . GLU B 1 261 ? -24.734 -39.188 -4.594 1 95.56 261 GLU B C 1
ATOM 8151 O O . GLU B 1 261 ? -25.734 -39.844 -4.941 1 95.56 261 GLU B O 1
ATOM 8156 N N . THR B 1 262 ? -23.766 -39.125 -5.344 1 95.12 262 THR B N 1
ATOM 8157 C CA . THR B 1 262 ? -23.656 -39.844 -6.613 1 95.12 262 THR B CA 1
ATOM 8158 C C . THR B 1 262 ? -23.656 -41.344 -6.402 1 95.12 262 THR B C 1
ATOM 8160 O O . THR B 1 262 ? -24.297 -42.094 -7.168 1 95.12 262 THR B O 1
ATOM 8163 N N . ASN B 1 263 ? -22.953 -41.781 -5.418 1 94.38 263 ASN B N 1
ATOM 8164 C CA . ASN B 1 263 ? -22.969 -43.188 -5.082 1 94.38 263 ASN B CA 1
ATOM 8165 C C . ASN B 1 263 ? -24.375 -43.688 -4.754 1 94.38 263 ASN B C 1
ATOM 8167 O O . ASN B 1 263 ? -24.766 -44.781 -5.168 1 94.38 263 ASN B O 1
ATOM 8171 N N . ARG B 1 264 ? -25.062 -42.875 -4.059 1 93.94 264 ARG B N 1
ATOM 8172 C CA . ARG B 1 264 ? -26.422 -43.219 -3.689 1 93.94 264 ARG B CA 1
ATOM 8173 C C . ARG B 1 264 ? -27.328 -43.281 -4.918 1 93.94 264 ARG B C 1
ATOM 8175 O O . ARG B 1 264 ? -28.172 -44.156 -5.035 1 93.94 264 ARG B O 1
ATOM 8182 N N . LEU B 1 265 ? -27.156 -42.344 -5.746 1 92.94 265 LEU B N 1
ATOM 8183 C CA . LEU B 1 265 ? -27.953 -42.281 -6.969 1 92.94 265 LEU B CA 1
ATOM 8184 C C . LEU B 1 265 ? -27.688 -43.531 -7.836 1 92.94 265 LEU B C 1
ATOM 8186 O O . LEU B 1 265 ? -28.625 -44.094 -8.398 1 92.94 265 LEU B O 1
ATOM 8190 N N . CYS B 1 266 ? -26.469 -43.875 -7.996 1 93 266 CYS B N 1
ATOM 8191 C CA . CYS B 1 266 ? -26.125 -45.062 -8.781 1 93 266 CYS B CA 1
ATOM 8192 C C . CYS B 1 266 ? -26.656 -46.312 -8.125 1 93 266 CYS B C 1
ATOM 8194 O O . CYS B 1 266 ? -27.156 -47.219 -8.82 1 93 266 CYS B O 1
ATOM 8196 N N . ALA B 1 267 ? -26.594 -46.406 -6.844 1 93.25 267 ALA B N 1
ATOM 8197 C CA . ALA B 1 267 ? -27.109 -47.562 -6.117 1 93.25 267 ALA B CA 1
ATOM 8198 C C . ALA B 1 267 ? -28.625 -47.688 -6.312 1 93.25 267 ALA B C 1
ATOM 8200 O O . ALA B 1 267 ? -29.141 -48.812 -6.461 1 93.25 267 ALA B O 1
ATOM 8201 N N . GLN B 1 268 ? -29.266 -46.625 -6.281 1 92.31 268 GLN B N 1
ATOM 8202 C CA . GLN B 1 268 ? -30.719 -46.625 -6.461 1 92.31 268 GLN B CA 1
ATOM 8203 C C . GLN B 1 268 ? -31.094 -47.094 -7.859 1 92.31 268 GLN B C 1
ATOM 8205 O O . GLN B 1 268 ? -32.125 -47.75 -8.047 1 92.31 268 GLN B O 1
ATOM 8210 N N . LYS B 1 269 ? -30.281 -46.719 -8.789 1 91.75 269 LYS B N 1
ATOM 8211 C CA . LYS B 1 269 ? -30.531 -47.125 -10.164 1 91.75 269 LYS B CA 1
ATOM 8212 C C . LYS B 1 269 ? -30.031 -48.531 -10.422 1 91.75 269 LYS B C 1
ATOM 8214 O O . LYS B 1 269 ? -30.25 -49.094 -11.5 1 91.75 269 LYS B O 1
ATOM 8219 N N . GLY B 1 270 ? -29.359 -49.156 -9.57 1 87.38 270 GLY B N 1
ATOM 8220 C CA . GLY B 1 270 ? -28.828 -50.5 -9.703 1 87.38 270 GLY B CA 1
ATOM 8221 C C . GLY B 1 270 ? -27.594 -50.594 -10.578 1 87.38 270 GLY B C 1
ATOM 8222 O O . GLY B 1 270 ? -27.312 -51.625 -11.195 1 87.38 270 GLY B O 1
ATOM 8223 N N . GLU B 1 271 ? -27 -49.438 -10.742 1 87.94 271 GLU B N 1
ATOM 8224 C CA . GLU B 1 271 ? -25.812 -49.344 -11.586 1 87.94 271 GLU B CA 1
ATOM 8225 C C . GLU B 1 271 ? -24.547 -49.188 -10.75 1 87.94 271 GLU B C 1
ATOM 8227 O O . GLU B 1 271 ? -24.594 -48.594 -9.672 1 87.94 271 GLU B O 1
ATOM 8232 N N . GLU B 1 272 ? -23.531 -49.844 -11.203 1 89.5 272 GLU B N 1
ATOM 8233 C CA . GLU B 1 272 ? -22.234 -49.594 -10.57 1 89.5 272 GLU B CA 1
ATOM 8234 C C . GLU B 1 272 ? -21.688 -48.219 -10.898 1 89.5 272 GLU B C 1
ATOM 8236 O O . GLU B 1 272 ? -21.812 -47.75 -12.039 1 89.5 272 GLU B O 1
ATOM 8241 N N . ASN B 1 273 ? -21.234 -47.531 -9.852 1 89 273 ASN B N 1
ATOM 8242 C CA . ASN B 1 273 ? -20.672 -46.188 -10.047 1 89 273 ASN B CA 1
ATOM 8243 C C . ASN B 1 273 ? -19.406 -46.219 -10.891 1 89 273 ASN B C 1
ATOM 8245 O O . ASN B 1 273 ? -18.344 -46.625 -10.414 1 89 273 ASN B O 1
ATOM 8249 N N . LYS B 1 274 ? -19.516 -45.844 -12.055 1 89 274 LYS B N 1
ATOM 8250 C CA . LYS B 1 274 ? -18.391 -45.844 -12.984 1 89 274 LYS B CA 1
ATOM 8251 C C . LYS B 1 274 ? -17.734 -44.469 -13.086 1 89 274 LYS B C 1
ATOM 8253 O O . LYS B 1 274 ? -16.75 -44.312 -13.812 1 89 274 LYS B O 1
ATOM 8258 N N . TYR B 1 275 ? -18.219 -43.594 -12.266 1 91.75 275 TYR B N 1
ATOM 8259 C CA . TYR B 1 275 ? -17.766 -42.219 -12.406 1 91.75 275 TYR B CA 1
ATOM 8260 C C . TYR B 1 275 ? -16.641 -41.938 -11.422 1 91.75 275 TYR B C 1
ATOM 8262 O O . TYR B 1 275 ? -16.625 -42.438 -10.297 1 91.75 275 TYR B O 1
ATOM 8270 N N . LEU B 1 276 ? -15.664 -41.125 -11.898 1 93.69 276 LEU B N 1
ATOM 8271 C CA . LEU B 1 276 ? -14.609 -40.656 -11.008 1 93.69 276 LEU B CA 1
ATOM 8272 C C . LEU B 1 276 ? -15.062 -39.406 -10.242 1 93.69 276 LEU B C 1
ATOM 8274 O O . LEU B 1 276 ? -14.648 -39.188 -9.102 1 93.69 276 LEU B O 1
ATOM 8278 N N . GLY B 1 277 ? -15.922 -38.688 -10.914 1 95.69 277 GLY B N 1
ATOM 8279 C CA . GLY B 1 277 ? -16.469 -37.469 -10.312 1 95.69 277 GLY B CA 1
ATOM 8280 C C . GLY B 1 277 ? -17.875 -37.656 -9.789 1 95.69 277 GLY B C 1
ATOM 8281 O O . GLY B 1 277 ? -18.266 -38.75 -9.398 1 95.69 277 GLY B O 1
ATOM 8282 N N . TYR B 1 278 ? -18.547 -36.594 -9.523 1 96.62 278 TYR B N 1
ATOM 8283 C CA . TYR B 1 278 ? -19.922 -36.625 -9.055 1 96.62 278 TYR B CA 1
ATOM 8284 C C . TYR B 1 278 ? -20.891 -36.188 -10.148 1 96.62 278 TYR B C 1
ATOM 8286 O O . TYR B 1 278 ? -20.484 -35.5 -11.086 1 96.62 278 TYR B O 1
ATOM 8294 N N . LEU B 1 279 ? -22.062 -36.562 -9.977 1 95.44 279 LEU B N 1
ATOM 8295 C CA . LEU B 1 279 ? -23.094 -36.281 -10.977 1 95.44 279 LEU B CA 1
ATOM 8296 C C . LEU B 1 279 ? -23.969 -35.125 -10.531 1 95.44 279 LEU B C 1
ATOM 8298 O O . LEU B 1 279 ? -24.391 -35.062 -9.375 1 95.44 279 LEU B O 1
ATOM 8302 N N . ILE B 1 280 ? -24.078 -34.188 -11.398 1 95.06 280 ILE B N 1
ATOM 8303 C CA . ILE B 1 280 ? -25.062 -33.125 -11.242 1 95.06 280 ILE B CA 1
ATOM 8304 C C . ILE B 1 280 ? -26 -33.094 -12.445 1 95.06 280 ILE B C 1
ATOM 8306 O O . ILE B 1 280 ? -25.562 -32.781 -13.57 1 95.06 280 ILE B O 1
ATOM 8310 N N . ASP B 1 281 ? -27.219 -33.375 -12.273 1 91.88 281 ASP B N 1
ATOM 8311 C CA . ASP B 1 281 ? -28.219 -33.469 -13.344 1 91.88 281 ASP B CA 1
ATOM 8312 C C . ASP B 1 281 ? -27.75 -34.406 -14.445 1 91.88 281 ASP B C 1
ATOM 8314 O O . ASP B 1 281 ? -27.75 -34.031 -15.625 1 91.88 281 ASP B O 1
ATOM 8318 N N . ASN B 1 282 ? -27.172 -35.438 -14.133 1 88.56 282 ASN B N 1
ATOM 8319 C CA . ASN B 1 282 ? -26.766 -36.562 -15 1 88.56 282 ASN B CA 1
ATOM 8320 C C . ASN B 1 282 ? -25.516 -36.188 -15.812 1 88.56 282 ASN B C 1
ATOM 8322 O O . ASN B 1 282 ? -25.219 -36.844 -16.812 1 88.56 282 ASN B O 1
ATOM 8326 N N . LYS B 1 283 ? -24.891 -35.188 -15.477 1 94.12 283 LYS B N 1
ATOM 8327 C CA . LYS B 1 283 ? -23.594 -34.844 -16.078 1 94.12 283 LYS B CA 1
ATOM 8328 C C . LYS B 1 283 ? -22.469 -34.938 -15.055 1 94.12 283 LYS B C 1
ATOM 8330 O O . LYS B 1 283 ? -22.609 -34.5 -13.914 1 94.12 283 LYS B O 1
ATOM 8335 N N . GLU B 1 284 ? -21.5 -35.562 -15.477 1 96.06 284 GLU B N 1
ATOM 8336 C CA . GLU B 1 284 ? -20.391 -35.812 -14.562 1 96.06 284 GLU B CA 1
ATOM 8337 C C . GLU B 1 284 ? -19.453 -34.625 -14.469 1 96.06 284 GLU B C 1
ATOM 8339 O O . GLU B 1 284 ? -19.125 -34 -15.484 1 96.06 284 GLU B O 1
ATOM 8344 N N . VAL B 1 285 ? -19.047 -34.25 -13.281 1 97.69 285 VAL B N 1
ATOM 8345 C CA . VAL B 1 285 ? -18.062 -33.219 -13 1 97.69 285 VAL B CA 1
ATOM 8346 C C . VAL B 1 285 ? -16.953 -33.812 -12.117 1 97.69 285 VAL B C 1
ATOM 8348 O O . VAL B 1 285 ? -17.234 -34.375 -11.055 1 97.69 285 VAL B O 1
ATOM 8351 N N . VAL B 1 286 ? -15.742 -33.688 -12.57 1 97.94 286 VAL B N 1
ATOM 8352 C CA . VAL B 1 286 ? -14.617 -34.219 -11.82 1 97.94 286 VAL B CA 1
ATOM 8353 C C . VAL B 1 286 ? -14.008 -33.125 -10.945 1 97.94 286 VAL B C 1
ATOM 8355 O O . VAL B 1 286 ? -13.867 -32 -11.383 1 97.94 286 VAL B O 1
ATOM 8358 N N . HIS B 1 287 ? -13.727 -33.438 -9.672 1 97.81 287 HIS B N 1
ATOM 8359 C CA . HIS B 1 287 ? -13.094 -32.469 -8.812 1 97.81 287 HIS B CA 1
ATOM 8360 C C . HIS B 1 287 ? -11.578 -32.594 -8.828 1 97.81 287 HIS B C 1
ATOM 8362 O O . HIS B 1 287 ? -11.055 -33.719 -8.672 1 97.81 287 HIS B O 1
ATOM 8368 N N . ILE B 1 288 ? -10.859 -31.547 -9.016 1 97.88 288 ILE B N 1
ATOM 8369 C CA . ILE B 1 288 ? -9.398 -31.516 -9 1 97.88 288 ILE B CA 1
ATOM 8370 C C . ILE B 1 288 ? -8.914 -30.578 -7.906 1 97.88 288 ILE B C 1
ATOM 8372 O O . ILE B 1 288 ? -9.281 -29.391 -7.891 1 97.88 288 ILE B O 1
ATOM 8376 N N . PHE B 1 289 ? -8.133 -31.109 -7.031 1 97.56 289 PHE B N 1
ATOM 8377 C CA . PHE B 1 289 ? -7.516 -30.219 -6.051 1 97.56 289 PHE B CA 1
ATOM 8378 C C . PHE B 1 289 ? -6.379 -29.422 -6.68 1 97.56 289 PHE B C 1
ATOM 8380 O O . PHE B 1 289 ? -5.562 -29.984 -7.418 1 97.56 289 PHE B O 1
ATOM 8387 N N . ASP B 1 290 ? -6.285 -28.141 -6.398 1 96.38 290 ASP B N 1
ATOM 8388 C CA . ASP B 1 290 ? -5.383 -27.188 -7.039 1 96.38 290 ASP B CA 1
ATOM 8389 C C . ASP B 1 290 ? -3.924 -27.594 -6.832 1 96.38 290 ASP B C 1
ATOM 8391 O O . ASP B 1 290 ? -3.424 -27.578 -5.703 1 96.38 290 ASP B O 1
ATOM 8395 N N . PRO B 1 291 ? -3.209 -27.812 -7.875 1 95.25 291 PRO B N 1
ATOM 8396 C CA . PRO B 1 291 ? -1.838 -28.328 -7.781 1 95.25 291 PRO B CA 1
ATOM 8397 C C . PRO B 1 291 ? -0.898 -27.344 -7.078 1 95.25 291 PRO B C 1
ATOM 8399 O O . PRO B 1 291 ? -0.113 -27.75 -6.215 1 95.25 291 PRO B O 1
ATOM 8402 N N . PRO B 1 292 ? -0.922 -26.016 -7.414 1 93.81 292 PRO B N 1
ATOM 8403 C CA . PRO B 1 292 ? -0.051 -25.109 -6.676 1 93.81 292 PRO B CA 1
ATOM 8404 C C . PRO B 1 292 ? -0.26 -25.188 -5.164 1 93.81 292 PRO B C 1
ATOM 8406 O O . PRO B 1 292 ? 0.708 -25.141 -4.398 1 93.81 292 PRO B O 1
ATOM 8409 N N . HIS B 1 293 ? -1.465 -25.297 -4.707 1 94.56 293 HIS B N 1
ATOM 8410 C CA . HIS B 1 293 ? -1.742 -25.422 -3.279 1 94.56 293 HIS B CA 1
ATOM 8411 C C . HIS B 1 293 ? -1.224 -26.75 -2.732 1 94.56 293 HIS B C 1
ATOM 8413 O O . HIS B 1 293 ? -0.74 -26.812 -1.601 1 94.56 293 HIS B O 1
ATOM 8419 N N . LEU B 1 294 ? -1.367 -27.75 -3.518 1 96.88 294 LEU B N 1
ATOM 8420 C CA . LEU B 1 294 ? -0.881 -29.062 -3.096 1 96.88 294 LEU B CA 1
ATOM 8421 C C . LEU B 1 294 ? 0.634 -29.047 -2.92 1 96.88 294 LEU B C 1
ATOM 8423 O O . LEU B 1 294 ? 1.16 -29.672 -1.992 1 96.88 294 LEU B O 1
ATOM 8427 N N . LEU B 1 295 ? 1.296 -28.328 -3.793 1 96.06 295 LEU B N 1
ATOM 8428 C CA . LEU B 1 295 ? 2.748 -28.219 -3.713 1 96.06 295 LEU B CA 1
ATOM 8429 C C . LEU B 1 295 ? 3.17 -27.562 -2.404 1 96.06 295 LEU B C 1
ATOM 8431 O O . LEU B 1 295 ? 4.09 -28.031 -1.733 1 96.06 295 LEU B O 1
ATOM 8435 N N . LYS B 1 296 ? 2.541 -26.531 -2.094 1 94.38 296 LYS B N 1
ATOM 8436 C CA . LYS B 1 296 ? 2.828 -25.797 -0.87 1 94.38 296 LYS B CA 1
ATOM 8437 C C . LYS B 1 296 ? 2.578 -26.641 0.367 1 94.38 296 LYS B C 1
ATOM 8439 O O . LYS B 1 296 ? 3.383 -26.641 1.302 1 94.38 296 LYS B O 1
ATOM 8444 N N . CYS B 1 297 ? 1.486 -27.359 0.365 1 95.62 297 CYS B N 1
ATOM 8445 C CA . CYS B 1 297 ? 1.146 -28.219 1.497 1 95.62 297 CYS B CA 1
ATOM 8446 C C . CYS B 1 297 ? 2.158 -29.344 1.656 1 95.62 297 CYS B C 1
ATOM 8448 O O . CYS B 1 297 ? 2.51 -29.719 2.777 1 95.62 297 CYS B O 1
ATOM 8450 N N . LEU B 1 298 ? 2.551 -29.859 0.56 1 96.69 298 LEU B N 1
ATOM 8451 C CA . LEU B 1 298 ? 3.555 -30.922 0.597 1 96.69 298 LEU B CA 1
ATOM 8452 C C . LEU B 1 298 ? 4.859 -30.406 1.194 1 96.69 298 LEU B C 1
ATOM 8454 O O . LEU B 1 298 ? 5.496 -31.094 1.994 1 96.69 298 LEU B O 1
ATOM 8458 N N . ARG B 1 299 ? 5.289 -29.234 0.763 1 96.19 299 ARG B N 1
ATOM 8459 C CA . ARG B 1 299 ? 6.488 -28.625 1.332 1 96.19 299 ARG B CA 1
ATOM 8460 C C . ARG B 1 299 ? 6.355 -28.453 2.842 1 96.19 299 ARG B C 1
ATOM 8462 O O . ARG B 1 299 ? 7.289 -28.766 3.59 1 96.19 299 ARG B O 1
ATOM 8469 N N . ASN B 1 300 ? 5.242 -28.031 3.312 1 94.94 300 ASN B N 1
ATOM 8470 C CA . ASN B 1 300 ? 5.008 -27.812 4.734 1 94.94 300 ASN B CA 1
ATOM 8471 C C . ASN B 1 300 ? 5.07 -29.109 5.52 1 94.94 300 ASN B C 1
ATOM 8473 O O . ASN B 1 300 ? 5.523 -29.125 6.668 1 94.94 300 ASN B O 1
ATOM 8477 N N . THR B 1 301 ? 4.566 -30.188 4.887 1 95.06 301 THR B N 1
ATOM 8478 C CA . THR B 1 301 ? 4.645 -31.5 5.504 1 95.06 301 THR B CA 1
ATOM 8479 C C . THR B 1 301 ? 6.086 -32 5.539 1 95.06 301 THR B C 1
ATOM 8481 O O . THR B 1 301 ? 6.523 -32.562 6.535 1 95.06 301 THR B O 1
ATOM 8484 N N . PHE B 1 302 ? 6.781 -31.797 4.465 1 96.12 302 PHE B N 1
ATOM 8485 C CA . PHE B 1 302 ? 8.172 -32.219 4.312 1 96.12 302 PHE B CA 1
ATOM 8486 C C . PHE B 1 302 ? 9.062 -31.516 5.336 1 96.12 302 PHE B C 1
ATOM 8488 O O . PHE B 1 302 ? 10.047 -32.094 5.805 1 96.12 302 PHE B O 1
ATOM 8495 N N . LEU B 1 303 ? 8.688 -30.375 5.789 1 94.81 303 LEU B N 1
ATOM 8496 C CA . LEU B 1 303 ? 9.461 -29.578 6.73 1 94.81 303 LEU B CA 1
ATOM 8497 C C . LEU B 1 303 ? 9.641 -30.328 8.055 1 94.81 303 LEU B C 1
ATOM 8499 O O . LEU B 1 303 ? 10.719 -30.281 8.648 1 94.81 303 LEU B O 1
ATOM 8503 N N . ASP B 1 304 ? 8.648 -31.078 8.406 1 93.75 304 ASP B N 1
ATOM 8504 C CA . ASP B 1 304 ? 8.648 -31.641 9.742 1 93.75 304 ASP B CA 1
ATOM 8505 C C . ASP B 1 304 ? 8.812 -33.156 9.695 1 93.75 304 ASP B C 1
ATOM 8507 O O . ASP B 1 304 ? 8.938 -33.812 10.734 1 93.75 304 ASP B O 1
ATOM 8511 N N . ASN B 1 305 ? 8.836 -33.719 8.445 1 96.56 305 ASN B N 1
ATOM 8512 C CA . ASN B 1 305 ? 8.812 -35.156 8.352 1 96.56 305 ASN B CA 1
ATOM 8513 C C . ASN B 1 305 ? 9.828 -35.688 7.34 1 96.56 305 ASN B C 1
ATOM 8515 O O . ASN B 1 305 ? 10.07 -35.031 6.316 1 96.56 305 ASN B O 1
ATOM 8519 N N . ASN B 1 306 ? 10.383 -36.781 7.676 1 97.19 306 ASN B N 1
ATOM 8520 C CA . ASN B 1 306 ? 11.102 -37.562 6.668 1 97.19 306 ASN B CA 1
ATOM 8521 C C . ASN B 1 306 ? 10.141 -38.406 5.809 1 97.19 306 ASN B C 1
ATOM 8523 O O . ASN B 1 306 ? 9.148 -38.906 6.312 1 97.19 306 ASN B O 1
ATOM 8527 N N . ILE B 1 307 ? 10.367 -38.5 4.594 1 97.56 307 ILE B N 1
ATOM 8528 C CA . ILE B 1 307 ? 9.477 -39.188 3.672 1 97.56 307 ILE B CA 1
ATOM 8529 C C . ILE B 1 307 ? 10.18 -40.406 3.096 1 97.56 307 ILE B C 1
ATOM 8531 O O . ILE B 1 307 ? 11.219 -40.281 2.449 1 97.56 307 ILE B O 1
ATOM 8535 N N . HIS B 1 308 ? 9.641 -41.562 3.354 1 97.25 308 HIS B N 1
ATOM 8536 C CA . HIS B 1 308 ? 10.086 -42.812 2.721 1 97.25 308 HIS B CA 1
ATOM 8537 C C . HIS B 1 308 ? 9.273 -43.094 1.468 1 97.25 308 HIS B C 1
ATOM 8539 O O . HIS B 1 308 ? 8.039 -43.125 1.511 1 97.25 308 HIS B O 1
ATOM 8545 N N . PHE B 1 309 ? 9.922 -43.281 0.354 1 97.19 309 PHE B N 1
ATOM 8546 C CA . PHE B 1 309 ? 9.195 -43.5 -0.894 1 97.19 309 PHE B CA 1
ATOM 8547 C C . PHE B 1 309 ? 9.938 -44.438 -1.808 1 97.19 309 PHE B C 1
ATOM 8549 O O . PHE B 1 309 ? 11.141 -44.688 -1.637 1 97.19 309 PHE B O 1
ATOM 8556 N N . LEU B 1 310 ? 9.203 -45 -2.705 1 95.94 310 LEU B N 1
ATOM 8557 C CA . LEU B 1 310 ? 9.758 -45.906 -3.707 1 95.94 310 LEU B CA 1
ATOM 8558 C C . LEU B 1 310 ? 10 -45.188 -5.02 1 95.94 310 LEU B C 1
ATOM 8560 O O . LEU B 1 310 ? 9.086 -44.562 -5.566 1 95.94 310 LEU B O 1
ATOM 8564 N N . TRP B 1 311 ? 11.242 -45.156 -5.438 1 91.12 311 TRP B N 1
ATOM 8565 C CA . TRP B 1 311 ? 11.57 -44.5 -6.699 1 91.12 311 TRP B CA 1
ATOM 8566 C C . TRP B 1 311 ? 12.398 -45.438 -7.586 1 91.12 311 TRP B C 1
ATOM 8568 O O . TRP B 1 311 ? 13.484 -45.875 -7.195 1 91.12 311 TRP B O 1
ATOM 8578 N N . GLU B 1 312 ? 11.859 -45.781 -8.75 1 87.94 312 GLU B N 1
ATOM 8579 C CA . GLU B 1 312 ? 12.5 -46.688 -9.711 1 87.94 312 GLU B CA 1
ATOM 8580 C C . GLU B 1 312 ? 12.875 -48 -9.047 1 87.94 312 GLU B C 1
ATOM 8582 O O . GLU B 1 312 ? 13.992 -48.5 -9.211 1 87.94 312 GLU B O 1
ATOM 8587 N N . GLY B 1 313 ? 12.047 -48.469 -8.164 1 87.44 313 GLY B N 1
ATOM 8588 C CA . GLY B 1 313 ? 12.188 -49.781 -7.539 1 87.44 313 GLY B CA 1
ATOM 8589 C C . GLY B 1 313 ? 13.07 -49.75 -6.301 1 87.44 313 GLY B C 1
ATOM 8590 O O . GLY B 1 313 ? 13.281 -50.781 -5.668 1 87.44 313 GLY B O 1
ATOM 8591 N N . VAL B 1 314 ? 13.594 -48.594 -5.961 1 94.06 314 VAL B N 1
ATOM 8592 C CA . VAL B 1 314 ? 14.5 -48.5 -4.816 1 94.06 314 VAL B CA 1
ATOM 8593 C C . VAL B 1 314 ? 13.836 -47.688 -3.705 1 94.06 314 VAL B C 1
ATOM 8595 O O . VAL B 1 314 ? 13.242 -46.625 -3.965 1 94.06 314 VAL B O 1
ATOM 8598 N N . GLN B 1 315 ? 13.984 -48.219 -2.475 1 95.62 315 GLN B N 1
ATOM 8599 C CA . GLN B 1 315 ? 13.484 -47.5 -1.321 1 95.62 315 GLN B CA 1
ATOM 8600 C C . GLN B 1 315 ? 14.414 -46.344 -0.952 1 95.62 315 GLN B C 1
ATOM 8602 O O . GLN B 1 315 ? 15.617 -46.562 -0.764 1 95.62 315 GLN B O 1
ATOM 8607 N N . LYS B 1 316 ? 13.844 -45.156 -0.922 1 96.81 316 LYS B N 1
ATOM 8608 C CA . LYS B 1 316 ? 14.633 -43.938 -0.643 1 96.81 316 LYS B CA 1
ATOM 8609 C C . LYS B 1 316 ? 14.023 -43.156 0.51 1 96.81 316 LYS B C 1
ATOM 8611 O O . LYS B 1 316 ? 12.867 -43.344 0.88 1 96.81 316 LYS B O 1
ATOM 8616 N N . THR B 1 317 ? 14.898 -42.312 1.145 1 96.5 317 THR B N 1
ATOM 8617 C CA . THR B 1 317 ? 14.461 -41.469 2.25 1 96.5 317 THR B CA 1
ATOM 8618 C C . THR B 1 317 ? 14.844 -40.031 2.01 1 96.5 317 THR B C 1
ATOM 8620 O O . THR B 1 317 ? 16.016 -39.719 1.778 1 96.5 317 THR B O 1
ATOM 8623 N N . ALA B 1 318 ? 13.875 -39.219 2.023 1 97.31 318 ALA B N 1
ATOM 8624 C CA . ALA B 1 318 ? 14.117 -37.781 1.884 1 97.31 318 ALA B CA 1
ATOM 8625 C C . ALA B 1 318 ? 14.016 -37.062 3.232 1 97.31 318 ALA B C 1
ATOM 8627 O O . ALA B 1 318 ? 13.125 -37.375 4.035 1 97.31 318 ALA B O 1
ATOM 8628 N N . SER B 1 319 ? 14.93 -36.156 3.488 1 96.56 319 SER B N 1
ATOM 8629 C CA . SER B 1 319 ? 14.961 -35.406 4.75 1 96.56 319 SER B CA 1
ATOM 8630 C C . SER B 1 319 ? 15.234 -33.938 4.523 1 96.56 319 SER B C 1
ATOM 8632 O O . SER B 1 319 ? 16.094 -33.562 3.725 1 96.56 319 SER B O 1
ATOM 8634 N N . TRP B 1 320 ? 14.469 -33.125 5.32 1 96.31 320 TRP B N 1
ATOM 8635 C CA . TRP B 1 320 ? 14.648 -31.688 5.234 1 96.31 320 TRP B CA 1
ATOM 8636 C C . TRP B 1 320 ? 16.016 -31.281 5.766 1 96.31 320 TRP B C 1
ATOM 8638 O O . TRP B 1 320 ? 16.547 -30.234 5.395 1 96.31 320 TRP B O 1
ATOM 8648 N N . SER B 1 321 ? 16.688 -32.062 6.621 1 94.44 321 SER B N 1
ATOM 8649 C CA . SER B 1 321 ? 18 -31.781 7.176 1 94.44 321 SER B CA 1
ATOM 8650 C C . SER B 1 321 ? 19.047 -31.656 6.074 1 94.44 321 SER B C 1
ATOM 8652 O O . SER B 1 321 ? 20 -30.875 6.195 1 94.44 321 SER B O 1
ATOM 8654 N N . HIS B 1 322 ? 18.844 -32.469 5.047 1 94.62 322 HIS B N 1
ATOM 8655 C CA . HIS B 1 322 ? 19.781 -32.406 3.922 1 94.62 322 HIS B CA 1
ATOM 8656 C C . HIS B 1 322 ? 19.703 -31.047 3.236 1 94.62 322 HIS B C 1
ATOM 8658 O O . HIS B 1 322 ? 20.719 -30.516 2.787 1 94.62 322 HIS B O 1
ATOM 8664 N N . VAL B 1 323 ? 18.484 -30.469 3.141 1 94.69 323 VAL B N 1
ATOM 8665 C CA . VAL B 1 323 ? 18.297 -29.172 2.504 1 94.69 323 VAL B CA 1
ATOM 8666 C C . VAL B 1 323 ? 18.953 -28.078 3.338 1 94.69 323 VAL B C 1
ATOM 8668 O O . VAL B 1 323 ? 19.594 -27.188 2.797 1 94.69 323 VAL B O 1
ATOM 8671 N N . ILE B 1 324 ? 18.812 -28.188 4.664 1 93.12 324 ILE B N 1
ATOM 8672 C CA . ILE B 1 324 ? 19.438 -27.234 5.574 1 93.12 324 ILE B CA 1
ATOM 8673 C C . ILE B 1 324 ? 20.953 -27.297 5.418 1 93.12 324 ILE B C 1
ATOM 8675 O O . ILE B 1 324 ? 21.625 -26.25 5.312 1 93.12 324 ILE B O 1
ATOM 8679 N N . MET B 1 325 ? 21.484 -28.469 5.414 1 90.5 325 MET B N 1
ATOM 8680 C CA . MET B 1 325 ? 22.922 -28.672 5.309 1 90.5 325 MET B CA 1
ATOM 8681 C C . MET B 1 325 ? 23.469 -28.062 4.016 1 90.5 325 MET B C 1
ATOM 8683 O O . MET B 1 325 ? 24.516 -27.406 4.023 1 90.5 325 MET B O 1
ATOM 8687 N N . PHE B 1 326 ? 22.75 -28.281 2.996 1 90 326 PHE B N 1
ATOM 8688 C CA . PHE B 1 326 ? 23.172 -27.719 1.719 1 90 326 PHE B CA 1
ATOM 8689 C C . PHE B 1 326 ? 23.172 -26.188 1.771 1 90 326 PHE B C 1
ATOM 8691 O O . PHE B 1 326 ? 24.141 -25.562 1.335 1 90 326 PHE B O 1
ATOM 8698 N N . TYR B 1 327 ? 22.109 -25.625 2.246 1 90.56 327 TYR B N 1
ATOM 8699 C CA . TYR B 1 327 ? 21.953 -24.172 2.312 1 90.56 327 TYR B CA 1
ATOM 8700 C C . TYR B 1 327 ? 23.078 -23.547 3.129 1 90.56 327 TYR B C 1
ATOM 8702 O O . TYR B 1 327 ? 23.625 -22.516 2.738 1 90.56 327 TYR B O 1
ATOM 8710 N N . GLU B 1 328 ? 23.391 -24.125 4.238 1 87 328 GLU B N 1
ATOM 8711 C CA . GLU B 1 328 ? 24.422 -23.594 5.117 1 87 328 GLU B CA 1
ATOM 8712 C C . GLU B 1 328 ? 25.797 -23.688 4.465 1 87 328 GLU B C 1
ATOM 8714 O O . GLU B 1 328 ? 26.641 -22.797 4.645 1 87 328 GLU B O 1
ATOM 8719 N N . ASN B 1 329 ? 25.984 -24.641 3.658 1 83.19 329 ASN B N 1
ATOM 8720 C CA . ASN B 1 329 ? 27.266 -24.812 2.988 1 83.19 329 ASN B CA 1
ATOM 8721 C C . ASN B 1 329 ? 27.375 -23.922 1.751 1 83.19 329 ASN B C 1
ATOM 8723 O O . ASN B 1 329 ? 28.484 -23.609 1.305 1 83.19 329 ASN B O 1
ATOM 8727 N N . ASP B 1 330 ? 26.234 -23.578 1.232 1 84.5 330 ASP B N 1
ATOM 8728 C CA . ASP B 1 330 ? 26.203 -22.75 0.039 1 84.5 330 ASP B CA 1
ATOM 8729 C C . ASP B 1 330 ? 26.484 -21.281 0.39 1 84.5 330 ASP B C 1
ATOM 8731 O O . ASP B 1 330 ? 26.734 -20.469 -0.496 1 84.5 330 ASP B O 1
ATOM 8735 N N . GLN B 1 331 ? 26.422 -20.812 1.672 1 78.12 331 GLN B N 1
ATOM 8736 C CA . GLN B 1 331 ? 26.625 -19.422 2.088 1 78.12 331 GLN B CA 1
ATOM 8737 C C . GLN B 1 331 ? 28.109 -19.094 2.158 1 78.12 331 GLN B C 1
ATOM 8739 O O . GLN B 1 331 ? 28.484 -17.938 2.395 1 78.12 331 GLN B O 1
ATOM 8744 N N . GLY B 1 332 ? 28.922 -19.625 1.42 1 68.56 332 GLY B N 1
ATOM 8745 C CA . GLY B 1 332 ? 30.375 -19.484 1.444 1 68.56 332 GLY B CA 1
ATOM 8746 C C . GLY B 1 332 ? 30.812 -18.047 1.661 1 68.56 332 GLY B C 1
ATOM 8747 O O . GLY B 1 332 ? 30 -17.172 1.965 1 68.56 332 GLY B O 1
ATOM 8748 N N . ASN B 1 333 ? 32.125 -17.781 1.611 1 65.81 333 ASN B N 1
ATOM 8749 C CA . ASN B 1 333 ? 32.781 -16.531 2.008 1 65.81 333 ASN B CA 1
ATOM 8750 C C . ASN B 1 333 ? 32.781 -15.516 0.871 1 65.81 333 ASN B C 1
ATOM 8752 O O . ASN B 1 333 ? 32.906 -14.312 1.11 1 65.81 333 ASN B O 1
ATOM 8756 N N . ASP B 1 334 ? 32.594 -15.969 -0.42 1 73.94 334 ASP B N 1
ATOM 8757 C CA . ASP B 1 334 ? 32.812 -15.031 -1.514 1 73.94 334 ASP B CA 1
ATOM 8758 C C . ASP B 1 334 ? 31.5 -14.531 -2.092 1 73.94 334 ASP B C 1
ATOM 8760 O O . ASP B 1 334 ? 31.453 -14.031 -3.219 1 73.94 334 ASP B O 1
ATOM 8764 N N . ASP B 1 335 ? 30.438 -14.578 -1.496 1 81.69 335 ASP B N 1
ATOM 8765 C CA . ASP B 1 335 ? 29.141 -13.984 -1.82 1 81.69 335 ASP B CA 1
ATOM 8766 C C . ASP B 1 335 ? 28.484 -14.719 -2.982 1 81.69 335 ASP B C 1
ATOM 8768 O O . ASP B 1 335 ? 27.297 -14.484 -3.277 1 81.69 335 ASP B O 1
ATOM 8772 N N . ILE B 1 336 ? 29.266 -15.492 -3.732 1 86.38 336 ILE B N 1
ATOM 8773 C CA . ILE B 1 336 ? 28.656 -16.234 -4.828 1 86.38 336 ILE B CA 1
ATOM 8774 C C . ILE B 1 336 ? 28.109 -17.562 -4.309 1 86.38 336 ILE B C 1
ATOM 8776 O O . ILE B 1 336 ? 28.75 -18.219 -3.482 1 86.38 336 ILE B O 1
ATOM 8780 N N . ARG B 1 337 ? 26.938 -17.922 -4.75 1 86.06 337 ARG B N 1
ATOM 8781 C CA . ARG B 1 337 ? 26.266 -19.141 -4.316 1 86.06 337 ARG B CA 1
ATOM 8782 C C . ARG B 1 337 ? 25.781 -19.953 -5.512 1 86.06 337 ARG B C 1
ATOM 8784 O O . ARG B 1 337 ? 25.594 -19.406 -6.602 1 86.06 337 ARG B O 1
ATOM 8791 N N . LEU B 1 338 ? 25.656 -21.156 -5.293 1 86.06 338 LEU B N 1
ATOM 8792 C CA . LEU B 1 338 ? 25.156 -22.031 -6.348 1 86.06 338 LEU B CA 1
ATOM 8793 C C . LEU B 1 338 ? 23.656 -21.844 -6.559 1 86.06 338 LEU B C 1
ATOM 8795 O O . LEU B 1 338 ? 23.172 -21.906 -7.691 1 86.06 338 LEU B O 1
ATOM 8799 N N . VAL B 1 339 ? 22.984 -21.609 -5.48 1 89.44 339 VAL B N 1
ATOM 8800 C CA . VAL B 1 339 ? 21.547 -21.375 -5.551 1 89.44 339 VAL B CA 1
ATOM 8801 C C . VAL B 1 339 ? 21.188 -20.078 -4.805 1 89.44 339 VAL B C 1
ATOM 8803 O O . VAL B 1 339 ? 20.594 -20.125 -3.732 1 89.44 339 VAL B O 1
ATOM 8806 N N . PRO B 1 340 ? 21.391 -19 -5.387 1 87.56 340 PRO B N 1
ATOM 8807 C CA . PRO B 1 340 ? 21.266 -17.703 -4.711 1 87.56 340 PRO B CA 1
ATOM 8808 C C . PRO B 1 340 ? 19.828 -17.344 -4.379 1 87.56 340 PRO B C 1
ATOM 8810 O O . PRO B 1 340 ? 19.578 -16.469 -3.533 1 87.56 340 PRO B O 1
ATOM 8813 N N . LYS B 1 341 ? 18.859 -17.938 -4.973 1 88.81 341 LYS B N 1
ATOM 8814 C CA . LYS B 1 341 ? 17.453 -17.609 -4.734 1 88.81 341 LYS B CA 1
ATOM 8815 C C . LYS B 1 341 ? 17 -18.078 -3.355 1 88.81 341 LYS B C 1
ATOM 8817 O O . LYS B 1 341 ? 16 -17.594 -2.822 1 88.81 341 LYS B O 1
ATOM 8822 N N . LEU B 1 342 ? 17.703 -19.031 -2.752 1 92.25 342 LEU B N 1
ATOM 8823 C CA . LEU B 1 342 ? 17.328 -19.562 -1.451 1 92.25 342 LEU B CA 1
ATOM 8824 C C . LEU B 1 342 ? 17.672 -18.594 -0.334 1 92.25 342 LEU B C 1
ATOM 8826 O O . LEU B 1 342 ? 18.75 -18 -0.346 1 92.25 342 LEU B O 1
ATOM 8830 N N . THR B 1 343 ? 16.828 -18.391 0.52 1 92.88 343 THR B N 1
ATOM 8831 C CA . THR B 1 343 ? 17 -17.531 1.694 1 92.88 343 THR B CA 1
ATOM 8832 C C . THR B 1 343 ? 16.5 -18.25 2.949 1 92.88 343 THR B C 1
ATOM 8834 O O . THR B 1 343 ? 16.062 -19.406 2.891 1 92.88 343 THR B O 1
ATOM 8837 N N . ASP B 1 344 ? 16.562 -17.562 4.078 1 92.44 344 ASP B N 1
ATOM 8838 C CA . ASP B 1 344 ? 16.094 -18.125 5.344 1 92.44 344 ASP B CA 1
ATOM 8839 C C . ASP B 1 344 ? 14.602 -18.438 5.293 1 92.44 344 ASP B C 1
ATOM 8841 O O . ASP B 1 344 ? 14.133 -19.359 5.953 1 92.44 344 ASP B O 1
ATOM 8845 N N . ARG B 1 345 ? 13.93 -17.766 4.453 1 92 345 ARG B N 1
ATOM 8846 C CA . ARG B 1 345 ? 12.477 -17.922 4.344 1 92 345 ARG B CA 1
ATOM 8847 C C . ARG B 1 345 ? 12.117 -19.219 3.629 1 92 345 ARG B C 1
ATOM 8849 O O . ARG B 1 345 ? 10.969 -19.656 3.684 1 92 345 ARG B O 1
ATOM 8856 N N . HIS B 1 346 ? 13.078 -19.766 2.977 1 94.38 346 HIS B N 1
ATOM 8857 C CA . HIS B 1 346 ? 12.883 -21.047 2.311 1 94.38 346 HIS B CA 1
ATOM 8858 C C . HIS B 1 346 ? 13.18 -22.219 3.252 1 94.38 346 HIS B C 1
ATOM 8860 O O . HIS B 1 346 ? 12.648 -23.312 3.078 1 94.38 346 HIS B O 1
ATOM 8866 N N . ILE B 1 347 ? 14.047 -21.906 4.211 1 93.88 347 ILE B N 1
ATOM 8867 C CA . ILE B 1 347 ? 14.766 -23.031 4.793 1 93.88 347 ILE B CA 1
ATOM 8868 C C . ILE B 1 347 ? 14.328 -23.234 6.238 1 93.88 347 ILE B C 1
ATOM 8870 O O . ILE B 1 347 ? 13.93 -24.344 6.621 1 93.88 347 ILE B O 1
ATOM 8874 N N . TYR B 1 348 ? 14.352 -22.172 6.957 1 93.19 348 TYR B N 1
ATOM 8875 C CA . TYR B 1 348 ? 14.156 -22.328 8.398 1 93.19 348 TYR B CA 1
ATOM 8876 C C . TYR B 1 348 ? 12.672 -22.234 8.758 1 93.19 348 TYR B C 1
ATOM 8878 O O . TYR B 1 348 ? 12 -21.281 8.375 1 93.19 348 TYR B O 1
ATOM 8886 N N . LYS B 1 349 ? 12.211 -23.109 9.531 1 89.44 349 LYS B N 1
ATOM 8887 C CA . LYS B 1 349 ? 10.812 -23.266 9.906 1 89.44 349 LYS B CA 1
ATOM 8888 C C . LYS B 1 349 ? 10.289 -22 10.578 1 89.44 349 LYS B C 1
ATOM 8890 O O . LYS B 1 349 ? 9.141 -21.609 10.359 1 89.44 349 LYS B O 1
ATOM 8895 N N . GLU B 1 350 ? 11.125 -21.406 11.359 1 85.19 350 GLU B N 1
ATOM 8896 C CA . GLU B 1 350 ? 10.734 -20.234 12.125 1 85.19 350 GLU B CA 1
ATOM 8897 C C . GLU B 1 350 ? 10.523 -19.031 11.211 1 85.19 350 GLU B C 1
ATOM 8899 O O . GLU B 1 350 ? 9.789 -18.094 11.555 1 85.19 350 GLU B O 1
ATOM 8904 N N . LYS B 1 351 ? 11.086 -19.047 10.047 1 87 351 LYS B N 1
ATOM 8905 C CA . LYS B 1 351 ? 11.062 -17.875 9.164 1 87 351 LYS B CA 1
ATOM 8906 C C . LYS B 1 351 ? 10.258 -18.156 7.902 1 87 351 LYS B C 1
ATOM 8908 O O . LYS B 1 351 ? 9.945 -17.25 7.141 1 87 351 LYS B O 1
ATOM 8913 N N . ILE B 1 352 ? 9.875 -19.359 7.754 1 87.62 352 ILE B N 1
ATOM 8914 C CA . ILE B 1 352 ? 9.289 -19.797 6.492 1 87.62 352 ILE B CA 1
ATOM 8915 C C . ILE B 1 352 ? 7.922 -19.141 6.309 1 87.62 352 ILE B C 1
ATOM 8917 O O . ILE B 1 352 ? 7.141 -19.047 7.258 1 87.62 352 ILE B O 1
ATOM 8921 N N . ASN B 1 353 ? 7.773 -18.609 5.148 1 82.38 353 ASN B N 1
ATOM 8922 C CA . ASN B 1 353 ? 6.441 -18.172 4.738 1 82.38 353 ASN B CA 1
ATOM 8923 C C . ASN B 1 353 ? 5.609 -19.328 4.207 1 82.38 353 ASN B C 1
ATOM 8925 O O . ASN B 1 353 ? 5.586 -19.594 3.002 1 82.38 353 ASN B O 1
ATOM 8929 N N . LYS B 1 354 ? 4.836 -19.828 4.91 1 86.25 354 LYS B N 1
ATOM 8930 C CA . LYS B 1 354 ? 4.152 -21.078 4.621 1 86.25 354 LYS B CA 1
ATOM 8931 C C . LYS B 1 354 ? 3.1 -20.906 3.533 1 86.25 354 LYS B C 1
ATOM 8933 O O . LYS B 1 354 ? 2.68 -21.875 2.896 1 86.25 354 LYS B O 1
ATOM 8938 N N . MET B 1 355 ? 2.727 -19.703 3.312 1 84.06 355 MET B N 1
ATOM 8939 C CA . MET B 1 355 ? 1.609 -19.5 2.395 1 84.06 355 MET B CA 1
ATOM 8940 C C . MET B 1 355 ? 2.111 -19.172 0.992 1 84.06 355 MET B C 1
ATOM 8942 O O . MET B 1 355 ? 1.337 -19.188 0.033 1 84.06 355 MET B O 1
ATOM 8946 N N . LYS B 1 356 ? 3.379 -18.984 0.817 1 87.19 356 LYS B N 1
ATOM 8947 C CA . LYS B 1 356 ? 3.9 -18.562 -0.481 1 87.19 356 LYS B CA 1
ATOM 8948 C C . LYS B 1 356 ? 4.246 -19.781 -1.348 1 87.19 356 LYS B C 1
ATOM 8950 O O . LYS B 1 356 ? 5.176 -20.516 -1.039 1 87.19 356 LYS B O 1
ATOM 8955 N N . VAL B 1 357 ? 3.576 -19.875 -2.492 1 89.88 357 VAL B N 1
ATOM 8956 C CA . VAL B 1 357 ? 3.725 -21 -3.396 1 89.88 357 VAL B CA 1
ATOM 8957 C C . VAL B 1 357 ? 5.059 -20.906 -4.133 1 89.88 357 VAL B C 1
ATOM 8959 O O . VAL B 1 357 ? 5.711 -21.922 -4.383 1 89.88 357 VAL B O 1
ATOM 8962 N N . SER B 1 358 ? 5.492 -19.75 -4.406 1 89.44 358 SER B N 1
ATOM 8963 C CA . SER B 1 358 ? 6.723 -19.562 -5.168 1 89.44 358 SER B CA 1
ATOM 8964 C C . SER B 1 358 ? 7.934 -20.094 -4.402 1 89.44 358 SER B C 1
ATOM 8966 O O . SER B 1 358 ? 8.836 -20.688 -4.992 1 89.44 358 SER B O 1
ATOM 8968 N N . LEU B 1 359 ? 7.891 -19.891 -3.127 1 92.88 359 LEU B N 1
ATOM 8969 C CA . LEU B 1 359 ? 9.008 -20.375 -2.318 1 92.88 359 LEU B CA 1
ATOM 8970 C C . LEU B 1 359 ? 9.023 -21.906 -2.279 1 92.88 359 LEU B C 1
ATOM 8972 O O . LEU B 1 359 ? 10.094 -22.516 -2.299 1 92.88 359 LEU B O 1
ATOM 8976 N N . ALA B 1 360 ? 7.848 -22.469 -2.268 1 94.88 360 ALA B N 1
ATOM 8977 C CA . ALA B 1 360 ? 7.762 -23.922 -2.299 1 94.88 360 ALA B CA 1
ATOM 8978 C C . ALA B 1 360 ? 8.281 -24.469 -3.623 1 94.88 360 ALA B C 1
ATOM 8980 O O . ALA B 1 360 ? 9.023 -25.453 -3.645 1 94.88 360 ALA B O 1
ATOM 8981 N N . ALA B 1 361 ? 7.938 -23.812 -4.684 1 93.94 361 ALA B N 1
ATOM 8982 C CA . ALA B 1 361 ? 8.367 -24.266 -6.008 1 93.94 361 ALA B CA 1
ATOM 8983 C C . ALA B 1 361 ? 9.883 -24.172 -6.148 1 93.94 361 ALA B C 1
ATOM 8985 O O . ALA B 1 361 ? 10.5 -25.016 -6.801 1 93.94 361 ALA B O 1
ATOM 8986 N N . GLN B 1 362 ? 10.461 -23.234 -5.48 1 94.25 362 GLN B N 1
ATOM 8987 C CA . GLN B 1 362 ? 11.906 -23.047 -5.582 1 94.25 362 GLN B CA 1
ATOM 8988 C C . GLN B 1 362 ? 12.648 -24.141 -4.816 1 94.25 362 GLN B C 1
ATOM 8990 O O . GLN B 1 362 ? 13.742 -24.547 -5.219 1 94.25 362 GLN B O 1
ATOM 8995 N N . ILE B 1 363 ? 12.07 -24.625 -3.791 1 96 363 ILE B N 1
ATOM 8996 C CA . ILE B 1 363 ? 12.656 -25.703 -3.023 1 96 363 ILE B CA 1
ATOM 8997 C C . ILE B 1 363 ? 12.648 -26.984 -3.859 1 96 363 ILE B C 1
ATOM 8999 O O . ILE B 1 363 ? 13.617 -27.75 -3.854 1 96 363 ILE B O 1
ATOM 9003 N N . PHE B 1 364 ? 11.609 -27.172 -4.598 1 96.88 364 PHE B N 1
ATOM 9004 C CA . PHE B 1 364 ? 11.477 -28.391 -5.379 1 96.88 364 PHE B CA 1
ATOM 9005 C C . PHE B 1 364 ? 12.031 -28.188 -6.789 1 96.88 364 PHE B C 1
ATOM 9007 O O . PHE B 1 364 ? 11.703 -28.953 -7.699 1 96.88 364 PHE B O 1
ATOM 9014 N N . SER B 1 365 ? 12.891 -27.281 -6.941 1 93.31 365 SER B N 1
ATOM 9015 C CA . SER B 1 365 ? 13.375 -26.938 -8.273 1 93.31 365 SER B CA 1
ATOM 9016 C C . SER B 1 365 ? 14.414 -27.953 -8.75 1 93.31 365 SER B C 1
ATOM 9018 O O . SER B 1 365 ? 15.109 -28.578 -7.945 1 93.31 365 SER B O 1
ATOM 9020 N N . GLN B 1 366 ? 14.453 -28.062 -10.055 1 91.31 366 GLN B N 1
ATOM 9021 C CA . GLN B 1 366 ? 15.453 -28.922 -10.68 1 91.31 366 GLN B CA 1
ATOM 9022 C C . GLN B 1 366 ? 16.859 -28.438 -10.367 1 91.31 366 GLN B C 1
ATOM 9024 O O . GLN B 1 366 ? 17.781 -29.25 -10.211 1 91.31 366 GLN B O 1
ATOM 9029 N N . ARG B 1 367 ? 17 -27.219 -10.188 1 89.31 367 ARG B N 1
ATOM 9030 C CA . ARG B 1 367 ? 18.297 -26.625 -9.898 1 89.31 367 ARG B CA 1
ATOM 9031 C C . ARG B 1 367 ? 18.812 -27.094 -8.539 1 89.31 367 ARG B C 1
ATOM 9033 O O . ARG B 1 367 ? 19.969 -27.531 -8.422 1 89.31 367 ARG B O 1
ATOM 9040 N N . LEU B 1 368 ? 18.016 -27 -7.594 1 93.12 368 LEU B N 1
ATOM 9041 C CA . LEU B 1 368 ? 18.422 -27.438 -6.258 1 93.12 368 LEU B CA 1
ATOM 9042 C C . LEU B 1 368 ? 18.672 -28.938 -6.219 1 93.12 368 LEU B C 1
ATOM 9044 O O . LEU B 1 368 ? 19.672 -29.391 -5.66 1 93.12 368 LEU B O 1
ATOM 9048 N N . SER B 1 369 ? 17.766 -29.688 -6.855 1 94.25 369 SER B N 1
ATOM 9049 C CA . SER B 1 369 ? 17.891 -31.141 -6.871 1 94.25 369 SER B CA 1
ATOM 9050 C C . SER B 1 369 ? 19.188 -31.578 -7.535 1 94.25 369 SER B C 1
ATOM 9052 O O . SER B 1 369 ? 19.938 -32.375 -6.98 1 94.25 369 SER B O 1
ATOM 9054 N N . ALA B 1 370 ? 19.484 -31.031 -8.664 1 91 370 ALA B N 1
ATOM 9055 C CA . ALA B 1 370 ? 20.672 -31.406 -9.414 1 91 370 ALA B CA 1
ATOM 9056 C C . ALA B 1 370 ? 21.938 -31.047 -8.641 1 91 370 ALA B C 1
ATOM 9058 O O . ALA B 1 370 ? 22.906 -31.812 -8.617 1 91 370 ALA B O 1
ATOM 9059 N N . THR B 1 371 ? 21.953 -29.922 -8.031 1 88.88 371 THR B N 1
ATOM 9060 C CA . THR B 1 371 ? 23.109 -29.469 -7.273 1 88.88 371 THR B CA 1
ATOM 9061 C C . THR B 1 371 ? 23.328 -30.344 -6.043 1 88.88 371 THR B C 1
ATOM 9063 O O . THR B 1 371 ? 24.453 -30.75 -5.75 1 88.88 371 THR B O 1
ATOM 9066 N N . MET B 1 372 ? 22.297 -30.672 -5.359 1 90.75 372 MET B N 1
ATOM 9067 C CA . MET B 1 372 ? 22.391 -31.516 -4.176 1 90.75 372 MET B CA 1
ATOM 9068 C C . MET B 1 372 ? 22.859 -32.938 -4.551 1 90.75 372 MET B C 1
ATOM 9070 O O . MET B 1 372 ? 23.672 -33.531 -3.844 1 90.75 372 MET B O 1
ATOM 9074 N N . ARG B 1 373 ? 22.297 -33.375 -5.664 1 89.88 373 ARG B N 1
ATOM 9075 C CA . ARG B 1 373 ? 22.672 -34.719 -6.102 1 89.88 373 ARG B CA 1
ATOM 9076 C C . ARG B 1 373 ? 24.156 -34.812 -6.418 1 89.88 373 ARG B C 1
ATOM 9078 O O . ARG B 1 373 ? 24.828 -35.781 -6.086 1 89.88 373 ARG B O 1
ATOM 9085 N N . LYS B 1 374 ? 24.656 -33.844 -6.988 1 85.31 374 LYS B N 1
ATOM 9086 C CA . LYS B 1 374 ? 26.062 -33.781 -7.375 1 85.31 374 LYS B CA 1
ATOM 9087 C C . LYS B 1 374 ? 26.969 -33.781 -6.145 1 85.31 374 LYS B C 1
ATOM 9089 O O . LYS B 1 374 ? 28.047 -34.375 -6.16 1 85.31 374 LYS B O 1
ATOM 9094 N N . PHE B 1 375 ? 26.594 -33.156 -5.102 1 85.62 375 PHE B N 1
ATOM 9095 C CA . PHE B 1 375 ? 27.438 -33 -3.932 1 85.62 375 PHE B CA 1
ATOM 9096 C C . PHE B 1 375 ? 27.172 -34.094 -2.912 1 85.62 375 PHE B C 1
ATOM 9098 O O . PHE B 1 375 ? 27.875 -34.188 -1.899 1 85.62 375 PHE B O 1
ATOM 9105 N N . ALA B 1 376 ? 26.125 -34.812 -3.266 1 88.5 376 ALA B N 1
ATOM 9106 C CA . ALA B 1 376 ? 25.828 -35.906 -2.338 1 88.5 376 ALA B CA 1
ATOM 9107 C C . ALA B 1 376 ? 26.984 -36.875 -2.273 1 88.5 376 ALA B C 1
ATOM 9109 O O . ALA B 1 376 ? 27.422 -37.406 -3.303 1 88.5 376 ALA B O 1
ATOM 9110 N N . GLY B 1 377 ? 27.5 -37.188 -1.125 1 77.69 377 GLY B N 1
ATOM 9111 C CA . GLY B 1 377 ? 28.547 -38.156 -0.923 1 77.69 377 GLY B CA 1
ATOM 9112 C C . GLY B 1 377 ? 29.9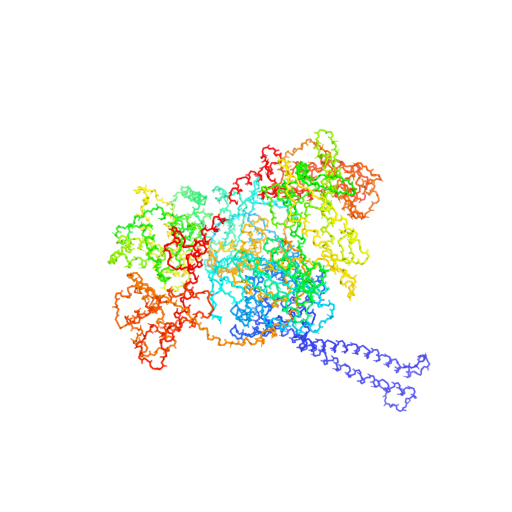38 -37.594 -1.215 1 77.69 377 GLY B C 1
ATOM 9113 O O . GLY B 1 377 ? 30.938 -38.312 -1.122 1 77.69 377 GLY B O 1
ATOM 9114 N N . CYS B 1 378 ? 29.906 -36.344 -1.841 1 70.44 378 CYS B N 1
ATOM 9115 C CA . CYS B 1 378 ? 31.203 -35.75 -2.137 1 70.44 378 CYS B CA 1
ATOM 9116 C C . CYS B 1 378 ? 31.938 -35.375 -0.855 1 70.44 378 CYS B C 1
ATOM 9118 O O . CYS B 1 378 ? 31.375 -34.719 0.024 1 70.44 378 CYS B O 1
ATOM 9120 N N . ASN B 1 379 ? 32.812 -36.312 -0.376 1 56.06 379 ASN B N 1
ATOM 9121 C CA . ASN B 1 379 ? 33.625 -36.062 0.798 1 56.06 379 ASN B CA 1
ATOM 9122 C C . ASN B 1 379 ? 34.812 -35.156 0.466 1 56.06 379 ASN B C 1
ATOM 9124 O O . ASN B 1 379 ? 35.594 -35.469 -0.453 1 56.06 379 ASN B O 1
ATOM 9128 N N . ILE B 1 380 ? 34.625 -33.938 0.391 1 53.25 380 ILE B N 1
ATOM 9129 C CA . ILE B 1 380 ? 35.781 -33.094 0.275 1 53.25 380 ILE B CA 1
ATOM 9130 C C . ILE B 1 380 ? 36.625 -33.188 1.544 1 53.25 380 ILE B C 1
ATOM 9132 O O . ILE B 1 380 ? 36.094 -33.375 2.637 1 53.25 380 ILE B O 1
ATOM 9136 N N . PRO B 1 381 ? 37.875 -33.5 1.378 1 49.41 381 PRO B N 1
ATOM 9137 C CA . PRO B 1 381 ? 38.688 -33.531 2.596 1 49.41 381 PRO B CA 1
ATOM 9138 C C . PRO B 1 381 ? 38.375 -32.406 3.557 1 49.41 381 PRO B C 1
ATOM 9140 O O . PRO B 1 381 ? 38.438 -31.234 3.178 1 49.41 381 PRO B O 1
ATOM 9143 N N . GLY B 1 382 ? 37.844 -32.781 4.84 1 47.28 382 GLY B N 1
ATOM 9144 C CA . GLY B 1 382 ? 37.688 -31.922 6.004 1 47.28 382 GLY B CA 1
ATOM 9145 C C . GLY B 1 382 ? 36.281 -31.375 6.137 1 47.28 382 GLY B C 1
ATOM 9146 O O . GLY B 1 382 ? 35.906 -30.812 7.176 1 47.28 382 GLY B O 1
ATOM 9147 N N . VAL B 1 383 ? 35.5 -31.188 5.098 1 49.84 383 VAL B N 1
ATOM 9148 C CA . VAL B 1 383 ? 34.188 -30.609 5.336 1 49.84 383 VAL B CA 1
ATOM 9149 C C . VAL B 1 383 ? 33.094 -31.422 4.621 1 49.84 383 VAL B C 1
ATOM 9151 O O . VAL B 1 383 ? 33.219 -31.672 3.416 1 49.84 383 VAL B O 1
ATOM 9154 N N . MET B 1 384 ? 32.469 -32.25 5.434 1 53.16 384 MET B N 1
ATOM 9155 C CA . MET B 1 384 ? 31.328 -32.938 4.871 1 53.16 384 MET B CA 1
ATOM 9156 C C . MET B 1 384 ? 30.312 -31.969 4.312 1 53.16 384 MET B C 1
ATOM 9158 O O . MET B 1 384 ? 29.703 -31.188 5.062 1 53.16 384 MET B O 1
ATOM 9162 N N . VAL B 1 385 ? 30.297 -31.891 2.928 1 63.41 385 VAL B N 1
ATOM 9163 C CA . VAL B 1 385 ? 29.406 -30.922 2.281 1 63.41 385 VAL B CA 1
ATOM 9164 C C . VAL B 1 385 ? 27.969 -31.422 2.354 1 63.41 385 VAL B C 1
ATOM 9166 O O . VAL B 1 385 ? 27.062 -30.672 2.758 1 63.41 385 VAL B O 1
ATOM 9169 N N . LEU B 1 386 ? 27.75 -32.688 2.002 1 81.81 386 LEU B N 1
ATOM 9170 C CA . LEU B 1 386 ? 26.422 -33.312 2.016 1 81.81 386 LEU B CA 1
ATOM 9171 C C . LEU B 1 386 ? 26.516 -34.812 2.17 1 81.81 386 LEU B C 1
ATOM 9173 O O . LEU B 1 386 ? 27.328 -35.469 1.511 1 81.81 386 LEU B O 1
ATOM 9177 N N . GLU B 1 387 ? 25.766 -35.406 3.119 1 85.12 387 GLU B N 1
ATOM 9178 C CA . GLU B 1 387 ? 25.719 -36.844 3.344 1 85.12 387 GLU B CA 1
ATOM 9179 C C . GLU B 1 387 ? 25.312 -37.594 2.07 1 85.12 387 GLU B C 1
ATOM 9181 O O . GLU B 1 387 ? 24.656 -37 1.197 1 85.12 387 GLU B O 1
ATOM 9186 N N . LYS B 1 388 ? 25.719 -38.781 1.976 1 87.75 388 LYS B N 1
ATOM 9187 C CA . LYS B 1 388 ? 25.375 -39.594 0.817 1 87.75 388 LYS B CA 1
ATOM 9188 C C . LYS B 1 388 ? 23.859 -39.781 0.701 1 87.75 388 LYS B C 1
ATOM 9190 O O . LYS B 1 388 ? 23.328 -39.844 -0.405 1 87.75 388 LYS B O 1
ATOM 9195 N N . SER B 1 389 ? 23.266 -39.812 1.847 1 90.94 389 SER B N 1
ATOM 9196 C CA . SER B 1 389 ? 21.812 -39.969 1.881 1 90.94 389 SER B CA 1
ATOM 9197 C C . SER B 1 389 ? 21.094 -38.781 1.266 1 90.94 389 SER B C 1
ATOM 9199 O O . SER B 1 389 ? 19.906 -38.875 0.945 1 90.94 389 SER B O 1
ATOM 9201 N N . ALA B 1 390 ? 21.828 -37.75 1.023 1 94.62 390 ALA B N 1
ATOM 9202 C CA . ALA B 1 390 ? 21.234 -36.531 0.434 1 94.62 390 ALA B CA 1
ATOM 9203 C C . ALA B 1 390 ? 20.828 -36.781 -1.016 1 94.62 390 ALA B C 1
ATOM 9205 O O . ALA B 1 390 ? 20.016 -36.031 -1.57 1 94.62 390 ALA B O 1
ATOM 9206 N N . ALA B 1 391 ? 21.359 -37.781 -1.606 1 94.44 391 ALA B N 1
ATOM 9207 C CA . ALA B 1 391 ? 20.984 -38.125 -2.971 1 94.44 391 ALA B CA 1
ATOM 9208 C C . ALA B 1 391 ? 19.516 -38.531 -3.041 1 94.44 391 ALA B C 1
ATOM 9210 O O . ALA B 1 391 ? 18.828 -38.25 -4.023 1 94.44 391 ALA B O 1
ATOM 9211 N N . ASP B 1 392 ? 19.094 -39.219 -1.998 1 96.75 392 ASP B N 1
ATOM 9212 C CA . ASP B 1 392 ? 17.688 -39.594 -1.929 1 96.75 392 ASP B CA 1
ATOM 9213 C C . ASP B 1 392 ? 16.781 -38.375 -1.89 1 96.75 392 ASP B C 1
ATOM 9215 O O . ASP B 1 392 ? 15.742 -38.344 -2.564 1 96.75 392 ASP B O 1
ATOM 9219 N N . THR B 1 393 ? 17.203 -37.438 -1.081 1 97.31 393 THR B N 1
ATOM 9220 C CA . THR B 1 393 ? 16.422 -36.219 -0.989 1 97.31 393 THR B CA 1
ATOM 9221 C C . THR B 1 393 ? 16.406 -35.5 -2.328 1 97.31 393 THR B C 1
ATOM 9223 O O . THR B 1 393 ? 15.375 -34.938 -2.732 1 97.31 393 THR B O 1
ATOM 9226 N N . ALA B 1 394 ? 17.5 -35.438 -2.994 1 96.25 394 ALA B N 1
ATOM 9227 C CA . ALA B 1 394 ? 17.594 -34.812 -4.312 1 96.25 394 ALA B CA 1
ATOM 9228 C C . ALA B 1 394 ? 16.625 -35.5 -5.297 1 96.25 394 ALA B C 1
ATOM 9230 O O . ALA B 1 394 ? 15.969 -34.812 -6.082 1 96.25 394 ALA B O 1
ATOM 9231 N N . ASP B 1 395 ? 16.562 -36.75 -5.25 1 96.69 395 ASP B N 1
ATOM 9232 C CA . ASP B 1 395 ? 15.664 -37.469 -6.129 1 96.69 395 ASP B CA 1
ATOM 9233 C C . ASP B 1 395 ? 14.203 -37.156 -5.816 1 96.69 395 ASP B C 1
ATOM 9235 O O . ASP B 1 395 ? 13.375 -37.062 -6.727 1 96.69 395 ASP B O 1
ATOM 9239 N N . PHE B 1 396 ? 13.961 -37.062 -4.59 1 97.44 396 PHE B N 1
ATOM 9240 C CA . PHE B 1 396 ? 12.617 -36.688 -4.176 1 97.44 396 PHE B CA 1
ATOM 9241 C C . PHE B 1 396 ? 12.242 -35.312 -4.723 1 97.44 396 PHE B C 1
ATOM 9243 O O . PHE B 1 396 ? 11.141 -35.125 -5.254 1 97.44 396 PHE B O 1
ATOM 9250 N N . LEU B 1 397 ? 13.156 -34.344 -4.531 1 97.62 397 LEU B N 1
ATOM 9251 C CA . LEU B 1 397 ? 12.922 -33 -5.051 1 97.62 397 LEU B CA 1
ATOM 9252 C C . LEU B 1 397 ? 12.68 -33.031 -6.555 1 97.62 397 LEU B C 1
ATOM 9254 O O . LEU B 1 397 ? 11.789 -32.344 -7.062 1 97.62 397 LEU B O 1
ATOM 9258 N N . LEU B 1 398 ? 13.422 -33.781 -7.223 1 95.19 398 LEU B N 1
ATOM 9259 C CA . LEU B 1 398 ? 13.289 -33.906 -8.672 1 95.19 398 LEU B CA 1
ATOM 9260 C C . LEU B 1 398 ? 11.938 -34.5 -9.039 1 95.19 398 LEU B C 1
ATOM 9262 O O . LEU B 1 398 ? 11.289 -34.062 -9.992 1 95.19 398 LEU B O 1
ATOM 9266 N N . PHE B 1 399 ? 11.539 -35.531 -8.344 1 96.75 399 PHE B N 1
ATOM 9267 C CA . PHE B 1 399 ? 10.258 -36.188 -8.586 1 96.75 399 PHE B CA 1
ATOM 9268 C C . PHE B 1 399 ? 9.109 -35.188 -8.477 1 96.75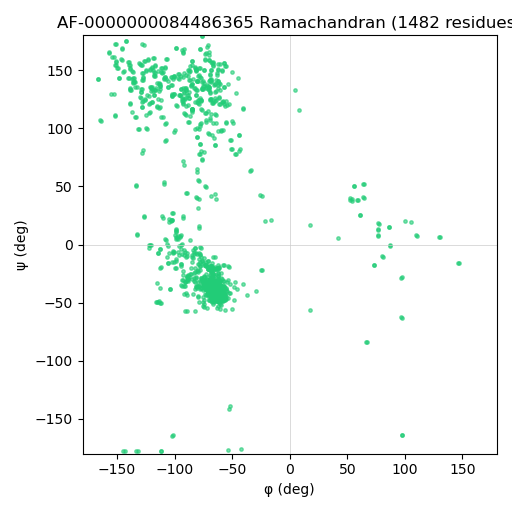 399 PHE B C 1
ATOM 9270 O O . PHE B 1 399 ? 8.25 -35.125 -9.367 1 96.75 399 PHE B O 1
ATOM 9277 N N . ILE B 1 400 ? 9.156 -34.406 -7.41 1 97.69 400 ILE B N 1
ATOM 9278 C CA . ILE B 1 400 ? 8.078 -33.469 -7.18 1 97.69 400 ILE B CA 1
ATOM 9279 C C . ILE B 1 400 ? 8.125 -32.375 -8.25 1 97.69 400 ILE B C 1
ATOM 9281 O O . ILE B 1 400 ? 7.082 -31.891 -8.695 1 97.69 400 ILE B O 1
ATOM 9285 N N . ASP B 1 401 ? 9.289 -31.938 -8.633 1 96 401 ASP B N 1
ATOM 9286 C CA . ASP B 1 401 ? 9.438 -30.953 -9.711 1 96 401 ASP B CA 1
ATOM 9287 C C . ASP B 1 401 ? 8.789 -31.453 -11 1 96 401 ASP B C 1
ATOM 9289 O O . ASP B 1 401 ? 8.078 -30.703 -11.672 1 96 401 ASP B O 1
ATOM 9293 N N . LYS B 1 402 ? 9.008 -32.688 -11.312 1 95.38 402 LYS B N 1
ATOM 9294 C CA . LYS B 1 402 ? 8.445 -33.281 -12.516 1 95.38 402 LYS B CA 1
ATOM 9295 C C . LYS B 1 402 ? 6.922 -33.375 -12.422 1 95.38 402 LYS B C 1
ATOM 9297 O O . LYS B 1 402 ? 6.215 -33.125 -13.406 1 95.38 402 LYS B O 1
ATOM 9302 N N . VAL B 1 403 ? 6.508 -33.781 -11.273 1 97.06 403 VAL B N 1
ATOM 9303 C CA . VAL B 1 403 ? 5.062 -33.844 -11.062 1 97.06 403 VAL B CA 1
ATOM 9304 C C . VAL B 1 403 ? 4.426 -32.5 -11.289 1 97.06 403 VAL B C 1
ATOM 9306 O O . VAL B 1 403 ? 3.43 -32.375 -12.008 1 97.06 403 VAL B O 1
ATOM 9309 N N . PHE B 1 404 ? 5.008 -31.484 -10.695 1 95.62 404 PHE B N 1
ATOM 9310 C CA . PHE B 1 404 ? 4.465 -30.141 -10.781 1 95.62 404 PHE B CA 1
ATOM 9311 C C . PHE B 1 404 ? 4.52 -29.625 -12.211 1 95.62 404 PHE B C 1
ATOM 9313 O O . PHE B 1 404 ? 3.578 -28.984 -12.68 1 95.62 404 PHE B O 1
ATOM 9320 N N . ASP B 1 405 ? 5.547 -29.891 -12.938 1 93.31 405 ASP B N 1
ATOM 9321 C CA . ASP B 1 405 ? 5.691 -29.484 -14.328 1 93.31 405 ASP B CA 1
ATOM 9322 C C . ASP B 1 405 ? 4.652 -30.188 -15.211 1 93.31 405 ASP B C 1
ATOM 9324 O O . ASP B 1 405 ? 4.117 -29.578 -16.141 1 93.31 405 ASP B O 1
ATOM 9328 N N . SER B 1 406 ? 4.355 -31.391 -14.906 1 95.44 406 SER B N 1
ATOM 9329 C CA . SER B 1 406 ? 3.449 -32.188 -15.719 1 95.44 406 SER B CA 1
ATOM 9330 C C . SER B 1 406 ? 2.02 -31.672 -15.633 1 95.44 406 SER B C 1
ATOM 9332 O O . SER B 1 406 ? 1.203 -31.938 -16.516 1 95.44 406 SER B O 1
ATOM 9334 N N . VAL B 1 407 ? 1.75 -30.953 -14.586 1 95.12 407 VAL B N 1
ATOM 9335 C CA . VAL B 1 407 ? 0.374 -30.5 -14.414 1 95.12 407 VAL B CA 1
ATOM 9336 C C . VAL B 1 407 ? 0.286 -28.984 -14.68 1 95.12 407 VAL B C 1
ATOM 9338 O O . VAL B 1 407 ? -0.77 -28.375 -14.492 1 95.12 407 VAL B O 1
ATOM 9341 N N . ASN B 1 408 ? 1.338 -28.328 -15.094 1 88.38 408 ASN B N 1
ATOM 9342 C CA . ASN B 1 408 ? 1.352 -26.875 -15.266 1 88.38 408 ASN B CA 1
ATOM 9343 C C . ASN B 1 408 ? 1.825 -26.484 -16.656 1 88.38 408 ASN B C 1
ATOM 9345 O O . ASN B 1 408 ? 2.279 -25.344 -16.875 1 88.38 408 ASN B O 1
ATOM 9349 N N . GLY B 1 409 ? 1.706 -27.312 -17.594 1 85.56 409 GLY B N 1
ATOM 9350 C CA . GLY B 1 409 ? 2.17 -27.031 -18.938 1 85.56 409 GLY B CA 1
ATOM 9351 C C . GLY B 1 409 ? 1.154 -26.266 -19.766 1 85.56 409 GLY B C 1
ATOM 9352 O O . GLY B 1 409 ? -0.05 -26.5 -19.656 1 85.56 409 GLY B O 1
ATOM 9353 N N . THR B 1 410 ? 1.646 -25.266 -20.531 1 79.56 410 THR B N 1
ATOM 9354 C CA . THR B 1 410 ? 0.75 -24.469 -21.375 1 79.56 410 THR B CA 1
ATOM 9355 C C . THR B 1 410 ? 1.051 -24.703 -22.859 1 79.56 410 THR B C 1
ATOM 9357 O O . THR B 1 410 ? 0.145 -24.984 -23.641 1 79.56 410 THR B O 1
ATOM 9360 N N . ALA B 1 411 ? 2.32 -24.625 -23.25 1 76.12 411 ALA B N 1
ATOM 9361 C CA . ALA B 1 411 ? 2.723 -24.672 -24.656 1 76.12 411 ALA B CA 1
ATOM 9362 C C . ALA B 1 411 ? 2.736 -26.109 -25.172 1 76.12 411 ALA B C 1
ATOM 9364 O O . ALA B 1 411 ? 2.949 -27.047 -24.406 1 76.12 411 ALA B O 1
ATOM 9365 N N . VAL B 1 412 ? 2.371 -26.188 -26.422 1 76.12 412 VAL B N 1
ATOM 9366 C CA . VAL B 1 412 ? 2.375 -27.5 -27.062 1 76.12 412 VAL B CA 1
ATOM 9367 C C . VAL B 1 412 ? 3.803 -28.047 -27.125 1 76.12 412 VAL B C 1
ATOM 9369 O O . VAL B 1 412 ? 4.027 -29.234 -26.891 1 76.12 412 VAL B O 1
ATOM 9372 N N . VAL B 1 413 ? 4.742 -27.078 -27.312 1 72.94 413 VAL B N 1
ATOM 9373 C CA . VAL B 1 413 ? 6.145 -27.484 -27.344 1 72.94 413 VAL B CA 1
ATOM 9374 C C . VAL B 1 413 ? 6.922 -26.75 -26.266 1 72.94 413 VAL B C 1
ATOM 9376 O O . VAL B 1 413 ? 6.727 -25.547 -26.062 1 72.94 413 VAL B O 1
ATOM 9379 N N . SER B 1 414 ? 7.469 -27.562 -25.438 1 72.19 414 SER B N 1
ATOM 9380 C CA . SER B 1 414 ? 8.281 -26.953 -24.391 1 72.19 414 SER B CA 1
ATOM 9381 C C . SER B 1 414 ? 9.664 -27.609 -24.312 1 72.19 414 SER B C 1
ATOM 9383 O O . SER B 1 414 ? 9.859 -28.719 -24.812 1 72.19 414 SER B O 1
ATOM 9385 N N . ASN B 1 415 ? 10.586 -26.844 -23.812 1 66.25 415 ASN B N 1
ATOM 9386 C CA . ASN B 1 415 ? 11.93 -27.375 -23.594 1 66.25 415 ASN B CA 1
ATOM 9387 C C . ASN B 1 415 ? 11.938 -28.484 -22.547 1 66.25 415 ASN B C 1
ATOM 9389 O O . ASN B 1 415 ? 12.734 -29.422 -22.656 1 66.25 415 ASN B O 1
ATOM 9393 N N . LYS B 1 416 ? 11.102 -28.391 -21.625 1 73.88 416 LYS B N 1
ATOM 9394 C CA . LYS B 1 416 ? 10.961 -29.469 -20.656 1 73.88 416 LYS B CA 1
ATOM 9395 C C . LYS B 1 416 ? 9.906 -30.484 -21.094 1 73.88 416 LYS B C 1
ATOM 9397 O O . LYS B 1 416 ? 8.781 -30.094 -21.438 1 73.88 416 LYS B O 1
ATOM 9402 N N . HIS B 1 417 ? 10.188 -31.609 -21 1 77.69 417 HIS B N 1
ATOM 9403 C CA . HIS B 1 417 ? 9.375 -32.656 -21.594 1 77.69 417 HIS B CA 1
ATOM 9404 C C . HIS B 1 417 ? 7.996 -32.719 -20.953 1 77.69 417 HIS B C 1
ATOM 9406 O O . HIS B 1 417 ? 6.996 -32.969 -21.641 1 77.69 417 HIS B O 1
ATOM 9412 N N . LEU B 1 418 ? 7.902 -32.438 -19.703 1 87.69 418 LEU B N 1
ATOM 9413 C CA . LEU B 1 418 ? 6.625 -32.594 -19.016 1 87.69 418 LEU B CA 1
ATOM 9414 C C . LEU B 1 418 ? 5.906 -31.266 -18.891 1 87.69 418 LEU B C 1
ATOM 9416 O O . LEU B 1 418 ? 4.719 -31.219 -18.578 1 87.69 418 LEU B O 1
ATOM 9420 N N . ARG B 1 419 ? 6.523 -30.125 -19.141 1 85.69 419 ARG B N 1
ATOM 9421 C CA . ARG B 1 419 ? 5.91 -28.797 -19.031 1 85.69 419 ARG B CA 1
ATOM 9422 C C . ARG B 1 419 ? 5.281 -28.375 -20.344 1 85.69 419 ARG B C 1
ATOM 9424 O O . ARG B 1 419 ? 5.59 -27.297 -20.875 1 85.69 419 ARG B O 1
ATOM 9431 N N . CYS B 1 420 ? 4.602 -29.359 -20.859 1 87.31 420 CYS B N 1
ATOM 9432 C CA . CYS B 1 420 ? 3.873 -29.094 -22.094 1 87.31 420 CYS B CA 1
ATOM 9433 C C . CYS B 1 420 ? 2.416 -29.531 -21.969 1 87.31 420 CYS B C 1
ATOM 9435 O O . CYS B 1 420 ? 2.021 -30.109 -20.953 1 87.31 420 CYS B O 1
ATOM 9437 N N . ALA B 1 421 ? 1.64 -29.172 -23.016 1 90.62 421 ALA B N 1
ATOM 9438 C CA . ALA B 1 421 ? 0.242 -29.594 -23.047 1 90.62 421 ALA B CA 1
ATOM 9439 C C . ALA B 1 421 ? 0.129 -31.109 -23.25 1 90.62 421 ALA B C 1
ATOM 9441 O O . ALA B 1 421 ? 0.977 -31.719 -23.906 1 90.62 421 ALA B O 1
ATOM 9442 N N . ILE B 1 422 ? -0.817 -31.672 -22.688 1 93.5 422 ILE B N 1
ATOM 9443 C CA . ILE B 1 422 ? -1.006 -33.094 -22.828 1 93.5 422 ILE B CA 1
ATOM 9444 C C . ILE B 1 422 ? -1.59 -33.406 -24.219 1 93.5 422 ILE B C 1
ATOM 9446 O O . ILE B 1 422 ? -2.43 -32.656 -24.719 1 93.5 422 ILE B O 1
ATOM 9450 N N . SER B 1 423 ? -1.08 -34.281 -24.781 1 91.19 423 SER B N 1
ATOM 9451 C CA . SER B 1 423 ? -1.557 -34.844 -26.047 1 91.19 423 SER B CA 1
ATOM 9452 C C . SER B 1 423 ? -1.382 -36.344 -26.078 1 91.19 423 SER B C 1
ATOM 9454 O O . SER B 1 423 ? -0.829 -36.938 -25.156 1 91.19 423 SER B O 1
ATOM 9456 N N . ASN B 1 424 ? -1.854 -36.906 -27.094 1 87.06 424 ASN B N 1
ATOM 9457 C CA . ASN B 1 424 ? -1.73 -38.344 -27.219 1 87.06 424 ASN B CA 1
ATOM 9458 C C . ASN B 1 424 ? -0.27 -38.781 -27.328 1 87.06 424 ASN B C 1
ATOM 9460 O O . ASN B 1 424 ? 0.074 -39.906 -26.984 1 87.06 424 ASN B O 1
ATOM 9464 N N . LYS B 1 425 ? 0.534 -37.875 -27.703 1 84.69 425 LYS B N 1
ATOM 9465 C CA . LYS B 1 425 ? 1.943 -38.188 -27.906 1 84.69 425 LYS B CA 1
ATOM 9466 C C . LYS B 1 425 ? 2.787 -37.75 -26.719 1 84.69 425 LYS B C 1
ATOM 9468 O O . LYS B 1 425 ? 3.969 -38.094 -26.625 1 84.69 425 LYS B O 1
ATOM 9473 N N . SER B 1 426 ? 2.148 -37.094 -25.844 1 89.56 426 SER B N 1
ATOM 9474 C CA . SER B 1 426 ? 2.922 -36.594 -24.734 1 89.56 426 SER B CA 1
ATOM 9475 C C . SER B 1 426 ? 3.15 -37.656 -23.672 1 89.56 426 SER B C 1
ATOM 9477 O O . SER B 1 426 ? 2.355 -38.594 -23.531 1 89.56 426 SER B O 1
ATOM 9479 N N . PRO B 1 427 ? 4.223 -37.594 -22.938 1 91.5 427 PRO B N 1
ATOM 9480 C CA . PRO B 1 427 ? 4.578 -38.625 -21.969 1 91.5 427 PRO B CA 1
ATOM 9481 C C . PRO B 1 427 ? 3.797 -38.5 -20.672 1 91.5 427 PRO B C 1
ATOM 9483 O O . PRO B 1 427 ? 4.129 -39.188 -19.688 1 91.5 427 PRO B O 1
ATOM 9486 N N . HIS B 1 428 ? 2.787 -37.812 -20.594 1 94.81 428 HIS B N 1
ATOM 9487 C CA . HIS B 1 428 ? 2.09 -37.5 -19.359 1 94.81 428 HIS B CA 1
ATOM 9488 C C . HIS B 1 428 ? 1.453 -38.75 -18.75 1 94.81 428 HIS B C 1
ATOM 9490 O O . HIS B 1 428 ? 1.604 -39 -17.547 1 94.81 428 HIS B O 1
ATOM 9496 N N . ILE B 1 429 ? 0.802 -39.531 -19.484 1 95 429 ILE B N 1
ATOM 9497 C CA . ILE B 1 429 ? 0.018 -40.656 -18.969 1 95 429 ILE B CA 1
ATOM 9498 C C . ILE B 1 429 ? 0.941 -41.656 -18.281 1 95 429 ILE B C 1
ATOM 9500 O O . ILE B 1 429 ? 0.671 -42.094 -17.172 1 95 429 ILE B O 1
ATOM 9504 N N . SER B 1 430 ? 2.004 -41.969 -19 1 94.56 430 SER B N 1
ATOM 9505 C CA . SER B 1 430 ? 2.963 -42.906 -18.422 1 94.56 430 SER B CA 1
ATOM 9506 C C . SER B 1 430 ? 3.584 -42.344 -17.141 1 94.56 430 SER B C 1
ATOM 9508 O O . SER B 1 430 ? 3.725 -43.062 -16.156 1 94.56 430 SER B O 1
ATOM 9510 N N . PHE B 1 431 ? 3.92 -41.156 -17.203 1 96.12 431 PHE B N 1
ATOM 9511 C CA . PHE B 1 431 ? 4.523 -40.531 -16.047 1 96.12 431 PHE B CA 1
ATOM 9512 C C . PHE B 1 431 ? 3.545 -40.5 -14.875 1 96.12 431 PHE B C 1
ATOM 9514 O O . PHE B 1 431 ? 3.924 -40.75 -13.734 1 96.12 431 PHE B O 1
ATOM 9521 N N . TRP B 1 432 ? 2.277 -40.156 -15.156 1 97.56 432 TRP B N 1
ATOM 9522 C CA . TRP B 1 432 ? 1.278 -40.062 -14.102 1 97.56 432 TRP B CA 1
ATOM 9523 C C . TRP B 1 432 ? 1.039 -41.406 -13.438 1 97.56 432 TRP B C 1
ATOM 9525 O O . TRP B 1 432 ? 0.863 -41.469 -12.219 1 97.56 432 TRP B O 1
ATOM 9535 N N . ASN B 1 433 ? 1.048 -42.406 -14.172 1 96.25 433 ASN B N 1
ATOM 9536 C CA . ASN B 1 433 ? 0.895 -43.719 -13.586 1 96.25 433 ASN B CA 1
ATOM 9537 C C . ASN B 1 433 ? 2.033 -44.062 -12.625 1 96.25 433 ASN B C 1
ATOM 9539 O O . ASN B 1 433 ? 1.799 -44.562 -11.531 1 96.25 433 ASN B O 1
ATOM 9543 N N . ASN B 1 434 ? 3.184 -43.719 -13.07 1 96.19 434 ASN B N 1
ATOM 9544 C CA . ASN B 1 434 ? 4.344 -43.938 -12.211 1 96.19 434 ASN B CA 1
ATOM 9545 C C . ASN B 1 434 ? 4.277 -43.062 -10.969 1 96.19 434 ASN B C 1
ATOM 9547 O O . ASN B 1 434 ? 4.629 -43.5 -9.875 1 96.19 434 ASN B O 1
ATOM 9551 N N . ALA B 1 435 ? 3.9 -41.875 -11.188 1 97.56 435 ALA B N 1
ATOM 9552 C CA . ALA B 1 435 ? 3.824 -40.906 -10.086 1 97.56 435 ALA B CA 1
ATOM 9553 C C . ALA B 1 435 ? 2.82 -41.375 -9.031 1 97.56 435 ALA B C 1
ATOM 9555 O O . ALA B 1 435 ? 3.057 -41.219 -7.832 1 97.56 435 ALA B O 1
ATOM 9556 N N . ILE B 1 436 ? 1.664 -41.906 -9.438 1 97.75 436 ILE B N 1
ATOM 9557 C CA . ILE B 1 436 ? 0.636 -42.406 -8.531 1 97.75 436 ILE B CA 1
ATOM 9558 C C . ILE B 1 436 ? 1.205 -43.531 -7.68 1 97.75 436 ILE B C 1
ATOM 9560 O O . ILE B 1 436 ? 0.94 -43.594 -6.477 1 97.75 436 ILE B O 1
ATOM 9564 N N . GLU B 1 437 ? 1.997 -44.312 -8.258 1 97 437 GLU B N 1
ATOM 9565 C CA . GLU B 1 437 ? 2.633 -45.406 -7.523 1 97 437 GLU B CA 1
ATOM 9566 C C . GLU B 1 437 ? 3.598 -44.875 -6.469 1 97 437 GLU B C 1
ATOM 9568 O O . GLU B 1 437 ? 3.627 -45.375 -5.34 1 97 437 GLU B O 1
ATOM 9573 N N . VAL B 1 438 ? 4.363 -43.906 -6.863 1 97.62 438 VAL B N 1
ATOM 9574 C CA . VAL B 1 438 ? 5.328 -43.312 -5.941 1 97.62 438 VAL B CA 1
ATOM 9575 C C . VAL B 1 438 ? 4.594 -42.688 -4.766 1 97.62 438 VAL B C 1
ATOM 9577 O O . VAL B 1 438 ? 4.949 -42.906 -3.605 1 97.62 438 VAL B O 1
ATOM 9580 N N . PHE B 1 439 ? 3.557 -41.906 -5.027 1 97.81 439 PHE B N 1
ATOM 9581 C CA . PHE B 1 439 ? 2.779 -41.25 -3.975 1 97.81 439 PHE B CA 1
ATOM 9582 C C . PHE B 1 439 ? 2.166 -42.312 -3.045 1 97.81 439 PHE B C 1
ATOM 9584 O O . PHE B 1 439 ? 2.156 -42.125 -1.825 1 97.81 439 PHE B O 1
ATOM 9591 N N . SER B 1 440 ? 1.658 -43.375 -3.598 1 96.81 440 SER B N 1
ATOM 9592 C CA . SER B 1 440 ? 1.001 -44.406 -2.816 1 96.81 440 SER B CA 1
ATOM 9593 C C . SER B 1 440 ? 1.989 -45.094 -1.895 1 96.81 440 SER B C 1
ATOM 9595 O O . SER B 1 440 ? 1.604 -45.625 -0.849 1 96.81 440 SER B O 1
ATOM 9597 N N . SER B 1 441 ? 3.227 -45.125 -2.24 1 97.12 441 SER B N 1
ATOM 9598 C CA . SER B 1 441 ? 4.254 -45.812 -1.474 1 97.12 441 SER B CA 1
ATOM 9599 C C . SER B 1 441 ? 4.773 -44.938 -0.33 1 97.12 441 SER B C 1
ATOM 9601 O O . SER B 1 441 ? 5.508 -45.438 0.534 1 97.12 441 SER B O 1
ATOM 9603 N N . MET B 1 442 ? 4.434 -43.719 -0.235 1 97.06 442 MET B N 1
ATOM 9604 C CA . MET B 1 442 ? 5.055 -42.781 0.682 1 97.06 442 MET B CA 1
ATOM 9605 C C . MET B 1 442 ? 4.625 -43.062 2.119 1 97.06 442 MET B C 1
ATOM 9607 O O . MET B 1 442 ? 3.443 -43.281 2.385 1 97.06 442 MET B O 1
ATOM 9611 N N . LYS B 1 443 ? 5.566 -43.031 2.971 1 96.69 443 LYS B N 1
ATOM 9612 C CA . LYS B 1 443 ? 5.379 -43.125 4.418 1 96.69 443 LYS B CA 1
ATOM 9613 C C . LYS B 1 443 ? 6.094 -41.969 5.125 1 96.69 443 LYS B C 1
ATOM 9615 O O . LYS B 1 443 ? 7.137 -41.5 4.664 1 96.69 443 LYS B O 1
ATOM 9620 N N . PHE B 1 444 ? 5.559 -41.531 6.184 1 96.62 444 PHE B N 1
ATOM 9621 C CA . PHE B 1 444 ? 6.066 -40.344 6.848 1 96.62 444 PHE B CA 1
ATOM 9622 C C . PHE B 1 444 ? 6.512 -40.656 8.273 1 96.62 444 PHE B C 1
ATOM 9624 O O . PHE B 1 444 ? 5.867 -41.469 8.969 1 96.62 444 PHE B O 1
ATOM 9631 N N . CYS B 1 445 ? 7.668 -40.125 8.609 1 96.44 445 CYS B N 1
ATOM 9632 C CA . CYS B 1 445 ? 8.203 -40.188 9.969 1 96.44 445 CYS B CA 1
ATOM 9633 C C . CYS B 1 445 ? 8.609 -38.812 10.469 1 96.44 445 CYS B C 1
ATOM 9635 O O . CYS B 1 445 ? 9.242 -38.062 9.734 1 96.44 445 CYS B O 1
ATOM 9637 N N . ASN B 1 446 ? 8.219 -38.531 11.633 1 95.06 446 ASN B N 1
ATOM 9638 C CA . ASN B 1 446 ? 8.609 -37.25 12.188 1 95.06 446 ASN B CA 1
ATOM 9639 C C . ASN B 1 446 ? 10.133 -37.094 12.281 1 95.06 446 ASN B C 1
ATOM 9641 O O . ASN B 1 446 ? 10.805 -38 12.805 1 95.06 446 ASN B O 1
ATOM 9645 N N . ARG B 1 447 ? 10.648 -36 11.859 1 90.69 447 ARG B N 1
ATOM 9646 C CA . ARG B 1 447 ? 12.086 -35.812 11.758 1 90.69 447 ARG B CA 1
ATOM 9647 C C . ARG B 1 447 ? 12.727 -35.688 13.141 1 90.69 447 ARG B C 1
ATOM 9649 O O . ARG B 1 447 ? 13.891 -36.031 13.328 1 90.69 447 ARG B O 1
ATOM 9656 N N . TYR B 1 448 ? 11.992 -35.219 14.078 1 90.38 448 TYR B N 1
ATOM 9657 C CA . TYR B 1 448 ? 12.539 -34.969 15.406 1 90.38 448 TYR B CA 1
ATOM 9658 C C . TYR B 1 448 ? 12.375 -36.188 16.312 1 90.38 448 TYR B C 1
ATOM 9660 O O . TYR B 1 448 ? 13.289 -36.5 17.078 1 90.38 448 TYR B O 1
ATOM 9668 N N . THR B 1 449 ? 11.281 -36.938 16.188 1 92.12 449 THR B N 1
ATOM 9669 C CA . THR B 1 449 ? 11 -38.062 17.078 1 92.12 449 THR B CA 1
ATOM 9670 C C . THR B 1 449 ? 11.242 -39.375 16.375 1 92.12 449 THR B C 1
ATOM 9672 O O . THR B 1 449 ? 11.312 -40.438 17.016 1 92.12 449 THR B O 1
ATOM 9675 N N . ASN B 1 450 ? 11.344 -39.438 15.164 1 88.88 450 ASN B N 1
ATOM 9676 C CA . ASN B 1 450 ? 11.523 -40.625 14.352 1 88.88 450 ASN B CA 1
ATOM 9677 C C . ASN B 1 450 ? 10.344 -41.594 14.5 1 88.88 450 ASN B C 1
ATOM 9679 O O . ASN B 1 450 ? 10.5 -42.781 14.32 1 88.88 450 ASN B O 1
ATOM 9683 N N . LYS B 1 451 ? 9.211 -41.062 14.844 1 94.69 451 LYS B N 1
ATOM 9684 C CA . LYS B 1 451 ? 7.988 -41.844 14.938 1 94.69 451 LYS B CA 1
ATOM 9685 C C . LYS B 1 451 ? 7.16 -41.719 13.664 1 94.69 451 LYS B C 1
ATOM 9687 O O . LYS B 1 451 ? 7.129 -40.656 13.031 1 94.69 451 LYS B O 1
ATOM 9692 N N . PRO B 1 452 ? 6.512 -42.812 13.391 1 94.75 452 PRO B N 1
ATOM 9693 C CA . PRO B 1 452 ? 5.672 -42.75 12.188 1 94.75 452 PRO B CA 1
ATOM 9694 C C . PRO B 1 452 ? 4.445 -41.875 12.359 1 94.75 452 PRO B C 1
ATOM 9696 O O . PRO B 1 452 ? 3.854 -41.812 13.438 1 94.75 452 PRO B O 1
ATOM 9699 N N . VAL B 1 453 ? 4.168 -41.062 11.352 1 94.88 453 VAL B N 1
ATOM 9700 C CA . VAL B 1 453 ? 2.996 -40.188 11.32 1 94.88 453 VAL B CA 1
ATOM 9701 C C . VAL B 1 453 ? 2.094 -40.594 10.156 1 94.88 453 VAL B C 1
ATOM 9703 O O . VAL B 1 453 ? 2.572 -41.062 9.125 1 94.88 453 VAL B O 1
ATOM 9706 N N . PRO B 1 454 ? 0.798 -40.406 10.406 1 93.19 454 PRO B N 1
ATOM 9707 C CA . PRO B 1 454 ? -0.108 -40.719 9.297 1 93.19 454 PRO B CA 1
ATOM 9708 C C . PRO B 1 454 ? 0.12 -39.844 8.078 1 93.19 454 PRO B C 1
ATOM 9710 O O . PRO B 1 454 ? 0.516 -38.688 8.227 1 93.19 454 PRO B O 1
ATOM 9713 N N . ALA B 1 455 ? -0.197 -40.469 6.93 1 92.38 455 ALA B N 1
ATOM 9714 C CA . ALA B 1 455 ? -0.032 -39.719 5.688 1 92.38 455 ALA B CA 1
ATOM 9715 C C . ALA B 1 455 ? -0.98 -38.531 5.633 1 92.38 455 ALA B C 1
ATOM 9717 O O . ALA B 1 455 ? -2.17 -38.656 5.934 1 92.38 455 ALA B O 1
ATOM 9718 N N . PRO B 1 456 ? -0.461 -37.406 5.312 1 93.94 456 PRO B N 1
ATOM 9719 C CA . PRO B 1 456 ? -1.312 -36.219 5.184 1 93.94 456 PRO B CA 1
ATOM 9720 C C . PRO B 1 456 ? -2.279 -36.312 4.008 1 93.94 456 PRO B C 1
ATOM 9722 O O . PRO B 1 456 ? -2.02 -37.062 3.045 1 93.94 456 PRO B O 1
ATOM 9725 N N . PRO B 1 457 ? -3.369 -35.594 4.055 1 94.5 457 PRO B N 1
ATOM 9726 C CA . PRO B 1 457 ? -4.34 -35.625 2.959 1 94.5 457 PRO B CA 1
ATOM 9727 C C . PRO B 1 457 ? -3.75 -35.125 1.636 1 94.5 457 PRO B C 1
ATOM 9729 O O . PRO B 1 457 ? -4.258 -35.469 0.566 1 94.5 457 PRO B O 1
ATOM 9732 N N . THR B 1 458 ? -2.705 -34.469 1.744 1 96.19 458 THR B N 1
ATOM 9733 C CA . THR B 1 458 ? -2.074 -33.906 0.56 1 96.19 458 THR B CA 1
ATOM 9734 C C . THR B 1 458 ? -1.656 -35 -0.413 1 96.19 458 THR B C 1
ATOM 9736 O O . THR B 1 458 ? -1.748 -34.812 -1.63 1 96.19 458 THR B O 1
ATOM 9739 N N . ILE B 1 459 ? -1.235 -36.156 0.02 1 97 459 ILE B N 1
ATOM 9740 C CA . ILE B 1 459 ? -0.764 -37.25 -0.826 1 97 459 ILE B CA 1
ATOM 9741 C C . ILE B 1 459 ? -1.938 -37.844 -1.59 1 97 459 ILE B C 1
ATOM 9743 O O . ILE B 1 459 ? -1.87 -38.031 -2.809 1 97 459 ILE B O 1
ATOM 9747 N N . ASN B 1 460 ? -2.959 -38.094 -0.846 1 96.5 460 ASN B N 1
ATOM 9748 C CA . ASN B 1 460 ? -4.152 -38.625 -1.492 1 96.5 460 ASN B CA 1
ATOM 9749 C C . ASN B 1 460 ? -4.723 -37.625 -2.512 1 96.5 460 ASN B C 1
ATOM 9751 O O . ASN B 1 460 ? -5.223 -38.031 -3.562 1 96.5 460 ASN B O 1
ATOM 9755 N N . ASN B 1 461 ? -4.68 -36.469 -2.168 1 97.38 461 ASN B N 1
ATOM 9756 C CA . ASN B 1 461 ? -5.23 -35.438 -3.059 1 97.38 461 ASN B CA 1
ATOM 9757 C C . ASN B 1 461 ? -4.379 -35.281 -4.312 1 97.38 461 ASN B C 1
ATOM 9759 O O . ASN B 1 461 ? -4.898 -34.938 -5.383 1 97.38 461 ASN B O 1
ATOM 9763 N N . TRP B 1 462 ? -3.076 -35.5 -4.223 1 97.94 462 TRP B N 1
ATOM 9764 C CA . TRP B 1 462 ? -2.232 -35.562 -5.41 1 97.94 462 TRP B CA 1
ATOM 9765 C C . TRP B 1 462 ? -2.633 -36.719 -6.305 1 97.94 462 TRP B C 1
ATOM 9767 O O . TRP B 1 462 ? -2.732 -36.562 -7.523 1 97.94 462 TRP B O 1
ATOM 9777 N N . ILE B 1 463 ? -2.854 -37.812 -5.715 1 98 463 ILE B N 1
ATOM 9778 C CA . ILE B 1 463 ? -3.244 -39 -6.445 1 98 463 ILE B CA 1
ATOM 9779 C C . ILE B 1 463 ? -4.57 -38.781 -7.16 1 98 463 ILE B C 1
ATOM 9781 O O . ILE B 1 463 ? -4.699 -39.031 -8.359 1 98 463 ILE B O 1
ATOM 9785 N N . LEU B 1 464 ? -5.488 -38.188 -6.402 1 96.94 464 LEU B N 1
ATOM 9786 C CA . LEU B 1 464 ? -6.801 -37.906 -6.973 1 96.94 464 LEU B CA 1
ATOM 9787 C C . LEU B 1 464 ? -6.695 -36.906 -8.117 1 96.94 464 LEU B C 1
ATOM 9789 O O . LEU B 1 464 ? -7.41 -37 -9.109 1 96.94 464 LEU B O 1
ATOM 9793 N N . ALA B 1 465 ? -5.879 -35.938 -7.934 1 97.56 465 ALA B N 1
ATOM 9794 C CA . ALA B 1 465 ? -5.695 -34.906 -8.969 1 97.56 465 ALA B CA 1
ATOM 9795 C C . ALA B 1 465 ? -5.145 -35.531 -10.25 1 97.56 465 ALA B C 1
ATOM 9797 O O . ALA B 1 465 ? -5.633 -35.25 -11.344 1 97.56 465 ALA B O 1
ATOM 9798 N N . LEU B 1 466 ? -4.156 -36.406 -10.164 1 97.94 466 LEU B N 1
ATOM 9799 C CA . LEU B 1 466 ? -3.545 -37.031 -11.336 1 97.94 466 LEU B CA 1
ATOM 9800 C C . LEU B 1 466 ? -4.523 -38 -12.016 1 97.94 466 LEU B C 1
ATOM 9802 O O . LEU B 1 466 ? -4.629 -38 -13.242 1 97.94 466 LEU B O 1
ATOM 9806 N N . LYS B 1 467 ? -5.223 -38.75 -11.227 1 97.69 467 LYS B N 1
ATOM 9807 C CA . LYS B 1 467 ? -6.246 -39.625 -11.781 1 97.69 467 LYS B CA 1
ATOM 9808 C C . LYS B 1 467 ? -7.34 -38.812 -12.484 1 97.69 467 LYS B C 1
ATOM 9810 O O . LYS B 1 467 ? -7.812 -39.219 -13.555 1 97.69 467 LYS B O 1
ATOM 9815 N N . GLY B 1 468 ? -7.707 -37.75 -11.797 1 97.44 468 GLY B N 1
ATOM 9816 C CA . GLY B 1 468 ? -8.719 -36.906 -12.375 1 97.44 468 GLY B CA 1
ATOM 9817 C C . GLY B 1 468 ? -8.297 -36.281 -13.703 1 97.44 468 GLY B C 1
ATOM 9818 O O . GLY B 1 468 ? -9.078 -36.25 -14.656 1 97.44 468 GLY B O 1
ATOM 9819 N N . LEU B 1 469 ? -7.098 -35.812 -13.781 1 97.06 469 LEU B N 1
ATOM 9820 C CA . LEU B 1 469 ? -6.594 -35.219 -15.008 1 97.06 469 LEU B CA 1
ATOM 9821 C C . LEU B 1 469 ? -6.523 -36.25 -16.125 1 97.06 469 LEU B C 1
ATOM 9823 O O . LEU B 1 469 ? -6.855 -35.938 -17.281 1 97.06 469 LEU B O 1
ATOM 9827 N N . ARG B 1 470 ? -6.059 -37.406 -15.789 1 95.81 470 ARG B N 1
ATOM 9828 C CA . ARG B 1 470 ? -6.035 -38.5 -16.766 1 95.81 470 ARG B CA 1
ATOM 9829 C C . ARG B 1 470 ? -7.438 -38.812 -17.281 1 95.81 470 ARG B C 1
ATOM 9831 O O . ARG B 1 470 ? -7.645 -38.938 -18.484 1 95.81 470 ARG B O 1
ATOM 9838 N N . TYR B 1 471 ? -8.336 -38.844 -16.359 1 96.56 471 TYR B N 1
ATOM 9839 C CA . TYR B 1 471 ? -9.734 -39.125 -16.688 1 96.56 471 TYR B CA 1
ATOM 9840 C C . TYR B 1 471 ? -10.32 -38.062 -17.578 1 96.56 471 TYR B C 1
ATOM 9842 O O . TYR B 1 471 ? -10.977 -38.344 -18.578 1 96.56 471 TYR B O 1
ATOM 9850 N N . ILE B 1 472 ? -10.078 -36.844 -17.281 1 96.44 472 ILE B N 1
ATOM 9851 C CA . ILE B 1 472 ? -10.594 -35.719 -18.031 1 96.44 472 ILE B CA 1
ATOM 9852 C C . ILE B 1 472 ? -10.008 -35.719 -19.438 1 96.44 472 ILE B C 1
ATOM 9854 O O . ILE B 1 472 ? -10.719 -35.469 -20.406 1 96.44 472 ILE B O 1
ATOM 9858 N N . TRP B 1 473 ? -8.727 -36 -19.531 1 95.69 473 TRP B N 1
ATOM 9859 C CA . TRP B 1 473 ? -8.078 -36 -20.844 1 95.69 473 TRP B CA 1
ATOM 9860 C C . TRP B 1 473 ? -8.695 -37.094 -21.734 1 95.69 473 TRP B C 1
ATOM 9862 O O . TRP B 1 473 ? -8.984 -36.844 -22.906 1 95.69 473 TRP B O 1
ATOM 9872 N N . ASN B 1 474 ? -8.906 -38.219 -21.172 1 94.69 474 ASN B N 1
ATOM 9873 C CA . ASN B 1 474 ? -9.492 -39.312 -21.953 1 94.69 474 ASN B CA 1
ATOM 9874 C C . ASN B 1 474 ? -10.875 -38.938 -22.484 1 94.69 474 ASN B C 1
ATOM 9876 O O . ASN B 1 474 ? -11.195 -39.219 -23.641 1 94.69 474 ASN B O 1
ATOM 9880 N N . LYS B 1 475 ? -11.625 -38.281 -21.688 1 94.38 475 LYS B N 1
ATOM 9881 C CA . LYS B 1 475 ? -12.961 -37.844 -22.078 1 94.38 475 LYS B CA 1
ATOM 9882 C C . LYS B 1 475 ? -12.898 -36.75 -23.141 1 94.38 475 LYS B C 1
ATOM 9884 O O . LYS B 1 475 ? -13.656 -36.812 -24.125 1 94.38 475 LYS B O 1
ATOM 9889 N N . LEU B 1 476 ? -12.055 -35.844 -22.969 1 94.88 476 LEU B N 1
ATOM 9890 C CA . LEU B 1 476 ? -11.961 -34.719 -23.891 1 94.88 476 LEU B CA 1
ATOM 9891 C C . LEU B 1 476 ? -11.375 -35.156 -25.219 1 94.88 476 LEU B C 1
ATOM 9893 O O . LEU B 1 476 ? -11.742 -34.625 -26.281 1 94.88 476 LEU B O 1
ATOM 9897 N N . GLU B 1 477 ? -10.484 -36.094 -25.172 1 93.88 477 GLU B N 1
ATOM 9898 C CA . GLU B 1 477 ? -9.922 -36.625 -26.406 1 93.88 477 GLU B CA 1
ATOM 9899 C C . GLU B 1 477 ? -11 -37.281 -27.25 1 93.88 477 GLU B C 1
ATOM 9901 O O . GLU B 1 477 ? -11 -37.156 -28.484 1 93.88 477 GLU B O 1
ATOM 9906 N N . GLN B 1 478 ? -11.898 -37.938 -26.594 1 92.94 478 GLN B N 1
ATOM 9907 C CA . GLN B 1 478 ? -12.992 -38.594 -27.297 1 92.94 478 GLN B CA 1
ATOM 9908 C C . GLN B 1 478 ? -13.922 -37.594 -27.953 1 92.94 478 GLN B C 1
ATOM 9910 O O . GLN B 1 478 ? -14.523 -37.875 -28.984 1 92.94 478 GLN B O 1
ATOM 9915 N N . VAL B 1 479 ? -14.039 -36.5 -27.359 1 92.12 479 VAL B N 1
ATOM 9916 C CA . VAL B 1 479 ? -14.914 -35.438 -27.891 1 92.12 479 VAL B CA 1
ATOM 9917 C C . VAL B 1 479 ? -14.219 -34.719 -29.047 1 92.12 479 VAL B C 1
ATOM 9919 O O . VAL B 1 479 ? -14.875 -34.094 -29.875 1 92.12 479 VAL B O 1
ATOM 9922 N N . GLY B 1 480 ? -12.867 -34.781 -29.125 1 89.75 480 GLY B N 1
ATOM 9923 C CA . GLY B 1 480 ? -12.195 -34.219 -30.297 1 89.75 480 GLY B CA 1
ATOM 9924 C C . GLY B 1 480 ? -11.062 -33.281 -29.938 1 89.75 480 GLY B C 1
ATOM 9925 O O . GLY B 1 480 ? -10.461 -32.656 -30.812 1 89.75 480 GLY B O 1
ATOM 9926 N N . PHE B 1 481 ? -10.734 -33.188 -28.656 1 92.38 481 PHE B N 1
ATOM 9927 C CA . PHE B 1 481 ? -9.633 -32.312 -28.25 1 92.38 481 PHE B CA 1
ATOM 9928 C C . PHE B 1 481 ? -8.297 -32.906 -28.719 1 92.38 481 PHE B C 1
ATOM 9930 O O . PHE B 1 481 ? -8.031 -34.094 -28.531 1 92.38 481 PHE B O 1
ATOM 9937 N N . LYS B 1 482 ? -7.469 -32.031 -29.281 1 89.5 482 LYS B N 1
ATOM 9938 C CA . LYS B 1 482 ? -6.156 -32.5 -29.734 1 89.5 482 LYS B CA 1
ATOM 9939 C C . LYS B 1 482 ? -5.113 -32.344 -28.625 1 89.5 482 LYS B C 1
ATOM 9941 O O . LYS B 1 482 ? -4.137 -33.094 -28.578 1 89.5 482 LYS B O 1
ATOM 9946 N N . PHE B 1 483 ? -5.297 -31.375 -27.875 1 91.5 483 PHE B N 1
ATOM 9947 C CA . PHE B 1 483 ? -4.406 -31.109 -26.75 1 91.5 483 PHE B CA 1
ATOM 9948 C C . PHE B 1 483 ? -5.125 -30.359 -25.641 1 91.5 483 PHE B C 1
ATOM 9950 O O . PHE B 1 483 ? -6.223 -29.828 -25.859 1 91.5 483 PHE B O 1
ATOM 9957 N N . LEU B 1 484 ? -4.562 -30.406 -24.484 1 92 484 LEU B N 1
ATOM 9958 C CA . LEU B 1 484 ? -5.137 -29.719 -23.328 1 92 484 LEU B CA 1
ATOM 9959 C C . LEU B 1 484 ? -4.047 -29.062 -22.5 1 92 484 LEU B C 1
ATOM 9961 O O . LEU B 1 484 ? -3.088 -29.719 -22.094 1 92 484 LEU B O 1
ATOM 9965 N N . SER B 1 485 ? -4.172 -27.734 -22.328 1 90.19 485 SER B N 1
ATOM 9966 C CA . SER B 1 485 ? -3.271 -27.031 -21.422 1 90.19 485 SER B CA 1
ATOM 9967 C C . SER B 1 485 ? -3.67 -27.25 -19.969 1 90.19 485 SER B C 1
ATOM 9969 O O . SER B 1 485 ? -4.691 -26.734 -19.516 1 90.19 485 SER B O 1
ATOM 9971 N N . LEU B 1 486 ? -2.863 -27.844 -19.234 1 91.88 486 LEU B N 1
ATOM 9972 C CA . LEU B 1 486 ? -3.213 -28.25 -17.875 1 91.88 486 LEU B CA 1
ATOM 9973 C C . LEU B 1 486 ? -3.152 -27.062 -16.922 1 91.88 486 LEU B C 1
ATOM 9975 O O . LEU B 1 486 ? -3.73 -27.109 -15.828 1 91.88 486 LEU B O 1
ATOM 9979 N N . ARG B 1 487 ? -2.469 -25.984 -17.297 1 88 487 ARG B N 1
ATOM 9980 C CA . ARG B 1 487 ? -2.436 -24.766 -16.5 1 88 487 ARG B CA 1
ATOM 9981 C C . ARG B 1 487 ? -3.82 -24.141 -16.406 1 88 487 ARG B C 1
ATOM 9983 O O . ARG B 1 487 ? -4.09 -23.344 -15.5 1 88 487 ARG B O 1
ATOM 9990 N N . ASN B 1 488 ? -4.629 -24.516 -17.312 1 88.44 488 ASN B N 1
ATOM 9991 C CA . ASN B 1 488 ? -5.984 -23.969 -17.328 1 88.44 488 ASN B CA 1
ATOM 9992 C C . ASN B 1 488 ? -6.871 -24.641 -16.297 1 88.44 488 ASN B C 1
ATOM 9994 O O . ASN B 1 488 ? -7.988 -24.188 -16.031 1 88.44 488 ASN B O 1
ATOM 9998 N N . ILE B 1 489 ? -6.297 -25.688 -15.695 1 92.75 489 ILE B N 1
ATOM 9999 C CA . ILE B 1 489 ? -7.066 -26.406 -14.68 1 92.75 489 ILE B CA 1
ATOM 10000 C C . ILE B 1 489 ? -6.477 -26.125 -13.297 1 92.75 489 ILE B C 1
ATOM 10002 O O . ILE B 1 489 ? -6.039 -27.062 -12.609 1 92.75 489 ILE B O 1
ATOM 10006 N N . ASN B 1 490 ? -6.301 -24.953 -12.945 1 91.56 490 ASN B N 1
ATOM 10007 C CA . ASN B 1 490 ? -5.855 -24.547 -11.617 1 91.56 490 ASN B CA 1
ATOM 10008 C C . ASN B 1 490 ? -6.527 -23.266 -11.156 1 91.56 490 ASN B C 1
ATOM 10010 O O . ASN B 1 490 ? -7.363 -22.703 -11.875 1 91.56 490 ASN B O 1
ATOM 10014 N N . GLN B 1 491 ? -6.223 -22.719 -10.016 1 92.69 491 GLN B N 1
ATOM 10015 C CA . GLN B 1 491 ? -6.926 -21.578 -9.422 1 92.69 491 GLN B CA 1
ATOM 10016 C C . GLN B 1 491 ? -6.184 -20.281 -9.688 1 92.69 491 GLN B C 1
ATOM 10018 O O . GLN B 1 491 ? -6.512 -19.234 -9.102 1 92.69 491 GLN B O 1
ATOM 10023 N N . ASP B 1 492 ? -5.25 -20.203 -10.539 1 87.31 492 ASP B N 1
ATOM 10024 C CA . ASP B 1 492 ? -4.43 -19.031 -10.789 1 87.31 492 ASP B CA 1
ATOM 10025 C C . ASP B 1 492 ? -5.289 -17.844 -11.203 1 87.31 492 ASP B C 1
ATOM 10027 O O . ASP B 1 492 ? -5.059 -16.719 -10.742 1 87.31 492 ASP B O 1
ATOM 10031 N N . PRO B 1 493 ? -6.293 -18.094 -12.086 1 86 493 PRO B N 1
ATOM 10032 C CA . PRO B 1 493 ? -7.141 -16.953 -12.461 1 86 493 PRO B CA 1
ATOM 10033 C C . PRO B 1 493 ? -7.836 -16.328 -11.258 1 86 493 PRO B C 1
ATOM 10035 O O . PRO B 1 493 ? -7.965 -15.102 -11.188 1 86 493 PRO B O 1
ATOM 10038 N N . LEU B 1 494 ? -8.289 -17.156 -10.398 1 90.75 494 LEU B N 1
ATOM 10039 C CA . LEU B 1 494 ? -8.961 -16.656 -9.203 1 90.75 494 LEU B CA 1
ATOM 10040 C C . LEU B 1 494 ? -7.98 -15.914 -8.297 1 90.75 494 LEU B C 1
ATOM 10042 O O . LEU B 1 494 ? -8.32 -14.883 -7.723 1 90.75 494 LEU B O 1
ATOM 10046 N N . GLU B 1 495 ? -6.832 -16.438 -8.164 1 89 495 GLU B N 1
ATOM 10047 C CA . GLU B 1 495 ? -5.793 -15.781 -7.371 1 89 495 GLU B CA 1
ATOM 10048 C C . GLU B 1 495 ? -5.406 -14.438 -7.977 1 89 495 GLU B C 1
ATOM 10050 O O . GLU B 1 495 ? -5.113 -13.484 -7.246 1 89 495 GLU B O 1
ATOM 10055 N N . ASN B 1 496 ? -5.371 -14.398 -9.219 1 83.62 496 ASN B N 1
ATOM 10056 C CA . ASN B 1 496 ? -5.094 -13.141 -9.906 1 83.62 496 ASN B CA 1
ATOM 10057 C C . ASN B 1 496 ? -6.191 -12.109 -9.648 1 83.62 496 ASN B C 1
ATOM 10059 O O . ASN B 1 496 ? -5.906 -10.922 -9.469 1 83.62 496 ASN B O 1
ATOM 10063 N N . LEU B 1 497 ? -7.398 -12.578 -9.711 1 85.94 497 LEU B N 1
ATOM 10064 C CA . LEU B 1 497 ? -8.523 -11.703 -9.406 1 85.94 497 LEU B CA 1
ATOM 10065 C C . LEU B 1 497 ? -8.398 -11.133 -7.992 1 85.94 497 LEU B C 1
ATOM 10067 O O . LEU B 1 497 ? -8.578 -9.938 -7.781 1 85.94 497 LEU B O 1
ATOM 10071 N N . PHE B 1 498 ? -8.133 -12.039 -7.078 1 88.94 498 PHE B N 1
ATOM 10072 C CA . PHE B 1 498 ? -7.961 -11.602 -5.699 1 88.94 498 PHE B CA 1
ATOM 10073 C C . PHE B 1 498 ? -6.809 -10.617 -5.578 1 88.94 498 PHE B C 1
ATOM 10075 O O . PHE B 1 498 ? -6.887 -9.648 -4.82 1 88.94 498 PHE B O 1
ATOM 10082 N N . GLY B 1 499 ? -5.727 -10.922 -6.305 1 82.44 499 GLY B N 1
ATOM 10083 C CA . GLY B 1 499 ? -4.609 -9.992 -6.324 1 82.44 499 GLY B CA 1
ATOM 10084 C C . GLY B 1 499 ? -4.984 -8.609 -6.828 1 82.44 499 GLY B C 1
ATOM 10085 O O . GLY B 1 499 ? -4.543 -7.602 -6.277 1 82.44 499 GLY B O 1
ATOM 10086 N N . CYS B 1 500 ? -5.805 -8.539 -7.781 1 76 500 CYS B N 1
ATOM 10087 C CA . CYS B 1 500 ? -6.273 -7.277 -8.344 1 76 500 CYS B CA 1
ATOM 10088 C C . CYS B 1 500 ? -7.145 -6.523 -7.344 1 76 500 CYS B C 1
ATOM 10090 O O . CYS B 1 500 ? -7.031 -5.305 -7.207 1 76 500 CYS B O 1
ATOM 10092 N N . ILE B 1 501 ? -7.945 -7.246 -6.727 1 83.75 501 ILE B N 1
ATOM 10093 C CA . ILE B 1 501 ? -8.859 -6.641 -5.766 1 83.75 501 ILE B CA 1
ATOM 10094 C C . ILE B 1 501 ? -8.07 -6.094 -4.578 1 83.75 501 ILE B C 1
ATOM 10096 O O . ILE B 1 501 ? -8.32 -4.98 -4.113 1 83.75 501 ILE B O 1
ATOM 10100 N N . ARG B 1 502 ? -7.102 -6.82 -4.152 1 81.88 502 ARG B N 1
ATOM 10101 C CA . ARG B 1 502 ? -6.281 -6.406 -3.02 1 81.88 502 ARG B CA 1
ATOM 10102 C C . ARG B 1 502 ? -5.418 -5.203 -3.381 1 81.88 502 ARG B C 1
ATOM 10104 O O . ARG B 1 502 ? -5.117 -4.367 -2.525 1 81.88 502 ARG B O 1
ATOM 10111 N N . ALA B 1 503 ? -5.004 -5.133 -4.52 1 70.62 503 ALA B N 1
ATOM 10112 C CA . ALA B 1 503 ? -4.102 -4.078 -4.977 1 70.62 503 ALA B CA 1
ATOM 10113 C C . ALA B 1 503 ? -4.797 -2.723 -4.984 1 70.62 503 ALA B C 1
ATOM 10115 O O . ALA B 1 503 ? -4.141 -1.68 -4.996 1 70.62 503 ALA B O 1
ATOM 10116 N N . HIS B 1 504 ? -6.047 -2.76 -4.914 1 67.62 504 HIS B N 1
ATOM 10117 C CA . HIS B 1 504 ? -6.789 -1.505 -4.926 1 67.62 504 HIS B CA 1
ATOM 10118 C C . HIS B 1 504 ? -6.578 -0.723 -3.635 1 67.62 504 HIS B C 1
ATOM 10120 O O . HIS B 1 504 ? -6.582 0.51 -3.643 1 67.62 504 HIS B O 1
ATOM 10126 N N . GLY B 1 505 ? -6.461 -1.378 -2.553 1 62.28 505 GLY B N 1
ATOM 10127 C 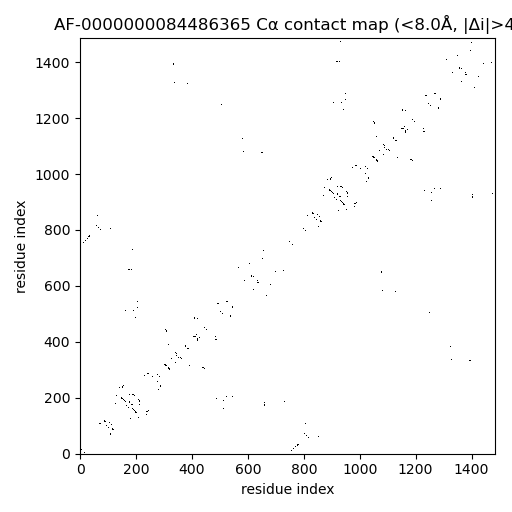CA . GLY B 1 505 ? -6.324 -0.723 -1.261 1 62.28 505 GLY B CA 1
ATOM 10128 C C . GLY B 1 505 ? -4.914 -0.249 -0.978 1 62.28 505 GLY B C 1
ATOM 10129 O O . GLY B 1 505 ? -4.645 0.317 0.084 1 62.28 505 GLY B O 1
ATOM 10130 N N . PHE B 1 506 ? -4.176 0.287 -1.908 1 56.06 506 PHE B N 1
ATOM 10131 C CA . PHE B 1 506 ? -2.811 0.777 -1.769 1 56.06 506 PHE B CA 1
ATOM 10132 C C . PHE B 1 506 ? -2.158 0.213 -0.512 1 56.06 506 PHE B C 1
ATOM 10134 O O . PHE B 1 506 ? -1.214 -0.574 -0.597 1 56.06 506 PHE B O 1
ATOM 10141 N N . ARG B 1 507 ? -2.814 0.455 0.679 1 60.12 507 ARG B N 1
ATOM 10142 C CA . ARG B 1 507 ? -2.193 0.05 1.936 1 60.12 507 ARG B CA 1
ATOM 10143 C C . ARG B 1 507 ? -2.984 -1.071 2.602 1 60.12 507 ARG B C 1
ATOM 10145 O O . ARG B 1 507 ? -2.406 -1.941 3.256 1 60.12 507 ARG B O 1
ATOM 10152 N N . ASP B 1 508 ? -4.219 -0.917 2.453 1 60.97 508 ASP B N 1
ATOM 10153 C CA . ASP B 1 508 ? -5.074 -1.929 3.07 1 60.97 508 ASP B CA 1
ATOM 10154 C C . ASP B 1 508 ? -5.285 -3.115 2.133 1 60.97 508 ASP B C 1
ATOM 10156 O O . ASP B 1 508 ? -5.965 -2.992 1.11 1 60.97 508 ASP B O 1
ATOM 10160 N N . VAL B 1 509 ? -4.684 -4.188 2.551 1 70.38 509 VAL B N 1
ATOM 10161 C CA . VAL B 1 509 ? -4.672 -5.352 1.671 1 70.38 509 VAL B CA 1
ATOM 10162 C C . VAL B 1 509 ? -6.016 -6.074 1.747 1 70.38 509 VAL B C 1
ATOM 10164 O O . VAL B 1 509 ? -6.363 -6.852 0.854 1 70.38 509 VAL B O 1
ATOM 10167 N N . ASN B 1 510 ? -6.832 -5.789 2.791 1 81.88 510 ASN B N 1
ATOM 10168 C CA . ASN B 1 510 ? -8.133 -6.441 2.871 1 81.88 510 ASN B CA 1
ATOM 10169 C C . ASN B 1 510 ? -9.273 -5.449 2.658 1 81.88 510 ASN B C 1
ATOM 10171 O O . ASN B 1 510 ? -9.547 -4.617 3.525 1 81.88 510 ASN B O 1
ATOM 10175 N N . PRO B 1 511 ? -9.922 -5.551 1.562 1 88.94 511 PRO B N 1
ATOM 10176 C CA . PRO B 1 511 ? -11.055 -4.66 1.292 1 88.94 511 PRO B CA 1
ATOM 10177 C C . PRO B 1 511 ? -12.266 -4.961 2.172 1 88.94 511 PRO B C 1
ATOM 10179 O O . PRO B 1 511 ? -12.352 -6.047 2.75 1 88.94 511 PRO B O 1
ATOM 10182 N N . THR B 1 512 ? -13.102 -4.031 2.322 1 93.31 512 THR B N 1
ATOM 10183 C CA . THR B 1 512 ? -14.383 -4.258 2.973 1 93.31 512 THR B CA 1
ATOM 10184 C C . THR B 1 512 ? -15.359 -4.953 2.021 1 93.31 512 THR B C 1
ATOM 10186 O O . THR B 1 512 ? -15.086 -5.07 0.825 1 93.31 512 THR B O 1
ATOM 10189 N N . CYS B 1 513 ? -16.438 -5.422 2.562 1 94.38 513 CYS B N 1
ATOM 10190 C CA . CYS B 1 513 ? -17.438 -6.066 1.724 1 94.38 513 CYS B CA 1
ATOM 10191 C C . CYS B 1 513 ? -17.938 -5.113 0.645 1 94.38 513 CYS B C 1
ATOM 10193 O O . CYS B 1 513 ? -18.047 -5.496 -0.521 1 94.38 513 CYS B O 1
ATOM 10195 N N . SER B 1 514 ? -18.203 -3.908 1.039 1 90.88 514 SER B N 1
ATOM 10196 C CA . SER B 1 514 ? -18.703 -2.92 0.091 1 90.88 514 SER B CA 1
ATOM 10197 C C . SER B 1 514 ? -17.688 -2.633 -1.003 1 90.88 514 SER B C 1
ATOM 10199 O O . SER B 1 514 ? -18.031 -2.555 -2.182 1 90.88 514 SER B O 1
ATOM 10201 N N . ASN B 1 515 ? -16.438 -2.455 -0.592 1 87.38 515 ASN B N 1
ATOM 10202 C CA . ASN B 1 515 ? -15.375 -2.227 -1.562 1 87.38 515 ASN B CA 1
ATOM 10203 C C . ASN B 1 515 ? -15.203 -3.424 -2.492 1 87.38 515 ASN B C 1
ATOM 10205 O O . ASN B 1 515 ? -14.922 -3.256 -3.682 1 87.38 515 ASN B O 1
ATOM 10209 N N . PHE B 1 516 ? -15.297 -4.613 -1.935 1 92.38 516 PHE B N 1
ATOM 10210 C CA . PHE B 1 516 ? -15.172 -5.82 -2.742 1 92.38 516 PHE B CA 1
ATOM 10211 C C . PHE B 1 516 ? -16.219 -5.836 -3.855 1 92.38 516 PHE B C 1
ATOM 10213 O O . PHE B 1 516 ? -15.898 -6.148 -5.004 1 92.38 516 PHE B O 1
ATOM 10220 N N . VAL B 1 517 ? -17.422 -5.5 -3.463 1 90 517 VAL B N 1
ATOM 10221 C CA . VAL B 1 517 ? -18.516 -5.531 -4.43 1 90 517 VAL B CA 1
ATOM 10222 C C . VAL B 1 517 ? -18.203 -4.594 -5.594 1 90 517 VAL B C 1
ATOM 10224 O O . VAL B 1 517 ? -18.359 -4.965 -6.758 1 90 517 VAL B O 1
ATOM 10227 N N . TYR B 1 518 ? -17.781 -3.475 -5.258 1 81.94 518 TYR B N 1
ATOM 10228 C CA . TYR B 1 518 ? -17.469 -2.49 -6.285 1 81.94 518 TYR B CA 1
ATOM 10229 C C . TYR B 1 518 ? -16.328 -2.979 -7.18 1 81.94 518 TYR B C 1
ATOM 10231 O O . TYR B 1 518 ? -16.391 -2.826 -8.398 1 81.94 518 TYR B O 1
ATOM 10239 N N . LEU B 1 519 ? -15.352 -3.539 -6.555 1 82.81 519 LEU B N 1
ATOM 10240 C CA . LEU B 1 519 ? -14.188 -4.016 -7.301 1 82.81 519 LEU B CA 1
ATOM 10241 C C . LEU B 1 519 ? -14.539 -5.246 -8.125 1 82.81 519 LEU B C 1
ATOM 10243 O O . LEU B 1 519 ? -14.031 -5.422 -9.234 1 82.81 519 LEU B O 1
ATOM 10247 N N . PHE B 1 520 ? -15.328 -6.098 -7.543 1 86.56 520 PHE B N 1
ATOM 10248 C CA . PHE B 1 520 ? -15.789 -7.285 -8.25 1 86.56 520 PHE B CA 1
ATOM 10249 C C . PHE B 1 520 ? -16.578 -6.906 -9.5 1 86.56 520 PHE B C 1
ATOM 10251 O O . PHE B 1 520 ? -16.344 -7.457 -10.578 1 86.56 520 PHE B O 1
ATOM 10258 N N . LYS B 1 521 ? -17.422 -5.895 -9.344 1 81.81 521 LYS B N 1
ATOM 10259 C CA . LYS B 1 521 ? -18.219 -5.398 -10.461 1 81.81 521 LYS B CA 1
ATOM 10260 C C . LYS B 1 521 ? -17.328 -4.84 -11.562 1 81.81 521 LYS B C 1
ATOM 10262 O O . LYS B 1 521 ? -17.547 -5.109 -12.75 1 81.81 521 LYS B O 1
ATOM 10267 N N . THR B 1 522 ? -16.406 -4.109 -11.133 1 76.44 522 THR B N 1
ATOM 10268 C CA . THR B 1 522 ? -15.492 -3.5 -12.086 1 76.44 522 THR B CA 1
ATOM 10269 C C . THR B 1 522 ? -14.703 -4.566 -12.836 1 76.44 522 THR B C 1
ATOM 10271 O O . THR B 1 522 ? -14.445 -4.43 -14.031 1 76.44 522 THR B O 1
ATOM 10274 N N . SER B 1 523 ? -14.305 -5.586 -12.125 1 76.62 523 SER B N 1
ATOM 10275 C CA . SER B 1 523 ? -13.547 -6.672 -12.742 1 76.62 523 SER B CA 1
ATOM 10276 C C . SER B 1 523 ? -14.391 -7.418 -13.766 1 76.62 523 SER B C 1
ATOM 10278 O O . SER B 1 523 ? -13.875 -7.883 -14.789 1 76.62 523 SER B O 1
ATOM 10280 N N . VAL B 1 524 ? -15.586 -7.547 -13.438 1 75.75 524 VAL B N 1
ATOM 10281 C CA . VAL B 1 524 ? -16.5 -8.242 -14.344 1 75.75 524 VAL B CA 1
ATOM 10282 C C . VAL B 1 524 ? -16.734 -7.395 -15.594 1 75.75 524 VAL B C 1
ATOM 10284 O O . VAL B 1 524 ? -16.812 -7.926 -16.703 1 75.75 524 VAL B O 1
ATOM 10287 N N . LEU B 1 525 ? -16.812 -6.066 -15.297 1 68.94 525 LEU B N 1
ATOM 10288 C CA . LEU B 1 525 ? -17.094 -5.16 -16.406 1 68.94 525 LEU B CA 1
ATOM 10289 C C . LEU B 1 525 ? -15.867 -4.992 -17.297 1 68.94 525 LEU B C 1
ATOM 10291 O O . LEU B 1 525 ? -16 -4.836 -18.516 1 68.94 525 LEU B O 1
ATOM 10295 N N . ASN B 1 526 ? -14.742 -4.613 -16.594 1 61.44 526 ASN B N 1
ATOM 10296 C CA . ASN B 1 526 ? -13.531 -4.309 -17.359 1 61.44 526 ASN B CA 1
ATOM 10297 C C . ASN B 1 526 ? -12.883 -5.574 -17.922 1 61.44 526 ASN B C 1
ATOM 10299 O O . ASN B 1 526 ? -11.891 -5.5 -18.641 1 61.44 526 ASN B O 1
ATOM 10303 N N . ASN B 1 527 ? -13.562 -6.219 -18.438 1 53 527 ASN B N 1
ATOM 10304 C CA . ASN B 1 527 ? -13.016 -7.426 -19.047 1 53 527 ASN B CA 1
ATOM 10305 C C . ASN B 1 527 ? -11.531 -7.598 -18.719 1 53 527 ASN B C 1
ATOM 10307 O O . ASN B 1 527 ? -10.766 -6.633 -18.75 1 53 527 ASN B O 1
ATOM 10311 N N . ALA B 1 528 ? -10.641 -8.57 -18.281 1 46.53 528 ALA B N 1
ATOM 10312 C CA . ALA B 1 528 ? -9.359 -9.258 -18.188 1 46.53 528 ALA B CA 1
ATOM 10313 C C . ALA B 1 528 ? -8.203 -8.266 -18.094 1 46.53 528 ALA B C 1
ATOM 10315 O O . ALA B 1 528 ? -7.035 -8.648 -18.203 1 46.53 528 ALA B O 1
ATOM 10316 N N . MET B 1 529 ? -8.453 -6.926 -17.984 1 44.91 529 MET B N 1
ATOM 10317 C CA . MET B 1 529 ? -7.258 -6.105 -18.156 1 44.91 529 MET B CA 1
ATOM 10318 C C . MET B 1 529 ? -6.414 -6.086 -16.891 1 44.91 529 MET B C 1
ATOM 10320 O O . MET B 1 529 ? -6.578 -5.199 -16.047 1 44.91 529 MET B O 1
ATOM 10324 N N . ASN B 1 530 ? -6.363 -7.148 -16.328 1 49 530 ASN B N 1
ATOM 10325 C CA . ASN B 1 530 ? -5.617 -7.18 -15.07 1 49 530 ASN B CA 1
ATOM 10326 C C . ASN B 1 530 ? -4.121 -7.008 -15.305 1 49 530 ASN B C 1
ATOM 10328 O O . ASN B 1 530 ? -3.518 -7.75 -16.078 1 49 530 ASN B O 1
ATOM 10332 N N . ALA B 1 531 ? -3.518 -5.969 -14.992 1 46.59 531 ALA B N 1
ATOM 10333 C CA . ALA B 1 531 ? -2.066 -5.793 -14.953 1 46.59 531 ALA B CA 1
ATOM 10334 C C . ALA B 1 531 ? -1.431 -6.719 -13.922 1 46.59 531 ALA B C 1
ATOM 10336 O O . ALA B 1 531 ? -1.815 -6.711 -12.75 1 46.59 531 ALA B O 1
ATOM 10337 N N . HIS B 1 532 ? -0.947 -7.789 -14.312 1 42.88 532 HIS B N 1
ATOM 10338 C CA . HIS B 1 532 ? -0.235 -8.742 -13.461 1 42.88 532 HIS B CA 1
ATOM 10339 C C . HIS B 1 532 ? 0.97 -8.086 -12.797 1 42.88 532 HIS B C 1
ATOM 10341 O O . HIS B 1 532 ? 1.733 -7.371 -13.445 1 42.88 532 HIS B O 1
ATOM 10347 N N . SER B 1 533 ? 1.071 -8.094 -11.477 1 44.03 533 SER B N 1
ATOM 10348 C CA . SER B 1 533 ? 2.242 -7.621 -10.75 1 44.03 533 SER B CA 1
ATOM 10349 C C . SER B 1 533 ? 3.396 -8.609 -10.852 1 44.03 533 SER B C 1
ATOM 10351 O O . SER B 1 533 ? 3.178 -9.82 -10.914 1 44.03 533 SER B O 1
ATOM 10353 N N . LYS B 1 534 ? 4.625 -8.305 -11.016 1 43.09 534 LYS B N 1
ATOM 10354 C CA . LYS B 1 534 ? 5.828 -9.125 -11.148 1 43.09 534 LYS B CA 1
ATOM 10355 C C . LYS B 1 534 ? 5.965 -10.086 -9.969 1 43.09 534 LYS B C 1
ATOM 10357 O O . LYS B 1 534 ? 6.465 -11.203 -10.133 1 43.09 534 LYS B O 1
ATOM 10362 N N . PHE B 1 535 ? 5.52 -9.719 -8.812 1 36.34 535 PHE B N 1
ATOM 10363 C CA . PHE B 1 535 ? 5.762 -10.562 -7.652 1 36.34 535 PHE B CA 1
ATOM 10364 C C . PHE B 1 535 ? 4.492 -11.305 -7.25 1 36.34 535 PHE B C 1
ATOM 10366 O O . PHE B 1 535 ? 4.336 -11.688 -6.086 1 36.34 535 PHE B O 1
ATOM 10373 N N . ALA B 1 536 ? 3.719 -11.375 -8.195 1 45.69 536 ALA B N 1
ATOM 10374 C CA . ALA B 1 536 ? 2.449 -12.039 -7.91 1 45.69 536 ALA B CA 1
ATOM 10375 C C . ALA B 1 536 ? 2.65 -13.531 -7.688 1 45.69 536 ALA B C 1
ATOM 10377 O O . ALA B 1 536 ? 3.59 -14.125 -8.227 1 45.69 536 ALA B O 1
ATOM 10378 N N . ASN B 1 537 ? 1.913 -14.023 -6.719 1 42.44 537 ASN B N 1
ATOM 10379 C CA . ASN B 1 537 ? 1.929 -15.453 -6.422 1 42.44 537 ASN B CA 1
ATOM 10380 C C . ASN B 1 537 ? 1.539 -16.281 -7.645 1 42.44 537 ASN B C 1
ATOM 10382 O O . ASN B 1 537 ? 1.78 -17.484 -7.68 1 42.44 537 ASN B O 1
ATOM 10386 N N . CYS B 1 538 ? 0.898 -15.547 -8.617 1 47.5 538 CYS B N 1
ATOM 10387 C CA . CYS B 1 538 ? 0.392 -16.297 -9.758 1 47.5 538 CYS B CA 1
ATOM 10388 C C . CYS B 1 538 ? 0.862 -15.672 -11.07 1 47.5 538 CYS B C 1
ATOM 10390 O O . CYS B 1 538 ? 1.236 -14.5 -11.102 1 47.5 538 CYS B O 1
ATOM 10392 N N . GLU B 1 539 ? 1.183 -16.453 -12.008 1 50.16 539 GLU B N 1
ATOM 10393 C CA . GLU B 1 539 ? 1.607 -16.031 -13.344 1 50.16 539 GLU B CA 1
ATOM 10394 C C . GLU B 1 539 ? 0.491 -15.289 -14.062 1 50.16 539 GLU B C 1
ATOM 10396 O O . GLU B 1 539 ? -0.687 -15.453 -13.742 1 50.16 539 GLU B O 1
ATOM 10401 N N . GLU B 1 540 ? 0.803 -14.305 -14.914 1 53.44 540 GLU B N 1
ATOM 10402 C CA . GLU B 1 540 ? -0.154 -13.578 -15.742 1 53.44 540 GLU B CA 1
ATOM 10403 C C . GLU B 1 540 ? -0.982 -14.539 -16.594 1 53.44 540 GLU B C 1
ATOM 10405 O O . GLU B 1 540 ? -0.447 -15.492 -17.172 1 53.44 540 GLU B O 1
ATOM 10410 N N . ASP B 1 541 ? -2.344 -14.523 -16.406 1 52.62 541 ASP B N 1
ATOM 10411 C CA . ASP B 1 541 ? -3.209 -15.445 -17.141 1 52.62 541 ASP B CA 1
ATOM 10412 C C . ASP B 1 541 ? -3.713 -14.812 -18.438 1 52.62 541 ASP B C 1
ATOM 10414 O O . ASP B 1 541 ? -4.133 -13.656 -18.453 1 52.62 541 ASP B O 1
ATOM 10418 N N . GLY B 1 542 ? -2.982 -14.547 -19.438 1 48.41 542 GLY B N 1
ATOM 10419 C CA . GLY B 1 542 ? -3.305 -14.039 -20.766 1 48.41 542 GLY B CA 1
ATOM 10420 C C . GLY B 1 542 ? -4.777 -14.156 -21.109 1 48.41 542 GLY B C 1
ATOM 10421 O O . GLY B 1 542 ? -5.148 -14.18 -22.281 1 48.41 542 GLY B O 1
ATOM 10422 N N . SER B 1 543 ? -5.758 -14.273 -20.156 1 51.25 543 SER B N 1
ATOM 10423 C CA . SER B 1 543 ? -7.16 -14.562 -20.453 1 51.25 543 SER B CA 1
ATOM 10424 C C . SER B 1 543 ? -7.953 -13.273 -20.672 1 51.25 543 SER B C 1
ATOM 10426 O O . SER B 1 543 ? -7.523 -12.195 -20.25 1 51.25 543 SER B O 1
ATOM 10428 N N . THR B 1 544 ? -8.992 -13.359 -21.641 1 54.75 544 THR B N 1
ATOM 10429 C CA . THR B 1 544 ? -9.898 -12.258 -21.922 1 54.75 544 THR B CA 1
ATOM 10430 C C . THR B 1 544 ? -11.258 -12.492 -21.266 1 54.75 544 THR B C 1
ATOM 10432 O O . THR B 1 544 ? -11.625 -13.641 -21 1 54.75 544 THR B O 1
ATOM 10435 N N . GLY B 1 545 ? -11.898 -11.43 -20.781 1 56.81 545 GLY B N 1
ATOM 10436 C CA . GLY B 1 545 ? -13.234 -11.547 -20.219 1 56.81 545 GLY B CA 1
ATOM 10437 C C . GLY B 1 545 ? -14.273 -11.961 -21.25 1 56.81 545 GLY B C 1
ATOM 10438 O O . GLY B 1 545 ? -14.117 -11.703 -22.438 1 56.81 545 GLY B O 1
ATOM 10439 N N . LEU B 1 546 ? -15.172 -12.875 -20.812 1 47.62 546 LEU B N 1
ATOM 10440 C CA . LEU B 1 546 ? -16.219 -13.383 -21.688 1 47.62 546 LEU B CA 1
ATOM 10441 C C . LEU B 1 546 ? -17.281 -12.312 -21.953 1 47.62 546 LEU B C 1
ATOM 10443 O O . LEU B 1 546 ? -17.922 -12.305 -23 1 47.62 546 LEU B O 1
ATOM 10447 N N . LEU B 1 547 ? -17.531 -11.547 -20.844 1 48.09 547 LEU B N 1
ATOM 10448 C CA . LEU B 1 547 ? -18.656 -10.609 -20.953 1 48.09 547 LEU B CA 1
ATOM 10449 C C . LEU B 1 547 ? -18.297 -9.438 -21.859 1 48.09 547 LEU B C 1
ATOM 10451 O O . LEU B 1 547 ? -17.219 -8.852 -21.734 1 48.09 547 LEU B O 1
ATOM 10455 N N . ASP B 1 548 ? -18.891 -9.492 -23 1 49.81 548 ASP B N 1
ATOM 10456 C CA . ASP B 1 548 ? -18.719 -8.32 -23.859 1 49.81 548 ASP B CA 1
ATOM 10457 C C . ASP B 1 548 ? -19.094 -7.039 -23.125 1 49.81 548 ASP B C 1
ATOM 10459 O O . ASP B 1 548 ? -19.594 -7.09 -22 1 49.81 548 ASP B O 1
ATOM 10463 N N . SER B 1 549 ? -19.828 -5.984 -23.922 1 48.75 549 SER B N 1
ATOM 10464 C CA . SER B 1 549 ? -20.094 -4.562 -23.734 1 48.75 549 SER B CA 1
ATOM 10465 C C . SER B 1 549 ? -20.984 -4.328 -22.516 1 48.75 549 SER B C 1
ATOM 10467 O O . SER B 1 549 ? -21.859 -5.148 -22.203 1 48.75 549 SER B O 1
ATOM 10469 N N . PHE B 1 550 ? -20.562 -3.521 -21.547 1 53.41 550 PHE B N 1
ATOM 10470 C CA . PHE B 1 550 ? -21.234 -2.812 -20.469 1 53.41 550 PHE B CA 1
ATOM 10471 C C . PHE B 1 550 ? -22.703 -2.555 -20.828 1 53.41 550 PHE B C 1
ATOM 10473 O O . PHE B 1 550 ? -23.562 -2.574 -19.953 1 53.41 550 PHE B O 1
ATOM 10480 N N . LYS B 1 551 ? -23 -2.568 -22.141 1 50.62 551 LYS B N 1
ATOM 10481 C CA . LYS B 1 551 ? -24.312 -2.086 -22.578 1 50.62 551 LYS B CA 1
ATOM 10482 C C . LYS B 1 551 ? -25.406 -3.105 -22.281 1 50.62 551 LYS B C 1
ATOM 10484 O O . LYS B 1 551 ? -26.516 -2.736 -21.891 1 50.62 551 LYS B O 1
ATOM 10489 N N . CYS B 1 552 ? -24.969 -4.32 -22.344 1 50.72 552 CYS B N 1
ATOM 10490 C CA . CYS B 1 552 ? -26.047 -5.301 -22.188 1 50.72 552 CYS B CA 1
ATOM 10491 C C . CYS B 1 552 ? -26.484 -5.422 -20.734 1 50.72 552 CYS B C 1
ATOM 10493 O O . CYS B 1 552 ? -27.656 -5.652 -20.469 1 50.72 552 CYS B O 1
ATOM 10495 N N . ILE B 1 553 ? -25.531 -5.199 -19.906 1 56.88 553 ILE B N 1
ATOM 10496 C CA . ILE B 1 553 ? -25.859 -5.41 -18.5 1 56.88 553 ILE B CA 1
ATOM 10497 C C . ILE B 1 553 ? -26.641 -4.211 -17.969 1 56.88 553 ILE B C 1
ATOM 10499 O O . ILE B 1 553 ? -27.516 -4.359 -17.094 1 56.88 553 ILE B O 1
ATOM 10503 N N . LEU B 1 554 ? -26.25 -3.084 -18.469 1 56.38 554 LEU B N 1
ATOM 10504 C CA . LEU B 1 554 ? -26.922 -1.872 -18 1 56.38 554 LEU B CA 1
ATOM 10505 C C . LEU B 1 554 ? -28.375 -1.856 -18.438 1 56.38 554 LEU B C 1
ATOM 10507 O O . LEU B 1 554 ? -29.219 -1.229 -17.781 1 56.38 554 LEU B O 1
ATOM 10511 N N . GLU B 1 555 ? -28.594 -2.445 -19.578 1 50.5 555 GLU B N 1
ATOM 10512 C CA . GLU B 1 555 ? -29.953 -2.402 -20.109 1 50.5 555 GLU B CA 1
ATOM 10513 C C . GLU B 1 555 ? -30.875 -3.326 -19.312 1 50.5 555 GLU B C 1
ATOM 10515 O O . GLU B 1 555 ? -32.094 -3.287 -19.5 1 50.5 555 GLU B O 1
ATOM 10520 N N . CYS B 1 556 ? -30.281 -4.16 -18.641 1 47.62 556 CYS B N 1
ATOM 10521 C CA . CYS B 1 556 ? -31.188 -5.074 -17.938 1 47.62 556 CYS B CA 1
ATOM 10522 C C . CYS B 1 556 ? -31.781 -4.41 -16.703 1 47.62 556 CYS B C 1
ATOM 10524 O O . CYS B 1 556 ? -31.062 -3.867 -15.875 1 47.62 556 CYS B O 1
ATOM 10526 N N . HIS B 1 557 ? -32.812 -3.744 -16.891 1 46.03 557 HIS B N 1
ATOM 10527 C CA . HIS B 1 557 ? -33.594 -3.045 -15.891 1 46.03 557 HIS B CA 1
ATOM 10528 C C . HIS B 1 557 ? -33.906 -3.951 -14.703 1 46.03 557 HIS B C 1
ATOM 10530 O O . HIS B 1 557 ? -34.281 -5.113 -14.883 1 46.03 557 HIS B O 1
ATOM 10536 N N . ASP B 1 558 ? -33.281 -3.77 -13.68 1 46.66 558 ASP B N 1
ATOM 10537 C CA . ASP B 1 558 ? -33.688 -4.43 -12.445 1 46.66 558 ASP B CA 1
ATOM 10538 C C . ASP B 1 558 ? -35.188 -4.352 -12.25 1 46.66 558 ASP B C 1
ATOM 10540 O O . ASP B 1 558 ? -35.781 -3.273 -12.344 1 46.66 558 ASP B O 1
ATOM 10544 N N . GLU B 1 559 ? -35.875 -5.273 -12.633 1 41.09 559 GLU B N 1
ATOM 10545 C CA . GLU B 1 559 ? -37.25 -5.324 -12.172 1 41.09 559 GLU B CA 1
ATOM 10546 C C . GLU B 1 559 ? -37.344 -5.008 -10.688 1 41.09 559 GLU B C 1
ATOM 10548 O O . GLU B 1 559 ? -36.719 -5.656 -9.859 1 41.09 559 GLU B O 1
ATOM 10553 N N . ASN B 1 560 ? -37.344 -3.828 -10.375 1 39.75 560 ASN B N 1
ATOM 10554 C CA . ASN B 1 560 ? -37.719 -3.41 -9.023 1 39.75 560 ASN B CA 1
ATOM 10555 C C . ASN B 1 560 ? -38.812 -4.312 -8.43 1 39.75 560 ASN B C 1
ATOM 10557 O O . ASN B 1 560 ? -39.969 -4.211 -8.797 1 39.75 560 ASN B O 1
ATOM 10561 N N . TYR B 1 561 ? -38.594 -5.52 -8.219 1 34.78 561 TYR B N 1
ATOM 10562 C CA . TYR B 1 561 ? -39.656 -6.215 -7.484 1 34.78 561 TYR B CA 1
ATOM 10563 C C . TYR B 1 561 ? -40.031 -5.445 -6.227 1 34.78 561 TYR B C 1
ATOM 10565 O O . TYR B 1 561 ? -39.188 -5.137 -5.391 1 34.78 561 TYR B O 1
ATOM 10573 N N . GLY B 1 562 ? -40.812 -4.5 -6.258 1 37.5 562 GLY B N 1
ATOM 10574 C CA . GLY B 1 562 ? -41.531 -3.951 -5.125 1 37.5 562 GLY B CA 1
ATOM 10575 C C . GLY B 1 562 ? -41.75 -4.961 -4.012 1 37.5 562 GLY B C 1
ATOM 10576 O O . GLY B 1 562 ? -42.844 -5.551 -3.912 1 37.5 562 GLY B O 1
ATOM 10577 N N . HIS B 1 563 ? -40.812 -5.777 -3.639 1 37.69 563 HIS B N 1
ATOM 10578 C CA . HIS B 1 563 ? -41.125 -6.73 -2.578 1 37.69 563 HIS B CA 1
ATOM 10579 C C . HIS B 1 563 ? -41.531 -6.008 -1.294 1 37.69 563 HIS B C 1
ATOM 10581 O O . HIS B 1 563 ? -40.812 -5.113 -0.834 1 37.69 563 HIS B O 1
ATOM 10587 N N . THR B 1 564 ? -42.656 -5.855 -0.992 1 40.19 564 THR B N 1
ATOM 10588 C CA . THR B 1 564 ? -43.188 -5.559 0.334 1 40.19 564 THR B CA 1
ATOM 10589 C C . THR B 1 564 ? -42.562 -6.469 1.386 1 40.19 564 THR B C 1
ATOM 10591 O O . THR B 1 564 ? -42.719 -7.691 1.326 1 40.19 564 THR B O 1
ATOM 10594 N N . ALA B 1 565 ? -41.438 -6.277 1.825 1 45.84 565 ALA B N 1
ATOM 10595 C CA . ALA B 1 565 ? -40.844 -7.059 2.906 1 45.84 565 ALA B CA 1
ATOM 10596 C C . ALA B 1 565 ? -41.781 -7.121 4.113 1 45.84 565 ALA B C 1
ATOM 10598 O O . ALA B 1 565 ? -42.156 -6.09 4.668 1 45.84 565 ALA B O 1
ATOM 10599 N N . HIS B 1 566 ? -42.656 -8.055 4.258 1 49.72 566 HIS B N 1
ATOM 10600 C CA . HIS B 1 566 ? -43.406 -8.312 5.477 1 49.72 566 HIS B CA 1
ATOM 10601 C C . HIS B 1 566 ? -42.5 -8.75 6.617 1 49.72 566 HIS B C 1
ATOM 10603 O O . HIS B 1 566 ? -41.781 -9.742 6.488 1 49.72 566 HIS B O 1
ATOM 10609 N N . PHE B 1 567 ? -41.969 -7.859 7.301 1 57.09 567 PHE B N 1
ATOM 10610 C CA . PHE B 1 567 ? -41.219 -8.242 8.5 1 57.09 567 PHE B CA 1
ATOM 10611 C C . PHE B 1 567 ? -42.188 -8.719 9.586 1 57.09 567 PHE B C 1
ATOM 10613 O O . PHE B 1 567 ? -43.062 -7.961 10.031 1 57.09 567 PHE B O 1
ATOM 10620 N N . SER B 1 568 ? -42.406 -10.023 9.703 1 56.56 568 SER B N 1
ATOM 10621 C CA . SER B 1 568 ? -43.312 -10.617 10.68 1 56.56 568 SER B CA 1
ATOM 10622 C C . SER B 1 568 ? -42.656 -10.664 12.062 1 56.56 568 SER B C 1
ATOM 10624 O O . SER B 1 568 ? -43.281 -11.117 13.023 1 56.56 568 SER B O 1
ATOM 10626 N N . GLY B 1 569 ? -41.469 -10.25 12.211 1 62.56 569 GLY B N 1
ATOM 10627 C CA . GLY B 1 569 ? -40.906 -10.469 13.539 1 62.56 569 GLY B CA 1
ATOM 10628 C C . GLY B 1 569 ? -41.312 -9.398 14.539 1 62.56 569 GLY B C 1
ATOM 10629 O O . GLY B 1 569 ? -41.781 -8.336 14.156 1 62.56 569 GLY B O 1
ATOM 10630 N N . ASN B 1 570 ? -41.344 -9.742 15.781 1 73.81 570 ASN B N 1
ATOM 10631 C CA . ASN B 1 570 ? -41.656 -8.844 16.891 1 73.81 570 ASN B CA 1
ATOM 10632 C C . ASN B 1 570 ? -40.469 -7.953 17.234 1 73.81 570 ASN B C 1
ATOM 10634 O O . ASN B 1 570 ? -39.375 -8.445 17.547 1 73.81 570 ASN B O 1
ATOM 10638 N N . ILE B 1 571 ? -40.594 -6.652 16.797 1 80.25 571 ILE B N 1
ATOM 10639 C CA . ILE B 1 571 ? -39.594 -5.664 17.156 1 80.25 571 ILE B CA 1
ATOM 10640 C C . ILE B 1 571 ? -39.875 -5.125 18.562 1 80.25 571 ILE B C 1
ATOM 10642 O O . ILE B 1 571 ? -41.031 -4.766 18.875 1 80.25 571 ILE B O 1
ATOM 10646 N N . HIS B 1 572 ? -38.906 -5.262 19.453 1 81.31 572 HIS B N 1
ATOM 10647 C CA . HIS B 1 572 ? -39.031 -4.762 20.828 1 81.31 572 HIS B CA 1
ATOM 10648 C C . HIS B 1 572 ? -38.312 -3.438 21 1 81.31 572 HIS B C 1
ATOM 10650 O O . HIS B 1 572 ? -37.188 -3.256 20.469 1 81.31 572 HIS B O 1
ATOM 10656 N N . VAL B 1 573 ? -39.031 -2.494 21.562 1 85.5 573 VAL B N 1
ATOM 10657 C CA . VAL B 1 573 ? -38.406 -1.211 21.875 1 85.5 573 VAL B CA 1
ATOM 10658 C C . VAL B 1 573 ? -38.312 -1.02 23.391 1 85.5 573 VAL B C 1
ATOM 10660 O O . VAL B 1 573 ? -39.344 -1.152 24.094 1 85.5 573 VAL B O 1
ATOM 10663 N N . SER B 1 574 ? -37.125 -0.781 23.891 1 80.56 574 SER B N 1
ATOM 10664 C CA . SER B 1 574 ? -36.938 -0.545 25.312 1 80.56 574 SER B CA 1
ATOM 10665 C C . SER B 1 574 ? -37.438 0.841 25.719 1 80.56 574 SER B C 1
ATOM 10667 O O . SER B 1 574 ? -37.5 1.749 24.891 1 80.56 574 SER B O 1
ATOM 10669 N N . PRO B 1 575 ? -37.719 0.996 26.969 1 78.12 575 PRO B N 1
ATOM 10670 C CA . PRO B 1 575 ? -38.125 2.32 27.422 1 78.12 575 PRO B CA 1
ATOM 10671 C C . PRO B 1 575 ? -37 3.352 27.375 1 78.12 575 PRO B C 1
ATOM 10673 O O . PRO B 1 575 ? -35.844 3.01 27.594 1 78.12 575 PRO B O 1
ATOM 10676 N N . LEU B 1 576 ? -37.375 4.551 27.016 1 71.75 576 LEU B N 1
ATOM 10677 C CA . LEU B 1 576 ? -36.406 5.645 26.828 1 71.75 576 LEU B CA 1
ATOM 10678 C C . LEU B 1 576 ? -35.844 6.09 28.172 1 71.75 576 LEU B C 1
ATOM 10680 O O . LEU B 1 576 ? -36.562 6.414 29.094 1 71.75 576 LEU B O 1
ATOM 10684 N N . LYS B 1 577 ? -34.469 5.902 28.453 1 67.19 577 LYS B N 1
ATOM 10685 C CA . LYS B 1 577 ? -33.75 6.441 29.609 1 67.19 577 LYS B CA 1
ATOM 10686 C C . LYS B 1 577 ? -32.812 7.574 29.188 1 67.19 577 LYS B C 1
ATOM 10688 O O . LYS B 1 577 ? -31.734 7.324 28.641 1 67.19 577 LYS B O 1
ATOM 10693 N N . ASP B 1 578 ? -33.375 8.797 29.203 1 68.19 578 ASP B N 1
ATOM 10694 C CA . ASP B 1 578 ? -32.562 9.898 28.719 1 68.19 578 ASP B CA 1
ATOM 10695 C C . ASP B 1 578 ? -31.859 10.625 29.875 1 68.19 578 ASP B C 1
ATOM 10697 O O . ASP B 1 578 ? -32.406 10.727 30.969 1 68.19 578 ASP B O 1
ATOM 10701 N N . ASN B 1 579 ? -30.625 10.781 29.75 1 70.75 579 ASN B N 1
ATOM 10702 C CA . ASN B 1 579 ? -29.891 11.703 30.625 1 70.75 579 ASN B CA 1
ATOM 10703 C C . ASN B 1 579 ? -29.781 13.086 30 1 70.75 579 ASN B C 1
ATOM 10705 O O . ASN B 1 579 ? -30.203 13.305 28.875 1 70.75 579 ASN B O 1
ATOM 10709 N N . SER B 1 580 ? -29.422 14.078 30.75 1 70.25 580 SER B N 1
ATOM 10710 C CA . SER B 1 580 ? -29.375 15.461 30.312 1 70.25 580 SER B CA 1
ATOM 10711 C C . SER B 1 580 ? -28.453 15.625 29.109 1 70.25 580 SER B C 1
ATOM 10713 O O . SER B 1 580 ? -28.75 16.406 28.203 1 70.25 580 SER B O 1
ATOM 10715 N N . VAL B 1 581 ? -27.422 14.859 29.094 1 74.62 581 VAL B N 1
ATOM 10716 C CA . VAL B 1 581 ? -26.484 14.969 27.984 1 74.62 581 VAL B CA 1
ATOM 10717 C C . VAL B 1 581 ? -27.125 14.422 26.703 1 74.62 581 VAL B C 1
ATOM 10719 O O . VAL B 1 581 ? -26.984 15.008 25.641 1 74.62 581 VAL B O 1
ATOM 10722 N N . SER B 1 582 ? -27.844 13.375 26.938 1 79.44 582 SER B N 1
ATOM 10723 C CA . SER B 1 582 ? -28.516 12.758 25.797 1 79.44 582 SER B CA 1
ATOM 10724 C C . SER B 1 582 ? -29.578 13.672 25.219 1 79.44 582 SER B C 1
ATOM 10726 O O . SER B 1 582 ? -29.75 13.758 24 1 79.44 582 SER B O 1
ATOM 10728 N N . GLU B 1 583 ? -30.219 14.336 26.094 1 81.12 583 GLU B N 1
ATOM 10729 C CA . GLU B 1 583 ? -31.266 15.242 25.656 1 81.12 583 GLU B CA 1
ATOM 10730 C C . GLU B 1 583 ? -30.688 16.438 24.891 1 81.12 583 GLU B C 1
ATOM 10732 O O . GLU B 1 583 ? -31.25 16.859 23.891 1 81.12 583 GLU B O 1
ATOM 10737 N N . ALA B 1 584 ? -29.656 16.922 25.453 1 81.19 584 ALA B N 1
ATOM 10738 C CA . ALA B 1 584 ? -29 18.047 24.797 1 81.19 584 ALA B CA 1
ATOM 10739 C C . ALA B 1 584 ? -28.453 17.656 23.438 1 81.19 584 ALA B C 1
ATOM 10741 O O . ALA B 1 584 ? -28.484 18.438 22.484 1 81.19 584 ALA B O 1
ATOM 10742 N N . THR B 1 585 ? -27.969 16.484 23.406 1 86 585 THR B N 1
ATOM 10743 C CA . THR B 1 585 ? -27.422 15.969 22.156 1 86 585 THR B CA 1
ATOM 10744 C C . THR B 1 585 ? -28.531 15.828 21.109 1 86 585 THR B C 1
ATOM 10746 O O . THR B 1 585 ? -28.344 16.219 19.953 1 86 585 THR B O 1
ATOM 10749 N N . LYS B 1 586 ? -29.578 15.273 21.516 1 88.62 586 LYS B N 1
ATOM 10750 C CA . LYS B 1 586 ? -30.719 15.086 20.625 1 88.62 586 LYS B CA 1
ATOM 10751 C C . LYS B 1 586 ? -31.25 16.422 20.125 1 88.62 586 LYS B C 1
ATOM 10753 O O . LYS B 1 586 ? -31.625 16.562 18.969 1 88.62 586 LYS B O 1
ATOM 10758 N N . ALA B 1 587 ? -31.234 17.359 21.031 1 88.69 587 ALA B N 1
ATOM 10759 C CA . ALA B 1 587 ? -31.703 18.688 20.656 1 88.69 587 ALA B CA 1
ATOM 10760 C C . ALA B 1 587 ? -30.781 19.328 19.641 1 88.69 587 ALA B C 1
ATOM 10762 O O . ALA B 1 587 ? -31.234 20.016 18.719 1 88.69 587 ALA B O 1
ATOM 10763 N N . TYR B 1 588 ? -29.562 19.109 19.859 1 89.25 588 TYR B N 1
ATOM 10764 C CA . TYR B 1 588 ? -28.578 19.641 18.922 1 89.25 588 TYR B CA 1
ATOM 10765 C C . TYR B 1 588 ? -28.781 19.047 17.531 1 89.25 588 TYR B C 1
ATOM 10767 O O . TYR B 1 588 ? -28.797 19.781 16.547 1 89.25 588 TYR B O 1
ATOM 10775 N N . VAL B 1 589 ? -28.906 17.781 17.469 1 90.81 589 VAL B N 1
ATOM 10776 C CA . VAL B 1 589 ? -29.094 17.109 16.188 1 90.81 589 VAL B CA 1
ATOM 10777 C C . VAL B 1 589 ? -30.438 17.484 15.586 1 90.81 589 VAL B C 1
ATOM 10779 O O . VAL B 1 589 ? -30.578 17.609 14.367 1 90.81 589 VAL B O 1
ATOM 10782 N N . ALA B 1 590 ? -31.406 17.625 16.453 1 93.38 590 ALA B N 1
ATOM 10783 C CA . ALA B 1 590 ? -32.719 18.062 15.984 1 93.38 590 ALA B CA 1
ATOM 10784 C C . ALA B 1 590 ? -32.625 19.422 15.281 1 93.38 590 ALA B C 1
ATOM 10786 O O . ALA B 1 590 ? -33.344 19.656 14.305 1 93.38 590 ALA B O 1
ATOM 10787 N N . GLY B 1 591 ? -31.766 20.25 15.828 1 91.31 591 GLY B N 1
ATOM 10788 C CA . GLY B 1 591 ? -31.562 21.531 15.172 1 91.31 591 GLY B CA 1
ATOM 10789 C C . GLY B 1 591 ? -31.031 21.406 13.758 1 91.31 591 GLY B C 1
ATOM 10790 O O . GLY B 1 591 ? -31.438 22.141 12.867 1 91.31 591 GLY B O 1
ATOM 10791 N N . TYR B 1 592 ? -30.203 20.5 13.617 1 90.19 592 TYR B N 1
ATOM 10792 C CA . TYR B 1 592 ? -29.656 20.219 12.297 1 90.19 592 TYR B CA 1
ATOM 10793 C C . TYR B 1 592 ? -30.719 19.672 11.367 1 90.19 592 TYR B C 1
ATOM 10795 O O . TYR B 1 592 ? -30.828 20.094 10.219 1 90.19 592 TYR B O 1
ATOM 10803 N N . VAL B 1 593 ? -31.453 18.688 11.828 1 92.81 593 VAL B N 1
ATOM 10804 C CA . VAL B 1 593 ? -32.5 18.047 11.023 1 92.81 593 VAL B CA 1
ATOM 10805 C C . VAL B 1 593 ? -33.562 19.062 10.656 1 92.81 593 VAL B C 1
ATOM 10807 O O . VAL B 1 593 ? -34.094 19.047 9.539 1 92.81 593 VAL B O 1
ATOM 10810 N N . ALA B 1 594 ? -33.844 19.922 11.562 1 93 594 ALA B N 1
ATOM 10811 C CA . ALA B 1 594 ? -34.844 20.969 11.305 1 93 594 ALA B CA 1
ATOM 10812 C C . ALA B 1 594 ? -34.406 21.844 10.133 1 93 594 ALA B C 1
ATOM 10814 O O . ALA B 1 594 ? -35.25 22.203 9.289 1 93 594 ALA B O 1
ATOM 10815 N N . ARG B 1 595 ? -33.219 22.188 10.125 1 90.56 595 ARG B N 1
ATOM 10816 C CA . ARG B 1 595 ? -32.719 23.016 9.039 1 90.56 595 ARG B CA 1
ATOM 10817 C C . ARG B 1 595 ? -32.812 22.297 7.703 1 90.56 595 ARG B C 1
ATOM 10819 O O . ARG B 1 595 ? -33.188 22.906 6.695 1 90.56 595 ARG B O 1
ATOM 10826 N N . GLN B 1 596 ? -32.531 21.031 7.68 1 91.75 596 GLN B N 1
ATOM 10827 C CA . GLN B 1 596 ? -32.625 20.234 6.461 1 91.75 596 GLN B CA 1
ATOM 10828 C C . GLN B 1 596 ? -34.094 20.125 5.984 1 91.75 596 GLN B C 1
ATOM 10830 O O . GLN B 1 596 ? -34.344 20.203 4.785 1 91.75 596 GLN B O 1
ATOM 10835 N N . LEU B 1 597 ? -34.969 19.953 6.891 1 92.81 597 LEU B N 1
ATOM 10836 C CA . LEU B 1 597 ? -36.375 19.812 6.566 1 92.81 597 LEU B CA 1
ATOM 10837 C C . LEU B 1 597 ? -36.938 21.125 6.035 1 92.81 597 LEU B C 1
ATOM 10839 O O . LEU B 1 597 ? -37.781 21.125 5.129 1 92.81 597 LEU B O 1
ATOM 10843 N N . LEU B 1 598 ? -36.438 22.172 6.625 1 92.25 598 LEU B N 1
ATOM 10844 C CA . LEU B 1 598 ? -36.906 23.484 6.176 1 92.25 598 LEU B CA 1
ATOM 10845 C C . LEU B 1 598 ? -36.5 23.719 4.719 1 92.25 598 LEU B C 1
ATOM 10847 O O . LEU B 1 598 ? -37.25 24.359 3.973 1 92.25 598 LEU B O 1
ATOM 10851 N N . ASN B 1 599 ? -35.438 23.297 4.387 1 90.88 599 ASN B N 1
ATOM 10852 C CA . ASN B 1 599 ? -35 23.406 2.998 1 90.88 599 ASN B CA 1
ATOM 10853 C C . ASN B 1 599 ? -35.875 22.578 2.064 1 90.88 599 ASN B C 1
ATOM 10855 O O . ASN B 1 599 ? -36.156 22.984 0.937 1 90.88 599 ASN B O 1
ATOM 10859 N N . VAL B 1 600 ? -36.219 21.406 2.555 1 90.5 600 VAL B N 1
ATOM 10860 C CA . VAL B 1 600 ? -37.031 20.5 1.749 1 90.5 600 VAL B CA 1
ATOM 10861 C C . VAL B 1 600 ? -38.406 21.094 1.536 1 90.5 600 VAL B C 1
ATOM 10863 O O . VAL B 1 600 ? -39 20.984 0.45 1 90.5 600 VAL B O 1
ATOM 10866 N N . VAL B 1 601 ? -38.969 21.828 2.527 1 90.75 601 VAL B N 1
ATOM 10867 C CA . VAL B 1 601 ? -40.312 22.375 2.439 1 90.75 601 VAL B CA 1
ATOM 10868 C C . VAL B 1 601 ? -40.25 23.812 1.927 1 90.75 601 VAL B C 1
ATOM 10870 O O . VAL B 1 601 ? -41.25 24.547 1.971 1 90.75 601 VAL B O 1
ATOM 10873 N N . ARG B 1 602 ? -39.188 24.344 1.499 1 89.69 602 ARG B N 1
ATOM 10874 C CA . ARG B 1 602 ? -38.969 25.656 0.891 1 89.69 602 ARG B CA 1
ATOM 10875 C C . ARG B 1 602 ? -39.406 26.781 1.824 1 89.69 602 ARG B C 1
ATOM 10877 O O . ARG B 1 602 ? -40.156 27.672 1.414 1 89.69 602 ARG B O 1
ATOM 10884 N N . ASN B 1 603 ? -39.125 26.547 3.117 1 86.88 603 ASN B N 1
ATOM 10885 C CA . ASN B 1 603 ? -39.344 27.531 4.164 1 86.88 603 ASN B CA 1
ATOM 10886 C C . ASN B 1 603 ? -40.812 27.891 4.332 1 86.88 603 ASN B C 1
ATOM 10888 O O . ASN B 1 603 ? -41.156 29.062 4.477 1 86.88 603 ASN B O 1
ATOM 10892 N N . CYS B 1 604 ? -41.656 26.844 4.254 1 92.12 604 CYS B N 1
ATOM 10893 C CA . CYS B 1 604 ? -43.062 27.016 4.535 1 92.12 604 CYS B CA 1
ATOM 10894 C C . CYS B 1 604 ? -43.281 27.594 5.934 1 92.12 604 CYS B C 1
ATOM 10896 O O . CYS B 1 604 ? -42.656 27.125 6.898 1 92.12 604 CYS B O 1
ATOM 10898 N N . ASP B 1 605 ? -44.125 28.547 6.141 1 90 605 ASP B N 1
ATOM 10899 C CA . ASP B 1 605 ? -44.312 29.266 7.395 1 90 605 ASP B CA 1
ATOM 10900 C C . ASP B 1 605 ? -44.969 28.375 8.438 1 90 605 ASP B C 1
ATOM 10902 O O . ASP B 1 605 ? -44.625 28.422 9.617 1 90 605 ASP B O 1
ATOM 10906 N N . THR B 1 606 ? -45.906 27.594 8.016 1 91.44 606 THR B N 1
ATOM 10907 C CA . THR B 1 606 ? -46.594 26.688 8.938 1 91.44 606 THR B CA 1
ATOM 10908 C C . THR B 1 606 ? -45.625 25.641 9.477 1 91.44 606 THR B C 1
ATOM 10910 O O . THR B 1 606 ? -45.594 25.359 10.672 1 91.44 606 THR B O 1
ATOM 10913 N N . CYS B 1 607 ? -44.844 25.125 8.617 1 93.25 607 CYS B N 1
ATOM 10914 C CA . CYS B 1 607 ? -43.844 24.125 9.016 1 93.25 607 CYS B CA 1
ATOM 10915 C C . CYS B 1 607 ? -42.781 24.734 9.906 1 93.25 607 CYS B C 1
ATOM 10917 O O . CYS B 1 607 ? -42.312 24.094 10.859 1 93.25 607 CYS B O 1
ATOM 10919 N N . LYS B 1 608 ? -42.406 25.938 9.602 1 93.12 608 LYS B N 1
ATOM 10920 C CA . LYS B 1 608 ? -41.375 26.625 10.352 1 93.12 608 LYS B CA 1
ATOM 10921 C C . LYS B 1 608 ? -41.781 26.859 11.805 1 93.12 608 LYS B C 1
ATOM 10923 O O . LYS B 1 608 ? -40.969 26.703 12.719 1 93.12 608 LYS B O 1
ATOM 10928 N N . LYS B 1 609 ? -43.062 27.141 11.984 1 90.88 609 LYS B N 1
ATOM 10929 C CA . LYS B 1 609 ? -43.594 27.391 13.328 1 90.88 609 LYS B CA 1
ATOM 10930 C C . LYS B 1 609 ? -43.562 26.109 14.164 1 90.88 609 LYS B C 1
ATOM 10932 O O . LYS B 1 609 ? -43.406 26.172 15.383 1 90.88 609 LYS B O 1
ATOM 10937 N N . GLU B 1 610 ? -43.625 25.047 13.484 1 91.5 610 GLU B N 1
ATOM 10938 C CA . GLU B 1 610 ? -43.656 23.766 14.188 1 91.5 610 GLU B CA 1
ATOM 10939 C C . GLU B 1 610 ? -42.25 23.266 14.469 1 91.5 610 GLU B C 1
ATOM 10941 O O . GLU B 1 610 ? -42.031 22.578 15.461 1 91.5 610 GLU B O 1
ATOM 10946 N N . LEU B 1 611 ? -41.312 23.641 13.633 1 93.44 611 LEU B N 1
ATOM 10947 C CA . LEU B 1 611 ? -39.969 23.094 13.719 1 93.44 611 LEU B CA 1
ATOM 10948 C C . LEU B 1 611 ? -39.062 23.984 14.594 1 93.44 611 LEU B C 1
ATOM 10950 O O . LEU B 1 611 ? -38.156 23.484 15.258 1 93.44 611 LEU B O 1
ATOM 10954 N N . ILE B 1 612 ? -39.344 25.266 14.586 1 92.94 612 ILE B N 1
ATOM 10955 C CA . ILE B 1 612 ? -38.406 26.219 15.219 1 92.94 612 ILE B CA 1
ATOM 10956 C C . ILE B 1 612 ? -39.094 26.828 16.438 1 92.94 612 ILE B C 1
ATOM 10958 O O . ILE B 1 612 ? -40.281 27.141 16.422 1 92.94 612 ILE B O 1
ATOM 10962 N N . ALA B 1 613 ? -38.25 26.906 17.469 1 91.25 613 ALA B N 1
ATOM 10963 C CA . ALA B 1 613 ? -38.719 27.5 18.719 1 91.25 613 ALA B CA 1
ATOM 10964 C C . ALA B 1 613 ? -38.75 29.031 18.609 1 91.25 613 ALA B C 1
ATOM 10966 O O . ALA B 1 613 ? -37.906 29.625 17.969 1 91.25 613 ALA B O 1
ATOM 10967 N N . ASP B 1 614 ? -39.719 29.656 19.203 1 82.19 614 ASP B N 1
ATOM 10968 C CA . ASP B 1 614 ? -39.812 31.125 19.266 1 82.19 614 ASP B CA 1
ATOM 10969 C C . ASP B 1 614 ? -38.812 31.688 20.266 1 82.19 614 ASP B C 1
ATOM 10971 O O . ASP B 1 614 ? -38.25 32.781 20.062 1 82.19 614 ASP B O 1
ATOM 10975 N N . GLU B 1 615 ? -38.625 30.938 21.328 1 83.5 615 GLU B N 1
ATOM 10976 C CA . GLU B 1 615 ? -37.75 31.375 22.391 1 83.5 615 GLU B CA 1
ATOM 10977 C C . GLU B 1 615 ? -36.656 30.344 22.688 1 83.5 615 GLU B C 1
ATOM 10979 O O . GLU B 1 615 ? -36.875 29.141 22.469 1 83.5 615 GLU B O 1
ATOM 10984 N N . GLN B 1 616 ? -35.562 30.859 23.109 1 82.5 616 GLN B N 1
ATOM 10985 C CA . GLN B 1 616 ? -34.469 29.984 23.484 1 82.5 616 GLN B CA 1
ATOM 10986 C C . GLN B 1 616 ? -34.656 29.406 24.875 1 82.5 616 GLN B C 1
ATOM 10988 O O . GLN B 1 616 ? -35.062 30.109 25.797 1 82.5 616 GLN B O 1
ATOM 10993 N N . THR B 1 617 ? -34.625 28.125 24.938 1 81.88 617 THR B N 1
ATOM 10994 C CA . THR B 1 617 ? -34.75 27.406 26.203 1 81.88 617 THR B CA 1
ATOM 10995 C C . THR B 1 617 ? -33.438 26.719 26.578 1 81.88 617 THR B C 1
ATOM 10997 O O . THR B 1 617 ? -32.438 26.797 25.844 1 81.88 617 THR B O 1
ATOM 11000 N N . ASP B 1 618 ? -33.406 26 27.672 1 77.12 618 ASP B N 1
ATOM 11001 C CA . ASP B 1 618 ? -32.219 25.297 28.172 1 77.12 618 ASP B CA 1
ATOM 11002 C C . ASP B 1 618 ? -31.828 24.172 27.219 1 77.12 618 ASP B C 1
ATOM 11004 O O . ASP B 1 618 ? -30.656 23.75 27.188 1 77.12 618 ASP B O 1
ATOM 11008 N N . LEU B 1 619 ? -32.812 23.812 26.469 1 81.06 619 LEU B N 1
ATOM 11009 C CA . LEU B 1 619 ? -32.562 22.734 25.5 1 81.06 619 LEU B CA 1
ATOM 11010 C C . LEU B 1 619 ? -31.594 23.188 24.422 1 81.06 619 LEU B C 1
ATOM 11012 O O . LEU B 1 619 ? -30.938 22.359 23.781 1 81.06 619 LEU B O 1
ATOM 11016 N N . HIS B 1 620 ? -31.5 24.469 24.344 1 85.06 620 HIS B N 1
ATOM 11017 C CA . HIS B 1 620 ? -30.719 25.031 23.25 1 85.06 620 HIS B CA 1
ATOM 11018 C C . HIS B 1 620 ? -29.312 25.406 23.703 1 85.06 620 HIS B C 1
ATOM 11020 O O . HIS B 1 620 ? -28.562 26.031 22.938 1 85.06 620 HIS B O 1
ATOM 11026 N N . ALA B 1 621 ? -28.953 25 24.828 1 79.75 621 ALA B N 1
ATOM 11027 C CA . ALA B 1 621 ? -27.719 25.469 25.438 1 79.75 621 ALA B CA 1
ATOM 11028 C C . ALA B 1 621 ? -26.516 25.078 24.609 1 79.75 621 ALA B C 1
ATOM 11030 O O . ALA B 1 621 ? -25.594 25.891 24.406 1 79.75 621 ALA B O 1
ATOM 11031 N N . VAL B 1 622 ? -26.547 23.875 24.141 1 84.19 622 VAL B N 1
ATOM 11032 C CA . VAL B 1 622 ? -25.406 23.406 23.359 1 84.19 622 VAL B CA 1
ATOM 11033 C C . VAL B 1 622 ? -25.359 24.125 22.016 1 84.19 622 VAL B C 1
ATOM 11035 O O . VAL B 1 622 ? -24.281 24.422 21.5 1 84.19 622 VAL B O 1
ATOM 11038 N N . ILE B 1 623 ? -26.438 24.391 21.391 1 86.5 623 ILE B N 1
ATOM 11039 C CA . ILE B 1 623 ? -26.5 25.078 20.109 1 86.5 623 ILE B CA 1
ATOM 11040 C C . ILE B 1 623 ? -25.953 26.5 20.266 1 86.5 623 ILE B C 1
ATOM 11042 O O . ILE B 1 623 ? -25.203 26.984 19.406 1 86.5 623 ILE B O 1
ATOM 11046 N N . GLN B 1 624 ? -26.281 27.062 21.344 1 83.12 624 GLN B N 1
ATOM 11047 C CA . GLN B 1 624 ? -25.812 28.422 21.609 1 83.12 624 GLN B CA 1
ATOM 11048 C C . GLN B 1 624 ? -24.297 28.438 21.844 1 83.12 624 GLN B C 1
ATOM 11050 O O . GLN B 1 624 ? -23.609 29.344 21.375 1 83.12 624 GLN B O 1
ATOM 11055 N N . ALA B 1 625 ? -23.906 27.484 22.562 1 80.25 625 ALA B N 1
ATOM 11056 C CA . ALA B 1 625 ? -22.484 27.406 22.906 1 80.25 625 ALA B CA 1
ATOM 11057 C C . ALA B 1 625 ? -21.625 27.203 21.672 1 80.25 625 ALA B C 1
ATOM 11059 O O . ALA B 1 625 ? -20.484 27.688 21.609 1 80.25 625 ALA B O 1
ATOM 11060 N N . ARG B 1 626 ? -22.141 26.516 20.656 1 81.06 626 ARG B N 1
ATOM 11061 C CA . ARG B 1 626 ? -21.375 26.172 19.469 1 81.06 626 ARG B CA 1
ATOM 11062 C C . ARG B 1 626 ? -21.656 27.141 18.328 1 81.06 626 ARG B C 1
ATOM 11064 O O . ARG B 1 626 ? -21.312 26.859 17.172 1 81.06 626 ARG B O 1
ATOM 11071 N N . SER B 1 627 ? -22.359 28.094 18.5 1 77.69 627 SER B N 1
ATOM 11072 C CA . SER B 1 627 ? -22.703 29.031 17.453 1 77.69 627 SER B CA 1
ATOM 11073 C C . SER B 1 627 ? -21.562 30 17.188 1 77.69 627 SER B C 1
ATOM 11075 O O . SER B 1 627 ? -21.547 31.109 17.734 1 77.69 627 SER B O 1
ATOM 11077 N N . TYR B 1 628 ? -20.516 29.562 16.453 1 64.5 628 TYR B N 1
ATOM 11078 C CA . TYR B 1 628 ? -19.344 30.391 16.172 1 64.5 628 TYR B CA 1
ATOM 11079 C C . TYR B 1 628 ? -19.656 31.406 15.078 1 64.5 628 TYR B C 1
ATOM 11081 O O . TYR B 1 628 ? -19 32.438 14.992 1 64.5 628 TYR B O 1
ATOM 11089 N N . SER B 1 629 ? -20.469 31.031 14.031 1 59.69 629 SER B N 1
ATOM 11090 C CA . SER B 1 629 ? -20.938 31.922 12.977 1 59.69 629 SER B CA 1
ATOM 11091 C C . SER B 1 629 ? -22.453 32.062 12.984 1 59.69 629 SER B C 1
ATOM 11093 O O . SER B 1 629 ? -23.156 31.125 13.406 1 59.69 629 SER B O 1
ATOM 11095 N N . PRO B 1 630 ? -22.875 33.312 12.633 1 55.09 630 PRO B N 1
ATOM 11096 C CA . PRO B 1 630 ? -24.312 33.562 12.602 1 55.09 630 PRO B CA 1
ATOM 11097 C C . PRO B 1 630 ? -25.047 32.594 11.68 1 55.09 630 PRO B C 1
ATOM 11099 O O . PRO B 1 630 ? -24.562 32.281 10.586 1 55.09 630 PRO B O 1
ATOM 11102 N N . GLN B 1 631 ? -26.078 31.688 12.133 1 58.75 631 GLN B N 1
ATOM 11103 C CA . GLN B 1 631 ? -27.141 31.062 11.367 1 58.75 631 GLN B CA 1
ATOM 11104 C C . GLN B 1 631 ? -26.859 29.578 11.102 1 58.75 631 GLN B C 1
ATOM 11106 O O . GLN B 1 631 ? -27.438 28.984 10.203 1 58.75 631 GLN B O 1
ATOM 11111 N N . ALA B 1 632 ? -25.969 29 11.906 1 66.12 632 ALA B N 1
ATOM 11112 C CA . ALA B 1 632 ? -25.609 27.703 11.328 1 66.12 632 ALA B CA 1
ATOM 11113 C C . ALA B 1 632 ? -26.688 26.656 11.641 1 66.12 632 ALA B C 1
ATOM 11115 O O . ALA B 1 632 ? -27.141 25.938 10.75 1 66.12 632 ALA B O 1
ATOM 11116 N N . LEU B 1 633 ? -27.172 26.656 13.062 1 79.62 633 LEU B N 1
ATOM 11117 C CA . LEU B 1 633 ? -28.203 25.656 13.383 1 79.62 633 LEU B CA 1
ATOM 11118 C C . LEU B 1 633 ? -29.484 26.344 13.836 1 79.62 633 LEU B C 1
ATOM 11120 O O . LEU B 1 633 ? -29.453 27.484 14.297 1 79.62 633 LEU B O 1
ATOM 11124 N N . CYS B 1 634 ? -30.672 25.734 13.586 1 86 634 CYS B N 1
ATOM 11125 C CA . CYS B 1 634 ? -31.953 26.219 14.062 1 86 634 CYS B CA 1
ATOM 11126 C C . CYS B 1 634 ? -32.188 25.797 15.5 1 86 634 CYS B C 1
ATOM 11128 O O . CYS B 1 634 ? -31.625 24.812 15.969 1 86 634 CYS B O 1
ATOM 11130 N N . TYR B 1 635 ? -32.906 26.625 16.141 1 90 635 TYR B N 1
ATOM 11131 C CA . TYR B 1 635 ? -33.375 26.25 17.469 1 90 635 TYR B CA 1
ATOM 11132 C C . TYR B 1 635 ? -34.688 25.5 17.391 1 90 635 TYR B C 1
ATOM 11134 O O . TYR B 1 635 ? -35.75 26.109 17.188 1 90 635 TYR B O 1
ATOM 11142 N N . PRO B 1 636 ? -34.625 24.188 17.594 1 93.62 636 PRO B N 1
ATOM 11143 C CA . PRO B 1 636 ? -35.844 23.391 17.422 1 93.62 636 PRO B CA 1
ATOM 11144 C C . PRO B 1 636 ? -36.906 23.672 18.5 1 93.62 636 PRO B C 1
ATOM 11146 O O . PRO B 1 636 ? -36.531 23.984 19.641 1 93.62 636 PRO B O 1
ATOM 11149 N N . SER B 1 637 ? -38.219 23.516 18.156 1 92.38 637 SER B N 1
ATOM 11150 C CA . SER B 1 637 ? -39.312 23.641 19.125 1 92.38 637 SER B CA 1
ATOM 11151 C C . SER B 1 637 ? -39.25 22.5 20.141 1 92.38 637 SER B C 1
ATOM 11153 O O . SER B 1 637 ? -38.688 21.453 19.859 1 92.38 637 SER B O 1
ATOM 11155 N N . THR B 1 638 ? -39.812 22.719 21.312 1 89.81 638 THR B N 1
ATOM 11156 C CA . THR B 1 638 ? -39.844 21.688 22.344 1 89.81 638 THR B CA 1
ATOM 11157 C C . THR B 1 638 ? -40.594 20.438 21.844 1 89.81 638 THR B C 1
ATOM 11159 O O . THR B 1 638 ? -40.125 19.312 22.094 1 89.81 638 THR B O 1
ATOM 11162 N N . TYR B 1 639 ? -41.625 20.641 21.125 1 91.25 639 TYR B N 1
ATOM 11163 C CA . TYR B 1 639 ? -42.375 19.516 20.609 1 91.25 639 TYR B CA 1
ATOM 11164 C C . TYR B 1 639 ? -41.562 18.734 19.594 1 91.25 639 TYR B C 1
ATOM 11166 O O . TYR B 1 639 ? -41.5 17.5 19.641 1 91.25 639 TYR B O 1
ATOM 11174 N N . PHE B 1 640 ? -40.969 19.453 18.703 1 93.88 640 PHE B N 1
ATOM 11175 C CA . PHE B 1 640 ? -40.188 18.797 17.656 1 93.88 640 PHE B CA 1
ATOM 11176 C C . PHE B 1 640 ? -39.031 18.031 18.266 1 93.88 640 PHE B C 1
ATOM 11178 O O . PHE B 1 640 ? -38.719 16.906 17.859 1 93.88 640 PHE B O 1
ATOM 11185 N N . SER B 1 641 ? -38.344 18.641 19.219 1 92.12 641 SER B N 1
ATOM 11186 C CA . SER B 1 641 ? -37.188 18 19.875 1 92.12 641 SER B CA 1
ATOM 11187 C C . SER B 1 641 ? -37.594 16.703 20.562 1 92.12 641 SER B C 1
ATOM 11189 O O . SER B 1 641 ? -36.844 15.719 20.531 1 92.12 641 SER B O 1
ATOM 11191 N N . LYS B 1 642 ? -38.719 16.703 21.219 1 90.38 642 LYS B N 1
ATOM 11192 C CA . LYS B 1 642 ? -39.188 15.508 21.906 1 90.38 642 LYS B CA 1
ATOM 11193 C C . LYS B 1 642 ? -39.594 14.422 20.922 1 90.38 642 LYS B C 1
ATOM 11195 O O . LYS B 1 642 ? -39.281 13.25 21.125 1 90.38 642 LYS B O 1
ATOM 11200 N N . LEU B 1 643 ? -40.281 14.852 19.906 1 93.75 643 LEU B N 1
ATOM 11201 C CA . LEU B 1 643 ? -40.656 13.906 18.875 1 93.75 643 LEU B CA 1
ATOM 11202 C C . LEU B 1 643 ? -39.438 13.273 18.219 1 93.75 643 LEU B C 1
ATOM 11204 O O . LEU B 1 643 ? -39.406 12.062 18 1 93.75 643 LEU B O 1
ATOM 11208 N N . PHE B 1 644 ? -38.5 14.109 17.922 1 93.62 644 PHE B N 1
ATOM 11209 C CA . PHE B 1 644 ? -37.281 13.648 17.297 1 93.62 644 PHE B CA 1
ATOM 11210 C C . PHE B 1 644 ? -36.531 12.703 18.234 1 93.62 644 PHE B C 1
ATOM 11212 O O . PHE B 1 644 ? -36 11.68 17.797 1 93.62 644 PHE B O 1
ATOM 11219 N N . GLY B 1 645 ? -36.438 13.039 19.484 1 91.06 645 GLY B N 1
ATOM 11220 C CA . GLY B 1 645 ? -35.781 12.172 20.469 1 91.06 645 GLY B CA 1
ATOM 11221 C C . GLY B 1 645 ? -36.438 10.789 20.547 1 91.06 645 GLY B C 1
ATOM 11222 O O . GLY B 1 645 ? -35.719 9.789 20.641 1 91.06 645 GLY B O 1
ATOM 11223 N N . ASN B 1 646 ? -37.75 10.766 20.516 1 91.94 646 ASN B N 1
ATOM 11224 C CA . ASN B 1 646 ? -38.438 9.492 20.516 1 91.94 646 ASN B CA 1
ATOM 11225 C C . ASN B 1 646 ? -38.156 8.688 19.25 1 91.94 646 ASN B C 1
ATOM 11227 O O . ASN B 1 646 ? -38.031 7.469 19.297 1 91.94 646 ASN B O 1
ATOM 11231 N N . LEU B 1 647 ? -38.094 9.414 18.203 1 94.19 647 LEU B N 1
ATOM 11232 C CA . LEU B 1 647 ? -37.812 8.773 16.906 1 94.19 647 LEU B CA 1
ATOM 11233 C C . LEU B 1 647 ? -36.438 8.141 16.922 1 94.19 647 LEU B C 1
ATOM 11235 O O . LEU B 1 647 ? -36.281 6.988 16.516 1 94.19 647 LEU B O 1
ATOM 11239 N N . ILE B 1 648 ? -35.469 8.859 17.375 1 92.94 648 ILE B N 1
ATOM 11240 C CA . ILE B 1 648 ? -34.094 8.367 17.422 1 92.94 648 ILE B CA 1
ATOM 11241 C C . ILE B 1 648 ? -34.031 7.141 18.328 1 92.94 648 ILE B C 1
ATOM 11243 O O . ILE B 1 648 ? -33.312 6.176 18.016 1 92.94 648 ILE B O 1
ATOM 11247 N N . HIS B 1 649 ? -34.719 7.203 19.375 1 90.94 649 HIS B N 1
ATOM 11248 C CA . HIS B 1 649 ? -34.688 6.094 20.312 1 90.94 649 HIS B CA 1
ATOM 11249 C C . HIS B 1 649 ? -35.281 4.828 19.688 1 90.94 649 HIS B C 1
ATOM 11251 O O . HIS B 1 649 ? -34.719 3.742 19.859 1 90.94 649 HIS B O 1
ATOM 11257 N N . ILE B 1 650 ? -36.344 4.977 19.031 1 92.44 650 ILE B N 1
ATOM 11258 C CA . ILE B 1 650 ? -37 3.844 18.375 1 92.44 650 ILE B CA 1
ATOM 11259 C C . ILE B 1 650 ? -36.031 3.246 17.344 1 92.44 650 ILE B C 1
ATOM 11261 O O . ILE B 1 650 ? -35.844 2.027 17.281 1 92.44 650 ILE B O 1
ATOM 11265 N N . ILE B 1 651 ? -35.438 4.066 16.578 1 93.69 651 ILE B N 1
ATOM 11266 C CA . ILE B 1 651 ? -34.531 3.607 15.516 1 93.69 651 ILE B CA 1
ATOM 11267 C C . ILE B 1 651 ? -33.312 2.918 16.125 1 93.69 651 ILE B C 1
ATOM 11269 O O . ILE B 1 651 ? -32.906 1.855 15.664 1 93.69 651 ILE B O 1
ATOM 11273 N N . ALA B 1 652 ? -32.75 3.482 17.172 1 91.38 652 ALA B N 1
ATOM 11274 C CA . ALA B 1 652 ? -31.562 2.939 17.828 1 91.38 652 ALA B CA 1
ATOM 11275 C C . ALA B 1 652 ? -31.844 1.55 18.391 1 91.38 652 ALA B C 1
ATOM 11277 O O . ALA B 1 652 ? -30.953 0.688 18.391 1 91.38 652 ALA B O 1
ATOM 11278 N N . ASP B 1 653 ? -33 1.353 18.797 1 90.75 653 ASP B N 1
ATOM 11279 C CA . ASP B 1 653 ? -33.375 0.078 19.422 1 90.75 653 ASP B CA 1
ATOM 11280 C C . ASP B 1 653 ? -33.719 -0.959 18.359 1 90.75 653 ASP B C 1
ATOM 11282 O O . ASP B 1 653 ? -33.594 -2.162 18.594 1 90.75 653 ASP B O 1
ATOM 11286 N N . THR B 1 654 ? -34.188 -0.523 17.25 1 92.5 654 THR B N 1
ATOM 11287 C CA . THR B 1 654 ? -34.688 -1.43 16.234 1 92.5 654 THR B CA 1
ATOM 11288 C C . THR B 1 654 ? -33.594 -1.869 15.289 1 92.5 654 THR B C 1
ATOM 11290 O O . THR B 1 654 ? -33.594 -3 14.797 1 92.5 654 THR B O 1
ATOM 11293 N N . LEU B 1 655 ? -32.625 -1.109 15.031 1 93.12 655 LEU B N 1
ATOM 11294 C CA . LEU B 1 655 ? -31.609 -1.358 14.023 1 93.12 655 LEU B CA 1
ATOM 11295 C C . LEU B 1 655 ? -30.828 -2.627 14.344 1 93.12 655 LEU B C 1
ATOM 11297 O O . LEU B 1 655 ? -30.609 -3.469 13.469 1 93.12 655 LEU B O 1
ATOM 11301 N N . PRO B 1 656 ? -30.422 -2.846 15.633 1 93.12 656 PRO B N 1
ATOM 11302 C CA . PRO B 1 656 ? -29.672 -4.074 15.93 1 93.12 656 PRO B CA 1
ATOM 11303 C C . PRO B 1 656 ? -30.484 -5.336 15.664 1 93.12 656 PRO B C 1
ATOM 11305 O O . PRO B 1 656 ? -29.922 -6.41 15.453 1 93.12 656 PRO B O 1
ATOM 11308 N N . GLN B 1 657 ? -31.812 -5.18 15.625 1 92.81 657 GLN B N 1
ATOM 11309 C CA . GLN B 1 657 ? -32.688 -6.328 15.445 1 92.81 657 GLN B CA 1
ATOM 11310 C C . GLN B 1 657 ? -32.938 -6.613 13.969 1 92.81 657 GLN B C 1
ATOM 11312 O O . GLN B 1 657 ? -33.094 -7.77 13.57 1 92.81 657 GLN B O 1
ATOM 11317 N N . ILE B 1 658 ? -32.906 -5.598 13.164 1 93.62 658 ILE B N 1
ATOM 11318 C CA . ILE B 1 658 ? -33.344 -5.797 11.781 1 93.62 658 ILE B CA 1
ATOM 11319 C C . ILE B 1 658 ? -32.188 -5.449 10.836 1 93.62 658 ILE B C 1
ATOM 11321 O O . ILE B 1 658 ? -32.312 -5.574 9.617 1 93.62 658 ILE B O 1
ATOM 11325 N N . GLY B 1 659 ? -31.078 -5.059 11.32 1 93.31 659 GLY B N 1
ATOM 11326 C CA . GLY B 1 659 ? -29.984 -4.551 10.508 1 93.31 659 GLY B CA 1
ATOM 11327 C C . GLY B 1 659 ? -29.484 -5.555 9.484 1 93.31 659 GLY B C 1
ATOM 11328 O O . GLY B 1 659 ? -28.984 -5.168 8.422 1 93.31 659 GLY B O 1
ATOM 11329 N N . HIS B 1 660 ? -29.594 -6.836 9.75 1 93.56 660 HIS B N 1
ATOM 11330 C CA . HIS B 1 660 ? -29.062 -7.867 8.867 1 93.56 660 HIS B CA 1
ATOM 11331 C C . HIS B 1 660 ? -30.047 -8.195 7.75 1 93.56 660 HIS B C 1
ATOM 11333 O O . HIS B 1 660 ? -29.703 -8.875 6.785 1 93.56 660 HIS B O 1
ATOM 11339 N N . LEU B 1 661 ? -31.203 -7.594 7.805 1 92.25 661 LEU B N 1
ATOM 11340 C CA . LEU B 1 661 ? -32.25 -7.918 6.844 1 92.25 661 LEU B CA 1
ATOM 11341 C C . LEU B 1 661 ? -32.219 -6.973 5.645 1 92.25 661 LEU B C 1
ATOM 11343 O O . LEU B 1 661 ? -31.484 -5.977 5.668 1 92.25 661 LEU B O 1
ATOM 11347 N N . LYS B 1 662 ? -32.969 -7.348 4.602 1 89.06 662 LYS B N 1
ATOM 11348 C CA . LYS B 1 662 ? -33.125 -6.484 3.436 1 89.06 662 LYS B CA 1
ATOM 11349 C C . LYS B 1 662 ? -34.312 -5.52 3.633 1 89.06 662 LYS B C 1
ATOM 11351 O O . LYS B 1 662 ? -35.188 -5.781 4.438 1 89.06 662 LYS B O 1
ATOM 11356 N N . HIS B 1 663 ? -34.188 -4.34 3.008 1 91 663 HIS B N 1
ATOM 11357 C CA . HIS B 1 663 ? -35.219 -3.32 3.064 1 91 663 HIS B CA 1
ATOM 11358 C C . HIS B 1 663 ? -35.406 -2.805 4.488 1 91 663 HIS B C 1
ATOM 11360 O O . HIS B 1 663 ? -36.531 -2.781 5 1 91 663 HIS B O 1
ATOM 11366 N N . VAL B 1 664 ? -34.406 -2.441 5.043 1 93.62 664 VAL B N 1
ATOM 11367 C CA . VAL B 1 664 ? -34.344 -2.012 6.434 1 93.62 664 VAL B CA 1
ATOM 11368 C C . VAL B 1 664 ? -35.188 -0.749 6.617 1 93.62 664 VAL B C 1
ATOM 11370 O O . VAL B 1 664 ? -35.969 -0.645 7.566 1 93.62 664 VAL B O 1
ATOM 11373 N N . SER B 1 665 ? -35.094 0.205 5.734 1 94.19 665 SER B N 1
ATOM 11374 C CA . SER B 1 665 ? -35.781 1.473 5.859 1 94.19 665 SER B CA 1
ATOM 11375 C C . SER B 1 665 ? -37.312 1.272 5.762 1 94.19 665 SER B C 1
ATOM 11377 O O . SER B 1 665 ? -38.062 1.935 6.465 1 94.19 665 SER B O 1
ATOM 11379 N N . VAL B 1 666 ? -37.719 0.359 4.898 1 92.38 666 VAL B N 1
ATOM 11380 C CA . VAL B 1 666 ? -39.125 0.091 4.711 1 92.38 666 VAL B CA 1
ATOM 11381 C C . VAL B 1 666 ? -39.719 -0.544 5.973 1 92.38 666 VAL B C 1
ATOM 11383 O O . VAL B 1 666 ? -40.781 -0.14 6.449 1 92.38 666 VAL B O 1
ATOM 11386 N N . ILE B 1 667 ? -39.031 -1.469 6.5 1 92.62 667 ILE B N 1
ATOM 11387 C CA . ILE B 1 667 ? -39.469 -2.141 7.723 1 92.62 667 ILE B CA 1
ATOM 11388 C C . ILE B 1 667 ? -39.531 -1.135 8.867 1 92.62 667 ILE B C 1
ATOM 11390 O O . ILE B 1 667 ? -40.5 -1.104 9.625 1 92.62 667 ILE B O 1
ATOM 11394 N N . MET B 1 668 ? -38.531 -0.333 8.945 1 93.44 668 MET B N 1
ATOM 11395 C CA . MET B 1 668 ? -38.438 0.658 10.016 1 93.44 668 MET B CA 1
ATOM 11396 C C . MET B 1 668 ? -39.562 1.696 9.891 1 93.44 668 MET B C 1
ATOM 11398 O O . MET B 1 668 ? -40.156 2.08 10.898 1 93.44 668 MET B O 1
ATOM 11402 N N . LYS B 1 669 ? -39.812 2.164 8.695 1 93.5 669 LYS B N 1
ATOM 11403 C CA . LYS B 1 669 ? -40.875 3.148 8.453 1 93.5 669 LYS B CA 1
ATOM 11404 C C . LYS B 1 669 ? -42.219 2.613 8.891 1 93.5 669 LYS B C 1
ATOM 11406 O O . LYS B 1 669 ? -43 3.311 9.562 1 93.5 669 LYS B O 1
ATOM 11411 N N . THR B 1 670 ? -42.469 1.399 8.469 1 91.62 670 THR B N 1
ATOM 11412 C CA . THR B 1 670 ? -43.75 0.774 8.828 1 91.62 670 THR B CA 1
ATOM 11413 C C . THR B 1 670 ? -43.906 0.68 10.344 1 91.62 670 THR B C 1
ATOM 11415 O O . THR B 1 670 ? -44.938 0.997 10.891 1 91.62 670 THR B O 1
ATOM 11418 N N . PHE B 1 671 ? -42.906 0.305 10.953 1 92.38 671 PHE B N 1
ATOM 11419 C CA . PHE B 1 671 ? -42.906 0.157 12.406 1 92.38 671 PHE B CA 1
ATOM 11420 C C . PHE B 1 671 ? -43.094 1.508 13.086 1 92.38 671 PHE B C 1
ATOM 11422 O O . PHE B 1 671 ? -43.844 1.624 14.047 1 92.38 671 PHE B O 1
ATOM 11429 N N . ILE B 1 672 ? -42.406 2.533 12.625 1 94.12 672 ILE B N 1
ATOM 11430 C CA . ILE B 1 672 ? -42.438 3.861 13.227 1 94.12 672 ILE B CA 1
ATOM 11431 C C . ILE B 1 672 ? -43.844 4.445 13.062 1 94.12 672 ILE B C 1
ATOM 11433 O O . ILE B 1 672 ? -44.406 5.016 14.008 1 94.12 672 ILE B O 1
ATOM 11437 N N . PHE B 1 673 ? -44.469 4.305 11.93 1 92.38 673 PHE B N 1
ATOM 11438 C CA . PHE B 1 673 ? -45.781 4.879 11.664 1 92.38 673 PHE B CA 1
ATOM 11439 C C . PHE B 1 673 ? -46.844 4.191 12.508 1 92.38 673 PHE B C 1
ATOM 11441 O O . PHE B 1 673 ? -47.875 4.797 12.852 1 92.38 673 PHE B O 1
ATOM 11448 N N . GLU B 1 674 ? -46.531 2.996 12.898 1 90.12 674 GLU B N 1
ATOM 11449 C CA . GLU B 1 674 ? -47.469 2.26 13.742 1 90.12 674 GLU B CA 1
ATOM 11450 C C . GLU B 1 674 ? -47.344 2.67 15.211 1 90.12 674 GLU B C 1
ATOM 11452 O O . GLU B 1 674 ? -48.312 2.621 15.969 1 90.12 674 GLU B O 1
ATOM 11457 N N . ASN B 1 675 ? -46.156 3.111 15.656 1 89.81 675 ASN B N 1
ATOM 11458 C CA . ASN B 1 675 ? -45.906 3.289 17.078 1 89.81 675 ASN B CA 1
ATOM 11459 C C . ASN B 1 675 ? -45.75 4.766 17.438 1 89.81 675 ASN B C 1
ATOM 11461 O O . ASN B 1 675 ? -45.812 5.129 18.609 1 89.81 675 ASN B O 1
ATOM 11465 N N . LEU B 1 676 ? -45.469 5.602 16.438 1 92.06 676 LEU B N 1
ATOM 11466 C CA . LEU B 1 676 ? -45.25 7.016 16.719 1 92.06 676 LEU B CA 1
ATOM 11467 C C . LEU B 1 676 ? -46.188 7.883 15.898 1 92.06 676 LEU B C 1
ATOM 11469 O O . LEU B 1 676 ? -46.281 7.738 14.68 1 92.06 676 LEU B O 1
ATOM 11473 N N . LYS B 1 677 ? -46.875 8.781 16.625 1 90.25 677 LYS B N 1
ATOM 11474 C CA . LYS B 1 677 ? -47.844 9.68 15.953 1 90.25 677 LYS B CA 1
ATOM 11475 C C . LYS B 1 677 ? -47.375 11.133 16.062 1 90.25 677 LYS B C 1
ATOM 11477 O O . LYS B 1 677 ? -46.688 11.508 17.016 1 90.25 677 LYS B O 1
ATOM 11482 N N . SER B 1 678 ? -47.531 11.844 15 1 88.19 678 SER B N 1
ATOM 11483 C CA . SER B 1 678 ? -47.156 13.258 14.977 1 88.19 678 SER B CA 1
ATOM 11484 C C . SER B 1 678 ? -48.406 14.141 14.938 1 88.19 678 SER B C 1
ATOM 11486 O O . SER B 1 678 ? -49.469 13.734 14.438 1 88.19 678 SER B O 1
ATOM 11488 N N . THR B 1 679 ? -48.281 15.422 15.492 1 85.44 679 THR B N 1
ATOM 11489 C CA . THR B 1 679 ? -49.375 16.391 15.516 1 85.44 679 THR B CA 1
ATOM 11490 C C . THR B 1 679 ? -49.094 17.547 14.578 1 85.44 679 THR B C 1
ATOM 11492 O O . THR B 1 679 ? -49.594 18.656 14.773 1 85.44 679 THR B O 1
ATOM 11495 N N . PHE B 1 680 ? -48.219 17.312 13.578 1 90.12 680 PHE B N 1
ATOM 11496 C CA . PHE B 1 680 ? -47.906 18.391 12.648 1 90.12 680 PHE B CA 1
ATOM 11497 C C . PHE B 1 680 ? -49.156 18.844 11.898 1 90.12 680 PHE B C 1
ATOM 11499 O O . PHE B 1 680 ? -49.969 18.016 11.484 1 90.12 680 PHE B O 1
ATOM 11506 N N . SER B 1 681 ? -49.375 20.141 11.688 1 85.38 681 SER B N 1
ATOM 11507 C CA . SER B 1 681 ? -50.625 20.703 11.188 1 85.38 681 SER B CA 1
ATOM 11508 C C . SER B 1 681 ? -50.531 21.031 9.703 1 85.38 681 SER B C 1
ATOM 11510 O O . SER B 1 681 ? -51.531 21.25 9.047 1 85.38 681 SER B O 1
ATOM 11512 N N . CYS B 1 682 ? -49.312 21.062 9.219 1 87.69 682 CYS B N 1
ATOM 11513 C CA . CYS B 1 682 ? -49.188 21.484 7.828 1 87.69 682 CYS B CA 1
ATOM 11514 C C . CYS B 1 682 ? -49.781 20.453 6.879 1 87.69 682 CYS B C 1
ATOM 11516 O O . CYS B 1 682 ? -49.375 19.281 6.887 1 87.69 682 CYS B O 1
ATOM 11518 N N . THR B 1 683 ? -50.719 20.781 5.992 1 82.12 683 THR B N 1
ATOM 11519 C CA . THR B 1 683 ? -51.406 19.859 5.086 1 82.12 683 THR B CA 1
ATOM 11520 C C . THR B 1 683 ? -50.719 19.828 3.729 1 82.12 683 THR B C 1
ATOM 11522 O O . THR B 1 683 ? -50.906 18.875 2.959 1 82.12 683 THR B O 1
ATOM 11525 N N . SER B 1 684 ? -49.938 20.797 3.42 1 87.56 684 SER B N 1
ATOM 11526 C CA . SER B 1 684 ? -49.312 20.891 2.115 1 87.56 684 SER B CA 1
ATOM 11527 C C . SER B 1 684 ? -48.062 20.016 2.051 1 87.56 684 SER B C 1
ATOM 11529 O O . SER B 1 684 ? -47.625 19.609 0.969 1 87.56 684 SER B O 1
ATOM 11531 N N . HIS B 1 685 ? -47.5 19.953 3.191 1 90.38 685 HIS B N 1
ATOM 11532 C CA . HIS B 1 685 ? -46.25 19.203 3.221 1 90.38 685 HIS B CA 1
ATOM 11533 C C . HIS B 1 685 ? -46.344 18 4.141 1 90.38 685 HIS B C 1
ATOM 11535 O O . HIS B 1 685 ? -46.938 18.078 5.219 1 90.38 685 HIS B O 1
ATOM 11541 N N . GLN B 1 686 ? -46 16.844 3.691 1 90.44 686 GLN B N 1
ATOM 11542 C CA . GLN B 1 686 ? -45.906 15.648 4.535 1 90.44 686 GLN B CA 1
ATOM 11543 C C . GLN B 1 686 ? -44.625 15.68 5.391 1 90.44 686 GLN B C 1
ATOM 11545 O O . GLN B 1 686 ? -43.75 14.82 5.25 1 90.44 686 GLN B O 1
ATOM 11550 N N . LEU B 1 687 ? -44.688 16.562 6.395 1 92.31 687 LEU B N 1
ATOM 11551 C CA . LEU B 1 687 ? -43.469 16.875 7.176 1 92.31 687 LEU B CA 1
ATOM 11552 C C . LEU B 1 687 ? -43.031 15.664 7.98 1 92.31 687 LEU B C 1
ATOM 11554 O O . LEU B 1 687 ? -41.812 15.406 8.094 1 92.31 687 LEU B O 1
ATOM 11558 N N . PHE B 1 688 ? -43.969 14.953 8.5 1 93.81 688 PHE B N 1
ATOM 11559 C CA . PHE B 1 688 ? -43.625 13.805 9.336 1 93.81 688 PHE B CA 1
ATOM 11560 C C . PHE B 1 688 ? -42.938 12.719 8.5 1 93.81 688 PHE B C 1
ATOM 11562 O O . PHE B 1 688 ? -41.969 12.109 8.945 1 93.81 688 PHE B O 1
ATOM 11569 N N . GLU B 1 689 ? -43.406 12.508 7.387 1 92.88 689 GLU B N 1
ATOM 11570 C CA . GLU B 1 689 ? -42.812 11.508 6.504 1 92.88 689 GLU B CA 1
ATOM 11571 C C . GLU B 1 689 ? -41.406 11.906 6.082 1 92.88 689 GLU B C 1
ATOM 11573 O O . GLU B 1 689 ? -40.5 11.062 6.055 1 92.88 689 GLU B O 1
ATOM 11578 N N . HIS B 1 690 ? -41.281 13.156 5.797 1 94 690 HIS B N 1
ATOM 11579 C CA . HIS B 1 690 ? -39.938 13.648 5.422 1 94 690 HIS B CA 1
ATOM 11580 C C . HIS B 1 690 ? -38.969 13.531 6.582 1 94 690 HIS B C 1
ATOM 11582 O O . HIS B 1 690 ? -37.812 13.18 6.383 1 94 690 HIS B O 1
ATOM 11588 N N . MET B 1 691 ? -39.469 13.797 7.699 1 94.5 691 MET B N 1
ATOM 11589 C CA . MET B 1 691 ? -38.625 13.695 8.898 1 94.5 691 MET B CA 1
ATOM 11590 C C . MET B 1 691 ? -38.188 12.258 9.141 1 94.5 691 MET B C 1
ATOM 11592 O O . MET B 1 691 ? -37 12 9.391 1 94.5 691 MET B O 1
ATOM 11596 N N . VAL B 1 692 ? -39.125 11.391 9.016 1 95.5 692 VAL B N 1
ATOM 11597 C CA . VAL B 1 692 ? -38.875 9.977 9.273 1 95.5 692 VAL B CA 1
ATOM 11598 C C . VAL B 1 692 ? -37.844 9.453 8.25 1 95.5 692 VAL B C 1
ATOM 11600 O O . VAL B 1 692 ? -36.875 8.797 8.625 1 95.5 692 VAL B O 1
ATOM 11603 N N . ASN B 1 693 ? -38 9.766 7.027 1 94.25 693 ASN B N 1
ATOM 11604 C CA . ASN B 1 693 ? -37.094 9.289 5.977 1 94.25 693 ASN B CA 1
ATOM 11605 C C . ASN B 1 693 ? -35.688 9.812 6.168 1 94.25 693 ASN B C 1
ATOM 11607 O O . ASN B 1 693 ? -34.719 9.055 6.047 1 94.25 693 ASN B O 1
ATOM 11611 N N . PHE B 1 694 ? -35.625 11 6.469 1 94.81 694 PHE B N 1
ATOM 11612 C CA . PHE B 1 694 ? -34.312 11.617 6.664 1 94.81 694 PHE B CA 1
ATOM 11613 C C . PHE B 1 694 ? -33.625 11.016 7.875 1 94.81 694 PHE B C 1
ATOM 11615 O O . PHE B 1 694 ? -32.438 10.695 7.812 1 94.81 694 PHE B O 1
ATOM 11622 N N . THR B 1 695 ? -34.344 10.906 8.914 1 95.19 695 THR B N 1
ATOM 11623 C CA . THR B 1 695 ? -33.75 10.445 10.172 1 95.19 695 THR B CA 1
ATOM 11624 C C . THR B 1 695 ? -33.312 8.992 10.055 1 95.19 695 THR B C 1
ATOM 11626 O O . THR B 1 695 ? -32.281 8.602 10.609 1 95.19 695 THR B O 1
ATOM 11629 N N . ILE B 1 696 ? -34.094 8.203 9.375 1 96 696 ILE B N 1
ATOM 11630 C CA . ILE B 1 696 ? -33.719 6.805 9.195 1 96 696 ILE B CA 1
ATOM 11631 C C . ILE B 1 696 ? -32.406 6.707 8.453 1 96 696 ILE B C 1
ATOM 11633 O O . ILE B 1 696 ? -31.484 6 8.891 1 96 696 ILE B O 1
ATOM 11637 N N . THR B 1 697 ? -32.312 7.398 7.391 1 94.88 697 THR B N 1
ATOM 11638 C CA . THR B 1 697 ? -31.078 7.371 6.598 1 94.88 697 THR B CA 1
ATOM 11639 C C . THR B 1 697 ? -29.891 7.875 7.414 1 94.88 697 THR B C 1
ATOM 11641 O O . THR B 1 697 ? -28.812 7.281 7.379 1 94.88 697 THR B O 1
ATOM 11644 N N . PHE B 1 698 ? -30.156 8.891 8.078 1 93.69 698 PHE B N 1
ATOM 11645 C CA . PHE B 1 698 ? -29.125 9.492 8.922 1 93.69 698 PHE B CA 1
ATOM 11646 C C . PHE B 1 698 ? -28.672 8.508 9.992 1 93.69 698 PHE B C 1
ATOM 11648 O O . PHE B 1 698 ? -27.469 8.305 10.18 1 93.69 698 PHE B O 1
ATOM 11655 N N . MET B 1 699 ? -29.547 7.891 10.617 1 94.81 699 MET B N 1
ATOM 11656 C CA . MET B 1 699 ? -29.234 7 11.727 1 94.81 699 MET B CA 1
ATOM 11657 C C . MET B 1 699 ? -28.594 5.707 11.227 1 94.81 699 MET B C 1
ATOM 11659 O O . MET B 1 699 ? -27.75 5.121 11.906 1 94.81 699 MET B O 1
ATOM 11663 N N . CYS B 1 700 ? -29 5.277 10.094 1 96.06 700 CYS B N 1
ATOM 11664 C CA . CYS B 1 700 ? -28.359 4.102 9.523 1 96.06 700 CYS B CA 1
ATOM 11665 C C . CYS B 1 700 ? -26.875 4.348 9.289 1 96.06 700 CYS B C 1
ATOM 11667 O O . CYS B 1 700 ? -26.031 3.482 9.586 1 96.06 700 CYS B O 1
ATOM 11669 N N . ARG B 1 701 ? -26.609 5.488 8.828 1 94.38 701 ARG B N 1
ATOM 11670 C CA . ARG B 1 701 ? -25.219 5.836 8.57 1 94.38 701 ARG B CA 1
ATOM 11671 C C . ARG B 1 701 ? -24.438 5.98 9.875 1 94.38 701 ARG B C 1
ATOM 11673 O O . ARG B 1 701 ? -23.297 5.504 9.984 1 94.38 701 ARG B O 1
ATOM 11680 N N . VAL B 1 702 ? -25 6.602 10.805 1 94.06 702 VAL B N 1
ATOM 11681 C CA . VAL B 1 702 ? -24.359 6.816 12.094 1 94.06 702 VAL B CA 1
ATOM 11682 C C . VAL B 1 702 ? -24.141 5.48 12.797 1 94.06 702 VAL B C 1
ATOM 11684 O O . VAL B 1 702 ? -23.078 5.23 13.352 1 94.06 702 VAL B O 1
ATOM 11687 N N . TRP B 1 703 ? -25.156 4.695 12.758 1 94.94 703 TRP B N 1
ATOM 11688 C CA . TRP B 1 703 ? -25.094 3.381 13.391 1 94.94 703 TRP B CA 1
ATOM 11689 C C . TRP B 1 703 ? -23.984 2.533 12.758 1 94.94 703 TRP B C 1
ATOM 11691 O O . TRP B 1 703 ? -23.188 1.918 13.469 1 94.94 703 TRP B O 1
ATOM 11701 N N . ALA B 1 704 ? -23.953 2.518 11.469 1 96.19 704 ALA B N 1
ATOM 11702 C CA . ALA B 1 704 ? -22.922 1.772 10.758 1 96.19 704 ALA B CA 1
ATOM 11703 C C . ALA B 1 704 ? -21.531 2.283 11.133 1 96.19 704 ALA B C 1
ATOM 11705 O O . ALA B 1 704 ? -20.609 1.492 11.359 1 96.19 704 ALA B O 1
ATOM 11706 N N . LYS B 1 705 ? -21.391 3.533 11.164 1 94.5 705 LYS B N 1
ATOM 11707 C CA . LYS B 1 705 ? -20.109 4.145 11.523 1 94.5 705 LYS B CA 1
ATOM 11708 C C . LYS B 1 705 ? -19.672 3.715 12.922 1 94.5 705 LYS B C 1
ATOM 11710 O O . LYS B 1 705 ? -18.5 3.412 13.141 1 94.5 705 LYS B O 1
ATOM 11715 N N . ASN B 1 706 ? -20.547 3.725 13.859 1 93.25 706 ASN B N 1
ATOM 11716 C CA . ASN B 1 706 ? -20.234 3.35 15.234 1 93.25 706 ASN B CA 1
ATOM 11717 C C . ASN B 1 706 ? -19.844 1.875 15.336 1 93.25 706 ASN B C 1
ATOM 11719 O O . ASN B 1 706 ? -18.922 1.517 16.062 1 93.25 706 ASN B O 1
ATOM 11723 N N . VAL B 1 707 ? -20.594 1.062 14.648 1 94.88 707 VAL B N 1
ATOM 11724 C CA . VAL B 1 707 ? -20.25 -0.358 14.617 1 94.88 707 VAL B CA 1
ATOM 11725 C C . VAL B 1 707 ? -18.859 -0.542 14.047 1 94.88 707 VAL B C 1
ATOM 11727 O O . VAL B 1 707 ? -18.047 -1.312 14.578 1 94.88 707 VAL B O 1
ATOM 11730 N N . ASN B 1 708 ? -18.578 0.16 13.008 1 94.94 708 ASN B N 1
ATOM 11731 C CA . ASN B 1 708 ? -17.281 0.055 12.352 1 94.94 708 ASN B CA 1
ATOM 11732 C C . ASN B 1 708 ? -16.156 0.564 13.25 1 94.94 708 ASN B C 1
ATOM 11734 O O . ASN B 1 708 ? -15.039 0.048 13.203 1 94.94 708 ASN B O 1
ATOM 11738 N N . ASN B 1 709 ? -16.391 1.566 13.977 1 92.75 709 ASN B N 1
ATOM 11739 C CA . ASN B 1 709 ? -15.391 2.057 14.922 1 92.75 709 ASN B CA 1
ATOM 11740 C C . ASN B 1 709 ? -15.031 0.994 15.961 1 92.75 709 ASN B C 1
ATOM 11742 O O . ASN B 1 709 ? -13.867 0.892 16.375 1 92.75 709 ASN B O 1
ATOM 11746 N N . ILE B 1 710 ? -16.031 0.268 16.359 1 92.81 710 ILE B N 1
ATOM 11747 C CA . ILE B 1 710 ? -15.797 -0.819 17.297 1 92.81 710 ILE B CA 1
ATOM 11748 C C . ILE B 1 710 ? -15 -1.931 16.609 1 92.81 710 ILE B C 1
ATOM 11750 O O . ILE B 1 710 ? -14.023 -2.438 17.172 1 92.81 710 ILE B O 1
ATOM 11754 N N . LEU B 1 711 ? -15.391 -2.242 15.422 1 93.5 711 LEU B N 1
ATOM 11755 C CA . LEU B 1 711 ? -14.719 -3.301 14.672 1 93.5 711 LEU B CA 1
ATOM 11756 C C . LEU B 1 711 ? -13.25 -2.973 14.453 1 93.5 711 LEU B C 1
ATOM 11758 O O . LEU B 1 711 ? -12.398 -3.863 14.492 1 93.5 711 LEU B O 1
ATOM 11762 N N . LYS B 1 712 ? -12.984 -1.731 14.266 1 90.25 712 LYS B N 1
ATOM 11763 C CA . LYS B 1 712 ? -11.609 -1.29 14.023 1 90.25 712 LYS B CA 1
ATOM 11764 C C . LYS B 1 712 ? -10.852 -1.092 15.336 1 90.25 712 LYS B C 1
ATOM 11766 O O . LYS B 1 712 ? -9.641 -0.855 15.328 1 90.25 712 LYS B O 1
ATOM 11771 N N . GLY B 1 713 ? -11.531 -1.098 16.391 1 87.94 713 GLY B N 1
ATOM 11772 C CA . GLY B 1 713 ? -10.906 -0.934 17.703 1 87.94 713 GLY B CA 1
ATOM 11773 C C . GLY B 1 713 ? -10.742 0.519 18.094 1 87.94 713 GLY B C 1
ATOM 11774 O O . GLY B 1 713 ? -9.945 0.835 18.984 1 87.94 713 GLY B O 1
ATOM 11775 N N . ALA B 1 714 ? -11.422 1.397 17.406 1 86.75 714 ALA B N 1
ATOM 11776 C CA . ALA B 1 714 ? -11.297 2.828 17.672 1 86.75 714 ALA B CA 1
ATOM 11777 C C . ALA B 1 714 ? -12.031 3.209 18.953 1 86.75 714 ALA B C 1
ATOM 11779 O O . ALA B 1 714 ? -11.695 4.203 19.609 1 86.75 714 ALA B O 1
ATOM 11780 N N . THR B 1 715 ? -13.102 2.494 19.391 1 86.62 715 THR B N 1
ATOM 11781 C CA . THR B 1 715 ? -13.891 2.803 20.578 1 86.62 715 THR B CA 1
ATOM 11782 C C . THR B 1 715 ? -14.125 1.545 21.406 1 86.62 715 THR B C 1
ATOM 11784 O O . THR B 1 715 ? -15.273 1.185 21.688 1 86.62 715 THR B O 1
ATOM 11787 N N . CYS B 1 716 ? -13.102 0.836 21.703 1 80.19 716 CYS B N 1
ATOM 11788 C CA . CYS B 1 716 ? -13.289 -0.439 22.391 1 80.19 716 CYS B CA 1
ATOM 11789 C C . CYS B 1 716 ? -12.523 -0.467 23.703 1 80.19 716 CYS B C 1
ATOM 11791 O O . CYS B 1 716 ? -12.68 -1.398 24.5 1 80.19 716 CYS B O 1
ATOM 11793 N N . TYR B 1 717 ? -11.914 0.534 23.938 1 75 717 TYR B N 1
ATOM 11794 C CA . TYR B 1 717 ? -11 0.446 25.062 1 75 717 TYR B CA 1
ATOM 11795 C C . TYR B 1 717 ? -11.766 0.337 26.375 1 75 717 TYR B C 1
ATOM 11797 O O . TYR B 1 717 ? -12.641 1.154 26.656 1 75 717 TYR B O 1
ATOM 11805 N N . GLY B 1 718 ? -11.484 -0.666 27.141 1 75.75 718 GLY B N 1
ATOM 11806 C CA . GLY B 1 718 ? -12.016 -0.85 28.484 1 75.75 718 GLY B CA 1
ATOM 11807 C C . GLY B 1 718 ? -13.453 -1.329 28.484 1 75.75 718 GLY B C 1
ATOM 11808 O O . GLY B 1 718 ? -14.078 -1.398 29.547 1 75.75 718 GLY B O 1
ATOM 11809 N N . LYS B 1 719 ? -14.008 -1.688 27.344 1 84 719 LYS B N 1
ATOM 11810 C CA . LYS B 1 719 ? -15.422 -2.062 27.312 1 84 719 LYS B CA 1
ATOM 11811 C C . LYS B 1 719 ? -15.594 -3.574 27.438 1 84 719 LYS B C 1
ATOM 11813 O O . LYS B 1 719 ? -14.797 -4.34 26.891 1 84 719 LYS B O 1
ATOM 11818 N N . ASP B 1 720 ? -16.625 -3.852 28.094 1 86.75 720 ASP B N 1
ATOM 11819 C CA . ASP B 1 720 ? -17.031 -5.242 28.219 1 86.75 720 ASP B CA 1
ATOM 11820 C C . ASP B 1 720 ? -18.188 -5.562 27.266 1 86.75 720 ASP B C 1
ATOM 11822 O O . ASP B 1 720 ? -19.203 -4.863 27.25 1 86.75 720 ASP B O 1
ATOM 11826 N N . PRO B 1 721 ? -17.984 -6.598 26.531 1 87.62 721 PRO B N 1
ATOM 11827 C CA . PRO B 1 721 ? -19.031 -6.953 25.562 1 87.62 721 PRO B CA 1
ATOM 11828 C C . PRO B 1 721 ? -20.391 -7.18 26.234 1 87.62 721 PRO B C 1
ATOM 11830 O O . PRO B 1 721 ? -21.438 -6.863 25.641 1 87.62 721 PRO B O 1
ATOM 11833 N N . ASP B 1 722 ? -20.469 -7.629 27.375 1 86.62 722 ASP B N 1
ATOM 11834 C CA . ASP B 1 722 ? -21.719 -7.973 28.047 1 86.62 722 ASP B CA 1
ATOM 11835 C C . ASP B 1 722 ? -22.438 -6.723 28.547 1 86.62 722 ASP B C 1
ATOM 11837 O O . ASP B 1 722 ? -23.625 -6.766 28.859 1 86.62 722 ASP B O 1
ATOM 11841 N N . SER B 1 723 ? -21.812 -5.59 28.531 1 83.12 723 SER B N 1
ATOM 11842 C CA . SER B 1 723 ? -22.422 -4.34 28.969 1 83.12 723 SER B CA 1
ATOM 11843 C C . SER B 1 723 ? -23.125 -3.625 27.828 1 83.12 723 SER B C 1
ATOM 11845 O O . SER B 1 723 ? -23.891 -2.686 28.047 1 83.12 723 SER B O 1
ATOM 11847 N N . ILE B 1 724 ? -22.938 -4.168 26.656 1 86.12 724 ILE B N 1
ATOM 11848 C CA . ILE B 1 724 ? -23.5 -3.504 25.484 1 86.12 724 ILE B CA 1
ATOM 11849 C C . ILE B 1 724 ? -24.875 -4.094 25.156 1 86.12 724 ILE B C 1
ATOM 11851 O O . ILE B 1 724 ? -25.016 -5.312 25.031 1 86.12 724 ILE B O 1
ATOM 11855 N N . HIS B 1 725 ? -25.828 -3.305 25.031 1 83.62 725 HIS B N 1
ATOM 11856 C CA . HIS B 1 725 ? -27.188 -3.732 24.75 1 83.62 725 HIS B CA 1
ATOM 11857 C C . HIS B 1 725 ? -27.391 -4.023 23.266 1 83.62 725 HIS B C 1
ATOM 11859 O O . HIS B 1 725 ? -28.141 -4.934 22.906 1 83.62 725 HIS B O 1
ATOM 11865 N N . ASP B 1 726 ? -26.781 -3.254 22.422 1 90.5 726 ASP B N 1
ATOM 11866 C CA . ASP B 1 726 ? -26.859 -3.459 20.984 1 90.5 726 ASP B CA 1
ATOM 11867 C C . ASP B 1 726 ? -26.203 -4.773 20.578 1 90.5 726 ASP B C 1
ATOM 11869 O O . ASP B 1 726 ? -24.984 -4.926 20.703 1 90.5 726 ASP B O 1
ATOM 11873 N N . SER B 1 727 ? -27.016 -5.711 20.125 1 91.62 727 SER B N 1
ATOM 11874 C CA . SER B 1 727 ? -26.547 -7.062 19.844 1 91.62 727 SER B CA 1
ATOM 11875 C C . SER B 1 727 ? -25.469 -7.051 18.766 1 91.62 727 SER B C 1
ATOM 11877 O O . SER B 1 727 ? -24.516 -7.84 18.828 1 91.62 727 SER B O 1
ATOM 11879 N N . VAL B 1 728 ? -25.547 -6.199 17.781 1 94.44 728 VAL B N 1
ATOM 11880 C CA . VAL B 1 728 ? -24.578 -6.148 16.688 1 94.44 728 VAL B CA 1
ATOM 11881 C C . VAL B 1 728 ? -23.266 -5.535 17.203 1 94.44 728 VAL B C 1
ATOM 11883 O O . VAL B 1 728 ? -22.188 -5.988 16.844 1 94.44 728 VAL B O 1
ATOM 11886 N N . LYS B 1 729 ? -23.359 -4.551 18.047 1 93.38 729 LYS B N 1
ATOM 11887 C CA . LYS B 1 729 ? -22.172 -3.951 18.641 1 93.38 729 LYS B CA 1
ATOM 11888 C C . LYS B 1 729 ? -21.469 -4.934 19.578 1 93.38 729 LYS B C 1
ATOM 11890 O O . LYS B 1 729 ? -20.25 -4.93 19.688 1 93.38 729 LYS B O 1
ATOM 11895 N N . LYS B 1 730 ? -22.297 -5.719 20.219 1 93.94 730 LYS B N 1
ATOM 11896 C CA . LYS B 1 730 ? -21.75 -6.777 21.047 1 93.94 730 LYS B CA 1
ATOM 11897 C C . LYS B 1 730 ? -20.922 -7.754 20.219 1 93.94 730 LYS B C 1
ATOM 11899 O O . LYS B 1 730 ? -19.797 -8.109 20.594 1 93.94 730 LYS B O 1
ATOM 11904 N N . ILE B 1 731 ? -21.469 -8.125 19.078 1 94 731 ILE B N 1
ATOM 11905 C CA . ILE B 1 731 ? -20.781 -9.023 18.156 1 94 731 ILE B CA 1
ATOM 11906 C C . ILE B 1 731 ? -19.516 -8.352 17.625 1 94 731 ILE B C 1
ATOM 11908 O O . ILE B 1 731 ? -18.469 -8.992 17.531 1 94 731 ILE B O 1
ATOM 11912 N N . ALA B 1 732 ? -19.625 -7.105 17.312 1 94 732 ALA B N 1
ATOM 11913 C CA . ALA B 1 732 ? -18.484 -6.34 16.797 1 94 732 ALA B CA 1
ATOM 11914 C C . ALA B 1 732 ? -17.359 -6.254 17.828 1 94 732 ALA B C 1
ATOM 11916 O O . ALA B 1 732 ? -16.188 -6.395 17.484 1 94 732 ALA B O 1
ATOM 11917 N N . LEU B 1 733 ? -17.703 -6.035 19.078 1 94.06 733 LEU B N 1
ATOM 11918 C CA . LEU B 1 733 ? -16.719 -5.934 20.141 1 94.06 733 LEU B CA 1
ATOM 11919 C C . LEU B 1 733 ? -16.016 -7.277 20.359 1 94.06 733 LEU B C 1
ATOM 11921 O O . LEU B 1 733 ? -14.797 -7.328 20.531 1 94.06 733 LEU B O 1
ATOM 11925 N N . LYS B 1 734 ? -16.797 -8.336 20.375 1 92.44 734 LYS B N 1
ATOM 11926 C CA . LYS B 1 734 ? -16.219 -9.672 20.516 1 92.44 734 LYS B CA 1
ATOM 11927 C C . LYS B 1 734 ? -15.25 -9.977 19.375 1 92.44 734 LYS B C 1
ATOM 11929 O O . LYS B 1 734 ? -14.188 -10.562 19.594 1 92.44 734 LYS B O 1
ATOM 11934 N N . TYR B 1 735 ? -15.68 -9.578 18.234 1 91.88 735 TYR B N 1
ATOM 11935 C CA . TYR B 1 735 ? -14.828 -9.75 17.062 1 91.88 735 TYR B CA 1
ATOM 11936 C C . TYR B 1 735 ? -13.523 -8.977 17.234 1 91.88 735 TYR B C 1
ATOM 11938 O O . TYR B 1 735 ? -12.445 -9.508 16.969 1 91.88 735 TYR B O 1
ATOM 11946 N N . CYS B 1 736 ? -13.594 -7.781 17.609 1 90.25 736 CYS B N 1
ATOM 11947 C CA . CYS B 1 736 ? -12.422 -6.926 17.781 1 90.25 736 CYS B CA 1
ATOM 11948 C C . CYS B 1 736 ? -11.469 -7.508 18.812 1 90.25 736 CYS B C 1
ATOM 11950 O O . CYS B 1 736 ? -10.258 -7.535 18.609 1 90.25 736 CYS B O 1
ATOM 11952 N N . LEU B 1 737 ? -11.953 -7.996 19.922 1 89.06 737 LEU B N 1
ATOM 11953 C CA . LEU B 1 737 ? -11.141 -8.523 21 1 89.06 737 LEU B CA 1
ATOM 11954 C C . LEU B 1 737 ? -10.461 -9.82 20.594 1 89.06 737 LEU B C 1
ATOM 11956 O O . LEU B 1 737 ? -9.328 -10.094 21 1 89.06 737 LEU B O 1
ATOM 11960 N N . THR B 1 738 ? -11.094 -10.539 19.734 1 84.31 738 THR B N 1
ATOM 11961 C CA . THR B 1 738 ? -10.547 -11.82 19.297 1 84.31 738 THR B CA 1
ATOM 11962 C C . THR B 1 738 ? -9.484 -11.609 18.219 1 84.31 738 THR B C 1
ATOM 11964 O O . THR B 1 738 ? -8.484 -12.336 18.172 1 84.31 738 THR B O 1
ATOM 11967 N N . HIS B 1 739 ? -9.633 -10.68 17.391 1 78.31 739 HIS B N 1
ATOM 11968 C CA . HIS B 1 739 ? -8.742 -10.516 16.25 1 78.31 739 HIS B CA 1
ATOM 11969 C C . HIS B 1 739 ? -7.688 -9.453 16.516 1 78.31 739 HIS B C 1
ATOM 11971 O O . HIS B 1 739 ? -6.738 -9.305 15.742 1 78.31 739 HIS B O 1
ATOM 11977 N N . ARG B 1 740 ? -7.762 -8.5 17.422 1 64.25 740 ARG B N 1
ATOM 11978 C CA . ARG B 1 740 ? -6.809 -7.441 17.75 1 64.25 740 ARG B CA 1
ATOM 11979 C C . ARG B 1 740 ? -5.48 -8.031 18.203 1 64.25 740 ARG B C 1
ATOM 11981 O O . ARG B 1 740 ? -4.422 -7.434 18 1 64.25 740 ARG B O 1
ATOM 11988 N N . LYS B 1 741 ? -5.48 -9.07 19 1 52.91 741 LYS B N 1
ATOM 11989 C CA . LYS B 1 741 ? -4.199 -9.617 19.453 1 52.91 741 LYS B CA 1
ATOM 11990 C C . LYS B 1 741 ? -3.289 -9.922 18.266 1 52.91 741 LYS B C 1
ATOM 11992 O O . LYS B 1 741 ? -2.062 -9.914 18.391 1 52.91 741 LYS B O 1
ATOM 11997 N N . ARG B 1 742 ? -3.727 -10.023 17.234 1 41.12 742 ARG B N 1
ATOM 11998 C CA . ARG B 1 742 ? -2.852 -10.398 16.125 1 41.12 742 ARG B CA 1
ATOM 11999 C C . ARG B 1 742 ? -2.334 -9.164 15.391 1 41.12 742 ARG B C 1
ATOM 12001 O O . ARG B 1 742 ? -1.562 -9.273 14.438 1 41.12 742 ARG B O 1
ATOM 12008 N N . LYS B 1 743 ? -2.912 -7.945 15.523 1 39.28 743 LYS B N 1
ATOM 12009 C CA . LYS B 1 743 ? -2.379 -6.797 14.789 1 39.28 743 LYS B CA 1
ATOM 12010 C C . LYS B 1 743 ? -1.377 -6.02 15.641 1 39.28 743 LYS B C 1
ATOM 12012 O O . LYS B 1 743 ? -1.575 -5.855 16.844 1 39.28 743 LYS B O 1
#

InterPro domains:
  IPR021896 THAP9-like, helix-turn-helix domain [PF12017] (70-116)
  IPR048365 Transposable element P transposase-like, RNase H domain, N-terminal [PF21787] (127-258)
  IPR048366 Transposable element P transposase-like, GTP-binding insertion domain [PF21788] (293-416)
  IPR048367 Transposable element P transposase-like, RNase H, C-terminal domain [PF21789] (489-521)